Protein AF-0000000082406625 (afdb_homodimer)

Sequence (976 aa):
MTSTTETSAAHTANGRRATHSAELCRLTVLSAHSQVDLAVPLRVPLAVVIPGIVDTIVNHSNFNEFDHSAEQFEPVDWTLSKVGRAPLAPTLSLHEHGIRDGELLVLAAADTAAPPPLFDDIMYTVAATDADIYRRWTPITARIVGSSAALVAALVAALALVLGDTGLIGAVCGGVTSLVLTVAAVVAARVYGDTASSITLGCTAVPLAFVSGALCVPGTVLSAHLLLGSAFAAAVTLICLRLCGAGLAVFTALLVVLLAAVGTFAVATTLPEARTATVSSAVIAAALIVLTFTARLSMLFARLPLPPVPTPSNPLDDDRDGLPEPELLGLTELTERAGRARSYLTGLIVATSVVALTAAVALAWSWPGQGIVWPNLALAFATAVVLMFRGRTYAGAHQAVPLIAAGISVILVLLGGMAWTHRDHALVVFAITMTVLLLSLILGILVPQNTFSPVMRRAAELLDLAAIAAIVPLICWVSGLFALMRGLMTSTTETSAAHTANGRRATHSAELCRLTVLSAHSQVDLAVPLRVPLAVVIPGIVDTIVNHSNFNEFDHSAEQFEPVDWTLSKVGRAPLAPTLSLHEHGIRDGELLVLAAADTAAPPPLFDDIMYTVAATDADIYRRWTPITARIVGSSAALVAALVAALALVLGDTGLIGAVCGGVTSLVLTVAAVVAARVYGDTASSITLGCTAVPLAFVSGALCVPGTVLSAHLLLGSAFAAAVTLICLRLCGAGLAVFTALLVVLLAAVGTFAVATTLPEARTATVSSAVIAAALIVLTFTARLSMLFARLPLPPVPTPSNPLDDDRDGLPEPELLGLTELTERAGRARSYLTGLIVATSVVALTAAVALAWSWPGQGIVWPNLALAFATAVVLMFRGRTYAGAHQAVPLIAAGISVILVLLGGMAWTHRDHALVVFAITMTVLLLSLILGILVPQNTFSPVMRRAAELLDLAAIAAIVPLICWVSGLFALMRGL

Secondary structure (DSSP, 8-state):
-----------------------EEEEEEE-SS-EEEEEEETTSBHHHHHHHHHHHHHHHHHHSTT--------S--EEEEETTSPBPPTTSBTTTTTPPTT-EEEEEETTTS--S-HHHHHHHHHHHHHHHHS-B--HHHHHHHHHHHHHHHHHHHHHHHHHTT-HHHHHHHHHHHHHHHHHHHHHHHHTS--HHHHHHHHHHHHHHHHHHHHHHS-SS-HHHHHHHHHHHHHHHHHHHHHHH-S-HHHHHHHHHHHHHHHHHHHHHHH-TTS-HHHHHHHHHHHHHHHHHTHHHHHHHHTT-------BTTB-TT----SS-------HHHHHHHHHHHHHHHHHHHHHHHHHHHHHHHHHHH--SSSS--HHHHHHHHHHHHHHHHHHHH--BHHHHHHHHHHHHHHHHHHHHHHHHH-GGGHHHHHHHHHHHHHHHHIIIIIGGGSPPPHHHHHHHHHHHHHHHHHHHHHHHHHHTHHHHHHH-/-----------------------EEEEEEE-SS-EEEEEEETTSBHHHHHHHHHHHHHHHHHHSTT--------S--EEEEETTSPBPPTTSBTTTTTPPTT-EEEEEETTTS--S-HHHHHHHHHHHHHHHHS-B--HHHHHHHHHHHHHHHHHHHHHHHHHTT-HHHHHHHHHHHHHHHHHHHHHHHHTS--HHHHHHHHHHHHHHHHHHHHHHS-SS-HHHHHHHHHHHHHHHHHHHHHHH-S-HHHHHHHHHHHHHHHHHHHHHHH-TTS-HHHHHHHHHHHHHHHHHTHHHHHHHHTT-------BTTB-TT----SS-------HHHHHHHHHHHHHHHHHHHHHHHHHHHHHHHHHHH--SSSS--HHHHHHHHHHHHHHHHHHHH--BHHHHHHHHHHHHHHHHHHHHHHHHH-GGGHHHHHHHHHHHHHHHHIIIIIGGGSPPPHHHHHHHHHHHHHHHHHHHHHHHHHHTHHHHHHH-

InterPro domains:
  IPR006707 Type VII secretion system membrane protein EccD [PIRSF017804] (19-488)
  IPR006707 Type VII secretion system membrane protein EccD [TIGR03920] (28-487)
  IPR024962 YukD-like [PF08817] (24-107)
  IPR044049 EccD-like transmembrane domain [PF19053] (142-488)

Nearest PDB structures (foldseek):
  7b9s-assembly1_S  TM=6.516E-01  e=3.043E-17  Mycobacterium xenopi RIVM700367
  6sgx-assembly1_C  TM=6.577E-01  e=3.523E-16  Mycolicibacterium smegmatis MC2 155
  7b9f-assembly1_X  TM=6.045E-01  e=1.329E-14  Mycobacterium xenopi RIVM700367
  7npv-assembly1_D4  TM=5.900E-01  e=8.105E-13  Mycobacterium tuberculosis H37Rv
  7np7-assembly1_D2  TM=6.416E-01  e=9.385E-12  Mycobacterium tuberculosis H37Rv

Radius of gyration: 41.33 Å; Cα contacts (8 Å, |Δi|>4): 1337; chains: 2; bounding box: 108×160×134 Å

Foldseek 3Di:
DPPPPPPPPPPPPPPPPPPVPQPWAWEWEDEPPDTDTDTHRQFDFQLVCVVVVVVVVLVVVVVVPPCPPPPVPDVQQKFKAAVPAATDDRGGGNVVVVPHHYGYIYTDRPVPGDPHPCPVVVVVVVVVVCVVVPDDPDPVVVLVVVLVVLQVVLLVLLVVLQVVLVAQVLLVVLQVQLVVLLVVLLCCQPVVVNQSSSLSSLNSSLSSQLSSQLSPDDDDPNLNSNLRSLVRSLVSLVSSCVRNVHQVQASLLSNLLSVLSNVLSVCCVVCVVQQLLLSLLVLLVVLVVCLVCLLVVLCVVLVPPDPPPCDPVNHPPDCPDPDPPVPPLPPVRNVVSVVSSVSSSLNSLLNSLVSNLVSLLSLLPSPVDDDRPVLSPLLLLLSLLLLQLSLVPDPDCSRNVSSNVSSLSSVVSSLVVCCVPVVVCVVVSVVVVVVSVVVCCCVVPVPVVDDDDPVNVVVSVVSNVVSVVVSVVSSCVSSCVVVVVVVD/DPPPVVPPPDPPPPPPPPPPPQPWAWEWEDEPVDTDTDTHGQFDFQLVCVVVVVVVVLVVVVVVPPCPPPPVPDVQPKFKAAVPAATDDRGGGNVVVVPHHYGYIYTDRPVPGDPGPCPVVVVVVVVVVCVVVPDDPDPVVVLVVVLVVLQVVLVVLLVCLQVVLVAQVLLVVLQVQLVVLLVVLLCCQPVVVNQSSSLSSLNSSLSSQLSSQLSPDDDDPNLNSNLRSLVRSLVSLVSSCVRNVHQVLASLLSNLLSVLSNVLSVCCVVCVVQQLLLSLLVLLVVLVVCLVCLLVVLCVVLVPPDPPPCDPVNHPPDCPDPDPPVPPLPPVRNVVSVVSSVSSSLNSLLNSLVSNLVSLLSLLPSCVDDDRPVLSPLLLLLSLLLLQLSLVPDPDCSRNVSSNVSSLSSVVSSLVVCCVPVVVCVVVSVVVVVVSVVVCCCVVPPPVVDDDDPVNVVVSVVSNVVSVVVSVVSSCVSSCVVVVVVVD

pLDDT: mean 79.6, std 17.96, range [28.44, 97.25]

Solvent-accessible surface area (backbone atoms only — not comparable to full-atom values): 50086 Å² total; per-residue (Å²): 134,85,76,76,78,78,80,78,76,79,78,81,77,78,78,75,76,75,72,77,74,70,62,60,34,44,31,34,37,34,40,98,86,47,76,46,80,42,74,40,57,30,84,45,34,35,61,71,46,47,61,55,51,50,52,50,49,52,54,52,44,64,69,44,78,81,60,70,75,69,68,75,78,57,98,57,61,68,32,48,15,44,80,94,40,48,64,52,65,45,81,42,21,43,55,75,71,64,62,56,73,64,42,60,31,31,51,29,45,54,88,64,42,60,76,48,77,56,61,68,49,41,53,45,47,50,45,49,53,43,54,72,70,46,58,54,64,38,58,66,55,36,29,49,54,12,45,53,48,20,42,52,26,30,48,43,25,30,48,11,37,62,61,25,64,47,40,60,62,35,14,51,54,26,37,51,50,17,50,53,31,40,51,51,11,30,43,30,22,68,74,68,63,37,48,71,60,14,47,48,31,39,58,34,16,33,51,20,20,22,43,15,29,25,36,60,50,84,76,84,59,62,42,55,19,52,21,39,6,26,46,39,21,28,51,54,31,46,49,44,48,70,59,27,77,49,57,54,26,62,32,45,17,52,29,51,40,24,48,52,45,26,54,53,24,48,48,46,54,74,38,67,81,57,52,61,44,38,53,22,43,51,47,34,52,50,27,54,52,48,56,75,41,32,68,60,50,14,35,59,75,35,63,53,80,70,74,77,72,69,45,89,87,52,51,87,75,67,75,72,81,80,63,72,63,79,75,70,60,50,69,68,52,44,50,50,34,51,51,46,18,49,28,37,32,39,7,47,48,47,17,31,28,51,47,32,32,53,23,35,50,47,28,58,59,60,54,86,78,58,74,90,59,61,56,40,47,51,41,34,51,35,50,20,52,42,31,34,53,56,14,69,71,41,61,40,30,76,49,16,46,46,20,33,50,30,14,51,47,41,54,49,51,51,50,43,48,43,21,70,73,41,30,88,47,13,67,59,47,27,53,53,29,49,50,51,22,52,48,25,40,41,60,12,58,53,43,66,75,44,85,80,53,71,67,58,52,53,50,50,51,51,49,49,52,50,31,60,60,47,49,60,62,34,45,36,54,54,58,38,49,56,58,52,54,68,69,96,136,83,80,75,76,75,77,79,78,80,77,78,77,77,78,75,78,75,72,78,74,72,61,61,33,44,31,34,38,36,43,97,84,46,78,45,80,40,76,40,58,30,82,44,35,36,60,71,47,47,61,54,51,50,50,50,49,51,56,53,44,64,70,42,78,82,61,70,76,69,68,74,79,56,98,59,62,67,30,48,14,45,77,92,41,46,63,53,65,43,81,41,22,42,55,75,71,63,62,56,71,65,41,60,31,33,52,29,45,54,89,64,45,60,74,49,75,57,62,67,49,40,55,47,48,49,45,49,52,42,55,71,70,45,58,53,64,38,58,67,55,36,30,50,54,12,46,52,49,21,42,53,27,31,49,42,26,30,49,11,36,63,61,25,64,46,40,60,63,36,14,50,53,25,36,51,52,17,50,53,31,40,52,51,12,31,44,29,21,67,74,68,62,36,47,70,60,13,48,50,32,39,58,33,16,33,52,20,19,22,43,14,29,26,34,61,49,84,77,84,59,63,41,56,20,51,20,39,5,26,45,39,20,26,50,54,32,48,50,43,48,70,60,27,77,51,58,53,26,62,33,44,15,52,28,50,39,25,49,50,45,26,55,52,25,47,48,46,53,73,37,68,83,57,53,63,44,39,55,22,43,51,49,33,53,51,26,55,52,47,56,74,41,32,69,62,50,14,34,59,74,34,63,53,79,70,74,77,72,68,43,88,87,51,50,86,74,66,75,73,81,78,63,71,62,78,76,68,60,50,71,67,52,44,50,50,33,52,52,45,18,48,28,37,32,38,6,46,50,47,18,31,28,51,48,32,32,54,23,34,49,48,29,58,60,64,50,88,79,60,73,90,60,62,55,40,48,50,42,35,51,36,49,19,52,43,32,34,55,55,14,69,72,42,60,39,29,77,49,15,47,46,21,32,51,29,15,52,46,41,54,50,50,51,49,43,49,42,22,71,73,42,29,87,49,13,68,58,49,27,51,53,29,50,49,50,21,51,49,24,42,42,59,12,59,52,43,65,76,44,84,80,52,71,66,58,51,52,50,50,51,51,49,50,52,49,32,59,61,46,48,59,62,32,44,35,54,55,59,39,49,56,58,54,54,67,69,96

Organism: Rhodococcus erythropolis (NCBI:txid1833)

Structure (mmCIF, N/CA/C/O backbone):
data_AF-0000000082406625-model_v1
#
loop_
_entity.id
_entity.type
_entity.pdbx_description
1 polymer 'Type VII secretion integral membrane protein EccD'
#
loop_
_atom_site.group_PDB
_atom_site.id
_atom_site.type_symbol
_atom_site.label_atom_id
_atom_site.label_alt_id
_atom_site.label_comp_id
_atom_site.label_asym_id
_atom_site.label_entity_id
_atom_site.label_seq_id
_atom_site.pdbx_PDB_ins_code
_atom_site.Cartn_x
_atom_site.Cartn_y
_atom_site.Cartn_z
_atom_site.occupancy
_atom_site.B_iso_or_equiv
_atom_site.auth_seq_id
_atom_site.auth_comp_id
_atom_site.auth_asym_id
_atom_site.auth_atom_id
_atom_site.pdbx_PDB_model_num
ATOM 1 N N . MET A 1 1 ? -60.062 71.25 85 1 28.44 1 MET A N 1
ATOM 2 C CA . MET A 1 1 ? -59.594 71.625 83.688 1 28.44 1 MET A CA 1
ATOM 3 C C . MET A 1 1 ? -58.062 71.5 83.562 1 28.44 1 MET A C 1
ATOM 5 O O . MET A 1 1 ? -57.438 72.25 82.812 1 28.44 1 MET A O 1
ATOM 9 N N . THR A 1 2 ? -57.406 70.75 84.5 1 30.14 2 THR A N 1
ATOM 10 C CA . THR A 1 2 ? -56 70.5 84.812 1 30.14 2 THR A CA 1
ATOM 11 C C . THR A 1 2 ? -55.312 69.75 83.688 1 30.14 2 THR A C 1
ATOM 13 O O . THR A 1 2 ? -55.625 68.625 83.375 1 30.14 2 THR A O 1
ATOM 16 N N . SER A 1 3 ? -55.219 70.5 82.5 1 30.03 3 SER A N 1
ATOM 17 C CA . SER A 1 3 ? -54.625 70 81.25 1 30.03 3 SER A CA 1
ATOM 18 C C . SER A 1 3 ? -53.219 69.5 81.438 1 30.03 3 SER A C 1
ATOM 20 O O . SER A 1 3 ? -52.375 70.188 82 1 30.03 3 SER A O 1
ATOM 22 N N . THR A 1 4 ? -53.062 68.188 81.875 1 32.03 4 THR A N 1
ATOM 23 C CA . THR A 1 4 ? -51.906 67.375 82 1 32.03 4 THR A CA 1
ATOM 24 C C . THR A 1 4 ? -51.062 67.312 80.75 1 32.03 4 THR A C 1
ATOM 26 O O . THR A 1 4 ? -51.531 66.875 79.688 1 32.03 4 THR A O 1
ATOM 29 N N . THR A 1 5 ? -50.312 68.375 80.438 1 33.34 5 THR A N 1
ATOM 30 C CA . THR A 1 5 ? -49.406 68.5 79.312 1 33.34 5 THR A CA 1
ATOM 31 C C . THR A 1 5 ? -48.406 67.312 79.312 1 33.34 5 THR A C 1
ATOM 33 O O . THR A 1 5 ? -47.625 67.188 80.25 1 33.34 5 THR A O 1
ATOM 36 N N . GLU A 1 6 ? -48.781 66.125 78.812 1 30.28 6 GLU A N 1
ATOM 37 C CA . GLU A 1 6 ? -48 64.875 78.625 1 30.28 6 GLU A CA 1
ATOM 38 C C . GLU A 1 6 ? -46.781 65.125 77.75 1 30.28 6 GLU A C 1
ATOM 40 O O . GLU A 1 6 ? -46.906 65.625 76.625 1 30.28 6 GLU A O 1
ATOM 45 N N . THR A 1 7 ? -45.625 65.625 78.312 1 30.77 7 THR A N 1
ATOM 46 C CA . THR A 1 7 ? -44.312 65.875 77.688 1 30.77 7 THR A CA 1
ATOM 47 C C . THR A 1 7 ? -43.812 64.562 77 1 30.77 7 THR A C 1
ATOM 49 O O . THR A 1 7 ? -43.688 63.531 77.625 1 30.77 7 THR A O 1
ATOM 52 N N . SER A 1 8 ? -44.188 64.25 75.688 1 29.98 8 SER A N 1
ATOM 53 C CA . SER A 1 8 ? -43.781 63.188 74.812 1 29.98 8 SER A CA 1
ATOM 54 C C . SER A 1 8 ? -42.25 63.156 74.688 1 29.98 8 SER A C 1
ATOM 56 O O . SER A 1 8 ? -41.656 64.125 74.25 1 29.98 8 SER A O 1
ATOM 58 N N . ALA A 1 9 ? -41.469 62.656 75.625 1 31.66 9 ALA A N 1
ATOM 59 C CA . ALA A 1 9 ? -40.031 62.438 75.562 1 31.66 9 ALA A CA 1
ATOM 60 C C . ALA A 1 9 ? -39.656 61.594 74.375 1 31.66 9 ALA A C 1
ATOM 62 O O . ALA A 1 9 ? -40.156 60.469 74.25 1 31.66 9 ALA A O 1
ATOM 63 N N . ALA A 1 10 ? -39.438 62.219 73.125 1 30.25 10 ALA A N 1
ATOM 64 C CA . ALA A 1 10 ? -38.906 61.594 71.938 1 30.25 10 ALA A CA 1
ATOM 65 C C . ALA A 1 10 ? -37.625 60.812 72.188 1 30.25 10 ALA A C 1
ATOM 67 O O . ALA A 1 10 ? -36.719 61.344 72.875 1 30.25 10 ALA A O 1
ATOM 68 N N . HIS A 1 11 ? -37.688 59.5 72.5 1 30.66 11 HIS A N 1
ATOM 69 C CA . HIS A 1 11 ? -36.625 58.5 72.562 1 30.66 11 HIS A CA 1
ATOM 70 C C . HIS A 1 11 ? -35.719 58.594 71.312 1 30.66 11 HIS A C 1
ATOM 72 O O . HIS A 1 11 ? -36.156 58.5 70.188 1 30.66 11 HIS A O 1
ATOM 78 N N . THR A 1 12 ? -34.656 59.406 71.375 1 29.23 12 THR A N 1
ATOM 79 C CA . THR A 1 12 ? -33.562 59.469 70.375 1 29.23 12 THR A CA 1
ATOM 80 C C . THR A 1 12 ? -32.969 58.094 70.125 1 29.23 12 THR A C 1
ATOM 82 O O . THR A 1 12 ? -32.438 57.469 71.062 1 29.23 12 THR A O 1
ATOM 85 N N . ALA A 1 13 ? -33.562 57.125 69.312 1 31.12 13 ALA A N 1
ATOM 86 C CA . ALA A 1 13 ? -33.031 55.875 68.875 1 31.12 13 ALA A CA 1
ATOM 87 C C . ALA A 1 13 ? -31.656 56.062 68.188 1 31.12 13 ALA A C 1
ATOM 89 O O . ALA A 1 13 ? -31.562 56.781 67.188 1 31.12 13 ALA A O 1
ATOM 90 N N . ASN A 1 14 ? -30.578 56.25 68.938 1 30.28 14 ASN A N 1
ATOM 91 C CA . ASN A 1 14 ? -29.234 56.156 68.375 1 30.28 14 ASN A CA 1
ATOM 92 C C . ASN A 1 14 ? -29.031 54.844 67.625 1 30.28 14 ASN A C 1
ATOM 94 O O . ASN A 1 14 ? -29.125 53.75 68.25 1 30.28 14 ASN A O 1
ATOM 98 N N . GLY A 1 15 ? -29.547 54.625 66.438 1 30.83 15 GLY A N 1
ATOM 99 C CA . GLY A 1 15 ? -29.25 53.5 65.562 1 30.83 15 GLY A CA 1
ATOM 100 C C . GLY A 1 15 ? -27.766 53.219 65.375 1 30.83 15 GLY A C 1
ATOM 101 O O . GLY A 1 15 ? -27.047 54.031 64.812 1 30.83 15 GLY A O 1
ATOM 102 N N . ARG A 1 16 ? -27.109 52.594 66.438 1 35.94 16 ARG A N 1
ATOM 103 C CA . ARG A 1 16 ? -25.75 52.094 66.312 1 35.94 16 ARG A CA 1
ATOM 104 C C . ARG A 1 16 ? -25.594 51.281 65 1 35.94 16 ARG A C 1
ATOM 106 O O . ARG A 1 16 ? -26.344 50.312 64.812 1 35.94 16 ARG A O 1
ATOM 113 N N . ARG A 1 17 ? -25.094 51.875 63.969 1 36 17 ARG A N 1
ATOM 114 C CA . ARG A 1 17 ? -24.562 51.219 62.781 1 36 17 ARG A CA 1
ATOM 115 C C . ARG A 1 17 ? -23.688 50.031 63.156 1 36 17 ARG A C 1
ATOM 117 O O . ARG A 1 17 ? -22.688 50.188 63.875 1 36 17 ARG A O 1
ATOM 124 N N . ALA A 1 18 ? -24.219 48.812 63.375 1 39.94 18 ALA A N 1
ATOM 125 C CA . ALA A 1 18 ? -23.516 47.562 63.406 1 39.94 18 ALA A CA 1
ATOM 126 C C . ALA A 1 18 ? -22.453 47.469 62.312 1 39.94 18 ALA A C 1
ATOM 128 O O . ALA A 1 18 ? -22.781 47.469 61.125 1 39.94 18 ALA A O 1
ATOM 129 N N . THR A 1 19 ? -21.328 48.156 62.531 1 39.12 19 THR A N 1
ATOM 130 C CA . THR A 1 19 ? -20.188 47.812 61.656 1 39.12 19 THR A CA 1
ATOM 131 C C . THR A 1 19 ? -20.047 46.312 61.531 1 39.12 19 THR A C 1
ATOM 133 O O . THR A 1 19 ? -19.922 45.594 62.562 1 39.12 19 THR A O 1
ATOM 136 N N . HIS A 1 20 ? -20.75 45.594 60.656 1 44.59 20 HIS A N 1
ATOM 137 C CA . HIS A 1 20 ? -20.453 44.219 60.312 1 44.59 20 HIS A CA 1
ATOM 138 C C . HIS A 1 20 ? -18.953 43.938 60.375 1 44.59 20 HIS A C 1
ATOM 140 O O . HIS A 1 20 ? -18.188 44.406 59.531 1 44.59 20 HIS A O 1
ATOM 146 N N . SER A 1 21 ? -18.375 43.75 61.531 1 52.16 21 SER A N 1
ATOM 147 C CA . SER A 1 21 ? -17.016 43.281 61.719 1 52.16 21 SER A CA 1
ATOM 148 C C . SER A 1 21 ? -16.672 42.156 60.75 1 52.16 21 SER A C 1
ATOM 150 O O . SER A 1 21 ? -17.359 41.125 60.719 1 52.16 21 SER A O 1
ATOM 152 N N . ALA A 1 22 ? -16.234 42.406 59.594 1 61.84 22 ALA A N 1
ATOM 153 C CA . ALA A 1 22 ? -15.719 41.406 58.656 1 61.84 22 ALA A CA 1
ATOM 154 C C . ALA A 1 22 ? -14.945 40.312 59.375 1 61.84 22 ALA A C 1
ATOM 156 O O . ALA A 1 22 ? -14.062 40.594 60.188 1 61.84 22 ALA A O 1
ATOM 157 N N . GLU A 1 23 ? -15.531 39.156 59.625 1 75.44 23 GLU A N 1
ATOM 158 C CA . GLU A 1 23 ? -14.867 37.969 60.156 1 75.44 23 GLU A CA 1
ATOM 159 C C . GLU A 1 23 ? -13.5 37.75 59.531 1 75.44 23 GLU A C 1
ATOM 161 O O . GLU A 1 23 ? -13.398 37.562 58.312 1 75.44 23 GLU A O 1
ATOM 166 N N . LEU A 1 24 ? -12.438 38.25 60.188 1 80.06 24 LEU A N 1
ATOM 167 C CA . LEU A 1 24 ? -11.055 38.125 59.75 1 80.06 24 LEU A CA 1
ATOM 168 C C . LEU A 1 24 ? -10.492 36.75 60.125 1 80.06 24 LEU A C 1
ATOM 170 O O . LEU A 1 24 ? -10.797 36.219 61.219 1 80.06 24 LEU A O 1
ATOM 174 N N . CYS A 1 25 ? -10 36.031 59.281 1 83.44 25 CYS A N 1
ATOM 175 C CA . CYS A 1 25 ? -9.266 34.781 59.5 1 83.44 25 CYS A CA 1
ATOM 176 C C . CYS A 1 25 ? -7.762 35.062 59.5 1 83.44 25 CYS A C 1
ATOM 178 O O . CYS A 1 25 ? -7.238 35.75 58.625 1 83.44 25 CYS A O 1
ATOM 180 N N . ARG A 1 26 ? -7.07 34.656 60.594 1 85.31 26 ARG A N 1
ATOM 181 C CA . ARG A 1 26 ? -5.621 34.781 60.688 1 85.31 26 ARG A CA 1
ATOM 182 C C . ARG A 1 26 ? -4.926 33.625 60 1 85.31 26 ARG A C 1
ATOM 184 O O . ARG A 1 26 ? -5.18 32.438 60.281 1 85.31 26 ARG A O 1
ATOM 191 N N . LEU A 1 27 ? -4.281 33.969 59 1 85.62 27 LEU A N 1
ATOM 192 C CA . LEU A 1 27 ? -3.555 32.969 58.219 1 85.62 27 LEU A CA 1
ATOM 193 C C . LEU A 1 27 ? -2.057 33.25 58.219 1 85.62 27 LEU A C 1
ATOM 195 O O . LEU A 1 27 ? -1.64 34.406 58.375 1 85.62 27 LEU A O 1
ATOM 199 N N . THR A 1 28 ? -1.295 32.156 58.25 1 86.62 28 THR A N 1
ATOM 200 C CA . THR A 1 28 ? 0.147 32.25 58.062 1 86.62 28 THR A CA 1
ATOM 201 C C . THR A 1 28 ? 0.522 31.969 56.625 1 86.62 28 THR A C 1
ATOM 203 O O . THR A 1 28 ? 0.197 30.891 56.094 1 86.62 28 THR A O 1
ATOM 206 N N . VAL A 1 29 ? 0.97 32.938 56 1 85 29 VAL A N 1
ATOM 207 C CA . VAL A 1 29 ? 1.392 32.781 54.594 1 85 29 VAL A CA 1
ATOM 208 C C . VAL A 1 29 ? 2.906 32.594 54.531 1 85 29 VAL A C 1
ATOM 210 O O . VAL A 1 29 ? 3.658 33.406 55.062 1 85 29 VAL A O 1
ATOM 213 N N . LEU A 1 30 ? 3.223 31.484 53.938 1 84.38 30 LEU A N 1
ATOM 214 C CA . LEU A 1 30 ? 4.633 31.172 53.75 1 84.38 30 LEU A CA 1
ATOM 215 C C . LEU A 1 30 ? 5.078 31.562 52.344 1 84.38 30 LEU A C 1
ATOM 217 O O . LEU A 1 30 ? 4.484 31.125 51.344 1 84.38 30 LEU A O 1
ATOM 221 N N . SER A 1 31 ? 5.965 32.5 52.312 1 78 31 SER A N 1
ATOM 222 C CA . SER A 1 31 ? 6.66 32.812 51.062 1 78 31 SER A CA 1
ATOM 223 C C . SER A 1 31 ? 8.078 32.25 51.062 1 78 31 SER A C 1
ATOM 225 O O . SER A 1 31 ? 8.547 31.734 52.062 1 78 31 SER A O 1
ATOM 227 N N . ALA A 1 32 ? 8.789 32.25 49.906 1 73.5 32 ALA A N 1
ATOM 228 C CA . ALA A 1 32 ? 10.109 31.641 49.688 1 73.5 32 ALA A CA 1
ATOM 229 C C . ALA A 1 32 ? 11.062 32.062 50.812 1 73.5 32 ALA A C 1
ATOM 231 O O . ALA A 1 32 ? 11.922 31.281 51.219 1 73.5 32 ALA A O 1
ATOM 232 N N . HIS A 1 33 ? 10.867 33.219 51.406 1 71.25 33 HIS A N 1
ATOM 233 C CA . HIS A 1 33 ? 11.875 33.656 52.375 1 71.25 33 HIS A CA 1
ATOM 234 C C . HIS A 1 33 ? 11.234 34.25 53.594 1 71.25 33 HIS A C 1
ATOM 236 O O . HIS A 1 33 ? 11.938 34.75 54.5 1 71.25 33 HIS A O 1
ATOM 242 N N . SER A 1 34 ? 9.898 34.25 53.656 1 76.75 34 SER A N 1
ATOM 243 C CA . SER A 1 34 ? 9.297 34.906 54.812 1 76.75 34 SER A CA 1
ATOM 244 C C . SER A 1 34 ? 7.953 34.281 55.188 1 76.75 34 SER A C 1
ATOM 246 O O . SER A 1 34 ? 7.281 33.719 54.312 1 76.75 34 SER A O 1
ATOM 248 N N . GLN A 1 35 ? 7.789 34.25 56.469 1 82.38 35 GLN A N 1
ATOM 249 C CA . GLN A 1 35 ? 6.492 33.875 57 1 82.38 35 GLN A CA 1
ATOM 250 C C . GLN A 1 35 ? 5.777 35.062 57.594 1 82.38 35 GLN A C 1
ATOM 252 O O . GLN A 1 35 ? 6.367 35.844 58.375 1 82.38 35 GLN A O 1
ATOM 257 N N . VAL A 1 36 ? 4.641 35.406 57.062 1 83.5 36 VAL A N 1
ATOM 258 C CA . VAL A 1 36 ? 3.9 36.562 57.562 1 83.5 36 VAL A CA 1
ATOM 259 C C . VAL A 1 36 ? 2.52 36.125 58.062 1 83.5 36 VAL A C 1
ATOM 261 O O . VAL A 1 36 ? 1.848 35.312 57.375 1 83.5 36 VAL A O 1
ATOM 264 N N . ASP A 1 37 ? 2.223 36.5 59.188 1 82.38 37 ASP A N 1
ATOM 265 C CA . ASP A 1 37 ? 0.876 36.281 59.719 1 82.38 37 ASP A CA 1
ATOM 266 C C . ASP A 1 37 ? -0.047 37.438 59.344 1 82.38 37 ASP A C 1
ATOM 268 O O . ASP A 1 37 ? 0.259 38.594 59.594 1 82.38 37 ASP A O 1
ATOM 272 N N . LEU A 1 38 ? -1.003 37.094 58.562 1 83.38 38 LEU A N 1
ATOM 273 C CA . LEU A 1 38 ? -1.929 38.094 58.094 1 83.38 38 LEU A CA 1
ATOM 274 C C . LEU A 1 38 ? -3.361 37.75 58.469 1 83.38 38 LEU A C 1
ATOM 276 O O . LEU A 1 38 ? -3.713 36.594 58.625 1 83.38 38 LEU A O 1
ATOM 280 N N . ALA A 1 39 ? -4.031 38.781 58.844 1 83.75 39 ALA A N 1
ATOM 281 C CA . ALA A 1 39 ? -5.477 38.656 59.031 1 83.75 39 ALA A CA 1
ATOM 282 C C . ALA A 1 39 ? -6.223 39.031 57.75 1 83.75 39 ALA A C 1
ATOM 284 O O . ALA A 1 39 ? -6.129 40.156 57.281 1 83.75 39 ALA A O 1
ATOM 285 N N . VAL A 1 40 ? -6.832 38.062 57.125 1 82.81 40 VAL A N 1
ATOM 286 C CA . VAL A 1 40 ? -7.535 38.25 55.875 1 82.81 40 VAL A CA 1
ATOM 287 C C . VAL A 1 40 ? -9.031 38.031 56.062 1 82.81 40 VAL A C 1
ATOM 289 O O . VAL A 1 40 ? -9.43 37.156 56.875 1 82.81 40 VAL A O 1
ATOM 292 N N . PRO A 1 41 ? -9.82 38.812 55.406 1 85.12 41 PRO A N 1
ATOM 293 C CA . PRO A 1 41 ? -11.266 38.594 55.5 1 85.12 41 PRO A CA 1
ATOM 294 C C . PRO A 1 41 ? -11.719 37.281 54.906 1 85.12 41 PRO A C 1
ATOM 296 O O . PRO A 1 41 ? -11.25 36.906 53.812 1 85.12 41 PRO A O 1
ATOM 299 N N . LEU A 1 42 ? -12.516 36.562 55.562 1 83.06 42 LEU A N 1
ATOM 300 C CA . LEU A 1 42 ? -12.961 35.219 55.25 1 83.06 42 LEU A CA 1
ATOM 301 C C . LEU A 1 42 ? -13.891 35.219 54.031 1 83.06 42 LEU A C 1
ATOM 303 O O . LEU A 1 42 ? -13.977 34.219 53.312 1 83.06 42 LEU A O 1
ATOM 307 N N . ARG A 1 43 ? -14.531 36.188 53.719 1 81.75 43 ARG A N 1
ATOM 308 C CA . ARG A 1 43 ? -15.609 36.188 52.719 1 81.75 43 ARG A CA 1
ATOM 309 C C . ARG A 1 43 ? -15.219 36.969 51.469 1 81.75 43 ARG A C 1
ATOM 311 O O . ARG A 1 43 ? -16.078 37.344 50.656 1 81.75 43 ARG A O 1
ATOM 318 N N . VAL A 1 44 ? -14.047 37.312 51.281 1 84.12 44 VAL A N 1
ATOM 319 C CA . VAL A 1 44 ? -13.555 38 50.094 1 84.12 44 VAL A CA 1
ATOM 320 C C . VAL A 1 44 ? -12.797 37.031 49.188 1 84.12 44 VAL A C 1
ATOM 322 O O . VAL A 1 44 ? -12.023 36.219 49.656 1 84.12 44 VAL A O 1
ATOM 325 N N . PRO A 1 45 ? -13.148 37.062 47.938 1 85.88 45 PRO A N 1
ATOM 326 C CA . PRO A 1 45 ? -12.445 36.156 47 1 85.88 45 PRO A CA 1
ATOM 327 C C . PRO A 1 45 ? -10.93 36.344 47.062 1 85.88 45 PRO A C 1
ATOM 329 O O . PRO A 1 45 ? -10.43 37.438 47.25 1 85.88 45 PRO A O 1
ATOM 332 N N . LEU A 1 46 ? -10.273 35.219 46.844 1 85.94 46 LEU A N 1
ATOM 333 C CA . LEU A 1 46 ? -8.82 35.188 46.938 1 85.94 46 LEU A CA 1
ATOM 334 C C . LEU A 1 46 ? -8.164 36.094 45.906 1 85.94 46 LEU A C 1
ATOM 336 O O . LEU A 1 46 ? -7.109 36.688 46.188 1 85.94 46 LEU A O 1
ATOM 340 N N . ALA A 1 47 ? -8.742 36.344 44.781 1 85.56 47 ALA A N 1
ATOM 341 C CA . ALA A 1 47 ? -8.195 37.188 43.719 1 85.56 47 ALA A CA 1
ATOM 342 C C . ALA A 1 47 ? -8.023 38.625 44.188 1 85.56 47 ALA A C 1
ATOM 344 O O . ALA A 1 47 ? -7.109 39.312 43.75 1 85.56 47 ALA A O 1
ATOM 345 N N . VAL A 1 48 ? -8.875 39 45.125 1 84.62 48 VAL A N 1
ATOM 346 C CA . VAL A 1 48 ? -8.852 40.375 45.625 1 84.62 48 VAL A CA 1
ATOM 347 C C . VAL A 1 48 ? -7.828 40.5 46.75 1 84.62 48 VAL A C 1
ATOM 349 O O . VAL A 1 48 ? -7.223 41.562 46.906 1 84.62 48 VAL A O 1
ATOM 352 N N . VAL A 1 49 ? -7.629 39.406 47.438 1 84.56 49 VAL A N 1
ATOM 353 C CA . VAL A 1 49 ? -6.812 39.438 48.656 1 84.56 49 VAL A CA 1
ATOM 354 C C . VAL A 1 49 ? -5.352 39.188 48.312 1 84.56 49 VAL A C 1
ATOM 356 O O . VAL A 1 49 ? -4.445 39.719 48.938 1 84.56 49 VAL A O 1
ATOM 359 N N . ILE A 1 50 ? -5.078 38.562 47.188 1 85 50 ILE A N 1
ATOM 360 C CA . ILE A 1 50 ? -3.736 38.094 46.875 1 85 50 ILE A CA 1
ATOM 361 C C . ILE A 1 50 ? -2.828 39.312 46.625 1 85 50 ILE A C 1
ATOM 363 O O . ILE A 1 50 ? -1.716 39.375 47.156 1 85 50 ILE A O 1
ATOM 367 N N . PRO A 1 51 ? -3.23 40.312 45.875 1 83.75 51 PRO A N 1
ATOM 368 C CA . PRO A 1 51 ? -2.316 41.438 45.688 1 83.75 51 PRO A CA 1
ATOM 369 C C . PRO A 1 51 ? -2.014 42.156 47.031 1 83.75 51 PRO A C 1
ATOM 371 O O . PRO A 1 51 ? -0.885 42.594 47.25 1 83.75 51 PRO A O 1
ATOM 374 N N . GLY A 1 52 ? -2.99 42.25 47.938 1 82.06 52 GLY A N 1
ATOM 375 C CA . GLY A 1 52 ? -2.775 42.812 49.25 1 82.06 52 GLY A CA 1
ATOM 376 C C . GLY A 1 52 ? -1.771 42.062 50.094 1 82.06 52 GLY A C 1
ATOM 377 O O . GLY A 1 52 ? -0.943 42.656 50.781 1 82.06 52 GLY A O 1
ATOM 378 N N . ILE A 1 53 ? -1.908 40.812 50 1 81.38 53 ILE A N 1
ATOM 379 C CA . ILE A 1 53 ? -0.981 39.938 50.75 1 81.38 53 ILE A CA 1
ATOM 380 C C . ILE A 1 53 ? 0.43 40.125 50.188 1 81.38 53 ILE A C 1
ATOM 382 O O . ILE A 1 53 ? 1.393 40.25 50.938 1 81.38 53 ILE A O 1
ATOM 386 N N . VAL A 1 54 ? 0.559 40.188 48.906 1 81 54 VAL A N 1
ATOM 387 C CA . VAL A 1 54 ? 1.858 40.344 48.25 1 81 54 VAL A CA 1
ATOM 388 C C . VAL A 1 54 ? 2.467 41.688 48.625 1 81 54 VAL A C 1
ATOM 390 O O . VAL A 1 54 ? 3.656 41.781 48.938 1 81 54 VAL A O 1
ATOM 393 N N . ASP A 1 55 ? 1.661 42.688 48.625 1 79.88 55 ASP A N 1
ATOM 394 C CA . ASP A 1 55 ? 2.127 44.031 49 1 79.88 55 ASP A CA 1
ATOM 395 C C . ASP A 1 55 ? 2.613 44.062 50.438 1 79.88 55 ASP A C 1
ATOM 397 O O . ASP A 1 55 ? 3.625 44.688 50.75 1 79.88 55 ASP A O 1
ATOM 401 N N . THR A 1 56 ? 1.874 43.344 51.281 1 81.06 56 THR A N 1
ATOM 402 C CA . THR A 1 56 ? 2.244 43.312 52.688 1 81.06 56 THR A CA 1
ATOM 403 C C . THR A 1 56 ? 3.549 42.562 52.906 1 81.06 56 THR A C 1
ATOM 405 O O . THR A 1 56 ? 4.395 42.969 53.688 1 81.06 56 THR A O 1
ATOM 408 N N . ILE A 1 57 ? 3.715 41.562 52.125 1 77.69 57 ILE A N 1
ATOM 409 C CA . ILE A 1 57 ? 4.93 40.781 52.219 1 77.69 57 ILE A CA 1
ATOM 410 C C . ILE A 1 57 ? 6.113 41.562 51.656 1 77.69 57 ILE A C 1
ATOM 412 O O . ILE A 1 57 ? 7.199 41.562 52.25 1 77.69 57 ILE A O 1
ATOM 416 N N . VAL A 1 58 ? 5.887 42.219 50.594 1 75.62 58 VAL A N 1
ATOM 417 C CA . VAL A 1 58 ? 6.945 43.031 50 1 75.62 58 VAL A CA 1
ATOM 418 C C . VAL A 1 58 ? 7.332 44.188 50.938 1 75.62 58 VAL A C 1
ATOM 420 O O . VAL A 1 58 ? 8.516 44.469 51.094 1 75.62 58 VAL A O 1
ATOM 423 N N . ASN A 1 59 ? 6.332 44.781 51.5 1 75.31 59 ASN A N 1
ATOM 424 C CA . ASN A 1 59 ? 6.59 45.875 52.438 1 75.31 59 ASN A CA 1
AT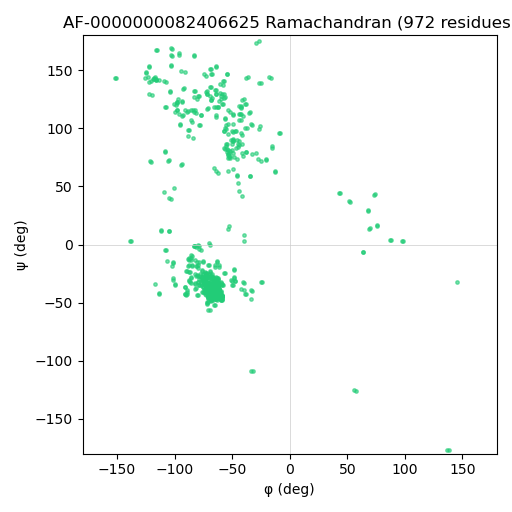OM 425 C C . ASN A 1 59 ? 7.285 45.375 53.688 1 75.31 59 ASN A C 1
ATOM 427 O O . ASN A 1 59 ? 8.133 46.094 54.25 1 75.31 59 ASN A O 1
ATOM 431 N N . HIS A 1 60 ? 6.898 44.219 54.094 1 73.25 60 HIS A N 1
ATOM 432 C CA . HIS A 1 60 ? 7.543 43.625 55.25 1 73.25 60 HIS A CA 1
ATOM 433 C C . HIS A 1 60 ? 8.969 43.188 54.938 1 73.25 60 HIS A C 1
ATOM 435 O O . HIS A 1 60 ? 9.859 43.312 55.781 1 73.25 60 HIS A O 1
ATOM 441 N N . SER A 1 61 ? 9.148 42.75 53.75 1 65.94 61 SER A N 1
ATOM 442 C CA . SER A 1 61 ? 10.477 42.312 53.312 1 65.94 61 SER A CA 1
ATOM 443 C C . SER A 1 61 ? 11.406 43.531 53.125 1 65.94 61 SER A C 1
ATOM 445 O O . SER A 1 61 ? 12.609 43.438 53.375 1 65.94 61 SER A O 1
ATOM 447 N N . ASN A 1 62 ? 10.867 44.656 52.719 1 64.75 62 ASN A N 1
ATOM 448 C CA . ASN A 1 62 ? 11.672 45.875 52.562 1 64.75 62 ASN A CA 1
ATOM 449 C C . ASN A 1 62 ? 12.172 46.375 53.938 1 64.75 62 ASN A C 1
ATOM 451 O O . ASN A 1 62 ? 13.203 47.062 54 1 64.75 62 ASN A O 1
ATOM 455 N N . PHE A 1 63 ? 11.438 46.094 55 1 57.91 63 PHE A N 1
ATOM 456 C CA . PHE A 1 63 ? 11.922 46.562 56.312 1 57.91 63 PHE A CA 1
ATOM 457 C C . PHE A 1 63 ? 13.008 45.625 56.844 1 57.91 63 PHE A C 1
ATOM 459 O O . PHE A 1 63 ? 13.703 45.969 57.781 1 57.91 63 PHE A O 1
ATOM 466 N N . ASN A 1 64 ? 13.031 44.406 56.312 1 50.47 64 ASN A N 1
ATOM 467 C CA . ASN A 1 64 ? 14.164 43.594 56.688 1 50.47 64 ASN A CA 1
ATOM 468 C C . ASN A 1 64 ? 15.383 43.875 55.812 1 50.47 64 ASN A C 1
ATOM 470 O O . ASN A 1 64 ? 15.328 43.688 54.594 1 50.47 64 ASN A O 1
ATOM 474 N N . GLU A 1 65 ? 16.344 44.812 56.156 1 48.62 65 GLU A N 1
ATOM 475 C CA . GLU A 1 65 ? 17.547 45.406 55.594 1 48.62 65 GLU A CA 1
ATOM 476 C C . GLU A 1 65 ? 18.391 44.375 54.875 1 48.62 65 GLU A C 1
ATOM 478 O O . GLU A 1 65 ? 19.172 44.719 53.969 1 48.62 65 GLU A O 1
ATOM 483 N N . PHE A 1 66 ? 18.531 43.156 55.375 1 45.47 66 PHE A N 1
ATOM 484 C CA . PHE A 1 66 ? 19.578 42.281 54.844 1 45.47 66 PHE A CA 1
ATOM 485 C C . PHE A 1 66 ? 19.156 41.656 53.5 1 45.47 66 PHE A C 1
ATOM 487 O O . PHE A 1 66 ? 19.969 41.031 52.844 1 45.47 66 PHE A O 1
ATOM 494 N N . ASP A 1 67 ? 17.969 41.469 53.312 1 45 67 ASP A N 1
ATOM 495 C CA . ASP A 1 67 ? 17.656 40.688 52.125 1 45 67 ASP A CA 1
ATOM 496 C C . ASP A 1 67 ? 17.391 41.594 50.938 1 45 67 ASP A C 1
ATOM 498 O O . ASP A 1 67 ? 16.328 42.219 50.844 1 45 67 ASP A O 1
ATOM 502 N N . HIS A 1 68 ? 18.438 42.281 50.406 1 44.81 68 HIS A N 1
ATOM 503 C CA . HIS A 1 68 ? 18.5 43.062 49.156 1 44.81 68 HIS A CA 1
ATOM 504 C C . HIS A 1 68 ? 17.906 42.25 48 1 44.81 68 HIS A C 1
ATOM 506 O O . HIS A 1 68 ? 17.953 42.719 46.844 1 44.81 68 HIS A O 1
ATOM 512 N N . SER A 1 69 ? 17.844 41 48.094 1 43.75 69 SER A N 1
ATOM 513 C CA . SER A 1 69 ? 17.328 40.375 46.875 1 43.75 69 SER A CA 1
ATOM 514 C C . SER A 1 69 ? 15.891 40.812 46.625 1 43.75 69 SER A C 1
ATOM 516 O O . SER A 1 69 ? 14.945 40.281 47.188 1 43.75 69 SER A O 1
ATOM 518 N N . ALA A 1 70 ? 15.734 42.094 46.406 1 43.5 70 ALA A N 1
ATOM 519 C CA . ALA A 1 70 ? 14.523 42.594 45.75 1 43.5 70 ALA A CA 1
ATOM 520 C C . ALA A 1 70 ? 14.031 41.594 44.719 1 43.5 70 ALA A C 1
ATOM 522 O O . ALA A 1 70 ? 14.578 41.531 43.594 1 43.5 70 ALA A O 1
ATOM 523 N N . GLU A 1 71 ? 13.711 40.406 44.969 1 42.91 71 GLU A N 1
ATOM 524 C CA . GLU A 1 71 ? 12.922 39.688 43.969 1 42.91 71 GLU A CA 1
ATOM 525 C C . GLU A 1 71 ? 11.883 40.594 43.312 1 42.91 71 GLU A C 1
ATOM 527 O O . GLU A 1 71 ? 11.031 41.156 44 1 42.91 71 GLU A O 1
ATOM 532 N N . GLN A 1 72 ? 12.266 41.406 42.375 1 42.41 72 GLN A N 1
ATOM 533 C CA . GLN A 1 72 ? 11.344 42.062 41.469 1 42.41 72 GLN A CA 1
ATOM 534 C C . GLN A 1 72 ? 10.07 41.219 41.281 1 42.41 72 GLN A C 1
ATOM 536 O O . GLN A 1 72 ? 10.078 40.188 40.625 1 42.41 72 GLN A O 1
ATOM 541 N N . PHE A 1 73 ? 9.203 41.188 42.312 1 45.59 73 PHE A N 1
ATOM 542 C CA . PHE A 1 73 ? 7.883 40.625 42.094 1 45.59 73 PHE A CA 1
ATOM 543 C C . PHE A 1 73 ? 7.281 41.156 40.781 1 45.59 73 PHE A C 1
ATOM 545 O O . PHE A 1 73 ? 6.891 42.312 40.719 1 45.59 73 PHE A O 1
ATOM 552 N N . GLU A 1 74 ? 7.898 40.938 39.625 1 47.19 74 GLU A N 1
ATOM 553 C CA . GLU A 1 74 ? 7.148 41.094 38.375 1 47.19 74 GLU A CA 1
ATOM 554 C C . GLU A 1 74 ? 5.715 40.594 38.531 1 47.19 74 GLU A C 1
ATOM 556 O O . GLU A 1 74 ? 5.43 39.781 39.406 1 47.19 74 GLU A O 1
ATOM 561 N N . PRO A 1 75 ? 4.66 41.281 37.875 1 50.94 75 PRO A N 1
ATOM 562 C CA . PRO A 1 75 ? 3.258 40.844 37.906 1 50.94 75 PRO A CA 1
ATOM 563 C C . PRO A 1 75 ? 3.098 39.344 37.75 1 50.94 75 PRO A C 1
ATOM 565 O O . PRO A 1 75 ? 2.955 38.844 36.625 1 50.94 75 PRO A O 1
ATOM 568 N N . VAL A 1 76 ? 3.9 38.531 38.375 1 58.38 76 VAL A N 1
ATOM 569 C CA . VAL A 1 76 ? 3.701 37.062 38.406 1 58.38 76 VAL A CA 1
ATOM 570 C C . VAL A 1 76 ? 2.379 36.75 39.094 1 58.38 76 VAL A C 1
ATOM 572 O O . VAL A 1 76 ? 2.039 37.344 40.125 1 58.38 76 VAL A O 1
ATOM 575 N N . ASP A 1 77 ? 1.403 36.094 38.344 1 70.06 77 ASP A N 1
ATOM 576 C CA . ASP A 1 77 ? 0.166 35.531 38.906 1 70.06 77 ASP A CA 1
ATOM 577 C C . ASP A 1 77 ? 0.447 34.656 40.125 1 70.06 77 ASP A C 1
ATOM 579 O O . ASP A 1 77 ? 1.01 33.562 40 1 70.06 77 ASP A O 1
ATOM 583 N N . TRP A 1 78 ? 0.452 35.281 41.344 1 76.56 78 TRP A N 1
ATOM 584 C CA . TRP A 1 78 ? 0.633 34.562 42.625 1 76.56 78 TRP A CA 1
ATOM 585 C C . TRP A 1 78 ? -0.602 33.75 42.969 1 76.56 78 TRP A C 1
ATOM 587 O O . TRP A 1 78 ? -1.731 34.188 42.719 1 76.56 78 TRP A O 1
ATOM 597 N N . THR A 1 79 ? -0.333 32.562 43.25 1 81.44 79 THR A N 1
ATOM 598 C CA . THR A 1 79 ? -1.412 31.688 43.719 1 81.44 79 THR A CA 1
ATOM 599 C C . THR A 1 79 ? -1.147 31.203 45.125 1 81.44 79 THR A C 1
ATOM 601 O O . THR A 1 79 ? 0.006 31.094 45.562 1 81.44 79 THR A O 1
ATOM 604 N N . LEU A 1 80 ? -2.199 31.078 46 1 82.44 80 LEU A N 1
ATOM 605 C CA . LEU A 1 80 ? -2.143 30.531 47.344 1 82.44 80 LEU A CA 1
ATOM 606 C C . LEU A 1 80 ? -2.494 29.047 47.344 1 82.44 80 LEU A C 1
ATOM 608 O O . LEU A 1 80 ? -3.445 28.641 46.688 1 82.44 80 LEU A O 1
ATOM 612 N N . SER A 1 81 ? -1.646 28.297 47.812 1 82.75 81 SER A N 1
ATOM 613 C CA . SER A 1 81 ? -1.888 26.859 47.938 1 82.75 81 SER A CA 1
ATOM 614 C C . SER A 1 81 ? -1.679 26.375 49.375 1 82.75 81 SER A C 1
ATOM 616 O O . SER A 1 81 ? -0.958 27.016 50.125 1 82.75 81 SER A O 1
ATOM 618 N N . LYS A 1 82 ? -2.479 25.312 49.781 1 80.88 82 LYS A N 1
ATOM 619 C CA . LYS A 1 82 ? -2.139 24.609 51.031 1 80.88 82 LYS A CA 1
ATOM 620 C C . LYS A 1 82 ? -0.836 23.828 50.875 1 80.88 82 LYS A C 1
ATOM 622 O O . LYS A 1 82 ? -0.474 23.438 49.75 1 80.88 82 LYS A O 1
ATOM 627 N N . VAL A 1 83 ? -0.114 23.75 51.906 1 75 83 VAL A N 1
ATOM 628 C CA . VAL A 1 83 ? 1.15 23.031 51.875 1 75 83 VAL A CA 1
ATOM 629 C C . VAL A 1 83 ? 0.943 21.656 51.25 1 75 83 VAL A C 1
ATOM 631 O O . VAL A 1 83 ? 0.165 20.844 51.75 1 75 83 VAL A O 1
ATOM 634 N N . GLY A 1 84 ? 1.491 21.484 50.094 1 66.5 84 GLY A N 1
ATOM 635 C CA . GLY A 1 84 ? 1.477 20.188 49.438 1 66.5 84 GLY A CA 1
ATOM 636 C C . GLY A 1 84 ? 0.237 19.969 48.594 1 66.5 84 GLY A C 1
ATOM 637 O O . GLY A 1 84 ? 0.001 18.859 48.094 1 66.5 84 GLY A O 1
ATOM 638 N N . ARG A 1 85 ? -0.631 20.938 48.469 1 73.62 85 ARG A N 1
ATOM 639 C CA . ARG A 1 85 ? -1.854 20.797 47.688 1 73.62 85 ARG A CA 1
ATOM 640 C C . ARG A 1 85 ? -1.851 21.75 46.5 1 73.62 85 ARG A C 1
ATOM 642 O O . ARG A 1 85 ? -0.956 22.578 46.375 1 73.62 85 ARG A O 1
ATOM 649 N N . ALA A 1 86 ? -2.834 21.5 45.562 1 75.94 86 ALA A N 1
ATOM 650 C CA . ALA A 1 86 ? -3 22.328 44.375 1 75.94 86 ALA A CA 1
ATOM 651 C C . ALA A 1 86 ? -3.393 23.75 44.75 1 75.94 86 ALA A C 1
ATOM 653 O O . ALA A 1 86 ? -3.936 24 45.844 1 75.94 86 ALA A O 1
ATOM 654 N N . PRO A 1 87 ? -3.023 24.656 43.844 1 78.25 87 PRO A N 1
ATOM 655 C CA . PRO A 1 87 ? -3.367 26.062 44.125 1 78.25 87 PRO A CA 1
ATOM 656 C C . PRO A 1 87 ? -4.871 26.281 44.25 1 78.25 87 PRO A C 1
ATOM 658 O O . PRO A 1 87 ? -5.664 25.625 43.594 1 78.25 87 PRO A O 1
ATOM 661 N N . LEU A 1 88 ? -5.266 27.094 45.25 1 80.06 88 LEU A N 1
ATOM 662 C CA . LEU A 1 88 ? -6.656 27.438 45.531 1 80.06 88 LEU A CA 1
ATOM 663 C C . LEU A 1 88 ? -7.219 28.328 44.406 1 80.06 88 LEU A C 1
ATOM 665 O O . LEU A 1 88 ? -6.5 29.156 43.844 1 80.06 88 LEU A O 1
ATOM 669 N N . ALA A 1 89 ? -8.406 28.031 43.969 1 81.81 89 ALA A N 1
ATOM 670 C CA . ALA A 1 89 ? -9.078 28.828 42.938 1 81.81 89 ALA A CA 1
ATOM 671 C C . ALA A 1 89 ? -9.227 30.281 43.406 1 81.81 89 ALA A C 1
ATOM 673 O O . ALA A 1 89 ? -9.75 30.547 44.469 1 81.81 89 ALA A O 1
ATOM 674 N N . PRO A 1 90 ? -8.664 31.219 42.656 1 80.69 90 PRO A N 1
ATOM 675 C CA . PRO A 1 90 ? -8.672 32.625 43.031 1 80.69 90 PRO A CA 1
ATOM 676 C C . PRO A 1 90 ? -10.086 33.219 43.094 1 80.69 90 PRO A C 1
ATOM 678 O O . PRO A 1 90 ? -10.305 34.25 43.719 1 80.69 90 PRO A O 1
ATOM 681 N N . THR A 1 91 ? -11.102 32.562 42.531 1 83.31 91 THR A N 1
ATOM 682 C CA . THR A 1 91 ? -12.453 33.094 42.469 1 83.31 91 THR A CA 1
ATOM 683 C C . THR A 1 91 ? -13.242 32.781 43.719 1 83.31 91 THR A C 1
ATOM 685 O O . THR A 1 91 ? -14.281 33.375 44 1 83.31 91 THR A O 1
ATOM 688 N N . LEU A 1 92 ? -12.719 31.891 44.5 1 85.31 92 LEU A N 1
ATOM 689 C CA . LEU A 1 92 ? -13.461 31.5 45.688 1 85.31 92 LEU A CA 1
ATOM 690 C C . LEU A 1 92 ? -12.875 32.156 46.938 1 85.31 92 LEU A C 1
ATOM 692 O O . LEU A 1 92 ? -11.703 32.531 46.938 1 85.31 92 LEU A O 1
ATOM 696 N N . SER A 1 93 ? -13.727 32.312 47.906 1 84.31 93 SER A N 1
ATOM 697 C CA . SER A 1 93 ? -13.312 32.906 49.188 1 84.31 93 SER A CA 1
ATOM 698 C C . SER A 1 93 ? -12.672 31.859 50.094 1 84.31 93 SER A C 1
ATOM 700 O O . SER A 1 93 ? -12.789 30.656 49.844 1 84.31 93 SER A O 1
ATOM 702 N N . LEU A 1 94 ? -11.961 32.281 51.094 1 84.81 94 LEU A N 1
ATOM 703 C CA . LEU A 1 94 ? -11.312 31.422 52.062 1 84.81 94 LEU A CA 1
ATOM 704 C C . LEU A 1 94 ? -12.336 30.547 52.781 1 84.81 94 LEU A C 1
ATOM 706 O O . LEU A 1 94 ? -12.062 29.375 53.094 1 84.81 94 LEU A O 1
ATOM 710 N N . HIS A 1 95 ? -13.523 31.141 52.938 1 82.81 95 HIS A N 1
ATOM 711 C CA . HIS A 1 95 ? -14.602 30.391 53.594 1 82.81 95 HIS A CA 1
ATOM 712 C C . HIS A 1 95 ? -15.07 29.234 52.719 1 82.81 95 HIS A C 1
ATOM 714 O O . HIS A 1 95 ? -15.32 28.125 53.188 1 82.81 95 HIS A O 1
ATOM 720 N N . GLU A 1 96 ? -15.062 29.547 51.438 1 84.69 96 GLU A N 1
ATOM 721 C CA . GLU A 1 96 ? -15.531 28.547 50.5 1 84.69 96 GLU A CA 1
ATOM 722 C C . GLU A 1 96 ? -14.5 27.438 50.312 1 84.69 96 GLU A C 1
ATOM 724 O O . GLU A 1 96 ? -14.859 26.281 50.031 1 84.69 96 GLU A O 1
ATOM 729 N N . HIS A 1 97 ? -13.289 27.766 50.469 1 84.81 97 HIS A N 1
ATOM 730 C CA . HIS A 1 97 ? -12.234 26.766 50.375 1 84.81 97 HIS A CA 1
ATOM 731 C C . HIS A 1 97 ? -12.102 26.016 51.719 1 84.81 97 HIS A C 1
ATOM 733 O O . HIS A 1 97 ? -11.398 25 51.781 1 84.81 97 HIS A O 1
ATOM 739 N N . GLY A 1 98 ? -12.859 26.359 52.688 1 83.06 98 GLY A N 1
ATOM 740 C CA . GLY A 1 98 ? -12.844 25.703 53.969 1 83.06 98 GLY A CA 1
ATOM 741 C C . GLY A 1 98 ? -11.555 25.938 54.75 1 83.06 98 GLY A C 1
ATOM 742 O O . GLY A 1 98 ? -11.125 25.078 55.531 1 83.06 98 GLY A O 1
ATOM 743 N N . ILE A 1 99 ? -10.93 27 54.562 1 82.56 99 ILE A N 1
ATOM 744 C CA . ILE A 1 99 ? -9.695 27.312 55.281 1 82.56 99 ILE A CA 1
ATOM 745 C C . ILE A 1 99 ? -10.016 27.828 56.688 1 82.56 99 ILE A C 1
ATOM 747 O O . ILE A 1 99 ? -10.898 28.672 56.844 1 82.56 99 ILE A O 1
ATOM 751 N N . ARG A 1 100 ? -9.43 27.25 57.594 1 83.81 100 ARG A N 1
ATOM 752 C CA . ARG A 1 100 ? -9.672 27.578 59 1 83.81 100 ARG A CA 1
ATOM 753 C C . ARG A 1 100 ? -8.633 28.578 59.531 1 83.81 100 ARG A C 1
ATOM 755 O O . ARG A 1 100 ? -7.582 28.766 58.906 1 83.81 100 ARG A O 1
ATOM 762 N N . ASP A 1 101 ? -8.914 29.172 60.594 1 82.5 101 ASP A N 1
ATOM 763 C CA . ASP A 1 101 ? -8.023 30.125 61.25 1 82.5 101 ASP A CA 1
ATOM 764 C C . ASP A 1 101 ? -6.707 29.453 61.656 1 82.5 101 ASP A C 1
ATOM 766 O O . ASP A 1 101 ? -6.695 28.344 62.188 1 82.5 101 ASP A O 1
ATOM 770 N N . GLY A 1 102 ? -5.613 29.953 61.219 1 82.44 102 GLY A N 1
ATOM 771 C CA . GLY A 1 102 ? -4.293 29.469 61.562 1 82.44 102 GLY A CA 1
ATOM 772 C C . GLY A 1 102 ? -3.682 28.547 60.531 1 82.44 102 GLY A C 1
ATOM 773 O O . GLY A 1 102 ? -2.596 28.016 60.75 1 82.44 102 GLY A O 1
ATOM 774 N N . GLU A 1 103 ? -4.398 28.391 59.5 1 84.94 103 GLU A N 1
ATOM 775 C CA . GLU A 1 103 ? -3.857 27.484 58.469 1 84.94 103 GLU A CA 1
ATOM 776 C C . GLU A 1 103 ? -2.693 28.125 57.719 1 84.94 103 GLU A C 1
ATOM 778 O O . GLU A 1 103 ? -2.652 29.344 57.562 1 84.94 103 GLU A O 1
ATOM 783 N N . LEU A 1 104 ? -1.788 27.219 57.406 1 85.56 104 LEU A N 1
ATOM 784 C CA . LEU A 1 104 ? -0.604 27.641 56.656 1 85.56 104 LEU A CA 1
ATOM 785 C C . LEU A 1 104 ? -0.843 27.562 55.156 1 85.56 104 LEU A C 1
ATOM 787 O O . LEU A 1 104 ? -1.234 26.516 54.656 1 85.56 104 LEU A O 1
ATOM 791 N N . LEU A 1 105 ? -0.842 28.625 54.562 1 85.44 105 LEU A N 1
ATOM 792 C CA . LEU A 1 105 ? -0.938 28.688 53.094 1 85.44 105 LEU A CA 1
ATOM 793 C C . LEU A 1 105 ? 0.393 29.094 52.469 1 85.44 105 LEU A C 1
ATOM 795 O O . LEU A 1 105 ? 1.156 29.844 53.094 1 85.44 105 LEU A O 1
ATOM 799 N N . VAL A 1 106 ? 0.755 28.516 51.406 1 83.5 106 VAL A N 1
ATOM 800 C CA . VAL A 1 106 ? 1.995 28.828 50.688 1 83.5 106 VAL A CA 1
ATOM 801 C C . VAL A 1 106 ? 1.702 29.75 49.531 1 83.5 106 VAL A C 1
ATOM 803 O O . VAL A 1 106 ? 0.825 29.453 48.688 1 83.5 106 VAL A O 1
ATOM 806 N N . LEU A 1 107 ? 2.314 30.891 49.562 1 80.38 107 LEU A N 1
ATOM 807 C CA . LEU A 1 107 ? 2.27 31.812 48.438 1 80.38 107 LEU A CA 1
ATOM 808 C C . LEU A 1 107 ? 3.354 31.469 47.406 1 80.38 107 LEU A C 1
ATOM 810 O O . LEU A 1 107 ? 4.539 31.453 47.75 1 80.38 107 LEU A O 1
ATOM 814 N N . ALA A 1 108 ? 2.92 30.922 46.375 1 74.5 108 ALA A N 1
ATOM 815 C CA . ALA A 1 108 ? 3.875 30.578 45.312 1 74.5 108 ALA A CA 1
ATOM 816 C C . ALA A 1 108 ? 3.486 31.234 44 1 74.5 108 ALA A C 1
ATOM 818 O O . ALA A 1 108 ? 2.309 31.516 43.75 1 74.5 108 ALA A O 1
ATOM 819 N N . ALA A 1 109 ? 4.488 31.672 43.188 1 70.75 109 ALA A N 1
ATOM 820 C CA . ALA A 1 109 ? 4.238 32.156 41.844 1 70.75 109 ALA A CA 1
ATOM 821 C C . ALA A 1 109 ? 3.527 31.094 41 1 70.75 109 ALA A C 1
ATOM 823 O O . ALA A 1 109 ? 3.807 29.891 41.156 1 70.75 109 ALA A O 1
ATOM 824 N N . ALA A 1 110 ? 2.32 31.516 40.375 1 63.5 110 ALA A N 1
ATOM 825 C CA . ALA A 1 110 ? 1.494 30.609 39.594 1 63.5 110 ALA A CA 1
ATOM 826 C C . ALA A 1 110 ? 2.359 29.672 38.75 1 63.5 110 ALA A C 1
ATOM 828 O O . ALA A 1 110 ? 1.987 28.516 38.5 1 63.5 110 ALA A O 1
ATOM 829 N N . ASP A 1 111 ? 3.451 30.219 38.344 1 59.16 111 ASP A N 1
ATOM 830 C CA . ASP A 1 111 ? 4.328 29.422 37.5 1 59.16 111 ASP A CA 1
ATOM 831 C C . ASP A 1 111 ? 5.055 28.344 38.312 1 59.16 111 ASP A C 1
ATOM 833 O O . ASP A 1 111 ? 5.438 27.297 37.781 1 59.16 111 ASP A O 1
ATOM 837 N N . THR A 1 112 ? 5.27 28.594 39.594 1 50.94 112 THR A N 1
ATOM 838 C CA . THR A 1 112 ? 6.027 27.672 40.438 1 50.94 112 THR A CA 1
ATOM 839 C C . THR A 1 112 ? 5.094 26.859 41.312 1 50.94 112 THR A C 1
ATOM 841 O O . THR A 1 112 ? 5.551 26.078 42.156 1 50.94 112 THR A O 1
ATOM 844 N N . ALA A 1 113 ? 3.844 27.203 41.562 1 46.41 113 ALA A N 1
ATOM 845 C CA . ALA A 1 113 ? 2.91 26.438 42.375 1 46.41 113 ALA A CA 1
ATOM 846 C C . ALA A 1 113 ? 3.053 24.953 42.125 1 46.41 113 ALA A C 1
ATOM 848 O O . ALA A 1 113 ? 3.289 24.531 41 1 46.41 113 ALA A O 1
ATOM 849 N N . ALA A 1 114 ? 3.277 24.188 43.188 1 45.53 114 ALA A N 1
ATOM 850 C CA . ALA A 1 114 ? 3.465 22.734 43.156 1 45.53 114 ALA A CA 1
ATOM 851 C C . ALA A 1 114 ? 2.479 22.062 42.219 1 45.53 114 ALA A C 1
ATOM 853 O O . ALA A 1 114 ? 1.282 22.359 42.25 1 45.53 114 ALA A O 1
ATOM 854 N N . PRO A 1 115 ? 2.916 21.469 41.062 1 42.53 115 PRO A N 1
ATOM 855 C CA . PRO A 1 115 ? 2.008 20.75 40.156 1 42.53 115 PRO A CA 1
ATOM 856 C C . PRO A 1 115 ? 1.025 19.844 40.906 1 42.53 115 PRO A C 1
ATOM 858 O O . PRO A 1 115 ? 1.33 19.375 42 1 42.53 115 PRO A O 1
ATOM 861 N N . PRO A 1 116 ? -0.3 20.062 40.969 1 43.03 116 PRO A N 1
ATOM 862 C CA . PRO A 1 116 ? -1.262 19.094 41.5 1 43.03 116 PRO A CA 1
ATOM 863 C C . PRO A 1 116 ? -0.7 17.672 41.562 1 43.03 116 PRO A C 1
ATOM 865 O O . PRO A 1 116 ? 0.249 17.359 40.844 1 43.03 116 PRO A O 1
ATOM 868 N N . PRO A 1 117 ? -1.025 16.859 42.562 1 44.91 117 PRO A N 1
ATOM 869 C CA . PRO A 1 117 ? -0.518 15.492 42.656 1 44.91 117 PRO A CA 1
ATOM 870 C C . PRO A 1 117 ? -0.356 14.836 41.281 1 44.91 117 PRO A C 1
ATOM 872 O O . PRO A 1 117 ? -1.212 14.992 40.406 1 44.91 117 PRO A O 1
ATOM 875 N N . LEU A 1 118 ? 0.859 14.531 40.875 1 46.16 118 LEU A N 1
ATOM 876 C CA . LEU A 1 118 ? 1.626 14.156 39.719 1 46.16 118 LEU A CA 1
ATOM 877 C C . LEU A 1 118 ? 0.971 12.977 38.969 1 46.16 118 LEU A C 1
ATOM 879 O O . LEU A 1 118 ? 0.986 12.914 37.75 1 46.16 118 LEU A O 1
ATOM 883 N N . PHE A 1 119 ? 0.347 12.07 39.812 1 48.53 119 PHE A N 1
ATOM 884 C CA . PHE A 1 119 ? -0.024 10.812 39.156 1 48.53 119 PHE A CA 1
ATOM 885 C C . PHE A 1 119 ? -1.171 11.031 38.188 1 48.53 119 PHE A C 1
ATOM 887 O O . PHE A 1 119 ? -1.126 10.539 37.062 1 48.53 119 PHE A O 1
ATOM 894 N N . ASP A 1 120 ? -2.354 11.625 38.781 1 50.91 120 ASP A N 1
ATOM 895 C CA . ASP A 1 120 ? -3.504 11.82 37.906 1 50.91 120 ASP A CA 1
ATOM 896 C C . ASP A 1 120 ? -3.141 12.688 36.719 1 50.91 120 ASP A C 1
ATOM 898 O O . ASP A 1 120 ? -3.609 12.445 35.594 1 50.91 120 ASP A O 1
ATOM 902 N N . ASP A 1 121 ? -2.27 13.617 37 1 53.5 121 ASP A N 1
ATOM 903 C CA . ASP A 1 121 ? -1.853 14.5 35.906 1 53.5 121 ASP A CA 1
ATOM 904 C C . ASP A 1 121 ? -0.926 13.766 34.938 1 53.5 121 ASP A C 1
ATOM 906 O O . ASP A 1 121 ? -0.979 14 33.719 1 53.5 121 ASP A O 1
ATOM 910 N N . ILE A 1 122 ? -0.172 12.875 35.625 1 56.16 122 ILE A N 1
ATOM 911 C CA . ILE A 1 122 ? 0.716 12.102 34.75 1 56.16 122 ILE A CA 1
ATOM 912 C C . ILE A 1 122 ? -0.107 11.195 33.844 1 56.16 122 ILE A C 1
ATOM 914 O O . ILE A 1 122 ? 0.153 11.109 32.625 1 56.16 122 ILE A O 1
ATOM 918 N N . MET A 1 123 ? -1.118 10.547 34.5 1 59.47 123 MET A N 1
ATOM 919 C CA . MET A 1 123 ? -1.969 9.688 33.688 1 59.47 123 MET A CA 1
ATOM 920 C C . MET A 1 123 ? -2.705 10.508 32.625 1 59.47 123 MET A C 1
ATOM 922 O O . MET A 1 123 ? -2.863 10.062 31.484 1 59.47 123 MET A O 1
ATOM 926 N N . TYR A 1 124 ? -3.039 11.703 33.094 1 56.97 124 TYR A N 1
ATOM 927 C CA . TYR A 1 124 ? -3.709 12.586 32.156 1 56.97 124 TYR A CA 1
ATOM 928 C C . TYR A 1 124 ? -2.74 13.07 31.078 1 56.97 124 TYR A C 1
ATOM 930 O O . TYR A 1 124 ? -3.098 13.141 29.891 1 56.97 124 TYR A O 1
ATOM 938 N N . THR A 1 125 ? -1.577 13.445 31.516 1 57.56 125 THR A N 1
ATOM 939 C CA . THR A 1 125 ? -0.606 13.945 30.562 1 57.56 125 THR A CA 1
ATOM 940 C C . THR A 1 125 ? -0.158 12.836 29.609 1 57.56 125 THR A C 1
ATOM 942 O O . THR A 1 125 ? 0.025 13.07 28.406 1 57.56 125 THR A O 1
ATOM 945 N N . VAL A 1 126 ? 0.043 11.672 30.203 1 59.75 126 VAL A N 1
ATOM 946 C CA . VAL A 1 126 ? 0.404 10.539 29.359 1 59.75 126 VAL A CA 1
ATOM 947 C C . VAL A 1 126 ? -0.75 10.211 28.406 1 59.75 126 VAL A C 1
ATOM 949 O O . VAL A 1 126 ? -0.534 9.938 27.234 1 59.75 126 VAL A O 1
ATOM 952 N N . ALA A 1 127 ? -1.883 10.336 28.953 1 59.69 127 ALA A N 1
ATOM 953 C CA . ALA A 1 127 ? -3.053 10.094 28.125 1 59.69 127 ALA A CA 1
ATOM 954 C C . ALA A 1 127 ? -3.182 11.164 27.031 1 59.69 127 ALA A C 1
ATOM 956 O O . ALA A 1 127 ? -3.541 10.867 25.891 1 59.69 127 ALA A O 1
ATOM 957 N N . ALA A 1 128 ? -2.896 12.32 27.453 1 58.19 128 ALA A N 1
ATOM 958 C CA . ALA A 1 128 ? -2.982 13.438 26.5 1 58.19 128 ALA A CA 1
ATOM 959 C C . ALA A 1 128 ? -1.913 13.328 25.422 1 58.19 128 ALA A C 1
ATOM 961 O O . ALA A 1 128 ? -2.172 13.617 24.25 1 58.19 128 ALA A O 1
ATOM 962 N N . THR A 1 129 ? -0.804 13.008 25.875 1 56.53 129 THR A N 1
ATOM 963 C CA . THR A 1 129 ? 0.288 12.859 24.906 1 56.53 129 THR A CA 1
ATOM 964 C C . THR A 1 129 ? 0.023 11.688 23.969 1 56.53 129 THR A C 1
ATOM 966 O O . THR A 1 129 ? 0.312 11.766 22.781 1 56.53 129 THR A O 1
ATOM 969 N N . ASP A 1 130 ? -0.545 10.711 24.609 1 57.75 130 ASP A N 1
ATOM 970 C CA . ASP A 1 130 ? -0.846 9.531 23.797 1 57.75 130 ASP A CA 1
ATOM 971 C C . ASP A 1 130 ? -1.987 9.82 22.828 1 57.75 130 ASP A C 1
ATOM 973 O O . ASP A 1 130 ? -1.988 9.32 21.703 1 57.75 130 ASP A O 1
ATOM 977 N N . ALA A 1 131 ? -2.869 10.648 23.281 1 56.25 131 ALA A N 1
ATOM 978 C CA . ALA A 1 131 ? -4.012 10.992 22.438 1 56.25 131 ALA A CA 1
ATOM 979 C C . ALA A 1 131 ? -3.562 11.742 21.188 1 56.25 131 ALA A C 1
ATOM 981 O O . ALA A 1 131 ? -4.16 11.594 20.125 1 56.25 131 ALA A O 1
ATOM 982 N N . ASP A 1 132 ? -2.58 12.562 21.406 1 55.34 132 ASP A N 1
ATOM 983 C CA . ASP A 1 132 ? -2.105 13.367 20.281 1 55.34 132 ASP A CA 1
ATOM 984 C C . ASP A 1 132 ? -1.357 12.5 19.266 1 55.34 132 ASP A C 1
ATOM 986 O O . ASP A 1 132 ? -1.428 12.75 18.062 1 55.34 132 ASP A O 1
ATOM 990 N N . ILE A 1 133 ? -0.647 11.609 19.859 1 53.84 133 ILE A N 1
ATOM 991 C CA . ILE A 1 133 ? 0.264 10.883 18.984 1 53.84 133 ILE A CA 1
ATOM 992 C C . ILE A 1 133 ? -0.453 9.68 18.375 1 53.84 133 ILE A C 1
ATOM 994 O O . ILE A 1 133 ? -0.22 9.328 17.219 1 53.84 133 ILE A O 1
ATOM 998 N N . TYR A 1 134 ? -1.54 9.281 19.188 1 59.03 134 TYR A N 1
ATOM 999 C CA . TYR A 1 134 ? -2.068 7.969 18.828 1 59.03 134 TYR A CA 1
ATOM 1000 C C . TYR A 1 134 ? -3.254 8.102 17.875 1 59.03 134 TYR A C 1
ATOM 1002 O O . TYR A 1 134 ? -4.195 8.852 18.156 1 59.03 134 TYR A O 1
ATOM 1010 N N . ARG A 1 135 ? -2.998 7.828 16.609 1 64.69 135 ARG A N 1
ATOM 1011 C CA . ARG A 1 135 ? -4.051 7.824 15.602 1 64.69 135 ARG A CA 1
ATOM 1012 C C . ARG A 1 135 ? -5.176 6.867 15.984 1 64.69 135 ARG A C 1
ATOM 1014 O O . ARG A 1 135 ? -4.953 5.66 16.125 1 64.69 135 ARG A O 1
ATOM 1021 N N . ARG A 1 136 ? -6.32 7.371 16.547 1 77.69 136 ARG A N 1
ATOM 1022 C CA . ARG A 1 136 ? -7.504 6.621 16.969 1 77.69 136 ARG A CA 1
ATOM 1023 C C . ARG A 1 136 ? -8.25 6.066 15.766 1 77.69 136 ARG A C 1
ATOM 1025 O O . ARG A 1 136 ? -7.98 6.453 14.625 1 77.69 136 ARG A O 1
ATOM 1032 N N . TRP A 1 137 ? -8.922 4.93 16.031 1 78.25 137 TRP A N 1
ATOM 1033 C CA . TRP A 1 137 ? -9.859 4.426 15.031 1 78.25 137 TRP A CA 1
ATOM 1034 C C . TRP A 1 137 ? -10.922 5.473 14.703 1 78.25 137 TRP A C 1
ATOM 1036 O O . TRP A 1 137 ? -11.75 5.805 15.547 1 78.25 137 TRP A O 1
ATOM 1046 N N . THR A 1 138 ? -10.758 6.199 13.664 1 79.44 138 THR A N 1
ATOM 1047 C CA . THR A 1 138 ? -11.633 7.266 13.195 1 79.44 138 THR A CA 1
ATOM 1048 C C . THR A 1 138 ? -12.492 6.793 12.023 1 79.44 138 THR A C 1
ATOM 1050 O O . THR A 1 138 ? -12.242 5.723 11.461 1 79.44 138 THR A O 1
ATOM 1053 N N . PRO A 1 139 ? -13.5 7.473 11.75 1 83.38 139 PRO A N 1
ATOM 1054 C CA . PRO A 1 139 ? -14.328 7.137 10.586 1 83.38 139 PRO A CA 1
ATOM 1055 C C . PRO A 1 139 ? -13.531 7.113 9.281 1 83.38 139 PRO A C 1
ATOM 1057 O O . PRO A 1 139 ? -13.867 6.355 8.367 1 83.38 139 PRO A O 1
ATOM 1060 N N . ILE A 1 140 ? -12.453 7.84 9.273 1 85.62 140 ILE A N 1
ATOM 1061 C CA . ILE A 1 140 ? -11.633 7.848 8.07 1 85.62 140 ILE A CA 1
ATOM 1062 C C . ILE A 1 140 ? -10.898 6.52 7.938 1 85.62 140 ILE A C 1
ATOM 1064 O O . ILE A 1 140 ? -10.82 5.949 6.848 1 85.62 140 ILE A O 1
ATOM 1068 N N . THR A 1 141 ? -10.414 6.055 9.125 1 86.56 141 THR A N 1
ATOM 1069 C CA . THR A 1 141 ? -9.719 4.777 9.086 1 86.56 141 THR A CA 1
ATOM 1070 C C . THR A 1 141 ? -10.688 3.637 8.789 1 86.56 141 THR A C 1
ATOM 1072 O O . THR A 1 141 ? -10.344 2.701 8.062 1 86.56 141 THR A O 1
ATOM 1075 N N . ALA A 1 142 ? -11.852 3.715 9.281 1 87.19 142 ALA A N 1
ATOM 1076 C CA . ALA A 1 142 ? -12.875 2.709 8.992 1 87.19 142 ALA A CA 1
ATOM 1077 C C . ALA A 1 142 ? -13.234 2.703 7.512 1 87.19 142 ALA A C 1
ATOM 1079 O O . ALA A 1 142 ? -13.422 1.641 6.914 1 87.19 142 ALA A O 1
ATOM 1080 N N . ARG A 1 143 ? -13.352 3.846 6.945 1 89.38 143 ARG A N 1
ATOM 1081 C CA . ARG A 1 143 ? -13.688 3.969 5.531 1 89.38 143 ARG A CA 1
ATOM 1082 C C . ARG A 1 143 ? -12.586 3.377 4.656 1 89.38 143 ARG A C 1
ATOM 1084 O O . ARG A 1 143 ? -12.875 2.727 3.646 1 89.38 143 ARG A O 1
ATOM 1091 N N . ILE A 1 144 ? -11.391 3.564 5.078 1 90.56 144 ILE A N 1
ATOM 1092 C CA . ILE A 1 144 ? -10.273 3.061 4.293 1 90.56 144 ILE A CA 1
ATOM 1093 C C . ILE A 1 144 ? -10.234 1.535 4.367 1 90.56 144 ILE A C 1
ATOM 1095 O O . ILE A 1 144 ? -10.055 0.864 3.348 1 90.56 144 ILE A O 1
ATOM 1099 N N . VAL A 1 145 ? -10.414 1.002 5.523 1 90.19 145 VAL A N 1
ATOM 1100 C CA . VAL A 1 145 ? -10.398 -0.447 5.699 1 90.19 145 VAL A CA 1
ATOM 1101 C C . VAL A 1 145 ? -11.594 -1.065 4.969 1 90.19 145 VAL A C 1
ATOM 1103 O O . VAL A 1 145 ? -11.438 -2.053 4.246 1 90.19 145 VAL A O 1
ATOM 1106 N N . GLY A 1 146 ? -12.742 -0.426 5.152 1 91.62 146 GLY A N 1
ATOM 1107 C CA . GLY A 1 146 ? -13.93 -0.919 4.477 1 91.62 146 GLY A CA 1
ATOM 1108 C C . GLY A 1 146 ? -13.844 -0.819 2.965 1 91.62 146 GLY A C 1
ATOM 1109 O O . GLY A 1 146 ? -14.234 -1.747 2.25 1 91.62 146 GLY A O 1
ATOM 1110 N N . SER A 1 147 ? -13.344 0.281 2.439 1 94.06 147 SER A N 1
ATOM 1111 C CA . SER A 1 147 ? -13.227 0.49 1 1 94.06 147 SER A CA 1
ATOM 1112 C C . SER A 1 147 ? -12.195 -0.458 0.388 1 94.06 147 SER A C 1
ATOM 1114 O O . SER A 1 147 ? -12.406 -0.981 -0.708 1 94.06 147 SER A O 1
ATOM 1116 N N . SER A 1 148 ? -11.047 -0.659 1.108 1 94.69 148 SER A N 1
ATOM 1117 C CA . SER A 1 148 ? -10.039 -1.584 0.605 1 94.69 148 SER A CA 1
ATOM 1118 C C . SER A 1 148 ? -10.57 -3.014 0.564 1 94.69 148 SER A C 1
ATOM 1120 O O . SER A 1 148 ? -10.297 -3.754 -0.383 1 94.69 148 SER A O 1
ATOM 1122 N N . ALA A 1 149 ? -11.266 -3.373 1.584 1 95.06 149 ALA A N 1
ATOM 1123 C CA . ALA A 1 149 ? -11.867 -4.703 1.627 1 95.06 149 ALA A CA 1
ATOM 1124 C C . ALA A 1 149 ? -12.875 -4.883 0.497 1 95.06 149 ALA A C 1
ATOM 1126 O O . ALA A 1 149 ? -12.945 -5.949 -0.117 1 95.06 149 ALA A O 1
ATOM 1127 N N . ALA A 1 150 ? -13.664 -3.854 0.221 1 95.56 150 ALA A N 1
ATOM 1128 C CA . ALA A 1 150 ? -14.656 -3.908 -0.85 1 95.56 150 ALA A CA 1
ATOM 1129 C C . ALA A 1 150 ? -13.984 -4.062 -2.211 1 95.56 150 ALA A C 1
ATOM 1131 O O . ALA A 1 150 ? -14.469 -4.812 -3.064 1 95.56 150 ALA A O 1
ATOM 1132 N N . LEU A 1 151 ? -12.891 -3.41 -2.404 1 96 151 LEU A N 1
ATOM 1133 C CA . LEU A 1 151 ? -12.172 -3.49 -3.67 1 96 151 LEU A CA 1
ATOM 1134 C C . LEU A 1 151 ? -11.602 -4.891 -3.885 1 96 151 LEU A C 1
ATOM 1136 O O . LEU A 1 151 ? -11.727 -5.453 -4.973 1 96 151 LEU A O 1
ATOM 1140 N N . VAL A 1 152 ? -11.023 -5.453 -2.832 1 95.75 152 VAL A N 1
ATOM 1141 C CA . VAL A 1 152 ? -10.461 -6.797 -2.947 1 95.75 152 VAL A CA 1
ATOM 1142 C C . VAL A 1 152 ? -11.586 -7.812 -3.141 1 95.75 152 VAL A C 1
ATOM 1144 O O . VAL A 1 152 ? -11.438 -8.758 -3.916 1 95.75 152 VAL A O 1
ATOM 1147 N N . ALA A 1 153 ? -12.672 -7.586 -2.451 1 96.25 153 ALA A N 1
ATOM 1148 C CA . ALA A 1 153 ? -13.82 -8.469 -2.607 1 96.25 153 ALA A CA 1
ATOM 1149 C C . ALA A 1 153 ? -14.344 -8.445 -4.039 1 96.25 153 ALA A C 1
ATOM 1151 O O . ALA A 1 153 ? -14.727 -9.484 -4.586 1 96.25 153 ALA A O 1
ATOM 1152 N N . ALA A 1 154 ? -14.406 -7.254 -4.68 1 96.5 154 ALA A N 1
ATOM 1153 C CA . ALA A 1 154 ? -14.844 -7.137 -6.07 1 96.5 154 ALA A CA 1
ATOM 1154 C C . ALA A 1 154 ? -13.906 -7.906 -7 1 96.5 154 ALA A C 1
ATOM 1156 O O . ALA A 1 154 ? -14.359 -8.547 -7.953 1 96.5 154 ALA A O 1
ATOM 1157 N N . LEU A 1 155 ? -12.609 -7.93 -6.723 1 96.12 155 LEU A N 1
ATOM 1158 C CA . LEU A 1 155 ? -11.641 -8.648 -7.539 1 96.12 155 LEU A CA 1
ATOM 1159 C C . LEU A 1 155 ? -11.812 -10.156 -7.387 1 96.12 155 LEU A C 1
ATOM 1161 O O . LEU A 1 155 ? -11.734 -10.898 -8.367 1 96.12 155 LEU A O 1
ATOM 1165 N N . VAL A 1 156 ? -12.07 -10.562 -6.168 1 94.44 156 VAL A N 1
ATOM 1166 C CA . VAL A 1 156 ? -12.289 -11.984 -5.922 1 94.44 156 VAL A CA 1
ATOM 1167 C C . VAL A 1 156 ? -13.586 -12.43 -6.586 1 94.44 156 VAL A C 1
ATOM 1169 O O . VAL A 1 156 ? -13.648 -13.523 -7.16 1 94.44 156 VAL A O 1
ATOM 1172 N N . ALA A 1 157 ? -14.602 -11.578 -6.523 1 94.75 157 ALA A N 1
ATOM 1173 C CA . ALA A 1 157 ? -15.867 -11.906 -7.18 1 94.75 157 ALA A CA 1
ATOM 1174 C C . ALA A 1 157 ? -15.68 -12.023 -8.695 1 94.75 157 ALA A C 1
ATOM 1176 O O . ALA A 1 157 ? -16.219 -12.938 -9.32 1 94.75 157 ALA A O 1
ATOM 1177 N N . ALA A 1 158 ? -14.961 -11.125 -9.289 1 93.81 158 ALA A N 1
ATOM 1178 C CA . ALA A 1 158 ? -14.672 -11.164 -10.719 1 93.81 158 ALA A CA 1
ATOM 1179 C C . ALA A 1 158 ? -13.875 -12.414 -11.078 1 93.81 158 ALA A C 1
ATOM 1181 O O . ALA A 1 158 ? -14.148 -13.062 -12.094 1 93.81 158 ALA A O 1
ATOM 1182 N N . LEU A 1 159 ? -12.898 -12.789 -10.234 1 92 159 LEU A N 1
ATOM 1183 C CA . LEU A 1 159 ? -12.078 -13.977 -10.461 1 92 159 LEU A CA 1
ATOM 1184 C C . LEU A 1 159 ? -12.922 -15.242 -10.391 1 92 159 LEU A C 1
ATOM 1186 O O . LEU A 1 159 ? -12.711 -16.172 -11.172 1 92 159 LEU A O 1
ATOM 1190 N N . ALA A 1 160 ? -13.875 -15.242 -9.5 1 91.81 160 ALA A N 1
ATOM 1191 C CA . ALA A 1 160 ? -14.742 -16.406 -9.344 1 91.81 160 ALA A CA 1
ATOM 1192 C C . ALA A 1 160 ? -15.562 -16.641 -10.609 1 91.81 160 ALA A C 1
ATOM 1194 O O . ALA A 1 160 ? -15.734 -17.781 -11.039 1 91.81 160 ALA A O 1
ATOM 1195 N N . LEU A 1 161 ? -16.047 -15.602 -11.227 1 91.88 161 LEU A N 1
ATOM 1196 C CA . LEU A 1 161 ? -16.875 -15.727 -12.422 1 91.88 161 LEU A CA 1
ATOM 1197 C C . LEU A 1 161 ? -16.031 -16.172 -13.617 1 91.88 161 LEU A C 1
ATOM 1199 O O . LEU A 1 161 ? -16.484 -16.969 -14.438 1 91.88 161 LEU A O 1
ATOM 1203 N N . VAL A 1 162 ? -14.773 -15.727 -13.75 1 89.38 162 VAL A N 1
ATOM 1204 C CA . VAL A 1 162 ? -13.906 -16.047 -14.875 1 89.38 162 VAL A CA 1
ATOM 1205 C C . VAL A 1 162 ? -13.438 -17.5 -14.766 1 89.38 162 VAL A C 1
ATOM 1207 O O . VAL A 1 162 ? -13.445 -18.234 -15.75 1 89.38 162 VAL A O 1
ATOM 1210 N N . LEU A 1 163 ? -13.078 -17.891 -13.539 1 87.12 163 LEU A N 1
ATOM 1211 C CA . LEU A 1 163 ? -12.547 -19.234 -13.344 1 87.12 163 LEU A CA 1
ATOM 1212 C C . LEU A 1 163 ? -13.656 -20.281 -13.445 1 87.12 163 LEU A C 1
ATOM 1214 O O . LEU A 1 163 ? -13.406 -21.406 -13.852 1 87.12 163 LEU A O 1
ATOM 1218 N N . GLY A 1 164 ? -14.867 -19.875 -13.078 1 85.69 164 GLY A N 1
ATOM 1219 C CA . GLY A 1 164 ? -15.984 -20.812 -13.125 1 85.69 164 GLY A CA 1
ATOM 1220 C C . GLY A 1 164 ? -16.547 -20.984 -14.516 1 85.69 164 GLY A C 1
ATOM 1221 O O . GLY A 1 164 ? -17.375 -21.875 -14.75 1 85.69 164 GLY A O 1
ATOM 1222 N N . ASP A 1 165 ? -15.977 -20.266 -15.539 1 80.88 165 ASP A N 1
ATOM 1223 C CA . ASP A 1 165 ? -16.469 -20.328 -16.906 1 80.88 165 ASP A CA 1
ATOM 1224 C C . ASP A 1 165 ? -18 -20.297 -16.938 1 80.88 165 ASP A C 1
ATOM 1226 O O . ASP A 1 165 ? -18.625 -21.172 -17.562 1 80.88 165 ASP A O 1
ATOM 1230 N N . THR A 1 166 ? -18.688 -19.5 -16.234 1 80.44 166 THR A N 1
ATOM 1231 C CA . THR A 1 166 ? -20.125 -19.406 -16.016 1 80.44 166 THR A CA 1
ATOM 1232 C C . THR A 1 166 ? -20.844 -18.938 -17.281 1 80.44 166 THR A C 1
ATOM 1234 O O . THR A 1 166 ? -22.078 -18.984 -17.359 1 80.44 166 THR A O 1
ATOM 1237 N N . GLY A 1 167 ? -20.109 -18.688 -18.359 1 82.81 167 GLY A N 1
ATOM 1238 C CA . GLY A 1 167 ? -20.688 -18.328 -19.641 1 82.81 167 GLY A CA 1
ATOM 1239 C C . GLY A 1 167 ? -21.562 -17.094 -19.594 1 82.81 167 GLY A C 1
ATOM 1240 O O . GLY A 1 167 ? -21.172 -16.094 -18.984 1 82.81 167 GLY A O 1
ATOM 1241 N N . LEU A 1 168 ? -22.75 -17.172 -20.031 1 88 168 LEU A N 1
ATOM 1242 C CA . LEU A 1 168 ? -23.656 -16.031 -20.188 1 88 168 LEU A CA 1
ATOM 1243 C C . LEU A 1 168 ? -24.281 -15.648 -18.859 1 88 168 LEU A C 1
ATOM 1245 O O . LEU A 1 168 ? -24.531 -14.469 -18.594 1 88 168 LEU A O 1
ATOM 1249 N N . ILE A 1 169 ? -24.484 -16.641 -18.031 1 89.81 169 ILE A N 1
ATOM 1250 C CA . ILE A 1 169 ? -25.078 -16.359 -16.719 1 89.81 169 ILE A CA 1
ATOM 1251 C C . ILE A 1 169 ? -24.125 -15.508 -15.891 1 89.81 169 ILE A C 1
ATOM 1253 O O . ILE A 1 169 ? -24.562 -14.555 -15.234 1 89.81 169 ILE A O 1
ATOM 1257 N N . GLY A 1 170 ? -22.891 -15.852 -15.953 1 90.69 170 GLY A N 1
ATOM 1258 C CA . GLY A 1 170 ? -21.906 -15.055 -15.258 1 90.69 170 GLY A CA 1
ATOM 1259 C C . GLY A 1 170 ? -21.766 -13.648 -15.82 1 90.69 170 GLY A C 1
ATOM 1260 O O . GLY A 1 170 ? -21.562 -12.695 -15.07 1 90.69 170 GLY A O 1
ATOM 1261 N N . ALA A 1 171 ? -21.859 -13.547 -17.125 1 92.44 171 ALA A N 1
ATOM 1262 C CA . ALA A 1 171 ? -21.766 -12.25 -17.781 1 92.44 171 ALA A CA 1
ATOM 1263 C C . ALA A 1 171 ? -22.891 -11.328 -17.344 1 92.44 171 ALA A C 1
ATOM 1265 O O . ALA A 1 171 ? -22.688 -10.148 -17.078 1 92.44 171 ALA A O 1
ATOM 1266 N N . VAL A 1 172 ? -24.078 -11.93 -17.219 1 93.12 172 VAL A N 1
ATOM 1267 C CA . VAL A 1 172 ? -25.25 -11.141 -16.828 1 93.12 172 VAL A CA 1
ATOM 1268 C C . VAL A 1 172 ? -25.141 -10.734 -15.367 1 93.12 172 VAL A C 1
ATOM 1270 O O . VAL A 1 172 ? -25.406 -9.578 -15.016 1 93.12 172 VAL A O 1
ATOM 1273 N N . CYS A 1 173 ? -24.688 -11.617 -14.5 1 92.44 173 CYS A N 1
ATOM 1274 C CA . CYS A 1 173 ? -24.547 -11.305 -13.078 1 92.44 173 CYS A CA 1
ATOM 1275 C C . CYS A 1 173 ? -23.484 -10.227 -12.867 1 92.44 173 CYS A C 1
ATOM 1277 O O . CYS A 1 173 ? -23.703 -9.281 -12.102 1 92.44 173 CYS A O 1
ATOM 1279 N N . GLY A 1 174 ? -22.391 -10.391 -13.57 1 93.44 174 GLY A N 1
ATOM 1280 C CA . GLY A 1 174 ? -21.344 -9.375 -13.469 1 93.44 174 GLY A CA 1
ATOM 1281 C C . GLY A 1 174 ? -21.781 -8.023 -14.023 1 93.44 174 GLY A C 1
ATOM 1282 O O . GLY A 1 174 ? -21.469 -6.984 -13.438 1 93.44 174 GLY A O 1
ATOM 1283 N N . GLY A 1 175 ? -22.531 -8.055 -15.102 1 95.06 175 GLY A N 1
ATOM 1284 C CA . GLY A 1 175 ? -22.984 -6.824 -15.734 1 95.06 175 GLY A CA 1
ATOM 1285 C C . GLY A 1 175 ? -24.016 -6.078 -14.922 1 95.06 175 GLY A C 1
ATOM 1286 O O . GLY A 1 175 ? -23.922 -4.859 -14.758 1 95.06 175 GLY A O 1
ATOM 1287 N N . VAL A 1 176 ? -24.922 -6.812 -14.383 1 95.38 176 VAL A N 1
ATOM 1288 C CA . VAL A 1 176 ? -25.984 -6.199 -13.609 1 95.38 176 VAL A CA 1
ATOM 1289 C C . VAL A 1 176 ? -25.422 -5.602 -12.32 1 95.38 176 VAL A C 1
ATOM 1291 O O . VAL A 1 176 ? -25.766 -4.48 -11.945 1 95.38 176 VAL A O 1
ATOM 1294 N N . THR A 1 177 ? -24.562 -6.363 -11.672 1 95.25 177 THR A N 1
ATOM 1295 C CA . THR A 1 177 ? -23.969 -5.863 -10.438 1 95.25 177 THR A CA 1
ATOM 1296 C C . THR A 1 177 ? -23.094 -4.641 -10.719 1 95.25 177 THR A C 1
ATOM 1298 O O . THR A 1 177 ? -23.078 -3.689 -9.938 1 95.25 177 THR A O 1
ATOM 1301 N N . SER A 1 178 ? -22.344 -4.676 -11.812 1 96.75 178 SER A N 1
ATOM 1302 C CA . SER A 1 178 ? -21.531 -3.523 -12.195 1 96.75 178 SER A CA 1
ATOM 1303 C C . SER A 1 178 ? -22.406 -2.291 -12.43 1 96.75 178 SER A C 1
ATOM 1305 O O . SER A 1 178 ? -22.047 -1.188 -12.008 1 96.75 178 SER A O 1
ATOM 1307 N N . LEU A 1 179 ? -23.531 -2.49 -13.062 1 96.25 179 LEU A N 1
ATOM 1308 C CA . LEU A 1 179 ? -24.438 -1.383 -13.344 1 96.25 179 LEU A CA 1
ATOM 1309 C C . LEU A 1 179 ? -25.016 -0.809 -12.055 1 96.25 179 LEU A C 1
ATOM 1311 O O . LEU A 1 179 ? -25.109 0.411 -11.898 1 96.25 179 LEU A O 1
ATOM 1315 N N . VAL A 1 180 ? -25.406 -1.683 -11.141 1 96.5 180 VAL A N 1
ATOM 1316 C CA . VAL A 1 180 ? -25.953 -1.246 -9.867 1 96.5 180 VAL A CA 1
ATOM 1317 C C . VAL A 1 180 ? -24.906 -0.449 -9.086 1 96.5 180 VAL A C 1
ATOM 1319 O O . VAL A 1 180 ? -25.219 0.606 -8.531 1 96.5 180 VAL A O 1
ATOM 1322 N N . LEU A 1 181 ? -23.656 -0.941 -9.07 1 96.44 181 LEU A N 1
ATOM 1323 C CA . LEU A 1 181 ? -22.594 -0.239 -8.367 1 96.44 181 LEU A CA 1
ATOM 1324 C C . LEU A 1 181 ? -22.281 1.094 -9.047 1 96.44 181 LEU A C 1
ATOM 1326 O O . LEU A 1 181 ? -21.953 2.076 -8.367 1 96.44 181 LEU A O 1
ATOM 1330 N N . THR A 1 182 ? -22.406 1.152 -10.391 1 96.19 182 THR A N 1
ATOM 1331 C CA . THR A 1 182 ? -22.156 2.391 -11.125 1 96.19 182 THR A CA 1
ATOM 1332 C C . THR A 1 182 ? -23.234 3.43 -10.797 1 96.19 182 THR A C 1
ATOM 1334 O O . THR A 1 182 ? -22.922 4.598 -10.562 1 96.19 182 THR A O 1
ATOM 1337 N N . VAL A 1 183 ? -24.5 2.99 -10.75 1 96.19 183 VAL A N 1
ATOM 1338 C CA . VAL A 1 183 ? -25.578 3.896 -10.406 1 96.19 183 VAL A CA 1
ATOM 1339 C C . VAL A 1 183 ? -25.406 4.391 -8.969 1 96.19 183 VAL A C 1
ATOM 1341 O O . VAL A 1 183 ? -25.594 5.578 -8.688 1 96.19 183 VAL A O 1
ATOM 1344 N N . ALA A 1 184 ? -25.016 3.498 -8.109 1 94.62 184 ALA A N 1
ATOM 1345 C CA . ALA A 1 184 ? -24.766 3.881 -6.719 1 94.62 184 ALA A CA 1
ATOM 1346 C C . ALA A 1 184 ? -23.625 4.891 -6.621 1 94.62 184 ALA A C 1
ATOM 1348 O O . ALA A 1 184 ? -23.672 5.793 -5.781 1 94.62 184 ALA A O 1
ATOM 1349 N N . ALA A 1 185 ? -22.641 4.723 -7.449 1 95 185 ALA A N 1
ATOM 1350 C CA . ALA A 1 185 ? -21.531 5.66 -7.461 1 95 185 ALA A CA 1
ATOM 1351 C C . ALA A 1 185 ? -21.984 7.051 -7.898 1 95 185 ALA A C 1
ATOM 1353 O O . ALA A 1 185 ? -21.594 8.055 -7.297 1 95 185 ALA A O 1
ATOM 1354 N N . VAL A 1 186 ? -22.859 7.133 -8.883 1 94.44 186 VAL A N 1
ATOM 1355 C CA . VAL A 1 186 ? -23.359 8.406 -9.398 1 94.44 186 VAL A CA 1
ATOM 1356 C C . VAL A 1 186 ? -24.25 9.07 -8.359 1 94.44 186 VAL A C 1
ATOM 1358 O O . VAL A 1 186 ? -24.141 10.281 -8.117 1 94.44 186 VAL A O 1
ATOM 1361 N N . VAL A 1 187 ? -25.062 8.25 -7.746 1 93.38 187 VAL A N 1
ATOM 1362 C CA . VAL A 1 187 ? -25.969 8.789 -6.738 1 93.38 187 VAL A CA 1
ATOM 1363 C C . VAL A 1 187 ? -25.172 9.312 -5.547 1 93.38 187 VAL A C 1
ATOM 1365 O O . VAL A 1 187 ? -25.484 10.367 -4.996 1 93.38 187 VAL A O 1
ATOM 1368 N N . ALA A 1 188 ? -24.141 8.57 -5.137 1 92.38 188 ALA A N 1
ATOM 1369 C CA . ALA A 1 188 ? -23.312 8.992 -4.012 1 92.38 188 ALA A CA 1
ATOM 1370 C C . ALA A 1 188 ? -22.609 10.312 -4.312 1 92.38 188 ALA A C 1
ATOM 1372 O O . ALA A 1 188 ? -22.438 11.148 -3.422 1 92.38 188 ALA A O 1
ATOM 1373 N N . ALA A 1 189 ? -22.266 10.5 -5.488 1 92.25 189 ALA A N 1
ATOM 1374 C CA . ALA A 1 189 ? -21.547 11.719 -5.867 1 92.25 189 ALA A CA 1
ATOM 1375 C C . ALA A 1 189 ? -22.516 12.891 -6.035 1 92.25 189 ALA A C 1
ATOM 1377 O O . ALA A 1 189 ? -22.281 13.977 -5.5 1 92.25 189 ALA A O 1
ATOM 1378 N N . ARG A 1 190 ? -23.688 12.672 -6.691 1 91.06 190 ARG A N 1
ATOM 1379 C CA . ARG A 1 190 ? -24.562 13.773 -7.062 1 91.06 190 ARG A CA 1
ATOM 1380 C C . ARG A 1 190 ? -25.562 14.086 -5.949 1 91.06 190 ARG A C 1
ATOM 1382 O O . ARG A 1 190 ? -25.875 15.25 -5.703 1 91.06 190 ARG A O 1
ATOM 1389 N N . VAL A 1 191 ? -26.062 13.055 -5.309 1 89.62 191 VAL A N 1
ATOM 1390 C CA . VAL A 1 191 ? -27.125 13.258 -4.316 1 89.62 191 VAL A CA 1
ATOM 1391 C C . VAL A 1 191 ? -26.5 13.484 -2.941 1 89.62 191 VAL A C 1
ATOM 1393 O O . VAL A 1 191 ? -26.875 14.422 -2.232 1 89.62 191 VAL A O 1
ATOM 1396 N N . TYR A 1 192 ? -25.484 12.75 -2.5 1 88.38 192 TYR A N 1
ATOM 1397 C CA . TYR A 1 192 ? -24.938 12.82 -1.149 1 88.38 192 TYR A CA 1
ATOM 1398 C C . TYR A 1 192 ? -23.656 13.641 -1.115 1 88.38 192 TYR A C 1
ATOM 1400 O O . TYR A 1 192 ? -23.203 14.039 -0.044 1 88.38 192 TYR A O 1
ATOM 1408 N N . GLY A 1 193 ? -23.062 13.914 -2.211 1 87.81 193 GLY A N 1
ATOM 1409 C CA . GLY A 1 193 ? -21.859 14.727 -2.273 1 87.81 193 GLY A CA 1
ATOM 1410 C C . GLY A 1 193 ? -20.641 14.047 -1.665 1 87.81 193 GLY A C 1
ATOM 1411 O O . GLY A 1 193 ? -19.703 14.719 -1.214 1 87.81 193 GLY A O 1
ATOM 1412 N N . ASP A 1 194 ? -20.75 12.711 -1.418 1 88.94 194 ASP A N 1
ATOM 1413 C CA . ASP A 1 194 ? -19.625 11.953 -0.881 1 88.94 194 ASP A CA 1
ATOM 1414 C C . ASP A 1 194 ? -18.719 11.445 -2.002 1 88.94 194 ASP A C 1
ATOM 1416 O O . ASP A 1 194 ? -19 10.406 -2.611 1 88.94 194 ASP A O 1
ATOM 1420 N N . THR A 1 195 ? -17.656 12.117 -2.27 1 89.94 195 THR A N 1
ATOM 1421 C CA . THR A 1 195 ? -16.766 11.812 -3.385 1 89.94 195 THR A CA 1
ATOM 1422 C C . THR A 1 195 ? -15.969 10.539 -3.113 1 89.94 195 THR A C 1
ATOM 1424 O O . THR A 1 195 ? -15.758 9.727 -4.02 1 89.94 195 THR A O 1
ATOM 1427 N N . ALA A 1 196 ? -15.594 10.359 -1.835 1 90.06 196 ALA A N 1
ATOM 1428 C CA . ALA A 1 196 ? -14.766 9.195 -1.504 1 90.06 196 ALA A CA 1
ATOM 1429 C C . ALA A 1 196 ? -15.539 7.898 -1.713 1 90.06 196 ALA A C 1
ATOM 1431 O O . ALA A 1 196 ? -14.992 6.93 -2.25 1 90.06 196 ALA A O 1
ATOM 1432 N N . SER A 1 197 ? -16.812 7.945 -1.312 1 91 197 SER A N 1
ATOM 1433 C CA . SER A 1 197 ? -17.641 6.754 -1.506 1 91 197 SER A CA 1
ATOM 1434 C C . SER A 1 197 ? -17.922 6.516 -2.984 1 91 197 SER A C 1
ATOM 1436 O O . SER A 1 197 ? -17.984 5.371 -3.436 1 91 197 SER A O 1
ATOM 1438 N N . SER A 1 198 ? -18.125 7.59 -3.697 1 93.62 198 SER A N 1
ATOM 1439 C CA . SER A 1 198 ? -18.391 7.473 -5.129 1 93.62 198 SER A CA 1
ATOM 1440 C C . SER A 1 198 ? -17.203 6.852 -5.859 1 93.62 198 SER A C 1
ATOM 1442 O O . SER A 1 198 ? -17.375 5.984 -6.715 1 93.62 198 SER A O 1
ATOM 1444 N N . ILE A 1 199 ? -16.047 7.227 -5.52 1 93.56 199 ILE A N 1
ATOM 1445 C CA . ILE A 1 199 ? -14.836 6.703 -6.148 1 93.56 199 ILE A CA 1
ATOM 1446 C C . ILE A 1 199 ? -14.695 5.215 -5.84 1 93.56 199 ILE A C 1
ATOM 1448 O O . ILE A 1 199 ? -14.359 4.418 -6.719 1 93.56 199 ILE A O 1
ATOM 1452 N N . THR A 1 200 ? -14.922 4.809 -4.57 1 93.94 200 THR A N 1
ATOM 1453 C CA . THR A 1 200 ? -14.812 3.41 -4.176 1 93.94 200 THR A CA 1
ATOM 1454 C C . THR A 1 200 ? -15.828 2.557 -4.926 1 93.94 200 THR A C 1
ATOM 1456 O O . THR A 1 200 ? -15.492 1.502 -5.465 1 93.94 200 THR A O 1
ATOM 1459 N N . LEU A 1 201 ? -17.047 3.057 -5 1 94.75 201 LEU A N 1
ATOM 1460 C CA . LEU A 1 201 ? -18.094 2.332 -5.695 1 94.75 201 LEU A CA 1
ATOM 1461 C C . LEU A 1 201 ? -17.797 2.236 -7.188 1 94.75 201 LEU A C 1
ATOM 1463 O O . LEU A 1 201 ? -18.016 1.188 -7.805 1 94.75 201 LEU A O 1
ATOM 1467 N N . GLY A 1 202 ? -17.344 3.301 -7.754 1 94.81 202 GLY A N 1
ATOM 1468 C CA . GLY A 1 202 ? -16.984 3.291 -9.164 1 94.81 202 GLY A CA 1
ATOM 1469 C C . GLY A 1 202 ? -15.836 2.35 -9.477 1 94.81 202 GLY A C 1
ATOM 1470 O O . GLY A 1 202 ? -15.859 1.647 -10.492 1 94.81 202 GLY A O 1
ATOM 1471 N N . CYS A 1 203 ? -14.844 2.232 -8.586 1 94.75 203 CYS A N 1
ATOM 1472 C CA . CYS A 1 203 ? -13.68 1.37 -8.797 1 94.75 203 CYS A CA 1
ATOM 1473 C C . CYS A 1 203 ? -14.062 -0.098 -8.641 1 94.75 203 CYS A C 1
ATOM 1475 O O . CYS A 1 203 ? -13.445 -0.972 -9.25 1 94.75 203 CYS A O 1
ATOM 1477 N N . THR A 1 204 ? -14.984 -0.391 -7.773 1 96 204 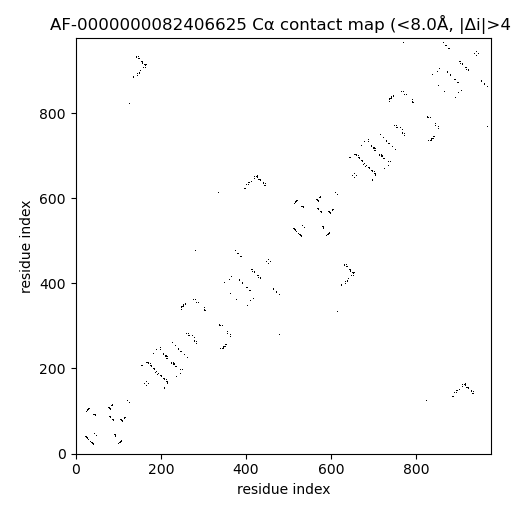THR A N 1
ATOM 1478 C CA . THR A 1 204 ? -15.414 -1.774 -7.586 1 96 204 THR A CA 1
ATOM 1479 C C . THR A 1 204 ? -16.25 -2.246 -8.773 1 96 204 THR A C 1
ATOM 1481 O O . THR A 1 204 ? -16.312 -3.445 -9.062 1 96 204 THR A O 1
ATOM 1484 N N . ALA A 1 205 ? -16.875 -1.325 -9.5 1 96.62 205 ALA A N 1
ATOM 1485 C CA . ALA A 1 205 ? -17.719 -1.668 -10.641 1 96.62 205 ALA A CA 1
ATOM 1486 C C . ALA A 1 205 ? -16.875 -2.037 -11.859 1 96.62 205 ALA A C 1
ATOM 1488 O O . ALA A 1 205 ? -17.328 -2.789 -12.727 1 96.62 205 ALA A O 1
ATOM 1489 N N . VAL A 1 206 ? -15.648 -1.623 -11.953 1 96.12 206 VAL A N 1
ATOM 1490 C CA . VAL A 1 206 ? -14.812 -1.73 -13.148 1 96.12 206 VAL A CA 1
ATOM 1491 C C . VAL A 1 206 ? -14.414 -3.188 -13.367 1 96.12 206 VAL A C 1
ATOM 1493 O O . VAL A 1 206 ? -14.594 -3.727 -14.461 1 96.12 206 VAL A O 1
ATOM 1496 N N . PRO A 1 207 ? -13.891 -3.928 -12.305 1 95.94 207 PRO A N 1
ATOM 1497 C CA . PRO A 1 207 ? -13.531 -5.324 -12.555 1 95.94 207 PRO A CA 1
ATOM 1498 C C . PRO A 1 207 ? -14.734 -6.195 -12.898 1 95.94 207 PRO A C 1
ATOM 1500 O O . PRO A 1 207 ? -14.617 -7.137 -13.688 1 95.94 207 PRO A O 1
ATOM 1503 N N . LEU A 1 208 ? -15.867 -5.867 -12.359 1 96.25 208 LEU A N 1
ATOM 1504 C CA . LEU A 1 208 ? -17.078 -6.633 -12.648 1 96.25 208 LEU A CA 1
ATOM 1505 C C . LEU A 1 208 ? -17.562 -6.367 -14.07 1 96.25 208 LEU A C 1
ATOM 1507 O O . LEU A 1 208 ? -18.062 -7.273 -14.734 1 96.25 208 LEU A O 1
ATOM 1511 N N . ALA A 1 209 ? -17.438 -5.133 -14.555 1 96.06 209 ALA A N 1
ATOM 1512 C CA . ALA A 1 209 ? -17.75 -4.816 -15.945 1 96.06 209 ALA A CA 1
ATOM 1513 C C . ALA A 1 209 ? -16.797 -5.52 -16.906 1 96.06 209 ALA A C 1
ATOM 1515 O O . ALA A 1 209 ? -17.219 -5.996 -17.969 1 96.06 209 ALA A O 1
ATOM 1516 N N . PHE A 1 210 ? -15.562 -5.645 -16.594 1 95.56 210 PHE A N 1
ATOM 1517 C CA . PHE A 1 210 ? -14.57 -6.324 -17.406 1 95.56 210 PHE A CA 1
ATOM 1518 C C . PHE A 1 210 ? -14.938 -7.793 -17.609 1 95.56 210 PHE A C 1
ATOM 1520 O O . PHE A 1 210 ? -14.883 -8.312 -18.719 1 95.56 210 PHE A O 1
ATOM 1527 N N . VAL A 1 211 ? -15.305 -8.414 -16.5 1 93.62 211 VAL A N 1
ATOM 1528 C CA . VAL A 1 211 ? -15.617 -9.844 -16.562 1 93.62 211 VAL A CA 1
ATOM 1529 C C . VAL A 1 211 ? -16.906 -10.055 -17.344 1 93.62 211 VAL A C 1
ATOM 1531 O O . VAL A 1 211 ? -17.047 -11.039 -18.078 1 93.62 211 VAL A O 1
ATOM 1534 N N . SER A 1 212 ? -17.859 -9.125 -17.156 1 94.12 212 SER A N 1
ATOM 1535 C CA . SER A 1 212 ? -19.109 -9.227 -17.922 1 94.12 212 SER A CA 1
ATOM 1536 C C . SER A 1 212 ? -18.828 -9.195 -19.422 1 94.12 212 SER A C 1
ATOM 1538 O O . SER A 1 212 ? -19.375 -10.016 -20.172 1 94.12 212 SER A O 1
ATOM 1540 N N . GLY A 1 213 ? -17.984 -8.297 -19.891 1 92.56 213 GLY A N 1
ATOM 1541 C CA . GLY A 1 213 ? -17.641 -8.211 -21.297 1 92.56 213 GLY A CA 1
ATOM 1542 C C . GLY A 1 213 ? -16.828 -9.391 -21.797 1 92.56 213 GLY A C 1
ATOM 1543 O O . GLY A 1 213 ? -17.031 -9.875 -22.906 1 92.56 213 GLY A O 1
ATOM 1544 N N . ALA A 1 214 ? -15.938 -9.93 -20.984 1 92 214 ALA A N 1
ATOM 1545 C CA . ALA A 1 214 ? -15.062 -11.031 -21.375 1 92 214 ALA A CA 1
ATOM 1546 C C . ALA A 1 214 ? -15.844 -12.336 -21.516 1 92 214 ALA A C 1
ATOM 1548 O O . ALA A 1 214 ? -15.516 -13.18 -22.344 1 92 214 ALA A O 1
ATOM 1549 N N . LEU A 1 215 ? -16.875 -12.484 -20.641 1 90.81 215 LEU A N 1
ATOM 1550 C CA . LEU A 1 215 ? -17.625 -13.734 -20.656 1 90.81 215 LEU A CA 1
ATOM 1551 C C . LEU A 1 215 ? -18.734 -13.695 -21.703 1 90.81 215 LEU A C 1
ATOM 1553 O O . LEU A 1 215 ? -19.328 -14.727 -22.031 1 90.81 215 LEU A O 1
ATOM 1557 N N . CYS A 1 216 ? -19 -12.555 -22.297 1 87.81 216 CYS A N 1
ATOM 1558 C CA . CYS A 1 216 ? -20.047 -12.422 -23.312 1 87.81 216 CYS A CA 1
ATOM 1559 C C . CYS A 1 216 ? -19.594 -13.008 -24.641 1 87.81 216 CYS A C 1
ATOM 1561 O O . CYS A 1 216 ? -20.422 -13.422 -25.453 1 87.81 216 CYS A O 1
ATOM 1563 N N . VAL A 1 217 ? -18.266 -12.977 -24.859 1 82.19 217 VAL A N 1
ATOM 1564 C CA . VAL A 1 217 ? -17.734 -13.453 -26.125 1 82.19 217 VAL A CA 1
ATOM 1565 C C . VAL A 1 217 ? -17.594 -14.969 -26.094 1 82.19 217 VAL A C 1
ATOM 1567 O O . VAL A 1 217 ? -16.969 -15.516 -25.172 1 82.19 217 VAL A O 1
ATOM 1570 N N . PRO A 1 218 ? -18.438 -15.555 -27.016 1 77.19 218 PRO A N 1
ATOM 1571 C CA . PRO A 1 218 ? -18.25 -17 -27.141 1 77.19 218 PRO A CA 1
ATOM 1572 C C . PRO A 1 218 ? -16.969 -17.391 -27.859 1 77.19 218 PRO A C 1
ATOM 1574 O O . PRO A 1 218 ? -16.438 -16.594 -28.641 1 77.19 218 PRO A O 1
ATOM 1577 N N . GLY A 1 219 ? -16.172 -18.281 -27.344 1 74 219 GLY A N 1
ATOM 1578 C CA . GLY A 1 219 ? -15.016 -18.781 -28.078 1 74 219 GLY A CA 1
ATOM 1579 C C . GLY A 1 219 ? -13.781 -18.922 -27.188 1 74 219 GLY A C 1
ATOM 1580 O O . GLY A 1 219 ? -13.859 -18.75 -25.984 1 74 219 GLY A O 1
ATOM 1581 N N . THR A 1 220 ? -12.688 -19.328 -27.922 1 72.81 220 THR A N 1
ATOM 1582 C CA . THR A 1 220 ? -11.484 -19.703 -27.172 1 72.81 220 THR A CA 1
ATOM 1583 C C . THR A 1 220 ? -10.398 -18.641 -27.328 1 72.81 220 THR A C 1
ATOM 1585 O O . THR A 1 220 ? -9.352 -18.703 -26.688 1 72.81 220 THR A O 1
ATOM 1588 N N . VAL A 1 221 ? -10.797 -17.641 -28.234 1 72.06 221 VAL A N 1
ATOM 1589 C CA . VAL A 1 221 ? -9.742 -16.656 -28.484 1 72.06 221 VAL A CA 1
ATOM 1590 C C . VAL A 1 221 ? -9.656 -15.688 -27.312 1 72.06 221 VAL A C 1
ATOM 1592 O O . VAL A 1 221 ? -10.602 -14.953 -27.016 1 72.06 221 VAL A O 1
ATOM 1595 N N . LEU A 1 222 ? -8.602 -15.695 -26.516 1 80.25 222 LEU A N 1
ATOM 1596 C CA . LEU A 1 222 ? -8.375 -14.922 -25.312 1 80.25 222 LEU A CA 1
ATOM 1597 C C . LEU A 1 222 ? -8.383 -13.422 -25.609 1 80.25 222 LEU A C 1
ATOM 1599 O O . LEU A 1 222 ? -8.906 -12.633 -24.828 1 80.25 222 LEU A O 1
ATOM 1603 N N . SER A 1 223 ? -7.855 -13.07 -26.875 1 85.38 223 SER A N 1
ATOM 1604 C CA . SER A 1 223 ? -7.742 -11.656 -27.188 1 85.38 223 SER A CA 1
ATOM 1605 C C . SER A 1 223 ? -9.117 -11.016 -27.391 1 85.38 223 SER A C 1
ATOM 1607 O O . SER A 1 223 ? -9.336 -9.867 -26.984 1 85.38 223 SER A O 1
ATOM 1609 N N . ALA A 1 224 ? -10 -11.75 -27.891 1 86.88 224 ALA A N 1
ATOM 1610 C CA . ALA A 1 224 ? -11.344 -11.219 -28.094 1 86.88 224 ALA A CA 1
ATOM 1611 C C . ALA A 1 224 ? -12.062 -11.016 -26.766 1 86.88 224 ALA A C 1
ATOM 1613 O O . ALA A 1 224 ? -12.805 -10.047 -26.594 1 86.88 224 ALA A O 1
ATOM 1614 N N . HIS A 1 225 ? -11.82 -11.898 -25.812 1 88.75 225 HIS A N 1
ATOM 1615 C CA . HIS A 1 225 ? -12.398 -11.781 -24.484 1 88.75 225 HIS A CA 1
ATOM 1616 C C . HIS A 1 225 ? -11.867 -10.547 -23.75 1 88.75 225 HIS A C 1
ATOM 1618 O O . HIS A 1 225 ? -12.641 -9.797 -23.156 1 88.75 225 HIS A O 1
ATOM 1624 N N . LEU A 1 226 ? -10.602 -10.32 -23.922 1 91 226 LEU A N 1
ATOM 1625 C CA . LEU A 1 226 ? -9.977 -9.203 -23.234 1 91 226 LEU A CA 1
ATOM 1626 C C . LEU A 1 226 ? -10.359 -7.879 -23.875 1 91 226 LEU A C 1
ATOM 1628 O O . LEU A 1 226 ? -10.461 -6.855 -23.203 1 91 226 LEU A O 1
ATOM 1632 N N . LEU A 1 227 ? -10.602 -7.922 -25.188 1 92.31 227 LEU A N 1
ATOM 1633 C CA . LEU A 1 227 ? -11.008 -6.727 -25.922 1 92.31 227 LEU A CA 1
ATOM 1634 C C . LEU A 1 227 ? -12.383 -6.254 -25.453 1 92.31 227 LEU A C 1
ATOM 1636 O O . LEU A 1 227 ? -12.547 -5.098 -25.062 1 92.31 227 LEU A O 1
ATOM 1640 N N . LEU A 1 228 ? -13.336 -7.172 -25.453 1 93.06 228 LEU A N 1
ATOM 1641 C CA . LEU A 1 228 ? -14.688 -6.781 -25.078 1 93.06 228 LEU A CA 1
ATOM 1642 C C . LEU A 1 228 ? -14.758 -6.469 -23.578 1 93.06 228 LEU A C 1
ATOM 1644 O O . LEU A 1 228 ? -15.523 -5.598 -23.156 1 93.06 228 LEU A O 1
ATOM 1648 N N . GLY A 1 229 ? -14.031 -7.211 -22.766 1 94.5 229 GLY A N 1
ATOM 1649 C CA . GLY A 1 229 ? -13.953 -6.898 -21.344 1 94.5 229 GLY A CA 1
ATOM 1650 C C . GLY A 1 229 ? -13.422 -5.504 -21.062 1 94.5 229 GLY A C 1
ATOM 1651 O O . GLY A 1 229 ? -13.984 -4.773 -20.25 1 94.5 229 GLY A O 1
ATOM 1652 N N . SER A 1 230 ? -12.359 -5.141 -21.781 1 95.88 230 SER A N 1
ATOM 1653 C CA . SER A 1 230 ? -11.773 -3.818 -21.594 1 95.88 230 SER A CA 1
ATOM 1654 C C . SER A 1 230 ? -12.703 -2.727 -22.125 1 95.88 230 SER A C 1
ATOM 1656 O O . SER A 1 230 ? -12.766 -1.634 -21.547 1 95.88 230 SER A O 1
ATOM 1658 N N . ALA A 1 231 ? -13.383 -3.041 -23.172 1 95.88 231 ALA A N 1
ATOM 1659 C CA . ALA A 1 231 ? -14.312 -2.07 -23.734 1 95.88 231 ALA A CA 1
ATOM 1660 C C . ALA A 1 231 ? -15.461 -1.782 -22.781 1 95.88 231 ALA A C 1
ATOM 1662 O O . ALA A 1 231 ? -15.828 -0.624 -22.562 1 95.88 231 ALA A O 1
ATOM 1663 N N . PHE A 1 232 ? -16.016 -2.846 -22.141 1 95.81 232 PHE A N 1
ATOM 1664 C CA . PHE A 1 232 ? -17.094 -2.662 -21.172 1 95.81 232 PHE A CA 1
ATOM 1665 C C . PHE A 1 232 ? -16.594 -1.902 -19.953 1 95.81 232 PHE A C 1
ATOM 1667 O O . PHE A 1 232 ? -17.297 -1.015 -19.453 1 95.81 232 PHE A O 1
ATOM 1674 N N . ALA A 1 233 ? -15.461 -2.26 -19.484 1 96.81 233 ALA A N 1
ATOM 1675 C CA . ALA A 1 233 ? -14.875 -1.572 -18.328 1 96.81 233 ALA A CA 1
ATOM 1676 C C . ALA A 1 233 ? -14.617 -0.101 -18.641 1 96.81 233 ALA A C 1
ATOM 1678 O O . ALA A 1 233 ? -14.82 0.767 -17.781 1 96.81 233 ALA A O 1
ATOM 1679 N N . ALA A 1 234 ? -14.164 0.188 -19.891 1 97.25 234 ALA A N 1
ATOM 1680 C CA . ALA A 1 234 ? -13.914 1.566 -20.312 1 97.25 234 ALA A CA 1
ATOM 1681 C C . ALA A 1 234 ? -15.211 2.365 -20.375 1 97.25 234 ALA A C 1
ATOM 1683 O O . ALA A 1 234 ? -15.242 3.537 -19.984 1 97.25 234 ALA A O 1
ATOM 1684 N N . ALA A 1 235 ? -16.266 1.716 -20.828 1 96.88 235 ALA A N 1
ATOM 1685 C CA . ALA A 1 235 ? -17.562 2.383 -20.922 1 96.88 235 ALA A CA 1
ATOM 1686 C C . ALA A 1 235 ? -18.062 2.768 -19.531 1 96.88 235 ALA A C 1
ATOM 1688 O O . ALA A 1 235 ? -18.516 3.898 -19.328 1 96.88 235 ALA A O 1
ATOM 1689 N N . VAL A 1 236 ? -17.969 1.853 -18.609 1 95.88 236 VAL A N 1
ATOM 1690 C CA . VAL A 1 236 ? -18.438 2.113 -17.25 1 95.88 236 VAL A CA 1
ATOM 1691 C C . VAL A 1 236 ? -17.594 3.219 -16.625 1 95.88 236 VAL A C 1
ATOM 1693 O O . VAL A 1 236 ? -18.109 4.098 -15.93 1 95.88 236 VAL A O 1
ATOM 1696 N N . THR A 1 237 ? -16.281 3.172 -16.859 1 96.5 237 THR A N 1
ATOM 1697 C CA . THR A 1 237 ? -15.398 4.191 -16.312 1 96.5 237 THR A CA 1
ATOM 1698 C C . THR A 1 237 ? -15.703 5.559 -16.922 1 96.5 237 THR A C 1
ATOM 1700 O O . THR A 1 237 ? -15.648 6.578 -16.219 1 96.5 237 THR A O 1
ATOM 1703 N N . LEU A 1 238 ? -16.031 5.551 -18.203 1 96.06 238 LEU A N 1
ATOM 1704 C CA . LEU A 1 238 ? -16.391 6.793 -18.859 1 96.06 238 LEU A CA 1
ATOM 1705 C C . LEU A 1 238 ? -17.672 7.375 -18.281 1 96.06 238 LEU A C 1
ATOM 1707 O O . LEU A 1 238 ? -17.781 8.586 -18.078 1 96.06 238 LEU A O 1
ATOM 1711 N N . ILE A 1 239 ? -18.625 6.496 -17.984 1 95.62 239 ILE A N 1
ATOM 1712 C CA . ILE A 1 239 ? -19.875 6.941 -17.391 1 95.62 239 ILE A CA 1
ATOM 1713 C C . ILE A 1 239 ? -19.609 7.543 -16.016 1 95.62 239 ILE A C 1
ATOM 1715 O O . ILE A 1 239 ? -20.156 8.594 -15.664 1 95.62 239 ILE A O 1
ATOM 1719 N N . CYS A 1 240 ? -18.734 6.867 -15.258 1 94.5 240 CYS A N 1
ATOM 1720 C CA . CYS A 1 240 ? -18.391 7.383 -13.938 1 94.5 240 CYS A CA 1
ATOM 1721 C C . CYS A 1 240 ? -17.656 8.719 -14.047 1 94.5 240 CYS A C 1
ATOM 1723 O O . CYS A 1 240 ? -17.891 9.625 -13.242 1 94.5 240 CYS A O 1
ATOM 1725 N N . LEU A 1 241 ? -16.797 8.891 -15.039 1 93.62 241 LEU A N 1
ATOM 1726 C CA . LEU A 1 241 ? -16.031 10.117 -15.227 1 93.62 241 LEU A CA 1
ATOM 1727 C C . LEU A 1 241 ? -16.953 11.273 -15.602 1 93.62 241 LEU A C 1
ATOM 1729 O O . LEU A 1 241 ? -16.797 12.391 -15.094 1 93.62 241 LEU A O 1
ATOM 1733 N N . ARG A 1 242 ? -17.984 11.016 -16.375 1 92.81 242 ARG A N 1
ATOM 1734 C CA . ARG A 1 242 ? -18.844 12.07 -16.891 1 92.81 242 ARG A CA 1
ATOM 1735 C C . ARG A 1 242 ? -19.953 12.414 -15.891 1 92.81 242 ARG A C 1
ATOM 1737 O O . ARG A 1 242 ? -20.344 13.578 -15.766 1 92.81 242 ARG A O 1
ATOM 1744 N N . LEU A 1 243 ? -20.375 11.406 -15.148 1 92.88 243 LEU A N 1
ATOM 1745 C CA . LEU A 1 243 ? -21.578 11.625 -14.352 1 92.88 243 LEU A CA 1
ATOM 1746 C C . LEU A 1 243 ? -21.219 11.891 -12.891 1 92.88 243 LEU A C 1
ATOM 1748 O O . LEU A 1 243 ? -21.984 12.516 -12.156 1 92.88 243 LEU A O 1
ATOM 1752 N N . CYS A 1 244 ? -20.156 11.383 -12.305 1 87.94 244 CYS A N 1
ATOM 1753 C CA . CYS A 1 244 ? -19.828 11.547 -10.891 1 87.94 244 CYS A CA 1
ATOM 1754 C C . CYS A 1 244 ? -19.203 12.914 -10.641 1 87.94 244 CYS A C 1
ATOM 1756 O O . CYS A 1 244 ? -19.406 13.508 -9.578 1 87.94 244 CYS A O 1
ATOM 1758 N N . GLY A 1 245 ? -18.516 13.617 -11.539 1 80.88 245 GLY A N 1
ATOM 1759 C CA . GLY A 1 245 ? -17.906 14.922 -11.391 1 80.88 245 GLY A CA 1
ATOM 1760 C C . GLY A 1 245 ? -16.797 14.945 -10.367 1 80.88 245 GLY A C 1
ATOM 1761 O O . GLY A 1 245 ? -16.25 16.016 -10.039 1 80.88 245 GLY A O 1
ATOM 1762 N N . ALA A 1 246 ? -16.562 13.883 -9.625 1 81.56 246 ALA A N 1
ATOM 1763 C CA . ALA A 1 246 ? -15.508 13.812 -8.609 1 81.56 246 ALA A CA 1
ATOM 1764 C C . ALA A 1 246 ? -14.555 12.664 -8.898 1 81.56 246 ALA A C 1
ATOM 1766 O O . ALA A 1 246 ? -14.898 11.727 -9.625 1 81.56 246 ALA A O 1
ATOM 1767 N N . GLY A 1 247 ? -13.312 12.805 -8.438 1 88.62 247 GLY A N 1
ATOM 1768 C CA . GLY A 1 247 ? -12.312 11.766 -8.656 1 88.62 247 GLY A CA 1
ATOM 1769 C C . GLY A 1 247 ? -11.805 11.734 -10.086 1 88.62 247 GLY A C 1
ATOM 1770 O O . GLY A 1 247 ? -11.734 10.664 -10.703 1 88.62 247 GLY A O 1
ATOM 1771 N N . LEU A 1 248 ? -11.547 12.852 -10.641 1 91.19 248 LEU A N 1
ATOM 1772 C CA . LEU A 1 248 ? -11.156 12.992 -12.039 1 91.19 248 LEU A CA 1
ATOM 1773 C C . LEU A 1 248 ? -9.828 12.305 -12.305 1 91.19 248 LEU A C 1
ATOM 1775 O O . LEU A 1 248 ? -9.656 11.656 -13.344 1 91.19 248 LEU A O 1
ATOM 1779 N N . ALA A 1 249 ? -8.969 12.367 -11.359 1 92.5 249 ALA A N 1
ATOM 1780 C CA . ALA A 1 249 ? -7.652 11.758 -11.562 1 92.5 249 ALA A CA 1
ATOM 1781 C C . ALA A 1 249 ? -7.758 10.242 -11.672 1 92.5 249 ALA A C 1
ATOM 1783 O O . ALA A 1 249 ? -7.188 9.641 -12.586 1 92.5 249 ALA A O 1
ATOM 1784 N N . VAL A 1 250 ? -8.562 9.594 -10.773 1 93.75 250 VAL A N 1
ATOM 1785 C CA . VAL A 1 250 ? -8.656 8.141 -10.703 1 93.75 250 VAL A CA 1
ATOM 1786 C C . VAL A 1 250 ? -9.398 7.613 -11.93 1 93.75 250 VAL A C 1
ATOM 1788 O O . VAL A 1 250 ? -8.953 6.668 -12.578 1 93.75 250 VAL A O 1
ATOM 1791 N N . PHE A 1 251 ? -10.5 8.203 -12.305 1 95.5 251 PHE A N 1
ATOM 1792 C CA . PHE A 1 251 ? -11.305 7.715 -13.422 1 95.5 251 PHE A CA 1
ATOM 1793 C C . PHE A 1 251 ? -10.633 8.016 -14.75 1 95.5 251 PHE A C 1
ATOM 1795 O O . PHE A 1 251 ? -10.758 7.25 -15.711 1 95.5 251 PHE A O 1
ATOM 1802 N N . THR A 1 252 ? -9.875 9.125 -14.836 1 94.62 252 THR A N 1
ATOM 1803 C CA . THR A 1 252 ? -9.109 9.391 -16.047 1 94.62 252 THR A CA 1
ATOM 1804 C C . THR A 1 252 ? -8 8.367 -16.219 1 94.62 252 THR A C 1
ATOM 1806 O O . THR A 1 252 ? -7.77 7.875 -17.328 1 94.62 252 THR A O 1
ATOM 1809 N N . ALA A 1 253 ? -7.293 8.062 -15.141 1 95.81 253 ALA A N 1
ATOM 1810 C CA . ALA A 1 253 ? -6.238 7.059 -15.211 1 95.81 253 ALA A CA 1
ATOM 1811 C C . ALA A 1 253 ? -6.793 5.707 -15.648 1 95.81 253 ALA A C 1
ATOM 1813 O O . ALA A 1 253 ? -6.246 5.066 -16.547 1 95.81 253 ALA A O 1
ATOM 1814 N N . LEU A 1 254 ? -7.906 5.301 -15.031 1 96.12 254 LEU A N 1
ATOM 1815 C CA . LEU A 1 254 ? -8.508 4.016 -15.359 1 96.12 254 LEU A CA 1
ATOM 1816 C C . LEU A 1 254 ? -8.992 3.992 -16.812 1 96.12 254 LEU A C 1
ATOM 1818 O O . LEU A 1 254 ? -8.805 2.996 -17.516 1 96.12 254 LEU A O 1
ATOM 1822 N N . LEU A 1 255 ? -9.562 5.078 -17.266 1 95.69 255 LEU A N 1
ATOM 1823 C CA . LEU A 1 255 ? -10.094 5.16 -18.625 1 95.69 255 LEU A CA 1
ATOM 1824 C C . LEU A 1 255 ? -8.969 5.051 -19.641 1 95.69 255 LEU A C 1
ATOM 1826 O O . LEU A 1 255 ? -9.078 4.281 -20.609 1 95.69 255 LEU A O 1
ATOM 1830 N N . VAL A 1 256 ? -7.914 5.758 -19.438 1 95 256 VAL A N 1
ATOM 1831 C CA . VAL A 1 256 ? -6.82 5.773 -20.406 1 95 256 VAL A CA 1
ATOM 1832 C C . VAL A 1 256 ? -6.141 4.406 -20.438 1 95 256 VAL A C 1
ATOM 1834 O O . VAL A 1 256 ? -5.773 3.912 -21.5 1 95 256 VAL A O 1
ATOM 1837 N N . VAL A 1 257 ? -5.977 3.758 -19.312 1 96 257 VAL A N 1
ATOM 1838 C CA . VAL A 1 257 ? -5.395 2.422 -19.25 1 96 257 VAL A CA 1
ATOM 1839 C C . VAL A 1 257 ? -6.281 1.44 -20.016 1 96 257 VAL A C 1
ATOM 1841 O O . VAL A 1 257 ? -5.789 0.63 -20.797 1 96 257 VAL A O 1
ATOM 1844 N N . LEU A 1 258 ? -7.594 1.548 -19.766 1 96.69 258 LEU A N 1
ATOM 1845 C CA . LEU A 1 258 ? -8.531 0.626 -20.391 1 96.69 258 LEU A CA 1
ATOM 1846 C C . LEU A 1 258 ? -8.625 0.89 -21.891 1 96.69 258 LEU A C 1
ATOM 1848 O O . LEU A 1 258 ? -8.766 -0.045 -22.688 1 96.69 258 LEU A O 1
ATOM 1852 N N . LEU A 1 259 ? -8.539 2.141 -22.328 1 95.31 259 LEU A N 1
ATOM 1853 C CA . LEU A 1 259 ? -8.547 2.463 -23.75 1 95.31 259 LEU A CA 1
ATOM 1854 C C . LEU A 1 259 ? -7.281 1.942 -24.422 1 95.31 259 LEU A C 1
ATOM 1856 O O . LEU A 1 259 ? -7.332 1.476 -25.562 1 95.31 259 LEU A O 1
ATOM 1860 N N . ALA A 1 260 ? -6.16 2.072 -23.719 1 94.69 260 ALA A N 1
ATOM 1861 C CA . ALA A 1 260 ? -4.93 1.489 -24.25 1 94.69 260 ALA A CA 1
ATOM 1862 C C . ALA A 1 260 ? -5.055 -0.025 -24.391 1 94.69 260 ALA A C 1
ATOM 1864 O O . ALA A 1 260 ? -4.566 -0.605 -25.359 1 94.69 260 ALA A O 1
ATOM 1865 N N . ALA A 1 261 ? -5.727 -0.648 -23.422 1 94.44 261 ALA A N 1
ATOM 1866 C CA . ALA A 1 261 ? -5.953 -2.09 -23.484 1 94.44 261 ALA A CA 1
ATOM 1867 C C . ALA A 1 261 ? -6.855 -2.453 -24.672 1 94.44 261 ALA A C 1
ATOM 1869 O O . ALA A 1 261 ? -6.598 -3.426 -25.375 1 94.44 261 ALA A O 1
ATOM 1870 N N . VAL A 1 262 ? -7.91 -1.679 -24.891 1 94 262 VAL A N 1
ATOM 1871 C CA . VAL A 1 262 ? -8.812 -1.904 -26.016 1 94 262 VAL A CA 1
ATOM 1872 C C . VAL A 1 262 ? -8.031 -1.816 -27.328 1 94 262 VAL A C 1
ATOM 1874 O O . VAL A 1 262 ? -8.164 -2.684 -28.188 1 94 262 VAL A O 1
ATOM 1877 N N . GLY A 1 263 ? -7.223 -0.806 -27.469 1 93.12 263 GLY A N 1
ATOM 1878 C CA . GLY A 1 263 ? -6.418 -0.655 -28.656 1 93.12 263 GLY A CA 1
ATOM 1879 C C . GLY A 1 263 ? -5.441 -1.796 -28.875 1 93.12 263 GLY A C 1
ATOM 1880 O O . GLY A 1 263 ? -5.293 -2.297 -29.984 1 93.12 263 GLY A O 1
ATOM 1881 N N . THR A 1 264 ? -4.789 -2.188 -27.812 1 91.12 264 THR A N 1
ATOM 1882 C CA . THR A 1 264 ? -3.795 -3.256 -27.891 1 91.12 264 THR A CA 1
ATOM 1883 C C . THR A 1 264 ? -4.449 -4.578 -28.266 1 91.12 264 THR A C 1
ATOM 1885 O O . THR A 1 264 ? -3.965 -5.285 -29.156 1 91.12 264 THR A O 1
ATOM 1888 N N . PHE A 1 265 ? -5.594 -4.922 -27.641 1 90.81 265 PHE A N 1
ATOM 1889 C CA . PHE A 1 265 ? -6.234 -6.211 -27.875 1 90.81 265 PHE A CA 1
ATOM 1890 C C . PHE A 1 265 ? -6.992 -6.203 -29.203 1 90.81 265 PHE A C 1
ATOM 1892 O O . PHE A 1 265 ? -7.191 -7.25 -29.812 1 90.81 265 PHE A O 1
ATOM 1899 N N . ALA A 1 266 ? -7.434 -5.008 -29.641 1 91.44 266 ALA A N 1
ATOM 1900 C CA . ALA A 1 266 ? -8.023 -4.906 -30.969 1 91.44 266 ALA A CA 1
ATOM 1901 C C . ALA A 1 266 ? -6.996 -5.266 -32.062 1 91.44 266 ALA A C 1
ATOM 1903 O O . ALA A 1 266 ? -7.309 -5.996 -33 1 91.44 266 ALA A O 1
ATOM 1904 N N . VAL A 1 267 ? -5.77 -4.809 -31.875 1 89.19 267 VAL A N 1
ATOM 1905 C CA . VAL A 1 267 ? -4.707 -5.109 -32.844 1 89.19 267 VAL A CA 1
ATOM 1906 C C . VAL A 1 267 ? -4.336 -6.586 -32.75 1 89.19 267 VAL A C 1
ATOM 1908 O O . VAL A 1 267 ? -4.129 -7.238 -33.781 1 89.19 267 VAL A O 1
ATOM 1911 N N . ALA A 1 268 ? -4.285 -7.105 -31.531 1 86.25 268 ALA A N 1
ATOM 1912 C CA . ALA A 1 268 ? -3.936 -8.508 -31.328 1 86.25 268 ALA A CA 1
ATOM 1913 C C . ALA A 1 268 ? -4.992 -9.43 -31.938 1 86.25 268 ALA A C 1
ATOM 1915 O O . ALA A 1 268 ? -4.676 -10.523 -32.406 1 86.25 268 ALA A O 1
ATOM 1916 N N . THR A 1 269 ? -6.258 -8.953 -31.891 1 85.19 269 THR A N 1
ATOM 1917 C CA . THR A 1 269 ? -7.34 -9.766 -32.438 1 85.19 269 THR A CA 1
ATOM 1918 C C . THR A 1 269 ? -7.375 -9.664 -33.969 1 85.19 269 THR A C 1
ATOM 1920 O O . THR A 1 269 ? -7.684 -10.641 -34.656 1 85.19 269 THR A O 1
ATOM 1923 N N . THR A 1 270 ? -7.062 -8.539 -34.469 1 87.81 270 THR A N 1
ATOM 1924 C CA . THR A 1 270 ? -7.137 -8.336 -35.938 1 87.81 270 THR A CA 1
ATOM 1925 C C . THR A 1 270 ? -5.887 -8.867 -36.625 1 87.81 270 THR A C 1
ATOM 1927 O O . THR A 1 270 ? -5.945 -9.312 -37.75 1 87.81 270 THR A O 1
ATOM 1930 N N . LEU A 1 271 ? -4.746 -8.766 -35.906 1 86.5 271 LEU A N 1
ATOM 1931 C CA . LEU A 1 271 ? -3.488 -9.258 -36.469 1 86.5 271 LEU A CA 1
ATOM 1932 C C . LEU A 1 271 ? -2.885 -10.328 -35.562 1 86.5 271 LEU A C 1
ATOM 1934 O O . LEU A 1 271 ? -1.881 -10.078 -34.875 1 86.5 271 LEU A O 1
ATOM 1938 N N . PRO A 1 272 ? -3.508 -11.461 -35.562 1 77.12 272 PRO A N 1
ATOM 1939 C CA . PRO A 1 272 ? -3.049 -12.508 -34.656 1 77.12 272 PRO A CA 1
ATOM 1940 C C . PRO A 1 272 ? -1.614 -12.953 -34.938 1 77.12 272 PRO A C 1
ATOM 1942 O O . PRO A 1 272 ? -0.94 -13.477 -34.031 1 77.12 272 PRO A O 1
ATOM 1945 N N . GLU A 1 273 ? -1.118 -12.641 -36.125 1 76.19 273 GLU A N 1
ATOM 1946 C CA . GLU A 1 273 ? 0.224 -13.094 -36.5 1 76.19 273 GLU A CA 1
ATOM 1947 C C . GLU A 1 273 ? 1.286 -12.125 -36 1 76.19 273 GLU A C 1
ATOM 1949 O O . GLU A 1 273 ? 2.475 -12.445 -35.969 1 76.19 273 GLU A O 1
ATOM 1954 N N . ALA A 1 274 ? 0.803 -11.008 -35.562 1 76.75 274 ALA A N 1
ATOM 1955 C CA . ALA A 1 274 ? 1.768 -10.016 -35.094 1 76.75 274 ALA A CA 1
ATOM 1956 C C . ALA A 1 274 ? 2.436 -10.477 -33.812 1 76.75 274 ALA A C 1
ATOM 1958 O O . ALA A 1 274 ? 1.767 -10.969 -32.906 1 76.75 274 ALA A O 1
ATOM 1959 N N . ARG A 1 275 ? 3.816 -10.445 -33.844 1 82.69 275 ARG A N 1
ATOM 1960 C CA . ARG A 1 275 ? 4.605 -10.828 -32.688 1 82.69 275 ARG A CA 1
ATOM 1961 C C . ARG A 1 275 ? 4.262 -9.953 -31.484 1 82.69 275 ARG A C 1
ATOM 1963 O O . ARG A 1 275 ? 4.07 -8.75 -31.625 1 82.69 275 ARG A O 1
ATOM 1970 N N . THR A 1 276 ? 3.971 -10.523 -30.344 1 85.06 276 THR A N 1
ATOM 1971 C CA . THR A 1 276 ? 3.695 -9.812 -29.109 1 85.06 276 THR A CA 1
ATOM 1972 C C . THR A 1 276 ? 4.746 -8.734 -28.859 1 85.06 276 THR A C 1
ATOM 1974 O O . THR A 1 276 ? 4.43 -7.664 -28.328 1 85.06 276 THR A O 1
ATOM 1977 N N . ALA A 1 277 ? 5.992 -8.961 -29.312 1 86.75 277 ALA A N 1
ATOM 1978 C CA . ALA A 1 277 ? 7.074 -7.992 -29.109 1 86.75 277 ALA A CA 1
ATOM 1979 C C . ALA A 1 277 ? 6.828 -6.727 -29.922 1 86.75 277 ALA A C 1
ATOM 1981 O O . ALA A 1 277 ? 7.074 -5.617 -29.453 1 86.75 277 ALA A O 1
ATOM 1982 N N . THR A 1 278 ? 6.324 -6.953 -31.125 1 86.94 278 THR A N 1
ATOM 1983 C CA . THR A 1 278 ? 6.059 -5.809 -32 1 86.94 278 THR A CA 1
ATOM 1984 C C . THR A 1 278 ? 4.898 -4.98 -31.453 1 86.94 278 THR A C 1
ATOM 1986 O O . THR A 1 278 ? 4.957 -3.748 -31.438 1 86.94 278 THR A O 1
ATOM 1989 N N . VAL A 1 279 ? 3.867 -5.594 -30.984 1 88.25 279 VAL A N 1
ATOM 1990 C CA . VAL A 1 279 ? 2.707 -4.895 -30.438 1 88.25 279 VAL A CA 1
ATOM 1991 C C . VAL A 1 279 ? 3.102 -4.16 -29.156 1 88.25 279 VAL A C 1
ATOM 1993 O O . VAL A 1 279 ? 2.719 -3.008 -28.953 1 88.25 279 VAL A O 1
ATOM 1996 N N . SER A 1 280 ? 3.83 -4.832 -28.312 1 91.19 280 SER A N 1
ATOM 1997 C CA . SER A 1 280 ? 4.254 -4.215 -27.062 1 91.19 280 SER A CA 1
ATOM 1998 C C . SER A 1 280 ? 5.164 -3.016 -27.312 1 91.19 280 SER A C 1
ATOM 2000 O O . SER A 1 280 ? 5.09 -2.01 -26.609 1 91.19 280 SER A O 1
ATOM 2002 N N . SER A 1 281 ? 6.074 -3.146 -28.297 1 91.44 281 SER A N 1
ATOM 2003 C CA . SER A 1 281 ? 6.945 -2.023 -28.625 1 91.44 281 SER A CA 1
ATOM 2004 C C . SER A 1 281 ? 6.148 -0.833 -29.141 1 91.44 281 SER A C 1
ATOM 2006 O O . SER A 1 281 ? 6.477 0.318 -28.844 1 91.44 281 SER A O 1
ATOM 2008 N N . ALA A 1 282 ? 5.125 -1.085 -29.906 1 90.81 282 ALA A N 1
ATOM 2009 C CA . ALA A 1 282 ? 4.258 -0.02 -30.406 1 90.81 282 ALA A CA 1
ATOM 2010 C C . ALA A 1 282 ? 3.504 0.656 -29.266 1 90.81 282 ALA A C 1
ATOM 2012 O O . ALA A 1 282 ? 3.32 1.876 -29.281 1 90.81 282 ALA A O 1
ATOM 2013 N N . VAL A 1 283 ? 3.047 -0.101 -28.297 1 93.62 283 VAL A N 1
ATOM 2014 C CA . VAL A 1 283 ? 2.324 0.441 -27.156 1 93.62 283 VAL A CA 1
ATOM 2015 C C . VAL A 1 283 ? 3.262 1.305 -26.312 1 93.62 283 VAL A C 1
ATOM 2017 O O . VAL A 1 283 ? 2.863 2.355 -25.812 1 93.62 283 VAL A O 1
ATOM 2020 N N . ILE A 1 284 ? 4.504 0.861 -26.141 1 94.5 284 ILE A N 1
ATOM 2021 C CA . ILE A 1 284 ? 5.492 1.645 -25.422 1 94.5 284 ILE A CA 1
ATOM 2022 C C . ILE A 1 284 ? 5.699 2.99 -26.109 1 94.5 284 ILE A C 1
ATOM 2024 O O . ILE A 1 284 ? 5.719 4.035 -25.453 1 94.5 284 ILE A O 1
ATOM 2028 N N . ALA A 1 285 ? 5.855 2.93 -27.469 1 92.94 285 ALA A N 1
ATOM 2029 C CA . ALA A 1 285 ? 6.031 4.156 -28.234 1 92.94 285 ALA A CA 1
ATOM 2030 C C . ALA A 1 285 ? 4.848 5.102 -28.047 1 92.94 285 ALA A C 1
ATOM 2032 O O . ALA A 1 285 ? 5.027 6.293 -27.797 1 92.94 285 ALA A O 1
ATOM 2033 N N . ALA A 1 286 ? 3.672 4.559 -28.109 1 93.44 286 ALA A N 1
ATOM 2034 C CA . ALA A 1 286 ? 2.465 5.363 -27.938 1 93.44 286 ALA A CA 1
ATOM 2035 C C . ALA A 1 286 ? 2.385 5.953 -26.531 1 93.44 286 ALA A C 1
ATOM 2037 O O . ALA A 1 286 ? 2.018 7.117 -26.359 1 93.44 286 ALA A O 1
ATOM 2038 N N . ALA A 1 287 ? 2.717 5.148 -25.516 1 95 287 ALA A N 1
ATOM 2039 C CA . ALA A 1 287 ? 2.67 5.609 -24.125 1 95 287 ALA A CA 1
ATOM 2040 C C . ALA A 1 287 ? 3.658 6.75 -23.906 1 95 287 ALA A C 1
ATOM 2042 O O . ALA A 1 287 ? 3.332 7.734 -23.234 1 95 287 ALA A O 1
ATOM 2043 N N . LEU A 1 288 ? 4.867 6.648 -24.484 1 92.75 288 LEU A N 1
ATOM 2044 C CA . LEU A 1 288 ? 5.879 7.684 -24.312 1 92.75 288 LEU A CA 1
ATOM 2045 C C . LEU A 1 288 ? 5.5 8.953 -25.062 1 92.75 288 LEU A C 1
ATOM 2047 O O . LEU A 1 288 ? 5.762 10.062 -24.594 1 92.75 288 LEU A O 1
ATOM 2051 N N . ILE A 1 289 ? 4.824 8.789 -26.203 1 91.19 289 ILE A N 1
ATOM 2052 C CA . ILE A 1 289 ? 4.352 9.945 -26.953 1 91.19 289 ILE A CA 1
ATOM 2053 C C . ILE A 1 289 ? 3.266 10.672 -26.156 1 91.19 289 ILE A C 1
ATOM 2055 O O . ILE A 1 289 ? 3.297 11.891 -26.016 1 91.19 289 ILE A O 1
ATOM 2059 N N . VAL A 1 290 ? 2.35 9.93 -25.625 1 92.56 290 VAL A N 1
ATOM 2060 C CA . VAL A 1 290 ? 1.281 10.523 -24.828 1 92.56 290 VAL A CA 1
ATOM 2061 C C . VAL A 1 290 ? 1.869 11.188 -23.594 1 92.56 290 VAL A C 1
ATOM 2063 O O . VAL A 1 290 ? 1.418 12.258 -23.188 1 92.56 290 VAL A O 1
ATOM 2066 N N . LEU A 1 291 ? 2.883 10.555 -22.984 1 91.31 291 LEU A N 1
ATOM 2067 C CA . LEU A 1 291 ? 3.531 11.109 -21.797 1 91.31 291 LEU A CA 1
ATOM 2068 C C . LEU A 1 291 ? 4.129 12.477 -22.094 1 91.31 291 LEU A C 1
ATOM 2070 O O . LEU A 1 291 ? 4.062 13.383 -21.266 1 91.31 291 LEU A O 1
ATOM 2074 N N . THR A 1 292 ? 4.66 12.734 -23.312 1 87.56 292 THR A N 1
ATOM 2075 C CA . THR A 1 292 ? 5.266 14 -23.703 1 87.56 292 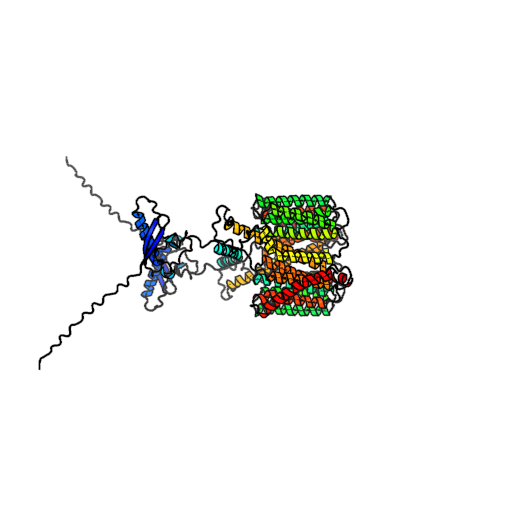THR A CA 1
ATOM 2076 C C . THR A 1 292 ? 4.203 15.078 -23.891 1 87.56 292 THR A C 1
ATOM 2078 O O . THR A 1 292 ? 4.461 16.266 -23.672 1 87.56 292 THR A O 1
ATOM 2081 N N . PHE A 1 293 ? 2.963 14.594 -24.219 1 91.25 293 PHE A N 1
ATOM 2082 C CA . PHE A 1 293 ? 1.898 15.555 -24.484 1 91.25 293 PHE A CA 1
ATOM 2083 C C . PHE A 1 293 ? 0.923 15.617 -23.312 1 91.25 293 PHE A C 1
ATOM 2085 O O . PHE A 1 293 ? -0.186 16.125 -23.453 1 91.25 293 PHE A O 1
ATOM 2092 N N . THR A 1 294 ? 1.261 15.047 -22.219 1 90.88 294 THR A N 1
ATOM 2093 C CA . THR A 1 294 ? 0.327 14.945 -21.094 1 90.88 294 THR A CA 1
ATOM 2094 C C . THR A 1 294 ? -0.075 16.344 -20.609 1 90.88 294 THR A C 1
ATOM 2096 O O . THR A 1 294 ? -1.247 16.578 -20.312 1 90.88 294 THR A O 1
ATOM 2099 N N . ALA A 1 295 ? 0.906 17.297 -20.547 1 86.62 295 ALA A N 1
ATOM 2100 C CA . ALA A 1 295 ? 0.608 18.641 -20.062 1 86.62 295 ALA A CA 1
ATOM 2101 C C . ALA A 1 295 ? -0.365 19.359 -20.984 1 86.62 295 ALA A C 1
ATOM 2103 O O . ALA A 1 295 ? -1.334 19.969 -20.531 1 86.62 295 ALA A O 1
ATOM 2104 N N . ARG A 1 296 ? -0.175 19.234 -22.312 1 88.75 296 ARG A N 1
ATOM 2105 C CA . ARG A 1 296 ? -1.043 19.875 -23.297 1 88.75 296 ARG A CA 1
ATOM 2106 C C . ARG A 1 296 ? -2.434 19.25 -23.297 1 88.75 296 ARG A C 1
ATOM 2108 O O . ARG A 1 296 ? -3.439 19.953 -23.391 1 88.75 296 ARG A O 1
ATOM 2115 N N . LEU A 1 297 ? -2.449 17.984 -23.125 1 90.38 297 LEU A N 1
ATOM 2116 C CA . LEU A 1 297 ? -3.725 17.266 -23.109 1 90.38 297 LEU A CA 1
ATOM 2117 C C . LEU A 1 297 ? -4.527 17.625 -21.859 1 90.38 297 LEU A C 1
ATOM 2119 O O . LEU A 1 297 ? -5.75 17.766 -21.922 1 90.38 297 LEU A O 1
ATOM 2123 N N . SER A 1 298 ? -3.828 17.766 -20.734 1 89.88 298 SER A N 1
ATOM 2124 C CA . SER A 1 298 ? -4.52 18.109 -19.484 1 89.88 298 SER A CA 1
ATOM 2125 C C . SER A 1 298 ? -5.129 19.5 -19.562 1 89.88 298 SER A C 1
ATOM 2127 O O . SER A 1 298 ? -6.234 19.734 -19.062 1 89.88 298 SER A O 1
ATOM 2129 N N . MET A 1 299 ? -4.453 20.406 -20.25 1 86.5 299 MET A N 1
ATOM 2130 C CA . MET A 1 299 ? -4.949 21.766 -20.406 1 86.5 299 MET A CA 1
ATOM 2131 C C . MET A 1 299 ? -6.148 21.797 -21.344 1 86.5 299 MET A C 1
ATOM 2133 O O . MET A 1 299 ? -7.098 22.547 -21.125 1 86.5 299 MET A O 1
ATOM 2137 N N . LEU A 1 300 ? -6.102 20.969 -22.328 1 86.69 300 LEU A N 1
ATOM 2138 C CA . LEU A 1 300 ? -7.191 20.906 -23.297 1 86.69 300 LEU A CA 1
ATOM 2139 C C . LEU A 1 300 ? -8.453 20.328 -22.672 1 86.69 300 LEU A C 1
ATOM 2141 O O . LEU A 1 300 ? -9.555 20.828 -22.891 1 86.69 300 LEU A O 1
ATOM 2145 N N . PHE A 1 301 ? -8.227 19.344 -21.812 1 86 301 PHE A N 1
ATOM 2146 C CA . PHE A 1 301 ? -9.367 18.688 -21.188 1 86 301 PHE A CA 1
ATOM 2147 C C . PHE A 1 301 ? -9.984 19.578 -20.125 1 86 301 PHE A C 1
ATOM 2149 O O . PHE A 1 301 ? -11.188 19.531 -19.875 1 86 301 PHE A O 1
ATOM 2156 N N . ALA A 1 302 ? -9.102 20.359 -19.484 1 84.69 302 ALA A N 1
ATOM 2157 C CA . ALA A 1 302 ? -9.602 21.297 -18.469 1 84.69 302 ALA A CA 1
ATOM 2158 C C . ALA A 1 302 ? -10.109 22.578 -19.125 1 84.69 302 ALA A C 1
ATOM 2160 O O . ALA A 1 302 ? -10.641 23.453 -18.438 1 84.69 302 ALA A O 1
ATOM 2161 N N . ARG A 1 303 ? -10.062 22.766 -20.406 1 78.31 303 ARG A N 1
ATOM 2162 C CA . ARG A 1 303 ? -10.492 23.922 -21.172 1 78.31 303 ARG A CA 1
ATOM 2163 C C . ARG A 1 303 ? -9.875 25.203 -20.609 1 78.31 303 ARG A C 1
ATOM 2165 O O . ARG A 1 303 ? -10.578 26.188 -20.391 1 78.31 303 ARG A O 1
ATOM 2172 N N . LEU A 1 304 ? -8.586 25.062 -20.141 1 72.31 304 LEU A N 1
ATOM 2173 C CA . LEU A 1 304 ? -7.871 26.25 -19.672 1 72.31 304 LEU A CA 1
ATOM 2174 C C . LEU A 1 304 ? -7.492 27.156 -20.844 1 72.31 304 LEU A C 1
ATOM 2176 O O . LEU A 1 304 ? -7.012 26.688 -21.875 1 72.31 304 LEU A O 1
ATOM 2180 N N . PRO A 1 305 ? -8.102 28.422 -20.781 1 64.44 305 PRO A N 1
ATOM 2181 C CA . PRO A 1 305 ? -7.738 29.312 -21.891 1 64.44 305 PRO A CA 1
ATOM 2182 C C . PRO A 1 305 ? -6.227 29.516 -22 1 64.44 305 PRO A C 1
ATOM 2184 O O . PRO A 1 305 ? -5.535 29.672 -21 1 64.44 305 PRO A O 1
ATOM 2187 N N . LEU A 1 306 ? -5.586 28.969 -23 1 57.69 306 LEU A N 1
ATOM 2188 C CA . LEU A 1 306 ? -4.168 29.219 -23.234 1 57.69 306 LEU A CA 1
ATOM 2189 C C . LEU A 1 306 ? -3.885 30.719 -23.297 1 57.69 306 LEU A C 1
ATOM 2191 O O . LEU A 1 306 ? -4.668 31.484 -23.875 1 57.69 306 LEU A O 1
ATOM 2195 N N . PRO A 1 307 ? -3.098 31.219 -22.344 1 52.53 307 PRO A N 1
ATOM 2196 C CA . PRO A 1 307 ? -2.83 32.656 -22.344 1 52.53 307 PRO A CA 1
ATOM 2197 C C . PRO A 1 307 ? -2.652 33.219 -23.766 1 52.53 307 PRO A C 1
ATOM 2199 O O . PRO A 1 307 ? -2.053 32.562 -24.609 1 52.53 307 PRO A O 1
ATOM 2202 N N . PRO A 1 308 ? -3.482 34.156 -24.125 1 47.84 308 PRO A N 1
ATOM 2203 C CA . PRO A 1 308 ? -3.225 34.75 -25.438 1 47.84 308 PRO A CA 1
ATOM 2204 C C . PRO A 1 308 ? -1.774 35.188 -25.594 1 47.84 308 PRO A C 1
ATOM 2206 O O . PRO A 1 308 ? -1.221 35.844 -24.703 1 47.84 308 PRO A O 1
ATOM 2209 N N . VAL A 1 309 ? -0.941 34.344 -26.234 1 48.19 309 VAL A N 1
ATOM 2210 C CA . VAL A 1 309 ? 0.382 34.844 -26.594 1 48.19 309 VAL A CA 1
ATOM 2211 C C . VAL A 1 309 ? 0.264 36.25 -27.172 1 48.19 309 VAL A C 1
ATOM 2213 O O . VAL A 1 309 ? -0.503 36.469 -28.109 1 48.19 309 VAL A O 1
ATOM 2216 N N . PRO A 1 310 ? 0.685 37.344 -26.422 1 44.91 310 PRO A N 1
ATOM 2217 C CA . PRO A 1 310 ? 0.642 38.688 -27.031 1 44.91 310 PRO A CA 1
ATOM 2218 C C . PRO A 1 310 ? 1.283 38.719 -28.406 1 44.91 310 PRO A C 1
ATOM 2220 O O . PRO A 1 310 ? 2.404 38.25 -28.594 1 44.91 310 PRO A O 1
ATOM 2223 N N . THR A 1 311 ? 0.564 38.469 -29.484 1 47.44 311 THR A N 1
ATOM 2224 C CA . THR A 1 311 ? 1.154 38.719 -30.797 1 47.44 311 THR A CA 1
ATOM 2225 C C . THR A 1 311 ? 1.43 40.219 -30.969 1 47.44 311 THR A C 1
ATOM 2227 O O . THR A 1 311 ? 0.741 41.062 -30.391 1 47.44 311 THR A O 1
ATOM 2230 N N . PRO A 1 312 ? 2.67 40.656 -31.391 1 48.25 312 PRO A N 1
ATOM 2231 C CA . PRO A 1 312 ? 3.016 42.062 -31.656 1 48.25 312 PRO A CA 1
ATOM 2232 C C . PRO A 1 312 ? 1.842 42.875 -32.188 1 48.25 312 PRO A C 1
ATOM 2234 O O . PRO A 1 312 ? 1.758 44.062 -31.969 1 48.25 312 PRO A O 1
ATOM 2237 N N . SER A 1 313 ? 0.997 42.281 -33.094 1 47.66 313 SER A N 1
ATOM 2238 C CA . SER A 1 313 ? -0.055 43.031 -33.781 1 47.66 313 SER A CA 1
ATOM 2239 C C . SER A 1 313 ? -1.246 43.281 -32.875 1 47.66 313 SER A C 1
ATOM 2241 O O . SER A 1 313 ? -2.1 44.125 -33.125 1 47.66 313 SER A O 1
ATOM 2243 N N . ASN A 1 314 ? -1.548 42.312 -31.984 1 43.16 314 ASN A N 1
ATOM 2244 C CA . ASN A 1 314 ? -2.635 42.562 -31.047 1 43.16 314 ASN A CA 1
ATOM 2245 C C . ASN A 1 314 ? -2.104 42.875 -29.641 1 43.16 314 ASN A C 1
ATOM 2247 O O . ASN A 1 314 ? -1.802 41.938 -28.875 1 43.16 314 ASN A O 1
ATOM 2251 N N . PRO A 1 315 ? -1.521 44.062 -29.438 1 41.41 315 PRO A N 1
ATOM 2252 C CA . PRO A 1 315 ? -1.08 44.469 -28.109 1 41.41 315 PRO A CA 1
ATOM 2253 C C . PRO A 1 315 ? -2.086 44.125 -27.016 1 41.41 315 PRO A C 1
ATOM 2255 O O . PRO A 1 315 ? -3.279 43.969 -27.281 1 41.41 315 PRO A O 1
ATOM 2258 N N . LEU A 1 316 ? -1.761 43.281 -26 1 43.12 316 LEU A N 1
ATOM 2259 C CA . LEU A 1 316 ? -2.59 43 -24.828 1 43.12 316 LEU A CA 1
ATOM 2260 C C . LEU A 1 316 ? -3.537 44.156 -24.547 1 43.12 316 LEU A C 1
ATOM 2262 O O . LEU A 1 316 ? -4.551 43.969 -23.859 1 43.12 316 LEU A O 1
ATOM 2266 N N . ASP A 1 317 ? -3.082 45.469 -24.875 1 37.59 317 ASP A N 1
ATOM 2267 C CA . ASP A 1 317 ? -3.807 46.688 -24.531 1 37.59 317 ASP A CA 1
ATOM 2268 C C . ASP A 1 317 ? -5.008 46.906 -25.453 1 37.59 317 ASP A C 1
ATOM 2270 O O . ASP A 1 317 ? -5.672 47.938 -25.391 1 37.59 317 ASP A O 1
ATOM 2274 N N . ASP A 1 318 ? -4.949 46.469 -26.734 1 38.19 318 ASP A N 1
ATOM 2275 C CA . ASP A 1 318 ? -5.938 47.125 -27.609 1 38.19 318 ASP A CA 1
ATOM 2276 C C . ASP A 1 318 ? -7.355 46.844 -27.109 1 38.19 318 ASP A C 1
ATOM 2278 O O . ASP A 1 318 ? -7.668 45.75 -26.656 1 38.19 318 ASP A O 1
ATOM 2282 N N . ASP A 1 319 ? -8.203 47.969 -26.969 1 37.72 319 ASP A N 1
ATOM 2283 C CA . ASP A 1 319 ? -9.602 48.344 -26.781 1 37.72 319 ASP A CA 1
ATOM 2284 C C . ASP A 1 319 ? -10.523 47.469 -27.609 1 37.72 319 ASP A C 1
ATOM 2286 O O . ASP A 1 319 ? -11.227 47.938 -28.5 1 37.72 319 ASP A O 1
ATOM 2290 N N . ARG A 1 320 ? -10.141 46.469 -28.344 1 39.47 320 ARG A N 1
ATOM 2291 C CA . ARG A 1 320 ? -11.234 45.969 -29.188 1 39.47 320 ARG A CA 1
ATOM 2292 C C . ARG A 1 320 ? -12.539 45.906 -28.391 1 39.47 320 ARG A C 1
ATOM 2294 O O . ARG A 1 320 ? -12.562 45.406 -27.281 1 39.47 320 ARG A O 1
ATOM 2301 N N . ASP A 1 321 ? -13.609 46.656 -28.812 1 39 321 ASP A N 1
ATOM 2302 C CA . ASP A 1 321 ? -14.969 46.938 -28.359 1 39 321 ASP A CA 1
ATOM 2303 C C . ASP A 1 321 ? -15.562 45.719 -27.672 1 39 321 ASP A C 1
ATOM 2305 O O . ASP A 1 321 ? -16.047 45.812 -26.531 1 39 321 ASP A O 1
ATOM 2309 N N . GLY A 1 322 ? -16.625 45.062 -28.453 1 36.88 322 GLY A N 1
ATOM 2310 C CA . GLY A 1 322 ? -17.75 44.188 -28.141 1 36.88 322 GLY A CA 1
ATOM 2311 C C . GLY A 1 322 ? -17.328 42.812 -27.719 1 36.88 322 GLY A C 1
ATOM 2312 O O . GLY A 1 322 ? -18.172 41.938 -27.531 1 36.88 322 GLY A O 1
ATOM 2313 N N . LEU A 1 323 ? -16.234 42.344 -28.422 1 37.25 323 LEU A N 1
ATOM 2314 C CA . LEU A 1 323 ? -16.062 40.906 -28.078 1 37.25 323 LEU A CA 1
ATOM 2315 C C . LEU A 1 323 ? -15.734 40.75 -26.594 1 37.25 323 LEU A C 1
ATOM 2317 O O . LEU A 1 323 ? -14.938 41.531 -26.047 1 37.25 323 LEU A O 1
ATOM 2321 N N . PRO A 1 324 ? -16.766 40.188 -25.906 1 37.03 324 PRO A N 1
ATOM 2322 C CA . PRO A 1 324 ? -16.562 40 -24.469 1 37.03 324 PRO A CA 1
ATOM 2323 C C . PRO A 1 324 ? -15.102 39.688 -24.125 1 37.03 324 PRO A C 1
ATOM 2325 O O . PRO A 1 324 ? -14.375 39.125 -24.953 1 37.03 324 PRO A O 1
ATOM 2328 N N . GLU A 1 325 ? -14.25 40.656 -23.562 1 39.66 325 GLU A N 1
ATOM 2329 C CA . GLU A 1 325 ? -12.984 40.375 -22.875 1 39.66 325 GLU A CA 1
ATOM 2330 C C . GLU A 1 325 ? -12.781 38.875 -22.656 1 39.66 325 GLU A C 1
ATOM 2332 O O . GLU A 1 325 ? -13.734 38.156 -22.328 1 39.66 325 GLU A O 1
ATOM 2337 N N . PRO A 1 326 ? -12.047 38.156 -23.531 1 42.97 326 PRO A N 1
ATOM 2338 C CA . PRO A 1 326 ? -11.938 36.781 -23.109 1 42.97 326 PRO A CA 1
ATOM 2339 C C . PRO A 1 326 ? -12.328 36.531 -21.656 1 42.97 326 PRO A C 1
ATOM 2341 O O . PRO A 1 326 ? -11.953 37.344 -20.781 1 42.97 326 PRO A O 1
ATOM 2344 N N . GLU A 1 327 ? -13.617 36.375 -21.328 1 44.09 327 GLU A N 1
ATOM 2345 C CA . GLU A 1 327 ? -14.211 36.094 -20.031 1 44.09 327 GLU A CA 1
ATOM 2346 C C . GLU A 1 327 ? -13.148 35.656 -19.016 1 44.09 327 GLU A C 1
ATOM 2348 O O . GLU A 1 327 ? -12.578 34.594 -19.141 1 44.09 327 GLU A O 1
ATOM 2353 N N . LEU A 1 328 ? -12.156 36.469 -18.641 1 48.03 328 LEU A N 1
ATOM 2354 C CA . LEU A 1 328 ? -11.289 36.281 -17.484 1 48.03 328 LEU A CA 1
ATOM 2355 C C . LEU A 1 328 ? -11.945 35.344 -16.453 1 48.03 328 LEU A C 1
ATOM 2357 O O . LEU A 1 328 ? -13.047 35.625 -15.969 1 48.03 328 LEU A O 1
ATOM 2361 N N . LEU A 1 329 ? -11.984 34.031 -16.812 1 55.81 329 LEU A N 1
ATOM 2362 C CA . LEU A 1 329 ? -12.484 33.094 -15.805 1 55.81 329 LEU A CA 1
ATOM 2363 C C . LEU A 1 329 ? -12.242 33.625 -14.391 1 55.81 329 LEU A C 1
ATOM 2365 O O . LEU A 1 329 ? -11.219 34.25 -14.133 1 55.81 329 LEU A O 1
ATOM 2369 N N . GLY A 1 330 ? -13.234 34.219 -13.734 1 59.53 330 GLY A N 1
ATOM 2370 C CA . GLY A 1 330 ? -13.117 34.562 -12.328 1 59.53 330 GLY A CA 1
ATOM 2371 C C . GLY A 1 330 ? -12.102 33.688 -11.594 1 59.53 330 GLY A C 1
ATOM 2372 O O . GLY A 1 330 ? -11.703 32.625 -12.078 1 59.53 330 GLY A O 1
ATOM 2373 N N . LEU A 1 331 ? -11.344 34.344 -10.742 1 64.94 331 LEU A N 1
ATOM 2374 C CA . LEU A 1 331 ? -10.312 33.688 -9.93 1 64.94 331 LEU A CA 1
ATOM 2375 C C . LEU A 1 331 ? -10.797 32.312 -9.445 1 64.94 331 LEU A C 1
ATOM 2377 O O . LEU A 1 331 ? -10.031 31.359 -9.43 1 64.94 331 LEU A O 1
ATOM 2381 N N . THR A 1 332 ? -12.023 32.344 -9.039 1 70.62 332 THR A N 1
ATOM 2382 C CA . THR A 1 332 ? -12.555 31.078 -8.516 1 70.62 332 THR A CA 1
ATOM 2383 C C . THR A 1 332 ? -12.688 30.047 -9.625 1 70.62 332 THR A C 1
ATOM 2385 O O . THR A 1 332 ? -12.383 28.875 -9.422 1 70.62 332 THR A O 1
ATOM 2388 N N . GLU A 1 333 ? -13.141 30.531 -10.758 1 75.44 333 GLU A N 1
ATOM 2389 C CA . GLU A 1 333 ? -13.281 29.609 -11.883 1 75.44 333 GLU A CA 1
ATOM 2390 C C . GLU A 1 333 ? -11.922 29.141 -12.383 1 75.44 333 GLU A C 1
ATOM 2392 O O . GLU A 1 333 ? -11.766 27.969 -12.742 1 75.44 333 GLU A O 1
ATOM 2397 N N . LEU A 1 334 ? -10.977 30.031 -12.352 1 75.12 334 LEU A N 1
ATOM 2398 C CA . LEU A 1 334 ? -9.633 29.672 -12.781 1 75.12 334 LEU A CA 1
ATOM 2399 C C . LEU A 1 334 ? -9 28.672 -11.82 1 75.12 334 LEU A C 1
ATOM 2401 O O . LEU A 1 334 ? -8.32 27.734 -12.25 1 75.12 334 LEU A O 1
ATOM 2405 N N . THR A 1 335 ? -9.258 28.844 -10.539 1 76.06 335 THR A N 1
ATOM 2406 C CA . THR A 1 335 ? -8.719 27.906 -9.555 1 76.06 335 THR A CA 1
ATOM 2407 C C . THR A 1 335 ? -9.367 26.531 -9.695 1 76.06 335 THR A C 1
ATOM 2409 O O . THR A 1 335 ? -8.703 25.5 -9.531 1 76.06 335 THR A O 1
ATOM 2412 N N . GLU A 1 336 ? -10.578 26.594 -10.016 1 79.25 336 GLU A N 1
ATOM 2413 C CA . GLU A 1 336 ? -11.273 25.328 -10.195 1 79.25 336 GLU A CA 1
ATOM 2414 C C . GLU A 1 336 ? -10.789 24.609 -11.453 1 79.25 336 GLU A C 1
ATOM 2416 O O . GLU A 1 336 ? -10.586 23.391 -11.438 1 79.25 336 GLU A O 1
ATOM 2421 N N . ARG A 1 337 ? -10.602 25.375 -12.523 1 81.69 337 ARG A N 1
ATOM 2422 C CA . ARG A 1 337 ? -10.141 24.766 -13.766 1 81.69 337 ARG A CA 1
ATOM 2423 C C . ARG A 1 337 ? -8.695 24.312 -13.648 1 81.69 337 ARG A C 1
ATOM 2425 O O . ARG A 1 337 ? -8.305 23.297 -14.227 1 81.69 337 ARG A O 1
ATOM 2432 N N . ALA A 1 338 ? -7.934 25.047 -12.93 1 79.94 338 ALA A N 1
ATOM 2433 C CA . ALA A 1 338 ? -6.551 24.641 -12.695 1 79.94 338 ALA A CA 1
ATOM 2434 C C . ALA A 1 338 ? -6.492 23.359 -11.875 1 79.94 338 ALA A C 1
ATOM 2436 O O . ALA A 1 338 ? -5.633 22.5 -12.109 1 79.94 338 ALA A O 1
ATOM 2437 N N . GLY A 1 339 ? -7.402 23.312 -10.914 1 82.94 339 GLY A N 1
ATOM 2438 C CA . GLY A 1 339 ? -7.496 22.078 -10.133 1 82.94 339 GLY A CA 1
ATOM 2439 C C . GLY A 1 339 ? -7.898 20.875 -10.961 1 82.94 339 GLY A C 1
ATOM 2440 O O . GLY A 1 339 ? -7.359 19.781 -10.781 1 82.94 339 GLY A O 1
ATOM 2441 N N . ARG A 1 340 ? -8.781 21.141 -11.867 1 85.56 340 ARG A N 1
ATOM 2442 C CA . ARG A 1 340 ? -9.203 20.062 -12.766 1 85.56 340 ARG A CA 1
ATOM 2443 C C . ARG A 1 340 ? -8.062 19.656 -13.695 1 85.56 340 ARG A C 1
ATOM 2445 O O . ARG A 1 340 ? -7.875 18.469 -13.977 1 85.56 340 ARG A O 1
ATOM 2452 N N . ALA A 1 341 ? -7.336 20.578 -14.164 1 86.81 341 ALA A N 1
ATOM 2453 C CA . ALA A 1 341 ? -6.207 20.281 -15.047 1 86.81 341 ALA A CA 1
ATOM 2454 C C . ALA A 1 341 ? -5.148 19.453 -14.336 1 86.81 341 ALA A C 1
ATOM 2456 O O . ALA A 1 341 ? -4.566 18.547 -14.93 1 86.81 341 ALA A O 1
ATOM 2457 N N . ARG A 1 342 ? -4.977 19.781 -13.164 1 86.25 342 ARG A N 1
ATOM 2458 C CA . ARG A 1 342 ? -3.996 19.031 -12.391 1 86.25 342 ARG A CA 1
ATOM 2459 C C . ARG A 1 342 ? -4.465 17.594 -12.164 1 86.25 342 ARG A C 1
ATOM 2461 O O . ARG A 1 342 ? -3.66 16.672 -12.211 1 86.25 342 ARG A O 1
ATOM 2468 N N . SER A 1 343 ? -5.699 17.484 -11.906 1 90.19 343 SER A N 1
ATOM 2469 C CA . SER A 1 343 ? -6.242 16.141 -11.711 1 90.19 343 SER A CA 1
ATOM 2470 C C . SER A 1 343 ? -6.156 15.32 -12.992 1 90.19 343 SER A C 1
ATOM 2472 O O . SER A 1 343 ? -5.828 14.133 -12.953 1 90.19 343 SER A O 1
ATOM 2474 N N . TYR A 1 344 ? -6.445 15.984 -14.094 1 91.62 344 TYR A N 1
ATOM 2475 C CA . TYR A 1 344 ? -6.297 15.289 -15.367 1 91.62 344 TYR A CA 1
ATOM 2476 C C . TYR A 1 344 ? -4.836 14.938 -15.625 1 91.62 344 TYR A C 1
ATOM 2478 O O . TYR A 1 344 ? -4.535 13.852 -16.141 1 91.62 344 TYR A O 1
ATOM 2486 N N . LEU A 1 345 ? -3.982 15.844 -15.305 1 91.88 345 LEU A N 1
ATOM 2487 C CA . LEU A 1 345 ? -2.557 15.602 -15.5 1 91.88 345 LEU A CA 1
ATOM 2488 C C . LEU A 1 345 ? -2.088 14.406 -14.672 1 91.88 345 LEU A C 1
ATOM 2490 O O . LEU A 1 345 ? -1.386 13.531 -15.188 1 91.88 345 LEU A O 1
ATOM 2494 N N . THR A 1 346 ? -2.508 14.422 -13.469 1 92.25 346 THR A N 1
ATOM 2495 C CA . THR A 1 346 ? -2.139 13.312 -12.594 1 92.25 346 THR A CA 1
ATOM 2496 C C . THR A 1 346 ? -2.689 11.992 -13.133 1 92.25 346 THR A C 1
ATOM 2498 O O . THR A 1 346 ? -1.988 10.977 -13.156 1 92.25 346 THR A O 1
ATOM 2501 N N . GLY A 1 347 ? -3.918 12.031 -13.562 1 95.12 347 GLY A N 1
ATOM 2502 C CA . GLY A 1 347 ? -4.516 10.828 -14.125 1 95.12 347 GLY A CA 1
ATOM 2503 C C . GLY A 1 347 ? -3.814 10.336 -15.375 1 95.12 347 GLY A C 1
ATOM 2504 O O . GLY A 1 347 ? -3.584 9.141 -15.531 1 95.12 347 GLY A O 1
ATOM 2505 N N . LEU A 1 348 ? -3.432 11.211 -16.203 1 95.38 348 LEU A N 1
ATOM 2506 C CA . LEU A 1 348 ? -2.773 10.844 -17.453 1 95.38 348 LEU A CA 1
ATOM 2507 C C . LEU A 1 348 ? -1.373 10.297 -17.188 1 95.38 348 LEU A C 1
ATOM 2509 O O . LEU A 1 348 ? -0.952 9.328 -17.828 1 95.38 348 LEU A O 1
ATOM 2513 N N . ILE A 1 349 ? -0.675 10.875 -16.234 1 95.44 349 ILE A N 1
ATOM 2514 C CA . ILE A 1 349 ? 0.679 10.438 -15.914 1 95.44 349 ILE A CA 1
ATOM 2515 C C . ILE A 1 349 ? 0.635 9.047 -15.289 1 95.44 349 ILE A C 1
ATOM 2517 O O . ILE A 1 349 ? 1.433 8.172 -15.641 1 95.44 349 ILE A O 1
ATOM 2521 N N . VAL A 1 350 ? -0.281 8.828 -14.453 1 95.5 350 VAL A N 1
ATOM 2522 C CA . VAL A 1 350 ? -0.417 7.52 -13.82 1 95.5 350 VAL A CA 1
ATOM 2523 C C . VAL A 1 350 ? -0.788 6.477 -14.875 1 95.5 350 VAL A C 1
ATOM 2525 O O . VAL A 1 350 ? -0.235 5.375 -14.891 1 95.5 350 VAL A O 1
ATOM 2528 N N . ALA A 1 351 ? -1.669 6.859 -15.75 1 97 351 ALA A N 1
ATOM 2529 C CA . ALA A 1 351 ? -2.117 5.934 -16.781 1 97 351 ALA A CA 1
ATOM 2530 C C . ALA A 1 351 ? -0.97 5.566 -17.719 1 97 351 ALA A C 1
ATOM 2532 O O . ALA A 1 351 ? -0.76 4.387 -18.031 1 97 351 ALA A O 1
ATOM 2533 N N . THR A 1 352 ? -0.242 6.555 -18.172 1 95.81 352 THR A N 1
ATOM 2534 C CA . THR A 1 352 ? 0.852 6.297 -19.109 1 95.81 352 THR A CA 1
ATOM 2535 C C . THR A 1 352 ? 1.955 5.484 -18.438 1 95.81 352 THR A C 1
ATOM 2537 O O . THR A 1 352 ? 2.6 4.652 -19.078 1 95.81 352 THR A O 1
ATOM 2540 N N . SER A 1 353 ? 2.166 5.719 -17.156 1 96.62 353 SER A N 1
ATOM 2541 C CA . SER A 1 353 ? 3.158 4.945 -16.422 1 96.62 353 SER A CA 1
ATOM 2542 C C . SER A 1 353 ? 2.75 3.48 -16.328 1 96.62 353 SER A C 1
ATOM 2544 O O . SER A 1 353 ? 3.574 2.586 -16.531 1 96.62 353 SER A O 1
ATOM 2546 N N . VAL A 1 354 ? 1.517 3.242 -16.062 1 96.44 354 VAL A N 1
ATOM 2547 C CA . VAL A 1 354 ? 1.025 1.875 -15.93 1 96.44 354 VAL A CA 1
ATOM 2548 C C . VAL A 1 354 ? 1.06 1.173 -17.281 1 96.44 354 VAL A C 1
ATOM 2550 O O . VAL A 1 354 ? 1.45 0.006 -17.375 1 96.44 354 VAL A O 1
ATOM 2553 N N . VAL A 1 355 ? 0.655 1.841 -18.328 1 96.94 355 VAL A N 1
ATOM 2554 C CA . VAL A 1 355 ? 0.646 1.271 -19.672 1 96.94 355 VAL A CA 1
ATOM 2555 C C . VAL A 1 355 ? 2.074 0.954 -20.109 1 96.94 355 VAL A C 1
ATOM 2557 O O . VAL A 1 355 ? 2.34 -0.122 -20.641 1 96.94 355 VAL A O 1
ATOM 2560 N N . ALA A 1 356 ? 2.988 1.891 -19.859 1 96.12 356 ALA A N 1
ATOM 2561 C CA . ALA A 1 356 ? 4.387 1.666 -20.203 1 96.12 356 ALA A CA 1
ATOM 2562 C C . ALA A 1 356 ? 4.969 0.497 -19.422 1 96.12 356 ALA A C 1
ATOM 2564 O O . ALA A 1 356 ? 5.719 -0.319 -19.969 1 96.12 356 ALA A O 1
ATOM 2565 N N . LEU A 1 357 ? 4.625 0.417 -18.172 1 96 357 LEU A N 1
ATOM 2566 C CA . LEU A 1 357 ? 5.102 -0.669 -17.328 1 96 357 LEU A CA 1
ATOM 2567 C C . LEU A 1 357 ? 4.582 -2.014 -17.812 1 96 357 LEU A C 1
ATOM 2569 O O . LEU A 1 357 ? 5.355 -2.963 -17.969 1 96 357 LEU A O 1
ATOM 2573 N N . THR A 1 358 ? 3.305 -2.125 -18.109 1 95.25 358 THR A N 1
ATOM 2574 C CA . THR A 1 358 ? 2.705 -3.381 -18.547 1 95.25 358 THR A CA 1
ATOM 2575 C C . THR A 1 358 ? 3.238 -3.787 -19.922 1 95.25 358 THR A C 1
ATOM 2577 O O . THR A 1 358 ? 3.475 -4.969 -20.172 1 95.25 358 THR A O 1
ATOM 2580 N N . ALA A 1 359 ? 3.4 -2.805 -20.766 1 94.75 359 ALA A N 1
ATOM 2581 C CA . ALA A 1 359 ? 3.932 -3.094 -22.094 1 94.75 359 ALA A CA 1
ATOM 2582 C C . ALA A 1 359 ? 5.387 -3.553 -22.016 1 94.75 359 ALA A C 1
ATOM 2584 O O . ALA A 1 359 ? 5.797 -4.457 -22.75 1 94.75 359 ALA A O 1
ATOM 2585 N N . ALA A 1 360 ? 6.18 -2.914 -21.156 1 93.44 360 ALA A N 1
ATOM 2586 C CA . ALA A 1 360 ? 7.582 -3.295 -20.984 1 93.44 360 ALA A CA 1
ATOM 2587 C C . ALA A 1 360 ? 7.703 -4.703 -20.406 1 93.44 360 ALA A C 1
ATOM 2589 O O . ALA A 1 360 ? 8.57 -5.477 -20.812 1 93.44 360 ALA A O 1
ATOM 2590 N N . VAL A 1 361 ? 6.809 -5.043 -19.516 1 90.94 361 VAL A N 1
ATOM 2591 C CA . VAL A 1 361 ? 6.828 -6.375 -18.906 1 90.94 361 VAL A CA 1
ATOM 2592 C C . VAL A 1 361 ? 6.387 -7.41 -19.953 1 90.94 361 VAL A C 1
ATOM 2594 O O . VAL A 1 361 ? 6.965 -8.492 -20.031 1 90.94 361 VAL A O 1
ATOM 2597 N N . ALA A 1 362 ? 5.375 -7.074 -20.734 1 89.38 362 ALA A N 1
ATOM 2598 C CA . ALA A 1 362 ? 4.926 -7.973 -21.797 1 89.38 362 ALA A CA 1
ATOM 2599 C C . ALA A 1 362 ? 6.023 -8.188 -22.844 1 89.38 362 ALA A C 1
ATOM 2601 O O . ALA A 1 362 ? 6.168 -9.289 -23.375 1 89.38 362 ALA A O 1
ATOM 2602 N N . LEU A 1 363 ? 6.738 -7.129 -23.094 1 87.56 363 LEU A N 1
ATOM 2603 C CA . LEU A 1 363 ? 7.848 -7.207 -24.031 1 87.56 363 LEU A CA 1
ATOM 2604 C C . LEU A 1 363 ? 8.93 -8.148 -23.531 1 87.56 363 LEU A C 1
ATOM 2606 O O . LEU A 1 363 ? 9.477 -8.945 -24.297 1 87.56 363 LEU A O 1
ATOM 2610 N N . ALA A 1 364 ? 9.203 -8.102 -22.266 1 81.75 364 ALA A N 1
ATOM 2611 C CA . ALA A 1 364 ? 10.266 -8.906 -21.672 1 81.75 364 ALA A CA 1
ATOM 2612 C C . ALA A 1 364 ? 9.852 -10.367 -21.562 1 81.75 364 ALA A C 1
ATOM 2614 O O . ALA A 1 364 ? 10.695 -11.266 -21.625 1 81.75 364 ALA A O 1
ATOM 2615 N N . TRP A 1 365 ? 8.516 -10.664 -21.359 1 77.12 365 TRP A N 1
ATOM 2616 C CA . TRP A 1 365 ? 8.047 -12.031 -21.172 1 77.12 365 TRP A CA 1
ATOM 2617 C C . TRP A 1 365 ? 7.723 -12.688 -22.5 1 77.12 365 TRP A C 1
ATOM 2619 O O . TRP A 1 365 ? 7.438 -13.891 -22.562 1 77.12 365 TRP A O 1
ATOM 2629 N N . SER A 1 366 ? 7.52 -12.008 -23.609 1 69.06 366 SER A N 1
ATOM 2630 C CA . SER A 1 366 ? 7.215 -12.57 -24.906 1 69.06 366 SER A CA 1
ATOM 2631 C C . SER A 1 366 ? 8.234 -13.633 -25.312 1 69.06 366 SER A C 1
ATOM 2633 O O . SER A 1 366 ? 8.109 -14.25 -26.359 1 69.06 366 SER A O 1
ATOM 2635 N N . TRP A 1 367 ? 9.086 -14.195 -24.375 1 55.44 367 TRP A N 1
ATOM 2636 C CA . TRP A 1 367 ? 10.133 -15.094 -24.844 1 55.44 367 TRP A CA 1
ATOM 2637 C C . TRP A 1 367 ? 9.734 -16.547 -24.625 1 55.44 367 TRP A C 1
ATOM 2639 O O . TRP A 1 367 ? 10.055 -17.156 -23.594 1 55.44 367 TRP A O 1
ATOM 2649 N N . PRO A 1 368 ? 8.555 -17.047 -24.984 1 48.88 368 PRO A N 1
ATOM 2650 C CA . PRO A 1 368 ? 8.164 -18.453 -24.891 1 48.88 368 PRO A CA 1
ATOM 2651 C C . PRO A 1 368 ? 9.242 -19.406 -25.406 1 48.88 368 PRO A C 1
ATOM 2653 O O . PRO A 1 368 ? 9.547 -19.406 -26.594 1 48.88 368 PRO A O 1
ATOM 2656 N N . GLY A 1 369 ? 10.422 -19.547 -25.156 1 51.25 369 GLY A N 1
ATOM 2657 C CA . GLY A 1 369 ? 11.367 -20.625 -25.391 1 51.25 369 GLY A CA 1
ATOM 2658 C C . GLY A 1 369 ? 12.773 -20.125 -25.688 1 51.25 369 GLY A C 1
ATOM 2659 O O . GLY A 1 369 ? 13.719 -20.922 -25.703 1 51.25 369 GLY A O 1
ATOM 2660 N N . GLN A 1 370 ? 12.859 -19.062 -26.281 1 54.75 370 GLN A N 1
ATOM 2661 C CA . GLN A 1 370 ? 14.203 -18.766 -26.75 1 54.75 370 GLN A CA 1
ATOM 2662 C C . GLN A 1 370 ? 15 -17.969 -25.719 1 54.75 370 GLN A C 1
ATOM 2664 O O . GLN A 1 370 ? 14.422 -17.406 -24.797 1 54.75 370 GLN A O 1
ATOM 2669 N N . GLY A 1 371 ? 16.391 -18.078 -25.562 1 61.62 371 GLY A N 1
ATOM 2670 C CA . GLY A 1 371 ? 17.469 -17.422 -24.844 1 61.62 371 GLY A CA 1
ATOM 2671 C C . GLY A 1 371 ? 17.203 -15.969 -24.531 1 61.62 371 GLY A C 1
ATOM 2672 O O . GLY A 1 371 ? 16.078 -15.484 -24.719 1 61.62 371 GLY A O 1
ATOM 2673 N N . ILE A 1 372 ? 17.938 -15.367 -23.891 1 64.31 372 ILE A N 1
ATOM 2674 C CA . ILE A 1 372 ? 17.891 -13.945 -23.547 1 64.31 372 ILE A CA 1
ATOM 2675 C C . ILE A 1 372 ? 17.828 -13.117 -24.828 1 64.31 372 ILE A C 1
ATOM 2677 O O . ILE A 1 372 ? 18.688 -13.234 -25.703 1 64.31 372 ILE A O 1
ATOM 2681 N N . VAL A 1 373 ? 16.578 -12.516 -25.281 1 77.44 373 VAL A N 1
ATOM 2682 C CA . VAL A 1 373 ? 16.438 -11.609 -26.422 1 77.44 373 VAL A CA 1
ATOM 2683 C C . VAL A 1 373 ? 16.906 -10.203 -26.031 1 77.44 373 VAL A C 1
ATOM 2685 O O . VAL A 1 373 ? 16.172 -9.469 -25.359 1 77.44 373 VAL A O 1
ATOM 2688 N N . TRP A 1 374 ? 18.094 -9.812 -26.438 1 81.31 374 TRP A N 1
ATOM 2689 C CA . TRP A 1 374 ? 18.812 -8.617 -26.031 1 81.31 374 TRP A CA 1
ATOM 2690 C C . TRP A 1 374 ? 18.047 -7.355 -26.422 1 81.31 374 TRP A C 1
ATOM 2692 O O . TRP A 1 374 ? 17.922 -6.422 -25.625 1 81.31 374 TRP A O 1
ATOM 2702 N N . PRO A 1 375 ? 17.438 -7.32 -27.703 1 84.12 375 PRO A N 1
ATOM 2703 C CA . PRO A 1 375 ? 16.766 -6.07 -28.078 1 84.12 375 PRO A CA 1
ATOM 2704 C C . PRO A 1 375 ? 15.547 -5.781 -27.203 1 84.12 375 PRO A C 1
ATOM 2706 O O . PRO A 1 375 ? 15.266 -4.625 -26.891 1 84.12 375 PRO A O 1
ATOM 2709 N N . ASN A 1 376 ? 14.805 -6.801 -26.766 1 85.75 376 ASN A N 1
ATOM 2710 C CA . ASN A 1 376 ? 13.633 -6.605 -25.922 1 85.75 376 ASN A CA 1
ATOM 2711 C C . ASN A 1 376 ? 14.016 -6.102 -24.531 1 85.75 376 ASN A C 1
ATOM 2713 O O . ASN A 1 376 ? 13.375 -5.199 -24 1 85.75 376 ASN A O 1
ATOM 2717 N N . LEU A 1 377 ? 15.141 -6.637 -24.078 1 87.56 377 LEU A N 1
ATOM 2718 C CA . LEU A 1 377 ? 15.609 -6.23 -22.766 1 87.56 377 LEU A CA 1
ATOM 2719 C C . LEU A 1 377 ? 16.141 -4.805 -22.797 1 87.56 377 LEU A C 1
ATOM 2721 O O . LEU A 1 377 ? 15.938 -4.035 -21.844 1 87.56 377 LEU A O 1
ATOM 2725 N N . ALA A 1 378 ? 16.781 -4.527 -23.859 1 89.44 378 ALA A N 1
ATOM 2726 C CA . ALA A 1 378 ? 17.359 -3.189 -24.016 1 89.44 378 ALA A CA 1
ATOM 2727 C C . ALA A 1 378 ? 16.25 -2.133 -24.078 1 89.44 378 ALA A C 1
ATOM 2729 O O . ALA A 1 378 ? 16.359 -1.073 -23.453 1 89.44 378 ALA A O 1
ATOM 2730 N N . LEU A 1 379 ? 15.211 -2.408 -24.797 1 91.5 379 LEU A N 1
ATOM 2731 C CA . LEU A 1 379 ? 14.109 -1.454 -24.906 1 91.5 379 LEU A CA 1
ATOM 2732 C C . LEU A 1 379 ? 13.375 -1.312 -23.578 1 91.5 379 LEU A C 1
ATOM 2734 O O . LEU A 1 379 ? 12.992 -0.204 -23.203 1 91.5 379 LEU A O 1
ATOM 2738 N N . ALA A 1 380 ? 13.141 -2.445 -22.922 1 92.12 380 ALA A N 1
ATOM 2739 C CA . ALA A 1 380 ? 12.492 -2.393 -21.609 1 92.12 380 ALA A CA 1
ATOM 2740 C C . ALA A 1 380 ? 13.32 -1.584 -20.625 1 92.12 380 ALA A C 1
ATOM 2742 O O . ALA A 1 380 ? 12.781 -0.769 -19.875 1 92.12 380 ALA A O 1
ATOM 2743 N N . PHE A 1 381 ? 14.633 -1.802 -20.656 1 90.62 381 PHE A N 1
ATOM 2744 C CA . PHE A 1 381 ? 15.531 -1.068 -19.766 1 90.62 381 PHE A CA 1
ATOM 2745 C C . PHE A 1 381 ? 15.547 0.415 -20.125 1 90.62 381 PHE A C 1
ATOM 2747 O O . PHE A 1 381 ? 15.508 1.27 -19.234 1 90.62 381 PHE A O 1
ATOM 2754 N N . ALA A 1 382 ? 15.594 0.713 -21.391 1 92.62 382 ALA A N 1
ATOM 2755 C CA . ALA A 1 382 ? 15.57 2.105 -21.844 1 92.62 382 ALA A CA 1
ATOM 2756 C C . ALA A 1 382 ? 14.273 2.793 -21.422 1 92.62 382 ALA A C 1
ATOM 2758 O O . ALA A 1 382 ? 14.281 3.957 -21.016 1 92.62 382 ALA A O 1
ATOM 2759 N N . THR A 1 383 ? 13.188 2.072 -21.562 1 93.75 383 THR A N 1
ATOM 2760 C CA . THR A 1 383 ? 11.891 2.623 -21.156 1 93.75 383 THR A CA 1
ATOM 2761 C C . THR A 1 383 ? 11.875 2.92 -19.656 1 93.75 383 THR A C 1
ATOM 2763 O O . THR A 1 383 ? 11.359 3.955 -19.234 1 93.75 383 THR A O 1
ATOM 2766 N N . ALA A 1 384 ? 12.445 2.041 -18.859 1 95.38 384 ALA A N 1
ATOM 2767 C CA . ALA A 1 384 ? 12.508 2.248 -17.406 1 95.38 384 ALA A CA 1
ATOM 2768 C C . ALA A 1 384 ? 13.312 3.5 -17.062 1 95.38 384 ALA A C 1
ATOM 2770 O O . ALA A 1 384 ? 12.891 4.305 -16.234 1 95.38 384 ALA A O 1
ATOM 2771 N N . VAL A 1 385 ? 14.398 3.705 -17.734 1 92.62 385 VAL A N 1
ATOM 2772 C CA . VAL A 1 385 ? 15.281 4.84 -17.469 1 92.62 385 VAL A CA 1
ATOM 2773 C C . VAL A 1 385 ? 14.578 6.137 -17.859 1 92.62 385 VAL A C 1
ATOM 2775 O O . VAL A 1 385 ? 14.617 7.121 -17.125 1 92.62 385 VAL A O 1
ATOM 2778 N N . VAL A 1 386 ? 13.875 6.086 -18.969 1 93.31 386 VAL A N 1
ATOM 2779 C CA . VAL A 1 386 ? 13.172 7.273 -19.453 1 93.31 386 VAL A CA 1
ATOM 2780 C C . VAL A 1 386 ? 12.07 7.648 -18.469 1 93.31 386 VAL A C 1
ATOM 2782 O O . VAL A 1 386 ? 11.883 8.828 -18.141 1 93.31 386 VAL A O 1
ATOM 2785 N N . LEU A 1 387 ? 11.328 6.641 -17.969 1 94.81 387 LEU A N 1
ATOM 2786 C CA . LEU A 1 387 ? 10.266 6.906 -17 1 94.81 387 LEU A CA 1
ATOM 2787 C C . LEU A 1 387 ? 10.828 7.516 -15.727 1 94.81 387 LEU A C 1
ATOM 2789 O O . LEU A 1 387 ? 10.266 8.477 -15.188 1 94.81 387 LEU A O 1
ATOM 2793 N N . MET A 1 388 ? 11.953 7.016 -15.234 1 93.06 388 MET A N 1
ATOM 2794 C CA . MET A 1 388 ? 12.547 7.508 -13.992 1 93.06 388 MET A CA 1
ATOM 2795 C C . MET A 1 388 ? 13.047 8.938 -14.156 1 93.06 388 MET A C 1
ATOM 2797 O O . MET A 1 388 ? 12.867 9.766 -13.266 1 93.06 388 MET A O 1
ATOM 2801 N N . PHE A 1 389 ? 13.609 9.297 -15.312 1 91.25 389 PHE A N 1
ATOM 2802 C CA . PHE A 1 389 ? 14.117 10.648 -15.531 1 91.25 389 PHE A CA 1
ATOM 2803 C C . PHE A 1 389 ? 12.969 11.625 -15.742 1 91.25 389 PHE A C 1
ATOM 2805 O O . PHE A 1 389 ? 13.055 12.789 -15.336 1 91.25 389 PHE A O 1
ATOM 2812 N N . ARG A 1 390 ? 11.93 11.086 -16.359 1 88.69 390 ARG A N 1
ATOM 2813 C CA . ARG A 1 390 ? 10.766 11.953 -16.531 1 88.69 390 ARG A CA 1
ATOM 2814 C C . ARG A 1 390 ? 10.125 12.273 -15.188 1 88.69 390 ARG A C 1
ATOM 2816 O O . ARG A 1 390 ? 9.555 13.359 -15.008 1 88.69 390 ARG A O 1
ATOM 2823 N N . GLY A 1 391 ? 10.203 11.391 -14.297 1 88.81 391 GLY A N 1
ATOM 2824 C CA . GLY A 1 391 ? 9.672 11.617 -12.961 1 88.81 391 GLY A CA 1
ATOM 2825 C C . GLY A 1 391 ? 10.422 12.695 -12.203 1 88.81 391 GLY A C 1
ATOM 2826 O O . GLY A 1 391 ? 9.828 13.43 -11.406 1 88.81 391 GLY A O 1
ATOM 2827 N N . ARG A 1 392 ? 11.648 12.875 -12.484 1 82.56 392 ARG A N 1
ATOM 2828 C CA . ARG A 1 392 ? 12.477 13.852 -11.789 1 82.56 392 ARG A CA 1
ATOM 2829 C C . ARG A 1 392 ? 12.148 15.266 -12.258 1 82.56 392 ARG A C 1
ATOM 2831 O O . ARG A 1 392 ? 12.461 16.25 -11.562 1 82.56 392 ARG A O 1
ATOM 2838 N N . THR A 1 393 ? 11.445 15.352 -13.375 1 82.12 393 THR A N 1
ATOM 2839 C CA . THR A 1 393 ? 11.141 16.672 -13.93 1 82.12 393 THR A CA 1
ATOM 2840 C C . THR A 1 393 ? 9.891 17.25 -13.281 1 82.12 393 THR A C 1
ATOM 2842 O O . THR A 1 393 ? 9.68 18.469 -13.312 1 82.12 393 THR A O 1
ATOM 2845 N N . TYR A 1 394 ? 9.172 16.406 -12.695 1 84.81 394 TYR A N 1
ATOM 2846 C CA . TYR A 1 394 ? 7.949 16.891 -12.07 1 84.81 394 TYR A CA 1
ATOM 2847 C C . TYR A 1 394 ? 8.195 17.25 -10.609 1 84.81 394 TYR A C 1
ATOM 2849 O O . TYR A 1 394 ? 8.875 16.531 -9.883 1 84.81 394 TYR A O 1
ATOM 2857 N N . ALA A 1 395 ? 7.73 18.359 -10.188 1 78.75 395 ALA A N 1
ATOM 2858 C CA . ALA A 1 395 ? 7.902 18.844 -8.82 1 78.75 395 ALA A CA 1
ATOM 2859 C C . ALA A 1 395 ? 6.879 18.203 -7.883 1 78.75 395 ALA A C 1
ATOM 2861 O O . ALA A 1 395 ? 7.133 18.062 -6.688 1 78.75 395 ALA A O 1
ATOM 2862 N N . GLY A 1 396 ? 5.793 17.844 -8.477 1 84.19 396 GLY A N 1
ATOM 2863 C CA . GLY A 1 396 ? 4.738 17.266 -7.652 1 84.19 396 GLY A CA 1
ATOM 2864 C C . GLY A 1 396 ? 4.941 15.789 -7.363 1 84.19 396 GLY A C 1
ATOM 2865 O O . GLY A 1 396 ? 5.309 15.023 -8.258 1 84.19 396 GLY A O 1
ATOM 2866 N N . ALA A 1 397 ? 4.793 15.43 -6.113 1 86.62 397 ALA A N 1
ATOM 2867 C CA . ALA A 1 397 ? 4.961 14.039 -5.699 1 86.62 397 ALA A CA 1
ATOM 2868 C C . ALA A 1 397 ? 3.938 13.141 -6.379 1 86.62 397 ALA A C 1
ATOM 2870 O O . ALA A 1 397 ? 4.23 11.984 -6.695 1 86.62 397 ALA A O 1
ATOM 2871 N N . HIS A 1 398 ? 2.77 13.625 -6.641 1 86.94 398 HIS A N 1
ATOM 2872 C CA . HIS A 1 398 ? 1.696 12.812 -7.203 1 86.94 398 HIS A CA 1
ATOM 2873 C C . HIS A 1 398 ? 2.006 12.414 -8.641 1 86.94 398 HIS A C 1
ATOM 2875 O O . HIS A 1 398 ? 1.484 11.414 -9.141 1 86.94 398 HIS A O 1
ATOM 2881 N N . GLN A 1 399 ? 2.855 13.227 -9.242 1 89.19 399 GLN A N 1
ATOM 2882 C CA . GLN A 1 399 ? 3.225 12.922 -10.617 1 89.19 399 GLN A CA 1
ATOM 2883 C C . GLN A 1 399 ? 4.574 12.219 -10.688 1 89.19 399 GLN A C 1
ATOM 2885 O O . GLN A 1 399 ? 4.762 11.289 -11.477 1 89.19 399 GLN A O 1
ATOM 2890 N N . ALA A 1 400 ? 5.469 12.578 -9.781 1 91.44 400 ALA A N 1
ATOM 2891 C CA . ALA A 1 400 ? 6.828 12.039 -9.812 1 91.44 400 ALA A CA 1
ATOM 2892 C C . ALA A 1 400 ? 6.863 10.602 -9.305 1 91.44 400 ALA A C 1
ATOM 2894 O O . ALA A 1 400 ? 7.566 9.758 -9.867 1 91.44 400 ALA A O 1
ATOM 2895 N N . VAL A 1 401 ? 6.082 10.281 -8.344 1 92.19 401 VAL A N 1
ATOM 2896 C CA . VAL A 1 401 ? 6.16 8.984 -7.676 1 92.19 401 VAL A CA 1
ATOM 2897 C C . VAL A 1 401 ? 5.711 7.883 -8.633 1 92.19 401 VAL A C 1
ATOM 2899 O O . VAL A 1 401 ? 6.41 6.883 -8.805 1 92.19 401 VAL A O 1
ATOM 2902 N N . PRO A 1 402 ? 4.566 8.07 -9.305 1 93.88 402 PRO A N 1
ATOM 2903 C CA . PRO A 1 402 ? 4.168 6.98 -10.203 1 93.88 402 PRO A CA 1
ATOM 2904 C C . PRO A 1 402 ? 5.172 6.746 -11.328 1 93.88 402 PRO A C 1
ATOM 2906 O O . PRO A 1 402 ? 5.402 5.602 -11.727 1 93.88 402 PRO A O 1
ATOM 2909 N N . LEU A 1 403 ? 5.797 7.734 -11.828 1 95.19 403 LEU A N 1
ATOM 2910 C CA . LEU A 1 403 ? 6.773 7.602 -12.906 1 95.19 403 LEU A CA 1
ATOM 2911 C C . LEU A 1 403 ? 8.023 6.883 -12.414 1 95.19 403 LEU A C 1
ATOM 2913 O O . LEU A 1 403 ? 8.469 5.914 -13.031 1 95.19 403 LEU A O 1
ATOM 2917 N N . ILE A 1 404 ? 8.555 7.254 -11.297 1 93.75 404 ILE A N 1
ATOM 2918 C CA . ILE A 1 404 ? 9.766 6.648 -10.75 1 93.75 404 ILE A CA 1
ATOM 2919 C C . ILE A 1 404 ? 9.461 5.227 -10.289 1 93.75 404 ILE A C 1
ATOM 2921 O O . ILE A 1 404 ? 10.25 4.309 -10.539 1 93.75 404 ILE A O 1
ATOM 2925 N N . ALA A 1 405 ? 8.305 5.047 -9.68 1 94.25 405 ALA A N 1
ATOM 2926 C CA . ALA A 1 405 ? 7.91 3.719 -9.219 1 94.25 405 ALA A CA 1
ATOM 2927 C C . ALA A 1 405 ? 7.715 2.766 -10.398 1 94.25 405 ALA A C 1
ATOM 2929 O O . ALA A 1 405 ? 8.078 1.59 -10.32 1 94.25 405 ALA A O 1
ATOM 2930 N N . ALA A 1 406 ? 7.113 3.287 -11.445 1 96.06 406 ALA A N 1
ATOM 2931 C CA . ALA A 1 406 ? 6.914 2.451 -12.625 1 96.06 406 ALA A CA 1
ATOM 2932 C C . ALA A 1 406 ? 8.25 2.049 -13.242 1 96.06 406 ALA A C 1
ATOM 2934 O O . ALA A 1 406 ? 8.43 0.898 -13.648 1 96.06 406 ALA A O 1
ATOM 2935 N N . GLY A 1 407 ? 9.172 2.984 -13.352 1 95.56 407 GLY A N 1
ATOM 2936 C CA . GLY A 1 407 ? 10.484 2.668 -13.883 1 95.56 407 GLY A CA 1
ATOM 2937 C C . GLY A 1 407 ? 11.227 1.631 -13.062 1 95.56 407 GLY A C 1
ATOM 2938 O O . GLY A 1 407 ? 11.758 0.661 -13.609 1 95.56 407 GLY A O 1
ATOM 2939 N N . ILE A 1 408 ? 11.227 1.766 -11.75 1 95.38 408 ILE A N 1
ATOM 2940 C CA . ILE A 1 408 ? 11.898 0.824 -10.867 1 95.38 408 ILE A CA 1
ATOM 2941 C C . ILE A 1 408 ? 11.203 -0.536 -10.938 1 95.38 408 ILE A C 1
ATOM 2943 O O . ILE A 1 408 ? 11.867 -1.577 -10.922 1 95.38 408 ILE A O 1
ATOM 2947 N N . SER A 1 409 ? 9.891 -0.513 -11.008 1 95.75 409 SER A N 1
ATOM 2948 C CA . SER A 1 409 ? 9.133 -1.757 -11.086 1 95.75 409 SER A CA 1
ATOM 2949 C C . SER A 1 409 ? 9.477 -2.537 -12.352 1 95.75 409 SER A C 1
ATOM 2951 O O . SER A 1 409 ? 9.562 -3.768 -12.32 1 95.75 409 SER A O 1
ATOM 2953 N N . VAL A 1 410 ? 9.641 -1.813 -13.445 1 95.81 410 VAL A N 1
ATOM 2954 C CA . VAL A 1 410 ? 10.023 -2.477 -14.688 1 95.81 410 VAL A CA 1
ATOM 2955 C C . VAL A 1 410 ? 11.344 -3.219 -14.5 1 95.81 410 VAL A C 1
ATOM 2957 O O . VAL A 1 410 ? 11.461 -4.395 -14.852 1 95.81 410 VAL A O 1
ATOM 2960 N N . ILE A 1 411 ? 12.328 -2.592 -13.844 1 94.62 411 ILE A N 1
ATOM 2961 C CA . ILE A 1 411 ? 13.648 -3.176 -13.633 1 94.62 411 ILE A CA 1
ATOM 2962 C C . ILE A 1 411 ? 13.531 -4.383 -12.703 1 94.62 411 ILE A C 1
ATOM 2964 O O . ILE A 1 411 ? 14.094 -5.445 -12.984 1 94.62 411 ILE A O 1
ATOM 2968 N N . LEU A 1 412 ? 12.773 -4.309 -11.719 1 95.25 412 LEU A N 1
ATOM 2969 C CA . LEU A 1 412 ? 12.648 -5.375 -10.727 1 95.25 412 LEU A CA 1
ATOM 2970 C C . LEU A 1 412 ? 11.875 -6.559 -11.305 1 95.25 412 LEU A C 1
ATOM 2972 O O . LEU A 1 412 ? 12.203 -7.715 -11.023 1 95.25 412 LEU A O 1
ATOM 2976 N N . VAL A 1 413 ? 10.852 -6.262 -12.039 1 93.06 413 VAL A N 1
ATOM 2977 C CA . VAL A 1 413 ? 10.086 -7.34 -12.664 1 93.06 413 VAL A CA 1
ATOM 2978 C C . VAL A 1 413 ? 10.953 -8.062 -13.688 1 93.06 413 VAL A C 1
ATOM 2980 O O . VAL A 1 413 ? 10.891 -9.289 -13.812 1 93.06 413 VAL A O 1
ATOM 2983 N N . LEU A 1 414 ? 11.781 -7.309 -14.461 1 90.94 414 LEU A N 1
ATOM 2984 C CA . LEU A 1 414 ? 12.703 -7.922 -15.406 1 90.94 414 LEU A CA 1
ATOM 2985 C C . LEU A 1 414 ? 13.695 -8.828 -14.695 1 90.94 414 LEU A C 1
ATOM 2987 O O . LEU A 1 414 ? 13.945 -9.953 -15.141 1 90.94 414 LEU A O 1
ATOM 2991 N N . LEU A 1 415 ? 14.211 -8.367 -13.578 1 92.31 415 LEU A N 1
ATOM 2992 C CA . LEU A 1 415 ? 15.164 -9.164 -12.812 1 92.31 415 LEU A CA 1
ATOM 2993 C C . LEU A 1 415 ? 14.484 -10.375 -12.188 1 92.31 415 LEU A C 1
ATOM 2995 O O . LEU A 1 415 ? 15.07 -11.461 -12.148 1 92.31 415 LEU A O 1
ATOM 2999 N N . GLY A 1 416 ? 13.273 -10.258 -11.719 1 89.75 416 GLY A N 1
ATOM 3000 C CA . GLY A 1 416 ? 12.508 -11.383 -11.203 1 89.75 416 GLY A CA 1
ATOM 3001 C C . GLY A 1 416 ? 12.211 -12.43 -12.266 1 89.75 416 GLY A C 1
ATOM 3002 O O . GLY A 1 416 ? 12.273 -13.625 -12 1 89.75 416 GLY A O 1
ATOM 3003 N N . GLY A 1 417 ? 11.883 -11.938 -13.492 1 86.25 417 GLY A N 1
ATOM 3004 C CA . GLY A 1 417 ? 11.664 -12.844 -14.602 1 86.25 417 GLY A CA 1
ATOM 3005 C C . GLY A 1 417 ? 12.914 -13.602 -15.008 1 86.25 417 GLY A C 1
ATOM 3006 O O . GLY A 1 417 ? 12.859 -14.797 -15.305 1 86.25 417 GLY A O 1
ATOM 3007 N N . MET A 1 418 ? 14.016 -12.891 -14.969 1 86.31 418 MET A N 1
ATOM 3008 C CA . MET A 1 418 ? 15.281 -13.531 -15.305 1 86.31 418 MET A CA 1
ATOM 3009 C C . MET A 1 418 ? 15.648 -14.586 -14.266 1 86.31 418 MET A C 1
ATOM 3011 O O . MET A 1 418 ? 16.188 -15.633 -14.602 1 86.31 418 MET A O 1
ATOM 3015 N N . ALA A 1 419 ? 15.383 -14.305 -13.008 1 87.19 419 ALA A N 1
ATOM 3016 C CA . ALA A 1 419 ? 15.648 -15.266 -11.938 1 87.19 419 ALA A CA 1
ATOM 3017 C C . ALA A 1 419 ? 14.789 -16.516 -12.102 1 87.19 419 ALA A C 1
ATOM 3019 O O . ALA A 1 419 ? 15.234 -17.625 -11.781 1 87.19 419 ALA A O 1
ATOM 3020 N N . TRP A 1 420 ? 13.609 -16.406 -12.633 1 83.94 420 TRP A N 1
ATOM 3021 C CA . TRP A 1 420 ? 12.672 -17.516 -12.789 1 83.94 420 TRP A CA 1
ATOM 3022 C C . TRP A 1 420 ? 13.008 -18.328 -14.031 1 83.94 420 TRP A C 1
ATOM 3024 O O . TRP A 1 420 ? 12.93 -19.562 -14.016 1 83.94 420 TRP A O 1
ATOM 3034 N N . THR A 1 421 ? 13.43 -17.672 -15.133 1 82.19 421 THR A N 1
ATOM 3035 C CA . THR A 1 421 ? 13.633 -18.359 -16.406 1 82.19 421 THR A CA 1
ATOM 3036 C C . THR A 1 421 ? 15.078 -18.844 -16.516 1 82.19 421 THR A C 1
ATOM 3038 O O . THR A 1 421 ? 15.328 -19.922 -17.078 1 82.19 421 THR A O 1
ATOM 3041 N N . HIS A 1 422 ? 16.031 -17.984 -16.109 1 81.62 422 HIS A N 1
ATOM 3042 C CA . HIS A 1 422 ? 17.438 -18.359 -16.234 1 81.62 422 HIS A CA 1
ATOM 3043 C C . HIS A 1 422 ? 18.047 -18.656 -14.867 1 81.62 422 HIS A C 1
ATOM 3045 O O . HIS A 1 422 ? 18.812 -17.859 -14.328 1 81.62 422 HIS A O 1
ATOM 3051 N N . ARG A 1 423 ? 17.797 -19.844 -14.359 1 82.25 423 ARG A N 1
ATOM 3052 C CA . ARG A 1 423 ? 18.172 -20.25 -13.008 1 82.25 423 ARG A CA 1
ATOM 3053 C C . ARG A 1 423 ? 19.688 -20.438 -12.906 1 82.25 423 ARG A C 1
ATOM 3055 O O . ARG A 1 423 ? 20.25 -20.375 -11.812 1 82.25 423 ARG A O 1
ATOM 3062 N N . ASP A 1 424 ? 20.344 -20.578 -14.125 1 83.12 424 ASP A N 1
ATOM 3063 C CA . ASP A 1 424 ? 21.797 -20.797 -14.133 1 83.12 424 ASP A CA 1
ATOM 3064 C C . ASP A 1 424 ? 22.547 -19.516 -13.789 1 83.12 424 ASP A C 1
ATOM 3066 O O . ASP A 1 424 ? 23.672 -19.562 -13.305 1 83.12 424 ASP A O 1
ATOM 3070 N N . HIS A 1 425 ? 21.953 -18.375 -14 1 86.56 425 HIS A N 1
ATOM 3071 C CA . HIS A 1 425 ? 22.625 -17.094 -13.742 1 86.56 425 HIS A CA 1
ATOM 3072 C C . HIS A 1 425 ? 22.094 -16.453 -12.469 1 86.56 425 HIS A C 1
ATOM 3074 O O . HIS A 1 425 ? 21.953 -15.227 -12.398 1 86.56 425 HIS A O 1
ATOM 3080 N N . ALA A 1 426 ? 21.859 -17.266 -11.477 1 89.5 426 ALA A N 1
ATOM 3081 C CA . ALA A 1 426 ? 21.25 -16.781 -10.242 1 89.5 426 ALA A CA 1
ATOM 3082 C C . ALA A 1 426 ? 22.188 -15.812 -9.516 1 89.5 426 ALA A C 1
ATOM 3084 O O . ALA A 1 426 ? 21.734 -14.797 -8.977 1 89.5 426 ALA A O 1
ATOM 3085 N N . LEU A 1 427 ? 23.469 -16.078 -9.578 1 90.81 427 LEU A N 1
ATOM 3086 C CA . LEU A 1 427 ? 24.422 -15.234 -8.867 1 90.81 427 LEU A CA 1
ATOM 3087 C C . LEU A 1 427 ? 24.562 -13.875 -9.547 1 90.81 427 LEU A C 1
ATOM 3089 O O . LEU A 1 427 ? 24.734 -12.852 -8.867 1 90.81 427 LEU A O 1
ATOM 3093 N N . VAL A 1 428 ? 24.453 -13.883 -10.875 1 90.19 428 VAL A N 1
ATOM 3094 C CA . VAL A 1 428 ? 24.531 -12.625 -11.609 1 90.19 428 VAL A CA 1
ATOM 3095 C C . VAL A 1 428 ? 23.297 -11.773 -11.32 1 90.19 428 VAL A C 1
ATOM 3097 O O . VAL A 1 428 ? 23.406 -10.57 -11.078 1 90.19 428 VAL A O 1
ATOM 3100 N N . VAL A 1 429 ? 22.125 -12.367 -11.32 1 91 429 VAL A N 1
ATOM 3101 C CA . VAL A 1 429 ? 20.891 -11.664 -11.016 1 91 429 VAL A CA 1
ATOM 3102 C C . VAL A 1 429 ? 20.938 -11.133 -9.586 1 91 429 VAL A C 1
ATOM 3104 O O . VAL A 1 429 ? 20.484 -10.016 -9.32 1 91 429 VAL A O 1
ATOM 3107 N N . PHE A 1 430 ? 21.516 -12.016 -8.703 1 93.88 430 PHE A N 1
ATOM 3108 C CA . PHE A 1 430 ? 21.656 -11.594 -7.312 1 93.88 430 PHE A CA 1
ATOM 3109 C C . PHE A 1 430 ? 22.531 -10.352 -7.215 1 93.88 430 PHE A C 1
ATOM 3111 O O . PHE A 1 430 ? 22.172 -9.383 -6.539 1 93.88 430 PHE A O 1
ATOM 3118 N N . ALA A 1 431 ? 23.609 -10.312 -7.902 1 93.81 431 ALA A N 1
ATOM 3119 C CA . ALA A 1 431 ? 24.562 -9.195 -7.848 1 93.81 431 ALA A CA 1
ATOM 3120 C C . ALA A 1 431 ? 23.922 -7.926 -8.406 1 93.81 431 ALA A C 1
ATOM 3122 O O . ALA A 1 431 ? 24.062 -6.848 -7.816 1 93.81 431 ALA A O 1
ATOM 3123 N N . ILE A 1 432 ? 23.203 -8.008 -9.484 1 93.31 432 ILE A N 1
ATOM 3124 C CA . ILE A 1 432 ? 22.578 -6.844 -10.102 1 93.31 432 ILE A CA 1
ATOM 3125 C C . ILE A 1 432 ? 21.469 -6.316 -9.203 1 93.31 432 ILE A C 1
ATOM 3127 O O . ILE A 1 432 ? 21.312 -5.102 -9.039 1 93.31 432 ILE A O 1
ATOM 3131 N N . THR A 1 433 ? 20.703 -7.223 -8.641 1 94.62 433 THR A N 1
ATOM 3132 C CA . THR A 1 433 ? 19.609 -6.812 -7.762 1 94.62 433 THR A CA 1
ATOM 3133 C C . THR A 1 433 ? 20.156 -6.133 -6.504 1 94.62 433 THR A C 1
ATOM 3135 O O . THR A 1 433 ? 19.562 -5.176 -6.008 1 94.62 433 THR A O 1
ATOM 3138 N N . MET A 1 434 ? 21.266 -6.602 -6.016 1 95.19 434 MET A N 1
ATOM 3139 C CA . MET A 1 434 ? 21.891 -5.969 -4.855 1 95.19 434 MET A CA 1
ATOM 3140 C C . MET A 1 434 ? 22.359 -4.559 -5.195 1 95.19 434 MET A C 1
ATOM 3142 O O . MET A 1 434 ? 22.281 -3.652 -4.363 1 95.19 434 MET A O 1
ATOM 3146 N N . THR A 1 435 ? 22.875 -4.434 -6.398 1 94.38 435 THR A N 1
ATOM 3147 C CA . THR A 1 435 ? 23.266 -3.104 -6.844 1 94.38 435 THR A CA 1
ATOM 3148 C C . THR A 1 435 ? 22.062 -2.168 -6.918 1 94.38 435 THR A C 1
ATOM 3150 O O . THR A 1 435 ? 22.156 -1.004 -6.52 1 94.38 435 THR A O 1
ATOM 3153 N N . VAL A 1 436 ? 20.922 -2.639 -7.402 1 93.5 436 VAL A N 1
ATOM 3154 C CA . VAL A 1 436 ? 19.703 -1.852 -7.469 1 93.5 436 VAL A CA 1
ATOM 3155 C C . VAL A 1 436 ? 19.25 -1.481 -6.055 1 93.5 436 VAL A C 1
ATOM 3157 O O . VAL A 1 436 ? 18.797 -0.359 -5.816 1 93.5 436 VAL A O 1
ATOM 3160 N N . LEU A 1 437 ? 19.359 -2.449 -5.121 1 95.75 437 LEU A N 1
ATOM 3161 C CA . LEU A 1 437 ? 19.016 -2.199 -3.725 1 95.75 437 LEU A CA 1
ATOM 3162 C C . LEU A 1 437 ? 19.859 -1.066 -3.15 1 95.75 437 LEU A C 1
ATOM 3164 O O . LEU A 1 437 ? 19.328 -0.12 -2.57 1 95.75 437 LEU A O 1
ATOM 3168 N N . LEU A 1 438 ? 21.172 -1.101 -3.355 1 93.81 438 LEU A N 1
ATOM 3169 C CA . LEU A 1 438 ? 22.078 -0.091 -2.818 1 93.81 438 LEU A CA 1
ATOM 3170 C C . LEU A 1 438 ? 21.828 1.266 -3.469 1 93.81 438 LEU A C 1
ATOM 3172 O O . LEU A 1 438 ? 21.797 2.291 -2.783 1 93.81 438 LEU A O 1
ATOM 3176 N N . LEU A 1 439 ? 21.578 1.256 -4.797 1 92.38 439 LEU A N 1
ATOM 3177 C CA . LEU A 1 439 ? 21.312 2.5 -5.508 1 92.38 439 LEU A CA 1
ATOM 3178 C C . LEU A 1 439 ? 20 3.125 -5.039 1 92.38 439 LEU A C 1
ATOM 3180 O O . LEU A 1 439 ? 19.906 4.348 -4.906 1 92.38 439 LEU A O 1
ATOM 3184 N N . SER A 1 440 ? 19.016 2.258 -4.812 1 93.56 440 SER A N 1
ATOM 3185 C CA . SER A 1 440 ? 17.734 2.752 -4.328 1 93.56 440 SER A CA 1
ATOM 3186 C C . SER A 1 440 ? 17.875 3.4 -2.955 1 93.56 440 SER A C 1
ATOM 3188 O O . SER A 1 440 ? 17.25 4.43 -2.682 1 93.56 440 SER A O 1
ATOM 3190 N N . LEU A 1 441 ? 18.75 2.873 -2.096 1 92 441 LEU A N 1
ATOM 3191 C CA . LEU A 1 441 ? 18.969 3.438 -0.768 1 92 441 LEU A CA 1
ATOM 3192 C C . LEU A 1 441 ? 19.734 4.75 -0.85 1 92 441 LEU A C 1
ATOM 3194 O O . LEU A 1 441 ? 19.391 5.719 -0.172 1 92 441 LEU A O 1
ATOM 3198 N N . ILE A 1 442 ? 20.734 4.793 -1.724 1 89.75 442 ILE A N 1
ATOM 3199 C CA . ILE A 1 442 ? 21.547 5.988 -1.862 1 89.75 442 ILE A CA 1
ATOM 3200 C C . ILE A 1 442 ? 20.719 7.125 -2.449 1 89.75 442 ILE A C 1
ATOM 3202 O O . ILE A 1 442 ? 20.734 8.242 -1.932 1 89.75 442 ILE A O 1
ATOM 3206 N N . LEU A 1 443 ? 19.938 6.828 -3.479 1 87.19 443 LEU A N 1
ATOM 3207 C CA . LEU A 1 443 ? 19.141 7.855 -4.152 1 87.19 443 LEU A CA 1
ATOM 3208 C C . LEU A 1 443 ? 17.953 8.281 -3.293 1 87.19 443 LEU A C 1
ATOM 3210 O O . LEU A 1 443 ? 17.484 9.414 -3.398 1 87.19 443 LEU A O 1
ATOM 3214 N N . GLY A 1 444 ? 17.469 7.398 -2.482 1 86 444 GLY A N 1
ATOM 3215 C CA . GLY A 1 444 ? 16.312 7.703 -1.669 1 86 444 GLY A CA 1
ATOM 3216 C C . GLY A 1 444 ? 16.656 8.359 -0.346 1 86 444 GLY A C 1
ATOM 3217 O O . GLY A 1 444 ? 15.875 9.156 0.181 1 86 444 GLY A O 1
ATOM 3218 N N . ILE A 1 445 ? 17.812 8.07 0.241 1 83.31 445 ILE A N 1
ATOM 3219 C CA . ILE A 1 445 ? 18.094 8.523 1.596 1 83.31 445 ILE A CA 1
ATOM 3220 C C . ILE A 1 445 ? 19.234 9.539 1.566 1 83.31 445 ILE A C 1
ATOM 3222 O O . ILE A 1 445 ? 19.141 10.602 2.186 1 83.31 445 ILE A O 1
ATOM 3226 N N . LEU A 1 446 ? 20.328 9.305 0.757 1 81.19 446 LEU A N 1
ATOM 3227 C CA . LEU A 1 446 ? 21.547 10.109 0.845 1 81.19 446 LEU A CA 1
ATOM 3228 C C . LEU A 1 446 ? 21.484 11.297 -0.106 1 81.19 446 LEU A C 1
ATOM 3230 O O . LEU A 1 446 ? 21.891 12.406 0.25 1 81.19 446 LEU A O 1
ATOM 3234 N N . VAL A 1 447 ? 20.891 11.125 -1.272 1 78.38 447 VAL A N 1
ATOM 3235 C CA . VAL A 1 447 ? 21 12.125 -2.332 1 78.38 447 VAL A CA 1
ATOM 3236 C C . VAL A 1 447 ? 20.094 13.312 -2.008 1 78.38 447 VAL A C 1
ATOM 3238 O O . VAL A 1 447 ? 20.484 14.469 -2.205 1 78.38 447 VAL A O 1
ATOM 3241 N N . PRO A 1 448 ? 18.906 13.039 -1.503 1 75.94 448 PRO A N 1
ATOM 3242 C CA . PRO A 1 448 ? 18.062 14.211 -1.247 1 75.94 448 PRO A CA 1
ATOM 3243 C C . PRO A 1 448 ? 18.641 15.133 -0.176 1 75.94 448 PRO A C 1
ATOM 3245 O O . PRO A 1 448 ? 18.25 16.297 -0.084 1 75.94 448 PRO A O 1
ATOM 3248 N N . GLN A 1 449 ? 19.516 14.625 0.561 1 73 449 GLN A N 1
ATOM 3249 C CA . GLN A 1 449 ? 20.094 15.43 1.628 1 73 449 GLN A CA 1
ATOM 3250 C C . GLN A 1 449 ? 21.297 16.219 1.129 1 73 449 GLN A C 1
ATOM 3252 O O . GLN A 1 449 ? 21.766 17.141 1.8 1 73 449 GLN A O 1
ATOM 3257 N N . ASN A 1 450 ? 21.766 15.828 -0.095 1 71.56 450 ASN A N 1
ATOM 3258 C CA . ASN A 1 450 ? 22.969 16.5 -0.587 1 71.56 450 ASN A CA 1
ATOM 3259 C C . ASN A 1 450 ? 22.688 17.297 -1.853 1 71.56 450 ASN A C 1
ATOM 3261 O O . ASN A 1 450 ? 21.688 17.062 -2.537 1 71.56 450 ASN A O 1
ATOM 3265 N N . THR A 1 451 ? 23.328 18.484 -1.938 1 71.75 451 THR A N 1
ATOM 3266 C CA . THR A 1 451 ? 23.203 19.328 -3.117 1 71.75 451 THR A CA 1
ATOM 3267 C C . THR A 1 451 ? 23.891 18.688 -4.324 1 71.75 451 THR A C 1
ATOM 3269 O O . THR A 1 451 ? 24.891 17.984 -4.176 1 71.75 451 THR A O 1
ATOM 3272 N N . PHE A 1 452 ? 23.156 18.5 -5.426 1 70.81 452 PHE A N 1
ATOM 3273 C CA . PHE A 1 452 ? 23.672 17.875 -6.637 1 70.81 452 PHE A CA 1
ATOM 3274 C C . PHE A 1 452 ? 24.797 18.688 -7.234 1 70.81 452 PHE A C 1
ATOM 3276 O O . PHE A 1 452 ? 24.688 19.906 -7.367 1 70.81 452 PHE A O 1
ATOM 3283 N N . SER A 1 453 ? 26.062 18.062 -7.32 1 76.56 453 SER A N 1
ATOM 3284 C CA . SER A 1 453 ? 27.188 18.688 -8.016 1 76.56 453 SER A CA 1
ATOM 3285 C C . SER A 1 453 ? 26.828 18.984 -9.469 1 76.56 453 SER A C 1
ATOM 3287 O O . SER A 1 453 ? 25.969 18.328 -10.055 1 76.56 453 SER A O 1
ATOM 3289 N N . PRO A 1 454 ? 27.234 20.094 -10.031 1 81.25 454 PRO A N 1
ATOM 3290 C CA . PRO A 1 454 ? 26.969 20.453 -11.422 1 81.25 454 PRO A CA 1
ATOM 3291 C C . PRO A 1 454 ? 27.328 19.344 -12.406 1 81.25 454 PRO A C 1
ATOM 3293 O O . PRO A 1 454 ? 26.641 19.156 -13.414 1 81.25 454 PRO A O 1
ATOM 3296 N N . VAL A 1 455 ? 28.328 18.531 -12.109 1 81.12 455 VAL A N 1
ATOM 3297 C CA . VAL A 1 455 ? 28.75 17.438 -12.992 1 81.12 455 VAL A CA 1
ATOM 3298 C C . VAL A 1 455 ? 27.688 16.344 -13 1 81.12 455 VAL A C 1
ATOM 3300 O O . VAL A 1 455 ? 27.391 15.773 -14.047 1 81.12 455 VAL A O 1
ATOM 3303 N N . MET A 1 456 ? 27.078 16.141 -11.859 1 81.06 456 MET A N 1
ATOM 3304 C CA . MET A 1 456 ? 26.062 15.109 -11.758 1 81.06 456 MET A CA 1
ATOM 3305 C C . MET A 1 456 ? 24.797 15.523 -12.5 1 81.06 456 MET A C 1
ATOM 3307 O O . MET A 1 456 ? 24.125 14.688 -13.109 1 81.06 456 MET A O 1
ATOM 3311 N N . ARG A 1 457 ? 24.625 16.797 -12.539 1 81.19 457 ARG A N 1
ATOM 3312 C CA . ARG A 1 457 ? 23.469 17.312 -13.25 1 81.19 457 ARG A CA 1
ATOM 3313 C C . ARG A 1 457 ? 23.641 17.203 -14.758 1 81.19 457 ARG A C 1
ATOM 3315 O O . ARG A 1 457 ? 22.719 16.812 -15.469 1 81.19 457 ARG A O 1
ATOM 3322 N N . ARG A 1 458 ? 24.797 17.484 -15.211 1 85.94 458 ARG A N 1
ATOM 3323 C CA . ARG A 1 458 ? 25.078 17.406 -16.641 1 85.94 458 ARG A CA 1
ATOM 3324 C C . ARG A 1 458 ? 25.078 15.953 -17.109 1 85.94 458 ARG A C 1
ATOM 3326 O O . ARG A 1 458 ? 24.578 15.648 -18.203 1 85.94 458 ARG A O 1
ATOM 3333 N N . ALA A 1 459 ? 25.578 15.109 -16.297 1 86.56 459 ALA A N 1
ATOM 3334 C CA . ALA A 1 459 ? 25.578 13.688 -16.641 1 86.56 459 ALA A CA 1
ATOM 3335 C C . ALA A 1 459 ? 24.156 13.141 -16.703 1 86.56 459 ALA A C 1
ATOM 3337 O O . ALA A 1 459 ? 23.828 12.344 -17.594 1 86.56 459 ALA A O 1
ATOM 3338 N N . ALA A 1 460 ? 23.344 13.57 -15.797 1 82.19 460 ALA A N 1
ATOM 3339 C CA . ALA A 1 460 ? 21.953 13.141 -15.797 1 82.19 460 ALA A CA 1
ATOM 3340 C C . ALA A 1 460 ? 21.219 13.641 -17.047 1 82.19 460 ALA A C 1
ATOM 3342 O O . ALA A 1 460 ? 20.391 12.93 -17.609 1 82.19 460 ALA A O 1
ATOM 3343 N N . GLU A 1 461 ? 21.578 14.797 -17.469 1 85.12 461 GLU A N 1
ATOM 3344 C CA . GLU A 1 461 ? 20.984 15.367 -18.672 1 85.12 461 GLU A CA 1
ATOM 3345 C C . GLU A 1 461 ? 21.406 14.602 -19.922 1 85.12 461 GLU A C 1
ATOM 3347 O O . GLU A 1 461 ? 20.594 14.328 -20.797 1 85.12 461 GLU A O 1
ATOM 3352 N N . LEU A 1 462 ? 22.656 14.227 -19.922 1 88.06 462 LEU A N 1
ATOM 3353 C CA . LEU A 1 462 ? 23.172 13.477 -21.062 1 88.06 462 LEU A CA 1
ATOM 3354 C C . LEU A 1 462 ? 22.578 12.07 -21.094 1 88.06 462 LEU A C 1
ATOM 3356 O O . LEU A 1 462 ? 22.266 11.547 -22.156 1 88.06 462 LEU A O 1
ATOM 3360 N N . LEU A 1 463 ? 22.375 11.555 -19.938 1 84.75 463 LEU A N 1
ATOM 3361 C CA . LEU A 1 463 ? 21.797 10.227 -19.859 1 84.75 463 LEU A CA 1
ATOM 3362 C C . LEU A 1 463 ? 20.328 10.258 -20.266 1 84.75 463 LEU A C 1
ATOM 3364 O O . LEU A 1 463 ? 19.844 9.328 -20.922 1 84.75 463 LEU A O 1
ATOM 3368 N N . ASP A 1 464 ? 19.688 11.25 -19.891 1 85.25 464 ASP A N 1
ATOM 3369 C CA . ASP A 1 464 ? 18.297 11.438 -20.266 1 85.25 464 ASP A CA 1
ATOM 3370 C C . ASP A 1 464 ? 18.156 11.547 -21.781 1 85.25 464 ASP A C 1
ATOM 3372 O O . ASP A 1 464 ? 17.328 10.859 -22.391 1 85.25 464 ASP A O 1
ATOM 3376 N N . LEU A 1 465 ? 19.031 12.305 -22.391 1 87.19 465 LEU A N 1
ATOM 3377 C CA . LEU A 1 465 ? 19 12.5 -23.844 1 87.19 465 LEU A CA 1
ATOM 3378 C C . LEU A 1 465 ? 19.359 11.211 -24.578 1 87.19 465 LEU A C 1
ATOM 3380 O O . LEU A 1 465 ? 18.734 10.883 -25.594 1 87.19 465 LEU A O 1
ATOM 3384 N N . ALA A 1 466 ? 20.281 10.531 -24.031 1 88.25 466 ALA A N 1
ATOM 3385 C CA . ALA A 1 466 ? 20.703 9.266 -24.625 1 88.25 466 ALA A CA 1
ATOM 3386 C C . ALA A 1 466 ? 19.594 8.227 -24.562 1 88.25 466 ALA A C 1
ATOM 3388 O O . ALA A 1 466 ? 19.375 7.473 -25.516 1 88.25 466 ALA A O 1
ATOM 3389 N N . ALA A 1 467 ? 18.875 8.211 -23.453 1 86.94 467 ALA A N 1
ATOM 3390 C CA . ALA A 1 467 ? 17.797 7.242 -23.281 1 86.94 467 ALA A CA 1
ATOM 3391 C C . ALA A 1 467 ? 16.641 7.527 -24.234 1 86.94 467 ALA A C 1
ATOM 3393 O O . ALA A 1 467 ? 16.094 6.605 -24.844 1 86.94 467 ALA A O 1
ATOM 3394 N N . ILE A 1 468 ? 16.359 8.711 -24.391 1 86.81 468 ILE A N 1
ATOM 3395 C CA . ILE A 1 468 ? 15.273 9.117 -25.281 1 86.81 468 ILE A CA 1
ATOM 3396 C C . ILE A 1 468 ? 15.648 8.805 -26.719 1 86.81 468 ILE A C 1
ATOM 3398 O O . ILE A 1 468 ? 14.836 8.281 -27.484 1 86.81 468 ILE A O 1
ATOM 3402 N N . ALA A 1 469 ? 16.922 9.055 -27.047 1 89.38 469 ALA A N 1
ATOM 3403 C CA . ALA A 1 469 ? 17.406 8.844 -28.406 1 89.38 469 ALA A CA 1
ATOM 3404 C C . ALA A 1 469 ? 17.469 7.355 -28.734 1 89.38 469 ALA A C 1
ATOM 3406 O O . ALA A 1 469 ? 17.312 6.961 -29.906 1 89.38 469 ALA A O 1
ATOM 3407 N N . ALA A 1 470 ? 17.672 6.594 -27.75 1 91.38 470 ALA A N 1
ATOM 3408 C CA . ALA A 1 470 ? 17.844 5.16 -27.953 1 91.38 470 ALA A CA 1
ATOM 3409 C C . ALA A 1 470 ? 16.5 4.465 -28.141 1 91.38 470 ALA A C 1
ATOM 3411 O O . ALA A 1 470 ? 16.438 3.35 -28.672 1 91.38 470 ALA A O 1
ATOM 3412 N N . ILE A 1 471 ? 15.383 5.078 -27.766 1 91.19 471 ILE A N 1
ATOM 3413 C CA . ILE A 1 471 ? 14.07 4.441 -27.781 1 91.19 471 ILE A CA 1
ATOM 3414 C C . ILE A 1 471 ? 13.656 4.156 -29.234 1 91.19 471 ILE A C 1
ATOM 3416 O O . ILE A 1 471 ? 13.18 3.062 -29.547 1 91.19 471 ILE A O 1
ATOM 3420 N N . VAL A 1 472 ? 13.93 5.031 -30.172 1 89.81 472 VAL A N 1
ATOM 3421 C CA . VAL A 1 472 ? 13.453 4.918 -31.547 1 89.81 472 VAL A CA 1
ATOM 3422 C C . VAL A 1 472 ? 14.195 3.785 -32.25 1 89.81 472 VAL A C 1
ATOM 3424 O O . VAL A 1 472 ? 13.57 2.877 -32.812 1 89.81 472 VAL A O 1
ATOM 3427 N N . PRO A 1 473 ? 15.617 3.789 -32.188 1 91.31 473 PRO A N 1
ATOM 3428 C CA . PRO A 1 473 ? 16.312 2.678 -32.844 1 91.31 473 PRO A CA 1
ATOM 3429 C C . PRO A 1 473 ? 15.992 1.327 -32.188 1 91.31 473 PRO A C 1
ATOM 3431 O O . PRO A 1 473 ? 15.969 0.305 -32.906 1 91.31 473 PRO A O 1
ATOM 3434 N N . LEU A 1 474 ? 15.695 1.331 -30.984 1 92.31 474 LEU A N 1
ATOM 3435 C CA . LEU A 1 474 ? 15.391 0.072 -30.312 1 92.31 474 LEU A CA 1
ATOM 3436 C C . LEU A 1 474 ? 14.016 -0.44 -30.719 1 92.31 474 LEU A C 1
ATOM 3438 O O . LEU A 1 474 ? 13.812 -1.649 -30.844 1 92.31 474 LEU A O 1
ATOM 3442 N N . ILE A 1 475 ? 13.078 0.433 -30.875 1 90.69 475 ILE A N 1
ATOM 3443 C CA . ILE A 1 475 ? 11.75 0.034 -31.344 1 90.69 475 ILE A CA 1
ATOM 3444 C C . ILE A 1 475 ? 11.859 -0.555 -32.75 1 90.69 475 ILE A C 1
ATOM 3446 O O . ILE A 1 475 ? 11.203 -1.552 -33.062 1 90.69 475 ILE A O 1
ATOM 3450 N N . CYS A 1 476 ? 12.734 -0.028 -33.562 1 89.06 476 CYS A N 1
ATOM 3451 C CA . CYS A 1 476 ? 12.953 -0.529 -34.906 1 89.06 476 CYS A CA 1
ATOM 3452 C C . CYS A 1 476 ? 13.625 -1.895 -34.875 1 89.06 476 CYS A C 1
ATOM 3454 O O . CYS A 1 476 ? 13.32 -2.76 -35.719 1 89.06 476 CYS A O 1
ATOM 3456 N N . TRP A 1 477 ? 14.523 -2.014 -34 1 87.5 477 TRP A N 1
ATOM 3457 C CA . TRP A 1 477 ? 15.227 -3.287 -33.844 1 87.5 477 TRP A CA 1
ATOM 3458 C C . TRP A 1 477 ? 14.258 -4.391 -33.406 1 87.5 477 TRP A C 1
ATOM 3460 O O . TRP A 1 477 ? 14.258 -5.48 -34 1 87.5 477 TRP A O 1
ATOM 3470 N N . VAL A 1 478 ? 13.375 -4.117 -32.5 1 86.19 478 VAL A N 1
ATOM 3471 C CA . VAL A 1 478 ? 12.43 -5.098 -31.969 1 86.19 478 VAL A CA 1
ATOM 3472 C C . VAL A 1 478 ? 11.391 -5.441 -33.031 1 86.19 478 VAL A C 1
ATOM 3474 O O . VAL A 1 478 ? 10.945 -6.59 -33.125 1 86.19 478 VAL A O 1
ATOM 3477 N N . SER A 1 479 ? 10.961 -4.477 -33.875 1 84.44 479 SER A N 1
ATOM 3478 C CA . SER A 1 479 ? 9.953 -4.699 -34.906 1 84.44 479 SER A CA 1
ATOM 3479 C C . SER A 1 479 ? 10.555 -5.395 -36.125 1 84.44 479 SER A C 1
ATOM 3481 O O . SER A 1 479 ? 9.828 -5.84 -37 1 84.44 479 SER A O 1
ATOM 3483 N N . GLY A 1 480 ? 11.859 -5.609 -36.094 1 81.31 480 GLY A N 1
ATOM 3484 C CA . GLY A 1 480 ? 12.508 -6.277 -37.219 1 81.31 480 GLY A CA 1
ATOM 3485 C C . GLY A 1 480 ? 12.68 -5.387 -38.438 1 81.31 480 GLY A C 1
ATOM 3486 O O . GLY A 1 480 ? 12.844 -5.879 -39.531 1 81.31 480 GLY A O 1
ATOM 3487 N N . LEU A 1 481 ? 12.531 -4.191 -38.188 1 78 481 LEU A N 1
ATOM 3488 C CA . LEU A 1 481 ? 12.633 -3.283 -39.344 1 78 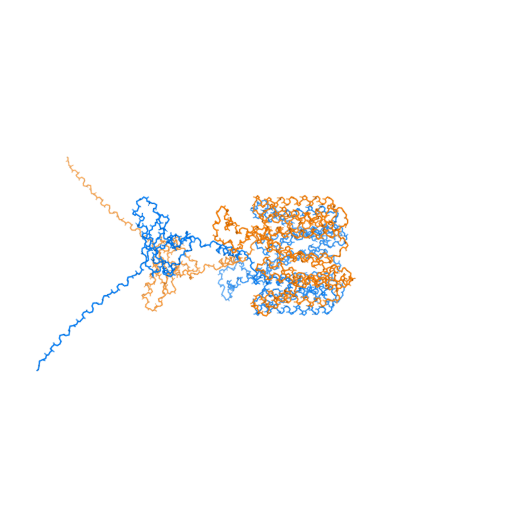481 LEU A CA 1
ATOM 3489 C C . LEU A 1 481 ? 14.055 -3.26 -39.875 1 78 481 LEU A C 1
ATOM 3491 O O . LEU A 1 481 ? 14.258 -3.104 -41.094 1 78 481 LEU A O 1
ATOM 3495 N N . PHE A 1 482 ? 15.039 -3.553 -39.031 1 75.31 482 PHE A N 1
ATOM 3496 C CA . PHE A 1 482 ? 16.422 -3.598 -39.5 1 75.31 482 PHE A CA 1
ATOM 3497 C C . PHE A 1 482 ? 16.656 -4.828 -40.375 1 75.31 482 PHE A C 1
ATOM 3499 O O . PHE A 1 482 ? 17.359 -4.754 -41.375 1 75.31 482 PHE A O 1
ATOM 3506 N N . ALA A 1 483 ? 16.047 -5.836 -39.906 1 75.12 483 ALA A N 1
ATOM 3507 C CA . ALA A 1 483 ? 16.188 -7.059 -40.688 1 75.12 483 ALA A CA 1
ATOM 3508 C C . ALA A 1 483 ? 15.484 -6.934 -42.031 1 75.12 483 ALA A C 1
ATOM 3510 O O . ALA A 1 483 ? 15.984 -7.422 -43.062 1 75.12 483 ALA A O 1
ATOM 3511 N N . LEU A 1 484 ? 14.391 -6.238 -42 1 76.62 484 LEU A N 1
ATOM 3512 C CA . LEU A 1 484 ? 13.648 -6.051 -43.219 1 76.62 484 LEU A CA 1
ATOM 3513 C C . LEU A 1 484 ? 14.422 -5.168 -44.188 1 76.62 484 LEU A C 1
ATOM 3515 O O . LEU A 1 484 ? 14.43 -5.414 -45.406 1 76.62 484 LEU A O 1
ATOM 3519 N N . MET A 1 485 ? 15.086 -4.215 -43.656 1 78.69 485 MET A N 1
ATOM 3520 C CA . MET A 1 485 ? 15.844 -3.299 -44.5 1 78.69 485 MET A CA 1
ATOM 3521 C C . MET A 1 485 ? 17.094 -3.975 -45.062 1 78.69 485 MET A C 1
ATOM 3523 O O . MET A 1 485 ? 17.5 -3.715 -46.188 1 78.69 485 MET A O 1
ATOM 3527 N N . ARG A 1 486 ? 17.688 -4.781 -44.25 1 75.19 486 ARG A N 1
ATOM 3528 C CA . ARG A 1 486 ? 18.875 -5.492 -44.688 1 75.19 486 ARG A CA 1
ATOM 3529 C C . ARG A 1 486 ? 18.531 -6.523 -45.75 1 75.19 486 ARG A C 1
ATOM 3531 O O . ARG A 1 486 ? 19.344 -6.828 -46.625 1 75.19 486 ARG A O 1
ATOM 3538 N N . GLY A 1 487 ? 17.328 -6.969 -45.594 1 73.94 487 GLY A N 1
ATOM 3539 C CA . GLY A 1 487 ? 16.906 -7.926 -46.594 1 73.94 487 GLY A CA 1
ATOM 3540 C C . GLY A 1 487 ? 16.438 -7.273 -47.906 1 73.94 487 GLY A C 1
ATOM 3541 O O . GLY A 1 487 ? 16.297 -7.945 -48.906 1 73.94 487 GLY A O 1
ATOM 3542 N N . LEU A 1 488 ? 16.203 -6.09 -47.906 1 64.31 488 LEU A N 1
ATOM 3543 C CA . LEU A 1 488 ? 15.875 -5.426 -49.156 1 64.31 488 LEU A CA 1
ATOM 3544 C C . LEU A 1 488 ? 17.141 -5.043 -49.938 1 64.31 488 LEU A C 1
ATOM 3546 O O . LEU A 1 488 ? 18.172 -4.73 -49.312 1 64.31 488 LEU A O 1
ATOM 3550 N N . MET B 1 1 ? 48.406 115.312 13.578 1 29.11 1 MET B N 1
ATOM 3551 C CA . MET B 1 1 ? 48 114.25 14.477 1 29.11 1 MET B CA 1
ATOM 3552 C C . MET B 1 1 ? 46.5 114.062 14.531 1 29.11 1 MET B C 1
ATOM 3554 O O . MET B 1 1 ? 45.875 114.5 15.516 1 29.11 1 MET B O 1
ATOM 3558 N N . THR B 1 2 ? 45.781 114.438 13.367 1 30.14 2 THR B N 1
ATOM 3559 C CA . THR B 1 2 ? 44.375 114.375 13.047 1 30.14 2 THR B CA 1
ATOM 3560 C C . THR B 1 2 ? 43.812 112.938 13.266 1 30.14 2 THR B C 1
ATOM 3562 O O . THR B 1 2 ? 44.438 111.938 12.805 1 30.14 2 THR B O 1
ATOM 3565 N N . SER B 1 3 ? 43.219 112.688 14.445 1 30.55 3 SER B N 1
ATOM 3566 C CA . SER B 1 3 ? 42.531 111.625 15.102 1 30.55 3 SER B CA 1
ATOM 3567 C C . SER B 1 3 ? 41.438 111.062 14.203 1 30.55 3 SER B C 1
ATOM 3569 O O . SER B 1 3 ? 40.469 111.688 13.891 1 30.55 3 SER B O 1
ATOM 3571 N N . THR B 1 4 ? 41.812 110.438 13.047 1 32.81 4 THR B N 1
ATOM 3572 C CA . THR B 1 4 ? 40.938 109.75 12.102 1 32.81 4 THR B CA 1
ATOM 3573 C C . THR B 1 4 ? 40.094 108.688 12.797 1 32.81 4 THR B C 1
ATOM 3575 O O . THR B 1 4 ? 40.656 107.688 13.258 1 32.81 4 THR B O 1
ATOM 3578 N N . THR B 1 5 ? 39.219 109.125 13.719 1 33.28 5 THR B N 1
ATOM 3579 C CA . THR B 1 5 ? 38.344 108.188 14.445 1 33.28 5 THR B CA 1
ATOM 3580 C C . THR B 1 5 ? 37.562 107.312 13.477 1 33.28 5 THR B C 1
ATOM 3582 O O . THR B 1 5 ? 36.75 107.812 12.68 1 33.28 5 THR B O 1
ATOM 3585 N N . GLU B 1 6 ? 38.188 106.312 12.82 1 30.27 6 GLU B N 1
ATOM 3586 C CA . GLU B 1 6 ? 37.531 105.375 11.93 1 30.27 6 GLU B CA 1
ATOM 3587 C C . GLU B 1 6 ? 36.375 104.625 12.617 1 30.27 6 GLU B C 1
ATOM 3589 O O . GLU B 1 6 ? 36.562 104 13.68 1 30.27 6 GLU B O 1
ATOM 3594 N N . THR B 1 7 ? 35.188 105.25 12.688 1 31 7 THR B N 1
ATOM 3595 C CA . THR B 1 7 ? 33.938 104.688 13.234 1 31 7 THR B CA 1
ATOM 3596 C C . THR B 1 7 ? 33.594 103.375 12.57 1 31 7 THR B C 1
ATOM 3598 O O . THR B 1 7 ? 33.406 103.312 11.352 1 31 7 THR B O 1
ATOM 3601 N N . SER B 1 8 ? 34.188 102.188 12.984 1 30.92 8 SER B N 1
ATOM 3602 C CA . SER B 1 8 ? 33.906 100.875 12.539 1 30.92 8 SER B CA 1
ATOM 3603 C C . SER B 1 8 ? 32.406 100.562 12.68 1 30.92 8 SER B C 1
ATOM 3605 O O . SER B 1 8 ? 31.844 100.625 13.781 1 30.92 8 SER B O 1
ATOM 3607 N N . ALA B 1 9 ? 31.516 101 11.781 1 34.22 9 ALA B N 1
ATOM 3608 C CA . ALA B 1 9 ? 30.109 100.625 11.695 1 34.22 9 ALA B CA 1
ATOM 3609 C C . ALA B 1 9 ? 29.906 99.125 11.742 1 34.22 9 ALA B C 1
ATOM 3611 O O . ALA B 1 9 ? 30.594 98.375 11.039 1 34.22 9 ALA B O 1
ATOM 3612 N N . ALA B 1 10 ? 29.438 98.5 12.906 1 31.31 10 ALA B N 1
ATOM 3613 C CA . ALA B 1 10 ? 28.953 97.188 13.273 1 31.31 10 ALA B CA 1
ATOM 3614 C C . ALA B 1 10 ? 27.875 96.75 12.289 1 31.31 10 ALA B C 1
ATOM 3616 O O . ALA B 1 10 ? 26.875 97.438 12.078 1 31.31 10 ALA B O 1
ATOM 3617 N N . HIS B 1 11 ? 28.219 96.125 11.133 1 30.36 11 HIS B N 1
ATOM 3618 C CA . HIS B 1 11 ? 27.328 95.438 10.227 1 30.36 11 HIS B CA 1
ATOM 3619 C C . HIS B 1 11 ? 26.438 94.438 10.977 1 30.36 11 HIS B C 1
ATOM 3621 O O . HIS B 1 11 ? 26.922 93.562 11.672 1 30.36 11 HIS B O 1
ATOM 3627 N N . THR B 1 12 ? 25.359 94.875 11.586 1 28.88 12 THR B N 1
ATOM 3628 C CA . THR B 1 12 ? 24.344 94 12.141 1 28.88 12 THR B CA 1
ATOM 3629 C C . THR B 1 12 ? 23.875 93 11.102 1 28.88 12 THR B C 1
ATOM 3631 O O . THR B 1 12 ? 23.375 93.375 10.047 1 28.88 12 THR B O 1
ATOM 3634 N N . ALA B 1 13 ? 24.594 91.875 10.828 1 32.22 13 ALA B N 1
ATOM 3635 C CA . ALA B 1 13 ? 24.188 90.688 10.039 1 32.22 13 ALA B CA 1
ATOM 3636 C C . ALA B 1 13 ? 22.844 90.188 10.5 1 32.22 13 ALA B C 1
ATOM 3638 O O . ALA B 1 13 ? 22.688 89.75 11.641 1 32.22 13 ALA B O 1
ATOM 3639 N N . ASN B 1 14 ? 21.734 90.812 10.094 1 30.19 14 ASN B N 1
ATOM 3640 C CA . ASN B 1 14 ? 20.422 90.188 10.203 1 30.19 14 ASN B CA 1
ATOM 3641 C C . ASN B 1 14 ? 20.391 88.812 9.594 1 30.19 14 ASN B C 1
ATOM 3643 O O . ASN B 1 14 ? 20.641 88.625 8.391 1 30.19 14 ASN B O 1
ATOM 3647 N N . GLY B 1 15 ? 20.922 87.75 10.203 1 31.58 15 GLY B N 1
ATOM 3648 C CA . GLY B 1 15 ? 20.766 86.312 9.82 1 31.58 15 GLY B CA 1
ATOM 3649 C C . GLY B 1 15 ? 19.328 85.938 9.5 1 31.58 15 GLY B C 1
ATOM 3650 O O . GLY B 1 15 ? 18.484 85.938 10.391 1 31.58 15 GLY B O 1
ATOM 3651 N N . ARG B 1 16 ? 18.797 86.375 8.305 1 36.19 16 ARG B N 1
ATOM 3652 C CA . ARG B 1 16 ? 17.516 85.875 7.805 1 36.19 16 ARG B CA 1
ATOM 3653 C C . ARG B 1 16 ? 17.453 84.375 7.883 1 36.19 16 ARG B C 1
ATOM 3655 O O . ARG B 1 16 ? 18.312 83.688 7.324 1 36.19 16 ARG B O 1
ATOM 3662 N N . ARG B 1 17 ? 16.844 83.812 8.906 1 36.53 17 ARG B N 1
ATOM 3663 C CA . ARG B 1 17 ? 16.391 82.438 9.023 1 36.53 17 ARG B CA 1
ATOM 3664 C C . ARG B 1 17 ? 15.68 82 7.75 1 36.53 17 ARG B C 1
ATOM 3666 O O . ARG B 1 17 ? 14.68 82.625 7.34 1 36.53 17 ARG B O 1
ATOM 3673 N N . ALA B 1 18 ? 16.391 81.5 6.707 1 39.09 18 ALA B N 1
ATOM 3674 C CA . ALA B 1 18 ? 15.844 80.75 5.582 1 39.09 18 ALA B CA 1
ATOM 3675 C C . ALA B 1 18 ? 14.797 79.75 6.055 1 39.09 18 ALA B C 1
ATOM 3677 O O . ALA B 1 18 ? 15.109 78.812 6.785 1 39.09 18 ALA B O 1
ATOM 3678 N N . THR B 1 19 ? 13.602 80.25 6.32 1 39.59 19 THR B N 1
ATOM 3679 C CA . THR B 1 19 ? 12.516 79.25 6.43 1 39.59 19 THR B CA 1
ATOM 3680 C C . THR B 1 19 ? 12.547 78.25 5.27 1 39.59 19 THR B C 1
ATOM 3682 O O . THR B 1 19 ? 12.508 78.688 4.105 1 39.59 19 THR B O 1
ATOM 3685 N N . HIS B 1 20 ? 13.336 77.188 5.262 1 45.47 20 HIS B N 1
ATOM 3686 C CA . HIS B 1 20 ? 13.203 76.062 4.336 1 45.47 20 HIS B CA 1
ATOM 3687 C C . HIS B 1 20 ? 11.75 75.875 3.916 1 45.47 20 HIS B C 1
ATOM 3689 O O . HIS B 1 20 ? 10.93 75.438 4.711 1 45.47 20 HIS B O 1
ATOM 3695 N N . SER B 1 21 ? 11.211 76.625 3.021 1 52.47 21 SER B N 1
ATOM 3696 C CA . SER B 1 21 ? 9.906 76.438 2.4 1 52.47 21 SER B CA 1
ATOM 3697 C C . SER B 1 21 ? 9.711 74.938 2.018 1 52.47 21 SER B C 1
ATOM 3699 O O . SER B 1 21 ? 10.508 74.375 1.262 1 52.47 21 SER B O 1
ATOM 3701 N N . ALA B 1 22 ? 9.234 74.188 2.812 1 62.38 22 ALA B N 1
ATOM 3702 C CA . ALA B 1 22 ? 8.836 72.812 2.512 1 62.38 22 ALA B CA 1
ATOM 3703 C C . ALA B 1 22 ? 8.195 72.688 1.131 1 62.38 22 ALA B C 1
ATOM 3705 O O . ALA B 1 22 ? 7.266 73.438 0.816 1 62.38 22 ALA B O 1
ATOM 3706 N N . GLU B 1 23 ? 8.883 72.25 0.1 1 75.56 23 GLU B N 1
ATOM 3707 C CA . GLU B 1 23 ? 8.352 71.938 -1.229 1 75.56 23 GLU B CA 1
ATOM 3708 C C . GLU B 1 23 ? 7.023 71.188 -1.146 1 75.56 23 GLU B C 1
ATOM 3710 O O . GLU B 1 23 ? 6.973 70.062 -0.627 1 75.56 23 GLU B O 1
ATOM 3715 N N . LEU B 1 24 ? 5.91 71.938 -1.255 1 80.62 24 LEU B N 1
ATOM 3716 C CA . LEU B 1 24 ? 4.559 71.375 -1.233 1 80.62 24 LEU B CA 1
ATOM 3717 C C . LEU B 1 24 ? 4.16 70.875 -2.607 1 80.62 24 LEU B C 1
ATOM 3719 O O . LEU B 1 24 ? 4.504 71.5 -3.629 1 80.62 24 LEU B O 1
ATOM 3723 N N . CYS B 1 25 ? 3.76 69.75 -2.723 1 84.12 25 CYS B N 1
ATOM 3724 C CA . CYS B 1 25 ? 3.168 69.125 -3.912 1 84.12 25 CYS B CA 1
ATOM 3725 C C . CYS B 1 25 ? 1.646 69.125 -3.842 1 84.12 25 CYS B C 1
ATOM 3727 O O . CYS B 1 25 ? 1.06 68.812 -2.822 1 84.12 25 CYS B O 1
ATOM 3729 N N . ARG B 1 26 ? 0.998 69.75 -4.871 1 86 26 ARG B N 1
ATOM 3730 C CA . ARG B 1 26 ? -0.459 69.812 -4.953 1 86 26 ARG B CA 1
ATOM 3731 C C . ARG B 1 26 ? -1 68.5 -5.535 1 86 26 ARG B C 1
ATOM 3733 O O . ARG B 1 26 ? -0.614 68.062 -6.633 1 86 26 ARG B O 1
ATOM 3740 N N . LEU B 1 27 ? -1.67 67.812 -4.738 1 86.56 27 LEU B N 1
ATOM 3741 C CA . LEU B 1 27 ? -2.258 66.562 -5.137 1 86.56 27 LEU B CA 1
ATOM 3742 C C . LEU B 1 27 ? -3.779 66.625 -5.047 1 86.56 27 LEU B C 1
ATOM 3744 O O . LEU B 1 27 ? -4.332 67.375 -4.25 1 86.56 27 LEU B O 1
ATOM 3748 N N . THR B 1 28 ? -4.41 65.938 -6.008 1 87.25 28 THR B N 1
ATOM 3749 C CA . THR B 1 28 ? -5.852 65.75 -5.938 1 87.25 28 THR B CA 1
ATOM 3750 C C . THR B 1 28 ? -6.16 64.312 -5.367 1 87.25 28 THR B C 1
ATOM 3752 O O . THR B 1 28 ? -5.703 63.312 -5.906 1 87.25 28 THR B O 1
ATOM 3755 N N . VAL B 1 29 ? -6.699 64.312 -4.273 1 85.75 29 VAL B N 1
ATOM 3756 C CA . VAL B 1 29 ? -7.078 63.094 -3.627 1 85.75 29 VAL B CA 1
ATOM 3757 C C . VAL B 1 29 ? -8.555 62.812 -3.867 1 85.75 29 VAL B C 1
ATOM 3759 O O . VAL B 1 29 ? -9.414 63.656 -3.574 1 85.75 29 VAL B O 1
ATOM 3762 N N . LEU B 1 30 ? -8.719 61.656 -4.434 1 84.88 30 LEU B N 1
ATOM 3763 C CA . LEU B 1 30 ? -10.078 61.188 -4.684 1 84.88 30 LEU B CA 1
ATOM 3764 C C . LEU B 1 30 ? -10.531 60.219 -3.584 1 84.88 30 LEU B C 1
ATOM 3766 O O . LEU B 1 30 ? -9.875 59.219 -3.312 1 84.88 30 LEU B O 1
ATOM 3770 N N . SER B 1 31 ? -11.531 60.656 -2.883 1 78.56 31 SER B N 1
ATOM 3771 C CA . SER B 1 31 ? -12.234 59.781 -1.965 1 78.56 31 SER B CA 1
ATOM 3772 C C . SER B 1 31 ? -13.57 59.312 -2.549 1 78.56 31 SER B C 1
ATOM 3774 O O . SER B 1 31 ? -13.992 59.781 -3.6 1 78.56 31 SER B O 1
ATOM 3776 N N . ALA B 1 32 ? -14.25 58.312 -1.936 1 74.12 32 ALA B N 1
ATOM 3777 C CA . ALA B 1 32 ? -15.492 57.688 -2.414 1 74.12 32 ALA B CA 1
ATOM 3778 C C . ALA B 1 32 ? -16.516 58.75 -2.809 1 74.12 32 ALA B C 1
ATOM 3780 O O . ALA B 1 32 ? -17.281 58.562 -3.752 1 74.12 32 ALA B O 1
ATOM 3781 N N . HIS B 1 33 ? -16.453 59.906 -2.207 1 71.75 33 HIS B N 1
ATOM 3782 C CA . HIS B 1 33 ? -17.547 60.844 -2.477 1 71.75 33 HIS B CA 1
ATOM 3783 C C . HIS B 1 33 ? -17.016 62.281 -2.658 1 71.75 33 HIS B C 1
ATOM 3785 O O . HIS B 1 33 ? -17.781 63.219 -2.818 1 71.75 33 HIS B O 1
ATOM 3791 N N . SER B 1 34 ? -15.68 62.438 -2.605 1 77.25 34 SER B N 1
ATOM 3792 C CA . SER B 1 34 ? -15.188 63.812 -2.684 1 77.25 34 SER B CA 1
ATOM 3793 C C . SER B 1 34 ? -13.789 63.844 -3.295 1 77.25 34 SER B C 1
ATOM 3795 O O . SER B 1 34 ? -13.039 62.875 -3.211 1 77.25 34 SER B O 1
ATOM 3797 N N . GLN B 1 35 ? -13.641 64.875 -4.039 1 83.19 35 GLN B N 1
ATOM 3798 C CA . GLN B 1 35 ? -12.32 65.25 -4.551 1 83.19 35 GLN B CA 1
ATOM 3799 C C . GLN B 1 35 ? -11.766 66.5 -3.863 1 83.19 35 GLN B C 1
ATOM 3801 O O . GLN B 1 35 ? -12.461 67.5 -3.76 1 83.19 35 GLN B O 1
ATOM 3806 N N . VAL B 1 36 ? -10.656 66.312 -3.209 1 84.44 36 VAL B N 1
ATOM 3807 C CA . VAL B 1 36 ? -10.07 67.5 -2.502 1 84.44 36 VAL B CA 1
ATOM 3808 C C . VAL B 1 36 ? -8.656 67.75 -3.02 1 84.44 36 VAL B C 1
ATOM 3810 O O . VAL B 1 36 ? -7.879 66.812 -3.211 1 84.44 36 VAL B O 1
ATOM 3813 N N . ASP B 1 37 ? -8.438 68.875 -3.359 1 82.75 37 ASP B N 1
ATOM 3814 C CA . ASP B 1 37 ? -7.09 69.312 -3.713 1 82.75 37 ASP B CA 1
ATOM 3815 C C . ASP B 1 37 ? -6.305 69.75 -2.473 1 82.75 37 ASP B C 1
ATOM 3817 O O . ASP B 1 37 ? -6.75 70.625 -1.706 1 82.75 37 ASP B O 1
ATOM 3821 N N . LEU B 1 38 ? -5.289 69 -2.252 1 83.94 38 LEU B N 1
ATOM 3822 C CA . LEU B 1 38 ? -4.484 69.25 -1.066 1 83.94 38 LEU B CA 1
ATOM 3823 C C . LEU B 1 38 ? -3.029 69.562 -1.446 1 83.94 38 LEU B C 1
ATOM 3825 O O . LEU B 1 38 ? -2.541 69 -2.451 1 83.94 38 LEU B O 1
ATOM 3829 N N . ALA B 1 39 ? -2.498 70.438 -0.776 1 84.06 39 ALA B N 1
ATOM 3830 C CA . ALA B 1 39 ? -1.053 70.688 -0.86 1 84.06 39 ALA B CA 1
ATOM 3831 C C . ALA B 1 39 ? -0.333 69.875 0.248 1 84.06 39 ALA B C 1
ATOM 3833 O O . ALA B 1 39 ? -0.562 70.125 1.434 1 84.06 39 ALA B O 1
ATOM 3834 N N . VAL B 1 40 ? 0.412 68.875 -0.126 1 83.25 40 VAL B N 1
ATOM 3835 C CA . VAL B 1 40 ? 1.11 68.062 0.826 1 83.25 40 VAL B CA 1
ATOM 3836 C C . VAL B 1 40 ? 2.619 68.188 0.649 1 83.25 40 VAL B C 1
ATOM 3838 O O . VAL B 1 40 ? 3.104 68.375 -0.469 1 83.25 40 VAL B O 1
ATOM 3841 N N . PRO B 1 41 ? 3.314 68.188 1.762 1 85.44 41 PRO B N 1
ATOM 3842 C CA . PRO B 1 41 ? 4.773 68.25 1.651 1 85.44 41 PRO B CA 1
ATOM 3843 C C . PRO B 1 41 ? 5.395 67.062 0.982 1 85.44 41 PRO B C 1
ATOM 3845 O O . PRO B 1 41 ? 4.992 65.938 1.262 1 85.44 41 PRO B O 1
ATOM 3848 N N . LEU B 1 42 ? 6.266 67.25 0.082 1 83.69 42 LEU B N 1
ATOM 3849 C CA . LEU B 1 42 ? 6.875 66.25 -0.783 1 83.69 42 LEU B CA 1
ATOM 3850 C C . LEU B 1 42 ? 7.816 65.312 0.011 1 83.69 42 LEU B C 1
ATOM 3852 O O . LEU B 1 42 ? 8.039 64.188 -0.363 1 83.69 42 LEU B O 1
ATOM 3856 N N . ARG B 1 43 ? 8.336 65.688 1.055 1 82 43 ARG B N 1
ATOM 3857 C CA . ARG B 1 43 ? 9.43 65 1.715 1 82 43 ARG B CA 1
ATOM 3858 C C . ARG B 1 43 ? 8.969 64.375 3.045 1 82 43 ARG B C 1
ATOM 3860 O O . ARG B 1 43 ? 9.789 64 3.885 1 82 43 ARG B O 1
ATOM 3867 N N . VAL B 1 44 ? 7.781 64.312 3.326 1 84.56 44 VAL B N 1
ATOM 3868 C CA . VAL B 1 44 ? 7.23 63.688 4.539 1 84.56 44 VAL B CA 1
ATOM 3869 C C . VAL B 1 44 ? 6.621 62.344 4.211 1 84.56 44 VAL B C 1
ATOM 3871 O O . VAL B 1 44 ? 5.938 62.188 3.193 1 84.56 44 VAL B O 1
ATOM 3874 N N . PRO B 1 45 ? 6.957 61.375 4.977 1 86.38 45 PRO B N 1
ATOM 3875 C CA . PRO B 1 45 ? 6.391 60.031 4.746 1 86.38 45 PRO B CA 1
ATOM 3876 C C . PRO B 1 45 ? 4.863 60.031 4.711 1 86.38 45 PRO B C 1
ATOM 3878 O O . PRO B 1 45 ? 4.23 60.812 5.453 1 86.38 45 PRO B O 1
ATOM 3881 N N . LEU B 1 46 ? 4.352 59.156 3.893 1 86.56 46 LEU B N 1
ATOM 3882 C CA . LEU B 1 46 ? 2.912 59.094 3.66 1 86.56 46 LEU B CA 1
ATOM 3883 C C . LEU B 1 46 ? 2.168 58.75 4.941 1 86.56 46 LEU B C 1
ATOM 3885 O O . LEU B 1 46 ? 1.048 59.219 5.168 1 86.56 46 LEU B O 1
ATOM 3889 N N . ALA B 1 47 ? 2.742 58.031 5.848 1 85.81 47 ALA B N 1
ATOM 3890 C CA . ALA B 1 47 ? 2.117 57.594 7.094 1 85.81 47 ALA B CA 1
ATOM 3891 C C . ALA B 1 47 ? 1.763 58.781 7.977 1 85.81 47 ALA B C 1
ATOM 3893 O O . ALA B 1 47 ? 0.784 58.75 8.727 1 85.81 47 ALA B O 1
ATOM 3894 N N . VAL B 1 48 ? 2.545 59.844 7.832 1 84.81 48 VAL B N 1
ATOM 3895 C CA . VAL B 1 48 ? 2.348 61.031 8.648 1 84.81 48 VAL B CA 1
ATOM 3896 C C . VAL B 1 48 ? 1.3 61.938 7.996 1 84.81 48 VAL B C 1
ATOM 3898 O O . VAL B 1 48 ? 0.568 62.656 8.688 1 84.81 48 VAL B O 1
ATOM 3901 N N . VAL B 1 49 ? 1.216 61.844 6.676 1 85.06 49 VAL B N 1
ATOM 3902 C CA . VAL B 1 49 ? 0.379 62.781 5.934 1 85.06 49 VAL B CA 1
ATOM 3903 C C . VAL B 1 49 ? -1.035 62.219 5.805 1 85.06 49 VAL B C 1
ATOM 3905 O O . VAL B 1 49 ? -2.01 62.969 5.777 1 85.06 49 VAL B O 1
ATOM 3908 N N . ILE B 1 50 ? -1.208 60.938 5.914 1 85.75 50 ILE B N 1
ATOM 3909 C CA . ILE B 1 50 ? -2.48 60.281 5.633 1 85.75 50 ILE B CA 1
ATOM 3910 C C . ILE B 1 50 ? -3.521 60.719 6.664 1 85.75 50 ILE B C 1
ATOM 3912 O O . ILE B 1 50 ? -4.641 61.094 6.309 1 85.75 50 ILE B O 1
ATOM 3916 N N . PRO B 1 51 ? -3.227 60.719 7.953 1 84.19 51 PRO B N 1
ATOM 3917 C CA . PRO B 1 51 ? -4.266 61.156 8.891 1 84.19 51 PRO B CA 1
ATOM 3918 C C . PRO B 1 51 ? -4.676 62.594 8.672 1 84.19 51 PRO B C 1
ATOM 3920 O O . PRO B 1 51 ? -5.852 62.938 8.812 1 84.19 51 PRO B O 1
ATOM 3923 N N . GLY B 1 52 ? -3.725 63.469 8.273 1 82.56 52 GLY B N 1
ATOM 3924 C CA . GLY B 1 52 ? -4.031 64.875 7.973 1 82.56 52 GLY B CA 1
ATOM 3925 C C . GLY B 1 52 ? -4.949 65 6.777 1 82.56 52 GLY B C 1
ATOM 3926 O O . GLY B 1 52 ? -5.863 65.875 6.793 1 82.56 52 GLY B O 1
ATOM 3927 N N . ILE B 1 53 ? -4.672 64.25 5.82 1 81.94 53 ILE B N 1
ATOM 3928 C CA . ILE B 1 53 ? -5.504 64.25 4.621 1 81.94 53 ILE B CA 1
ATOM 3929 C C . ILE B 1 53 ? -6.914 63.812 4.965 1 81.94 53 ILE B C 1
ATOM 3931 O O . ILE B 1 53 ? -7.898 64.438 4.543 1 81.94 53 ILE B O 1
ATOM 3935 N N . VAL B 1 54 ? -7.031 62.781 5.75 1 81.69 54 VAL B N 1
ATOM 3936 C CA . VAL B 1 54 ? -8.328 62.25 6.133 1 81.69 54 VAL B CA 1
ATOM 3937 C C . VAL B 1 54 ? -9.102 63.25 6.965 1 81.69 54 VAL B C 1
ATOM 3939 O O . VAL B 1 54 ? -10.297 63.469 6.746 1 81.69 54 VAL B O 1
ATOM 3942 N N . ASP B 1 55 ? -8.422 63.906 7.848 1 80.31 55 ASP B N 1
ATOM 3943 C CA . ASP B 1 55 ? -9.047 64.938 8.672 1 80.31 55 ASP B CA 1
ATOM 3944 C C . ASP B 1 55 ? -9.562 66.062 7.82 1 80.31 55 ASP B C 1
ATOM 3946 O O . ASP B 1 55 ? -10.648 66.625 8.07 1 80.31 55 ASP B O 1
ATOM 3950 N N . THR B 1 56 ? -8.758 66.438 6.82 1 81.44 56 THR B N 1
ATOM 3951 C CA . THR B 1 56 ? -9.148 67.5 5.953 1 81.44 56 THR B CA 1
ATOM 3952 C C . THR B 1 56 ? -10.352 67.125 5.102 1 81.44 56 THR B C 1
ATOM 3954 O O . THR B 1 56 ? -11.258 67.938 4.898 1 81.44 56 THR B O 1
ATOM 3957 N N . ILE B 1 57 ? -10.383 65.938 4.746 1 78.38 57 ILE B N 1
ATOM 3958 C CA . ILE B 1 57 ? -11.5 65.438 3.928 1 78.38 57 ILE B CA 1
ATOM 3959 C C . ILE B 1 57 ? -12.758 65.375 4.785 1 78.38 57 ILE B C 1
ATOM 3961 O O . ILE B 1 57 ? -13.844 65.75 4.352 1 78.38 57 ILE B O 1
ATOM 3965 N N . VAL B 1 58 ? -12.586 64.875 5.965 1 76.06 58 VAL B N 1
ATOM 3966 C CA . VAL B 1 58 ? -13.719 64.75 6.879 1 76.06 58 VAL B CA 1
ATOM 3967 C C . VAL B 1 58 ? -14.258 66.125 7.227 1 76.06 58 VAL B C 1
ATOM 3969 O O . VAL B 1 58 ? -15.469 66.375 7.258 1 76.06 58 VAL B O 1
ATOM 3972 N N . ASN B 1 59 ? -13.359 67.062 7.473 1 76.25 59 ASN B N 1
ATOM 3973 C CA . ASN B 1 59 ? -13.766 68.438 7.801 1 76.25 59 ASN B CA 1
ATOM 3974 C C . ASN B 1 59 ? -14.414 69.125 6.609 1 76.25 59 ASN B C 1
ATOM 3976 O O . ASN B 1 59 ? -15.352 69.875 6.777 1 76.25 59 ASN B O 1
ATOM 3980 N N . HIS B 1 60 ? -13.906 68.75 5.469 1 74 60 HIS B N 1
ATOM 3981 C CA . HIS B 1 60 ? -14.5 69.312 4.266 1 74 60 HIS B CA 1
ATOM 3982 C C . HIS B 1 60 ? -15.859 68.688 3.967 1 74 60 HIS B C 1
ATOM 3984 O O . HIS B 1 60 ? -16.781 69.375 3.494 1 74 60 HIS B O 1
ATOM 3990 N N . SER B 1 61 ? -15.945 67.438 4.301 1 66.38 61 SER B N 1
ATOM 3991 C CA . SER B 1 61 ? -17.203 66.75 4.094 1 66.38 61 SER B CA 1
ATOM 3992 C C . SER B 1 61 ? -18.266 67.188 5.094 1 66.38 61 SER B C 1
ATOM 3994 O O . SER B 1 61 ? -19.453 67.25 4.773 1 66.38 61 SER B O 1
ATOM 3996 N N . ASN B 1 62 ? -17.844 67.625 6.297 1 65.31 62 ASN B N 1
ATOM 3997 C CA . ASN B 1 62 ? -18.781 68.125 7.297 1 65.31 62 ASN B CA 1
ATOM 3998 C C . ASN B 1 62 ? -19.375 69.438 6.887 1 65.31 62 ASN B C 1
ATOM 4000 O O . ASN B 1 62 ? -20.484 69.812 7.301 1 65.31 62 ASN B O 1
ATOM 4004 N N . PHE B 1 63 ? -18.641 70.188 6.078 1 58.53 63 PHE B N 1
ATOM 4005 C CA . PHE B 1 63 ? -19.203 71.5 5.648 1 58.53 63 PHE B CA 1
ATOM 4006 C C . PHE B 1 63 ? -20.172 71.25 4.492 1 58.53 63 PHE B C 1
ATOM 4008 O O . PHE B 1 63 ? -20.938 72.188 4.148 1 58.53 63 PHE B O 1
ATOM 4015 N N . ASN B 1 64 ? -20.078 70.125 3.859 1 50.91 64 ASN B N 1
ATOM 4016 C CA . ASN B 1 64 ? -21.109 69.875 2.871 1 50.91 64 ASN B CA 1
ATOM 4017 C C . ASN B 1 64 ? -22.312 69.188 3.51 1 50.91 64 ASN B C 1
ATOM 4019 O O . ASN B 1 64 ? -22.203 68.062 4.074 1 50.91 64 ASN B O 1
ATOM 4023 N N . GLU B 1 65 ? -23.391 69.938 3.977 1 48.66 65 GLU B N 1
ATOM 4024 C CA . GLU B 1 65 ? -24.641 69.688 4.711 1 48.66 65 GLU B CA 1
ATOM 4025 C C . GLU B 1 65 ? -25.344 68.438 4.215 1 48.66 65 GLU B C 1
ATOM 4027 O O . GLU B 1 65 ? -26.156 67.812 4.926 1 48.66 65 GLU B O 1
ATOM 4032 N N . PHE B 1 66 ? -25.359 68.125 2.926 1 45.66 66 PHE B N 1
ATOM 4033 C CA . PHE B 1 66 ? -26.281 67.062 2.412 1 45.66 66 PHE B CA 1
ATOM 4034 C C . PHE B 1 66 ? -25.766 65.688 2.734 1 45.66 66 PHE B C 1
ATOM 4036 O O . PHE B 1 66 ? -26.469 64.688 2.5 1 45.66 66 PHE B O 1
ATOM 4043 N N . ASP B 1 67 ? -24.578 65.5 2.826 1 45.19 67 ASP B N 1
ATOM 4044 C CA . ASP B 1 67 ? -24.141 64.125 2.914 1 45.19 67 ASP B CA 1
ATOM 4045 C C . ASP B 1 67 ? -23.969 63.688 4.367 1 45.19 67 ASP B C 1
ATOM 4047 O O . ASP B 1 67 ? -22.984 64.062 5.012 1 45.19 67 ASP B O 1
ATOM 4051 N N . HIS B 1 68 ? -25.078 63.562 5.148 1 44.75 68 HIS B N 1
ATOM 4052 C CA . HIS B 1 68 ? -25.188 63 6.484 1 44.75 68 HIS B CA 1
ATOM 4053 C C . HIS B 1 68 ? -24.5 61.656 6.57 1 44.75 68 HIS B C 1
ATOM 4055 O O . HIS B 1 68 ? -24.594 60.969 7.59 1 44.75 68 HIS B O 1
ATOM 4061 N N . SER B 1 69 ? -24.297 61 5.504 1 43.84 69 SER B N 1
ATOM 4062 C CA . SER B 1 69 ? -23.672 59.688 5.754 1 43.84 69 SER B CA 1
ATOM 4063 C C . SER B 1 69 ? -22.297 59.844 6.387 1 43.84 69 SER B C 1
ATOM 4065 O O . SER B 1 69 ? -21.297 60.062 5.688 1 43.84 69 SER B O 1
ATOM 4067 N N . ALA B 1 70 ? -22.266 60.438 7.551 1 43.19 70 ALA B N 1
ATOM 4068 C CA . ALA B 1 70 ? -21.109 60.312 8.43 1 43.19 70 ALA B CA 1
ATOM 4069 C C . ALA B 1 70 ? -20.484 58.938 8.297 1 43.19 70 ALA B C 1
ATOM 4071 O O . ALA B 1 70 ? -20.984 57.969 8.867 1 43.19 70 ALA B O 1
ATOM 4072 N N . GLU B 1 71 ? -20.047 58.469 7.234 1 42.69 71 GLU B N 1
ATOM 4073 C CA . GLU B 1 71 ? -19.172 57.312 7.305 1 42.69 71 GLU B CA 1
ATOM 4074 C C . GLU B 1 71 ? -18.219 57.406 8.5 1 42.69 71 GLU B C 1
ATOM 4076 O O . GLU B 1 71 ? -17.469 58.375 8.625 1 42.69 71 GLU B O 1
ATOM 4081 N N . GLN B 1 72 ? -18.672 57.094 9.648 1 42.31 72 GLN B N 1
ATOM 4082 C CA . GLN B 1 72 ? -17.812 56.781 10.797 1 42.31 72 GLN B CA 1
ATOM 4083 C C . GLN B 1 72 ? -16.438 56.281 10.344 1 42.31 72 GLN B C 1
ATOM 4085 O O . GLN B 1 72 ? -16.297 55.156 9.883 1 42.31 72 GLN B O 1
ATOM 4090 N N . PHE B 1 73 ? -15.609 57.188 9.805 1 45.44 73 PHE B N 1
ATOM 4091 C CA . PHE B 1 73 ? -14.227 56.812 9.586 1 45.44 73 PHE B CA 1
ATOM 4092 C C . PHE B 1 73 ? -13.656 56.094 10.812 1 45.44 73 PHE B C 1
ATOM 4094 O O . PHE B 1 73 ? -13.391 56.75 11.828 1 45.44 73 PHE B O 1
ATOM 4101 N N . GLU B 1 74 ? -14.203 55 11.25 1 47.34 74 GLU B N 1
ATOM 4102 C CA . GLU B 1 74 ? -13.445 54.125 12.156 1 47.34 74 GLU B CA 1
ATOM 4103 C C . GLU B 1 74 ? -11.961 54.094 11.789 1 47.34 74 GLU B C 1
ATOM 4105 O O . GLU B 1 74 ? -11.602 54.375 10.641 1 47.34 74 GLU B O 1
ATOM 4110 N N . PRO B 1 75 ? -10.984 54 12.812 1 51 75 PRO B N 1
ATOM 4111 C CA . PRO B 1 75 ? -9.547 53.906 12.539 1 51 75 PRO B CA 1
ATOM 4112 C C . PRO B 1 75 ? -9.219 52.938 11.406 1 51 75 PRO B C 1
ATOM 4114 O O . PRO B 1 75 ? -8.992 51.75 11.648 1 51 75 PRO B O 1
ATOM 4117 N N . VAL B 1 76 ? -9.898 52.969 10.297 1 58.84 76 VAL B N 1
ATOM 4118 C CA . VAL B 1 76 ? -9.555 52.188 9.109 1 58.84 76 VAL B CA 1
ATOM 4119 C C . VAL B 1 76 ? -8.219 52.688 8.555 1 58.84 76 VAL B C 1
ATOM 4121 O O . VAL B 1 76 ? -7.965 53.875 8.477 1 58.84 76 VAL B O 1
ATOM 4124 N N . ASP B 1 77 ? -7.184 51.781 8.516 1 70.62 77 ASP B N 1
ATOM 4125 C CA . ASP B 1 77 ? -5.902 52 7.863 1 70.62 77 ASP B CA 1
ATOM 4126 C C . ASP B 1 77 ? -6.102 52.469 6.422 1 70.62 77 ASP B C 1
ATOM 4128 O O . ASP B 1 77 ? -6.527 51.688 5.566 1 70.62 77 ASP B O 1
ATOM 4132 N N . TRP B 1 78 ? -6.188 53.812 6.191 1 77.06 78 TRP B N 1
ATOM 4133 C CA . TRP B 1 78 ? -6.309 54.438 4.875 1 77.06 78 TRP B CA 1
ATOM 4134 C C . TRP B 1 78 ? -4.992 54.344 4.109 1 77.06 78 TRP B C 1
ATOM 4136 O O . TRP B 1 78 ? -3.916 54.469 4.695 1 77.06 78 TRP B O 1
ATOM 4146 N N . THR B 1 79 ? -5.141 53.875 2.936 1 81.88 79 THR B N 1
ATOM 4147 C CA . THR B 1 79 ? -3.975 53.844 2.059 1 81.88 79 THR B CA 1
ATOM 4148 C C . THR B 1 79 ? -4.203 54.688 0.817 1 81.88 79 THR B C 1
ATOM 4150 O O . THR B 1 79 ? -5.344 54.875 0.392 1 81.88 79 THR B O 1
ATOM 4153 N N . LEU B 1 80 ? -3.154 55.406 0.323 1 83.06 80 LEU B N 1
ATOM 4154 C CA . LEU B 1 80 ? -3.168 56.188 -0.915 1 83.06 80 LEU B CA 1
ATOM 4155 C C . LEU B 1 80 ? -2.643 55.344 -2.08 1 83.06 80 LEU B C 1
ATOM 4157 O O . LEU B 1 80 ? -1.638 54.656 -1.943 1 83.06 80 LEU B O 1
ATOM 4161 N N . SER B 1 81 ? -3.389 55.219 -3.041 1 83.19 81 SER B N 1
ATOM 4162 C CA . SER B 1 81 ? -2.982 54.5 -4.25 1 83.19 81 SER B CA 1
ATOM 4163 C C . SER B 1 81 ? -3.148 55.375 -5.488 1 83.19 81 SER B C 1
ATOM 4165 O O . SER B 1 81 ? -3.949 56.312 -5.492 1 83.19 81 SER B O 1
ATOM 4167 N N . LYS B 1 82 ? -2.242 55.188 -6.531 1 81.25 82 LYS B N 1
ATOM 4168 C CA . LYS B 1 82 ? -2.52 55.75 -7.852 1 81.25 82 LYS B CA 1
ATOM 4169 C C . LYS B 1 82 ? -3.717 55.062 -8.5 1 81.25 82 LYS B C 1
ATOM 4171 O O . LYS B 1 82 ? -4.004 53.906 -8.203 1 81.25 82 LYS B O 1
ATOM 4176 N N . VAL B 1 83 ? -4.43 55.812 -9.234 1 75.44 83 VAL B N 1
ATOM 4177 C CA . VAL B 1 83 ? -5.598 55.25 -9.906 1 75.44 83 VAL B CA 1
ATOM 4178 C C . VAL B 1 83 ? -5.211 53.969 -10.625 1 75.44 83 VAL B C 1
ATOM 4180 O O . VAL B 1 83 ? -4.352 53.969 -11.516 1 75.44 83 VAL B O 1
ATOM 4183 N N . GLY B 1 84 ? -5.719 52.906 -10.141 1 66.81 84 GLY B N 1
ATOM 4184 C CA . GLY B 1 84 ? -5.535 51.625 -10.797 1 66.81 84 GLY B CA 1
ATOM 4185 C C . GLY B 1 84 ? -4.262 50.906 -10.375 1 66.81 84 GLY B C 1
ATOM 4186 O O . GLY B 1 84 ? -3.887 49.875 -10.969 1 66.81 84 GLY B O 1
ATOM 4187 N N . ARG B 1 85 ? -3.527 51.438 -9.461 1 73.75 85 ARG B N 1
ATOM 4188 C CA . ARG B 1 85 ? -2.281 50.844 -9.016 1 73.75 85 ARG B CA 1
ATOM 4189 C C . ARG B 1 85 ? -2.373 50.406 -7.547 1 73.75 85 ARG B C 1
ATOM 4191 O O . ARG B 1 85 ? -3.361 50.719 -6.875 1 73.75 85 ARG B O 1
ATOM 4198 N N . ALA B 1 86 ? -1.354 49.594 -7.125 1 76.25 86 ALA B N 1
ATOM 4199 C CA . ALA B 1 86 ? -1.267 49.125 -5.746 1 76.25 86 ALA B CA 1
ATOM 4200 C C . ALA B 1 86 ? -1.056 50.281 -4.777 1 76.25 86 ALA B C 1
ATOM 4202 O O . ALA B 1 86 ? -0.552 51.344 -5.164 1 76.25 86 ALA B O 1
ATOM 4203 N N . PRO B 1 87 ? -1.523 50.062 -3.561 1 78.88 87 PRO B N 1
ATOM 4204 C CA . PRO B 1 87 ? -1.355 51.094 -2.551 1 78.88 87 PRO B CA 1
ATOM 4205 C C . PRO B 1 87 ? 0.107 51.469 -2.326 1 78.88 87 PRO B C 1
ATOM 4207 O O . PRO B 1 87 ? 0.985 50.625 -2.385 1 78.88 87 PRO B O 1
ATOM 4210 N N . LEU B 1 88 ? 0.386 52.781 -2.203 1 80.44 88 LEU B N 1
ATOM 4211 C CA . LEU B 1 88 ? 1.723 53.312 -1.954 1 80.44 88 LEU B CA 1
ATOM 4212 C C . LEU B 1 88 ? 2.189 52.969 -0.544 1 80.44 88 LEU B C 1
ATOM 4214 O O . LEU B 1 88 ? 1.386 52.938 0.391 1 80.44 88 LEU B O 1
ATOM 4218 N N . ALA B 1 89 ? 3.418 52.531 -0.433 1 82.5 89 ALA B N 1
ATOM 4219 C CA . ALA B 1 89 ? 4 52.219 0.869 1 82.5 89 ALA B CA 1
ATOM 4220 C C . ALA B 1 89 ? 3.965 53.438 1.794 1 82.5 89 ALA B C 1
ATOM 4222 O O . ALA B 1 89 ? 4.445 54.5 1.433 1 82.5 89 ALA B O 1
ATOM 4223 N N . PRO B 1 90 ? 3.299 53.344 2.953 1 81.19 90 PRO B N 1
ATOM 4224 C CA . PRO B 1 90 ? 3.131 54.469 3.873 1 81.19 90 PRO B CA 1
ATOM 4225 C C . PRO B 1 90 ? 4.457 54.969 4.441 1 81.19 90 PRO B C 1
ATOM 4227 O O . PRO B 1 90 ? 4.535 56.094 4.934 1 81.19 90 PRO B O 1
ATOM 4230 N N . THR B 1 91 ? 5.559 54.219 4.316 1 83.56 91 THR B N 1
ATOM 4231 C CA . THR B 1 91 ? 6.836 54.562 4.926 1 83.56 91 THR B CA 1
ATOM 4232 C C . THR B 1 91 ? 7.641 55.469 4 1 83.56 91 THR B C 1
ATOM 4234 O O . THR B 1 91 ? 8.594 56.125 4.434 1 83.56 91 THR B O 1
ATOM 4237 N N . LEU B 1 92 ? 7.223 55.562 2.775 1 85.88 92 LEU B N 1
ATOM 4238 C CA . LEU B 1 92 ? 7.984 56.375 1.83 1 85.88 92 LEU B CA 1
ATOM 4239 C C . LEU B 1 92 ? 7.301 57.719 1.593 1 85.88 92 LEU B C 1
ATOM 4241 O O . LEU B 1 92 ? 6.094 57.844 1.793 1 85.88 92 LEU B O 1
ATOM 4245 N N . SER B 1 93 ? 8.109 58.656 1.22 1 84.44 93 SER B N 1
ATOM 4246 C CA . SER B 1 93 ? 7.609 60 0.921 1 84.44 93 SER B CA 1
ATOM 4247 C C . SER B 1 93 ? 7.078 60.094 -0.507 1 84.44 93 SER B C 1
ATOM 4249 O O . SER B 1 93 ? 7.344 59.219 -1.327 1 84.44 93 SER B O 1
ATOM 4251 N N . LEU B 1 94 ? 6.301 61.094 -0.809 1 85.44 94 LEU B N 1
ATOM 4252 C CA . LEU B 1 94 ? 5.742 61.312 -2.139 1 85.44 94 LEU B CA 1
ATOM 4253 C C . LEU B 1 94 ? 6.852 61.469 -3.172 1 85.44 94 LEU B C 1
ATOM 4255 O O . LEU B 1 94 ? 6.715 61.031 -4.312 1 85.44 94 LEU B O 1
ATOM 4259 N N . HIS B 1 95 ? 7.953 62.062 -2.686 1 83.31 95 HIS B N 1
ATOM 4260 C CA . HIS B 1 95 ? 9.102 62.25 -3.568 1 83.31 95 HIS B CA 1
ATOM 4261 C C . HIS B 1 95 ? 9.727 60.906 -3.941 1 83.31 95 HIS B C 1
ATOM 4263 O O . HIS B 1 95 ? 10.094 60.688 -5.098 1 83.31 95 HIS B O 1
ATOM 4269 N N . GLU B 1 96 ? 9.711 60.031 -2.971 1 84.81 96 GLU B N 1
ATOM 4270 C CA . GLU B 1 96 ? 10.32 58.719 -3.188 1 84.81 96 GLU B CA 1
ATOM 4271 C C . GLU B 1 96 ? 9.43 57.844 -4.07 1 84.81 96 GLU B C 1
ATOM 4273 O O . GLU B 1 96 ? 9.93 57 -4.797 1 84.81 96 GLU B O 1
ATOM 4278 N N . HIS B 1 97 ? 8.188 58.062 -3.992 1 85.19 97 HIS B N 1
ATOM 4279 C CA . HIS B 1 97 ? 7.262 57.344 -4.855 1 85.19 97 HIS B CA 1
ATOM 4280 C C . HIS B 1 97 ? 7.191 57.969 -6.242 1 85.19 97 HIS B C 1
ATOM 4282 O O . HIS B 1 97 ? 6.609 57.406 -7.164 1 85.19 97 HIS B O 1
ATOM 4288 N N . GLY B 1 98 ? 7.891 59.031 -6.449 1 83.44 98 GLY B N 1
ATOM 4289 C CA . GLY B 1 98 ? 7.93 59.719 -7.734 1 83.44 98 GLY B CA 1
ATOM 4290 C C . GLY B 1 98 ? 6.613 60.375 -8.102 1 83.44 98 GLY B C 1
ATOM 4291 O O . GLY B 1 98 ? 6.266 60.469 -9.281 1 83.44 98 GLY B O 1
ATOM 4292 N N . ILE B 1 99 ? 5.852 60.781 -7.207 1 83.12 99 ILE B N 1
ATOM 4293 C CA . ILE B 1 99 ? 4.574 61.438 -7.477 1 83.12 99 ILE B CA 1
ATOM 4294 C C . ILE B 1 99 ? 4.812 62.875 -7.855 1 83.12 99 ILE B C 1
ATOM 4296 O O . ILE B 1 99 ? 5.582 63.594 -7.191 1 83.12 99 ILE B O 1
ATOM 4300 N N . ARG B 1 100 ? 4.289 63.25 -8.898 1 84.38 100 ARG B N 1
ATOM 4301 C CA . ARG B 1 100 ? 4.465 64.625 -9.422 1 84.38 100 ARG B CA 1
ATOM 4302 C C . ARG B 1 100 ? 3.309 65.5 -9.008 1 84.38 100 ARG B C 1
ATOM 4304 O O . ARG B 1 100 ? 2.254 65.062 -8.594 1 84.38 100 ARG B O 1
ATOM 4311 N N . ASP B 1 101 ? 3.504 66.75 -9.133 1 82.75 101 ASP B N 1
ATOM 4312 C CA . ASP B 1 101 ? 2.5 67.75 -8.836 1 82.75 101 ASP B CA 1
ATOM 4313 C C . ASP B 1 101 ? 1.259 67.562 -9.711 1 82.75 101 ASP B C 1
ATOM 4315 O O . ASP B 1 101 ? 1.369 67.438 -10.922 1 82.75 101 ASP B O 1
ATOM 4319 N N . GLY B 1 102 ? 0.102 67.438 -9.141 1 82.94 102 GLY B N 1
ATOM 4320 C CA . GLY B 1 102 ? -1.158 67.375 -9.867 1 82.94 102 GLY B CA 1
ATOM 4321 C C . GLY B 1 102 ? -1.632 65.938 -10.062 1 82.94 102 GLY B C 1
ATOM 4322 O O . GLY B 1 102 ? -2.645 65.688 -10.727 1 82.94 102 GLY B O 1
ATOM 4323 N 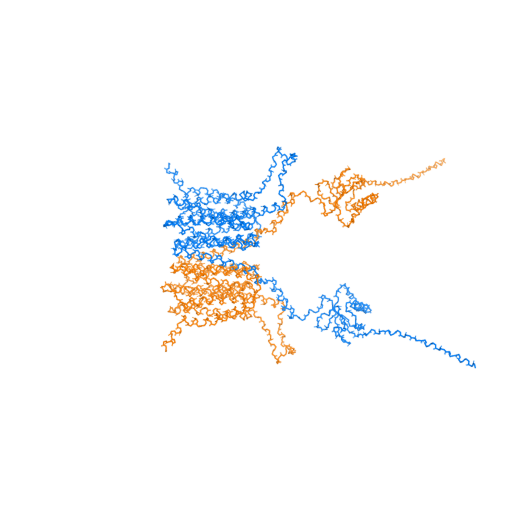N . GLU B 1 103 ? -0.891 65.062 -9.508 1 85.19 103 GLU B N 1
ATOM 4324 C CA . GLU B 1 103 ? -1.301 63.656 -9.703 1 85.19 103 GLU B CA 1
ATOM 4325 C C . GLU B 1 103 ? -2.521 63.312 -8.852 1 85.19 103 GLU B C 1
ATOM 4327 O O . GLU B 1 103 ? -2.707 63.875 -7.773 1 85.19 103 GLU B O 1
ATOM 4332 N N . LEU B 1 104 ? -3.293 62.438 -9.461 1 85.81 104 LEU B N 1
ATOM 4333 C CA . LEU B 1 104 ? -4.504 62 -8.797 1 85.81 104 LEU B CA 1
ATOM 4334 C C . LEU B 1 104 ? -4.227 60.75 -7.965 1 85.81 104 LEU B C 1
ATOM 4336 O O . LEU B 1 104 ? -3.703 59.75 -8.484 1 85.81 104 LEU B O 1
ATOM 4340 N N . LEU B 1 105 ? -4.355 60.844 -6.762 1 86.06 105 LEU B N 1
ATOM 4341 C CA . LEU B 1 105 ? -4.238 59.719 -5.859 1 86.06 105 LEU B CA 1
ATOM 4342 C C . LEU B 1 105 ? -5.598 59.344 -5.277 1 86.06 105 LEU B C 1
ATOM 4344 O O . LEU B 1 105 ? -6.457 60.188 -5.09 1 86.06 105 LEU B O 1
ATOM 4348 N N . VAL B 1 106 ? -5.863 58.094 -5.145 1 83.88 106 VAL B N 1
ATOM 4349 C CA . VAL B 1 106 ? -7.117 57.594 -4.598 1 83.88 106 VAL B CA 1
ATOM 4350 C C . VAL B 1 106 ? -6.914 57.188 -3.139 1 83.88 106 VAL B C 1
ATOM 4352 O O . VAL B 1 106 ? -5.996 56.406 -2.82 1 83.88 106 VAL B O 1
ATOM 4355 N N . LEU B 1 107 ? -7.668 57.812 -2.295 1 80.81 107 LEU B N 1
ATOM 4356 C CA . LEU B 1 107 ? -7.711 57.438 -0.889 1 80.81 107 LEU B CA 1
ATOM 4357 C C . LEU B 1 107 ? -8.734 56.312 -0.664 1 80.81 107 LEU B C 1
ATOM 4359 O O . LEU B 1 107 ? -9.914 56.469 -0.97 1 80.81 107 LEU B O 1
ATOM 4363 N N . ALA B 1 108 ? -8.227 55.188 -0.437 1 75 108 ALA B N 1
ATOM 4364 C CA . ALA B 1 108 ? -9.117 54.062 -0.181 1 75 108 ALA B CA 1
ATOM 4365 C C . ALA B 1 108 ? -8.781 53.375 1.148 1 75 108 ALA B C 1
ATOM 4367 O O . ALA B 1 108 ? -7.648 53.469 1.626 1 75 108 ALA B O 1
ATOM 4368 N N . ALA B 1 109 ? -9.812 52.906 1.862 1 71.25 109 ALA B N 1
ATOM 4369 C CA . ALA B 1 109 ? -9.594 52.094 3.059 1 71.25 109 ALA B CA 1
ATOM 4370 C C . ALA B 1 109 ? -8.742 50.875 2.746 1 71.25 109 ALA B C 1
ATOM 4372 O O . ALA B 1 109 ? -8.875 50.281 1.674 1 71.25 109 ALA B O 1
ATOM 4373 N N . ALA B 1 110 ? -7.59 50.688 3.562 1 64.12 110 ALA B N 1
ATOM 4374 C CA . ALA B 1 110 ? -6.645 49.594 3.352 1 64.12 110 ALA B CA 1
ATOM 4375 C C . ALA B 1 110 ? -7.371 48.281 3.006 1 64.12 110 ALA B C 1
ATOM 4377 O O . ALA B 1 110 ? -6.855 47.469 2.246 1 64.12 110 ALA B O 1
ATOM 4378 N N . ASP B 1 111 ? -8.516 48.188 3.57 1 59.88 111 ASP B N 1
ATOM 4379 C CA . ASP B 1 111 ? -9.273 46.969 3.34 1 59.88 111 ASP B CA 1
ATOM 4380 C C . ASP B 1 111 ? -9.898 46.938 1.945 1 59.88 111 ASP B C 1
ATOM 4382 O O . ASP B 1 111 ? -10.156 45.875 1.381 1 59.88 111 ASP B O 1
ATOM 4386 N N . THR B 1 112 ? -10.125 48.125 1.387 1 51.91 112 THR B N 1
ATOM 4387 C CA . THR B 1 112 ? -10.797 48.219 0.095 1 51.91 112 THR B CA 1
ATOM 4388 C C . THR B 1 112 ? -9.805 48.594 -1.006 1 51.91 112 THR B C 1
ATOM 4390 O O . THR B 1 112 ? -10.188 48.781 -2.158 1 51.91 112 THR B O 1
ATOM 4393 N N . ALA B 1 113 ? -8.602 49.062 -0.76 1 46.97 113 ALA B N 1
ATOM 4394 C CA . ALA B 1 113 ? -7.605 49.375 -1.779 1 46.97 113 ALA B CA 1
ATOM 4395 C C . ALA B 1 113 ? -7.582 48.312 -2.879 1 46.97 113 ALA B C 1
ATOM 4397 O O . ALA B 1 113 ? -7.734 47.125 -2.604 1 46.97 113 ALA B O 1
ATOM 4398 N N . ALA B 1 114 ? -7.754 48.719 -4.113 1 45.91 114 ALA B N 1
ATOM 4399 C CA . ALA B 1 114 ? -7.781 47.906 -5.312 1 45.91 114 ALA B CA 1
ATOM 4400 C C . ALA B 1 114 ? -6.711 46.812 -5.254 1 45.91 114 ALA B C 1
ATOM 4402 O O . ALA B 1 114 ? -5.551 47.094 -4.941 1 45.91 114 ALA B O 1
ATOM 4403 N N . PRO B 1 115 ? -7.059 45.5 -5.129 1 42.72 115 PRO B N 1
ATOM 4404 C CA . PRO B 1 115 ? -6.055 44.438 -5.141 1 42.72 115 PRO B CA 1
ATOM 4405 C C . PRO B 1 115 ? -5.008 44.625 -6.238 1 42.72 115 PRO B C 1
ATOM 4407 O O . PRO B 1 115 ? -5.297 45.219 -7.273 1 42.72 115 PRO B O 1
ATOM 4410 N N . PRO B 1 116 ? -3.719 44.906 -6.004 1 43.19 116 PRO B N 1
ATOM 4411 C CA . PRO B 1 116 ? -2.682 44.844 -7.035 1 43.19 116 PRO B CA 1
ATOM 4412 C C . PRO B 1 116 ? -3.107 44.062 -8.266 1 43.19 116 PRO B C 1
ATOM 4414 O O . PRO B 1 116 ? -4.004 43.219 -8.18 1 43.19 116 PRO B O 1
ATOM 4417 N N . PRO B 1 117 ? -2.736 44.438 -9.492 1 45.03 117 PRO B N 1
ATOM 4418 C CA . PRO B 1 117 ? -3.123 43.719 -10.703 1 45.03 117 PRO B CA 1
ATOM 4419 C C . PRO B 1 117 ? -3.186 42.219 -10.5 1 45.03 117 PRO B C 1
ATOM 4421 O O . PRO B 1 117 ? -2.312 41.656 -9.844 1 45.03 117 PRO B O 1
ATOM 4424 N N . LEU B 1 118 ? -4.344 41.625 -10.57 1 46.59 118 LEU B N 1
ATOM 4425 C CA . LEU B 1 118 ? -5.02 40.375 -10.273 1 46.59 118 LEU B CA 1
ATOM 4426 C C . LEU B 1 118 ? -4.23 39.188 -10.82 1 46.59 118 LEU B C 1
ATOM 4428 O O . LEU B 1 118 ? -4.184 38.125 -10.195 1 46.59 118 LEU B O 1
ATOM 4432 N N . PHE B 1 119 ? -3.57 39.438 -12.016 1 48.44 119 PHE B N 1
ATOM 4433 C CA . PHE B 1 119 ? -3.039 38.25 -12.688 1 48.44 119 PHE B CA 1
ATOM 4434 C C . PHE B 1 119 ? -1.867 37.656 -11.906 1 48.44 119 PHE B C 1
ATOM 4436 O O . PHE B 1 119 ? -1.797 36.469 -11.695 1 48.44 119 PHE B O 1
ATOM 4443 N N . ASP B 1 120 ? -0.792 38.625 -11.672 1 50.69 120 ASP B N 1
ATOM 4444 C CA . ASP B 1 120 ? 0.38 38.094 -10.961 1 50.69 120 ASP B CA 1
ATOM 4445 C C . ASP B 1 120 ? -0.005 37.531 -9.594 1 50.69 120 ASP B C 1
ATOM 4447 O O . ASP B 1 120 ? 0.548 36.531 -9.156 1 50.69 120 ASP B O 1
ATOM 4451 N N . ASP B 1 121 ? -0.981 38.188 -9.031 1 53.56 121 ASP B N 1
ATOM 4452 C CA . ASP B 1 121 ? -1.426 37.719 -7.719 1 53.56 121 ASP B CA 1
ATOM 4453 C C . ASP B 1 121 ? -2.219 36.438 -7.84 1 53.56 121 ASP B C 1
ATOM 4455 O O . ASP B 1 121 ? -2.121 35.562 -6.973 1 53.56 121 ASP B O 1
ATOM 4459 N N . ILE B 1 122 ? -2.914 36.406 -8.992 1 55.75 122 ILE B N 1
ATOM 4460 C CA . ILE B 1 122 ? -3.672 35.188 -9.203 1 55.75 122 ILE B CA 1
ATOM 4461 C C . ILE B 1 122 ? -2.713 34 -9.406 1 55.75 122 ILE B C 1
ATOM 4463 O O . ILE B 1 122 ? -2.898 32.938 -8.82 1 55.75 122 ILE B O 1
ATOM 4467 N N . MET B 1 123 ? -1.684 34.312 -10.266 1 59.34 123 MET B N 1
ATOM 4468 C CA . MET B 1 123 ? -0.708 33.25 -10.469 1 59.34 123 MET B CA 1
ATOM 4469 C C . MET B 1 123 ? -0.006 32.906 -9.164 1 59.34 123 MET B C 1
ATOM 4471 O O . MET B 1 123 ? 0.254 31.719 -8.891 1 59.34 123 MET B O 1
ATOM 4475 N N . TYR B 1 124 ? 0.171 33.969 -8.414 1 56.78 124 TYR B N 1
ATOM 4476 C CA . TYR B 1 124 ? 0.796 33.75 -7.117 1 56.78 124 TYR B CA 1
ATOM 4477 C C . TYR B 1 124 ? -0.161 33.031 -6.176 1 56.78 124 TYR B C 1
ATOM 4479 O O . TYR B 1 124 ? 0.243 32.125 -5.441 1 56.78 124 TYR B O 1
ATOM 4487 N N . THR B 1 125 ? -1.378 33.5 -6.184 1 57.34 125 THR B N 1
ATOM 4488 C CA . THR B 1 125 ? -2.344 32.875 -5.281 1 57.34 125 THR B CA 1
ATOM 4489 C C . THR B 1 125 ? -2.627 31.438 -5.691 1 57.34 125 THR B C 1
ATOM 4491 O O . THR B 1 125 ? -2.771 30.547 -4.84 1 57.34 125 THR B O 1
ATOM 4494 N N . VAL B 1 126 ? -2.75 31.25 -6.996 1 59.44 126 VAL B N 1
ATOM 4495 C CA . VAL B 1 126 ? -2.947 29.891 -7.48 1 59.44 126 VAL B CA 1
ATOM 4496 C C . VAL B 1 126 ? -1.718 29.047 -7.164 1 59.44 126 VAL B C 1
ATOM 4498 O O . VAL B 1 126 ? -1.842 27.891 -6.742 1 59.44 126 VAL B O 1
ATOM 4501 N N . ALA B 1 127 ? -0.637 29.672 -7.309 1 59.47 127 ALA B N 1
ATOM 4502 C CA . ALA B 1 127 ? 0.594 28.969 -6.969 1 59.47 127 ALA B CA 1
ATOM 4503 C C . ALA B 1 127 ? 0.667 28.672 -5.473 1 59.47 127 ALA B C 1
ATOM 4505 O O . ALA B 1 127 ? 1.117 27.594 -5.066 1 59.47 127 ALA B O 1
ATOM 4506 N N . ALA B 1 128 ? 0.251 29.625 -4.766 1 57.94 128 ALA B N 1
ATOM 4507 C CA . ALA B 1 128 ? 0.271 29.469 -3.312 1 57.94 128 ALA B CA 1
ATOM 4508 C C . ALA B 1 128 ? -0.722 28.391 -2.861 1 57.94 128 ALA B C 1
ATOM 4510 O O . ALA B 1 128 ? -0.435 27.625 -1.949 1 57.94 128 ALA B O 1
ATOM 4511 N N . THR B 1 129 ? -1.821 28.484 -3.434 1 56.34 129 THR B N 1
ATOM 4512 C CA . THR B 1 129 ? -2.842 27.5 -3.086 1 56.34 129 THR B CA 1
ATOM 4513 C C . THR B 1 129 ? -2.412 26.109 -3.518 1 56.34 129 THR B C 1
ATOM 4515 O O . THR B 1 129 ? -2.643 25.125 -2.799 1 56.34 129 THR B O 1
ATOM 4518 N N . ASP B 1 130 ? -1.781 26.156 -4.66 1 57.62 130 ASP B N 1
ATOM 4519 C CA . ASP B 1 130 ? -1.319 24.859 -5.16 1 57.62 130 ASP B CA 1
ATOM 4520 C C . ASP B 1 130 ? -0.161 24.328 -4.32 1 57.62 130 ASP B C 1
ATOM 4522 O O . ASP B 1 130 ? -0.046 23.125 -4.105 1 57.62 130 ASP B O 1
ATOM 4526 N N . ALA B 1 131 ? 0.607 25.266 -3.846 1 56.06 131 ALA B N 1
ATOM 4527 C CA . ALA B 1 131 ? 1.748 24.875 -3.023 1 56.06 131 ALA B CA 1
ATOM 4528 C C . ALA B 1 131 ? 1.289 24.203 -1.731 1 56.06 131 ALA B C 1
ATOM 4530 O O . ALA B 1 131 ? 1.957 23.297 -1.222 1 56.06 131 ALA B O 1
ATOM 4531 N N . ASP B 1 132 ? 0.231 24.734 -1.228 1 55.06 132 ASP B N 1
ATOM 4532 C CA . ASP B 1 132 ? -0.266 24.203 0.035 1 55.06 132 ASP B CA 1
ATOM 4533 C C . ASP B 1 132 ? -0.86 22.812 -0.158 1 55.06 132 ASP B C 1
ATOM 4535 O O . ASP B 1 132 ? -0.751 21.953 0.723 1 55.06 132 ASP B O 1
ATOM 4539 N N . ILE B 1 133 ? -1.527 22.734 -1.256 1 53.62 133 ILE B N 1
ATOM 4540 C CA . ILE B 1 133 ? -2.309 21.516 -1.419 1 53.62 133 ILE B CA 1
ATOM 4541 C C . ILE B 1 133 ? -1.438 20.422 -2.041 1 53.62 133 ILE B C 1
ATOM 4543 O O . ILE B 1 133 ? -1.572 19.25 -1.703 1 53.62 133 ILE B O 1
ATOM 4547 N N . TYR B 1 134 ? -0.355 21 -2.76 1 58.94 134 TYR B N 1
ATOM 4548 C CA . TYR B 1 134 ? 0.33 20.031 -3.615 1 58.94 134 TYR B CA 1
ATOM 4549 C C . TYR B 1 134 ? 1.547 19.438 -2.91 1 58.94 134 TYR B C 1
ATOM 4551 O O . TYR B 1 134 ? 2.395 20.188 -2.402 1 58.94 134 TYR B O 1
ATOM 4559 N N . ARG B 1 135 ? 1.377 18.219 -2.432 1 64.5 135 ARG B N 1
ATOM 4560 C CA . ARG B 1 135 ? 2.48 17.5 -1.814 1 64.5 135 ARG B CA 1
ATOM 4561 C C . ARG B 1 135 ? 3.672 17.406 -2.762 1 64.5 135 ARG B C 1
ATOM 4563 O O . ARG B 1 135 ? 3.561 16.844 -3.855 1 64.5 135 ARG B O 1
ATOM 4570 N N . ARG B 1 136 ? 4.727 18.281 -2.613 1 77.5 136 ARG B N 1
ATOM 4571 C CA . ARG B 1 136 ? 5.957 18.328 -3.4 1 77.5 136 ARG B CA 1
ATOM 4572 C C . ARG B 1 136 ? 6.82 17.109 -3.143 1 77.5 136 ARG B C 1
ATOM 4574 O O . ARG B 1 136 ? 6.574 16.344 -2.201 1 77.5 136 ARG B O 1
ATOM 4581 N N . TRP B 1 137 ? 7.586 16.766 -4.195 1 78.25 137 TRP B N 1
ATOM 4582 C CA . TRP B 1 137 ? 8.617 15.75 -3.998 1 78.25 137 TRP B CA 1
ATOM 4583 C C . TRP B 1 137 ? 9.578 16.156 -2.893 1 78.25 137 TRP B C 1
ATOM 4585 O O . TRP B 1 137 ? 10.328 17.125 -3.045 1 78.25 137 TRP B O 1
ATOM 4595 N N . THR B 1 138 ? 9.406 15.688 -1.72 1 79.56 138 THR B N 1
ATOM 4596 C CA . THR B 1 138 ? 10.188 15.984 -0.525 1 79.56 138 THR B CA 1
ATOM 4597 C C . THR B 1 138 ? 11.148 14.844 -0.212 1 79.56 138 THR B C 1
ATOM 4599 O O . THR B 1 138 ? 11.047 13.766 -0.794 1 79.56 138 THR B O 1
ATOM 4602 N N . PRO B 1 139 ? 12.102 15.102 0.576 1 83.31 139 PRO B N 1
ATOM 4603 C CA . PRO B 1 139 ? 13.016 14.039 0.999 1 83.31 139 PRO B CA 1
ATOM 4604 C C . PRO B 1 139 ? 12.297 12.867 1.665 1 83.31 139 PRO B C 1
ATOM 4606 O O . PRO B 1 139 ? 12.75 11.727 1.57 1 83.31 139 PRO B O 1
ATOM 4609 N N . ILE B 1 140 ? 11.148 13.148 2.209 1 85.81 140 ILE B N 1
ATOM 4610 C CA . ILE B 1 140 ? 10.398 12.078 2.85 1 85.81 140 ILE B CA 1
ATOM 4611 C C . ILE B 1 140 ? 9.812 11.156 1.783 1 85.81 140 ILE B C 1
ATOM 4613 O O . ILE B 1 140 ? 9.859 9.93 1.92 1 85.81 140 ILE B O 1
ATOM 4617 N N . THR B 1 141 ? 9.32 11.828 0.708 1 86.81 141 THR B N 1
ATOM 4618 C CA . THR B 1 141 ? 8.758 11.016 -0.365 1 86.81 141 THR B CA 1
ATOM 4619 C C . THR B 1 141 ? 9.859 10.234 -1.087 1 86.81 141 THR B C 1
ATOM 4621 O O . THR B 1 141 ? 9.656 9.086 -1.473 1 86.81 141 THR B O 1
ATOM 4624 N N . ALA B 1 142 ? 10.984 10.82 -1.238 1 87.38 142 ALA B N 1
ATOM 4625 C CA . ALA B 1 142 ? 12.117 10.125 -1.852 1 87.38 142 ALA B CA 1
ATOM 4626 C C . ALA B 1 142 ? 12.562 8.938 -1.005 1 87.38 142 ALA B C 1
ATOM 4628 O O . ALA B 1 142 ? 12.883 7.875 -1.537 1 87.38 142 ALA B O 1
ATOM 4629 N N . ARG B 1 143 ? 12.578 9.109 0.256 1 89.44 143 ARG B N 1
ATOM 4630 C CA . ARG B 1 143 ? 12.977 8.047 1.17 1 89.44 143 ARG B CA 1
ATOM 4631 C C . ARG B 1 143 ? 11.992 6.883 1.112 1 89.44 143 ARG B C 1
ATOM 4633 O O . ARG B 1 143 ? 12.398 5.719 1.154 1 89.44 143 ARG B O 1
ATOM 4640 N N . ILE B 1 144 ? 10.766 7.207 0.968 1 90.81 144 ILE B N 1
ATOM 4641 C CA . ILE B 1 144 ? 9.742 6.164 0.927 1 90.81 144 ILE B CA 1
ATOM 4642 C C . ILE B 1 144 ? 9.867 5.375 -0.375 1 90.81 144 ILE B C 1
ATOM 4644 O O . ILE B 1 144 ? 9.812 4.145 -0.369 1 90.81 144 ILE B O 1
ATOM 4648 N N . VAL B 1 145 ? 10.031 6.059 -1.449 1 90.31 145 VAL B N 1
ATOM 4649 C CA . VAL B 1 145 ? 10.156 5.402 -2.746 1 90.31 145 VAL B CA 1
ATOM 4650 C C . VAL B 1 145 ? 11.445 4.578 -2.781 1 90.31 145 VAL B C 1
ATOM 4652 O O . VAL B 1 145 ? 11.438 3.418 -3.197 1 90.31 145 VAL B O 1
ATOM 4655 N N . GLY B 1 146 ? 12.523 5.199 -2.299 1 91.81 146 GLY B N 1
ATOM 4656 C CA . GLY B 1 146 ? 13.789 4.488 -2.26 1 91.81 146 GLY B CA 1
ATOM 4657 C C . GLY B 1 146 ? 13.773 3.285 -1.336 1 91.81 146 GLY B C 1
ATOM 4658 O O . GLY B 1 146 ? 14.289 2.221 -1.681 1 91.81 146 GLY B O 1
ATOM 4659 N N . SER B 1 147 ? 13.188 3.408 -0.162 1 94.19 147 SER B N 1
ATOM 4660 C CA . SER B 1 147 ? 13.125 2.322 0.811 1 94.19 147 SER B CA 1
ATOM 4661 C C . SER B 1 147 ? 12.234 1.188 0.315 1 94.19 147 SER B C 1
ATOM 4663 O O . SER B 1 147 ? 12.547 0.012 0.51 1 94.19 147 SER B O 1
ATOM 4665 N N . SER B 1 148 ? 11.07 1.551 -0.314 1 94.81 148 SER B N 1
ATOM 4666 C CA . SER B 1 148 ? 10.188 0.52 -0.851 1 94.81 148 SER B CA 1
ATOM 4667 C C . SER B 1 148 ? 10.867 -0.252 -1.98 1 94.81 148 SER B C 1
ATOM 4669 O O . SER B 1 148 ? 10.727 -1.473 -2.076 1 94.81 148 SER B O 1
ATOM 4671 N N . ALA B 1 149 ? 11.539 0.461 -2.812 1 95.19 149 ALA B N 1
ATOM 4672 C CA . ALA B 1 149 ? 12.273 -0.177 -3.9 1 95.19 149 ALA B CA 1
ATOM 4673 C C . ALA B 1 149 ? 13.352 -1.108 -3.357 1 95.19 149 ALA B C 1
ATOM 4675 O O . ALA B 1 149 ? 13.57 -2.197 -3.895 1 95.19 149 ALA B O 1
ATOM 4676 N N . ALA B 1 150 ? 14.047 -0.69 -2.309 1 95.62 150 ALA B N 1
ATOM 4677 C CA . ALA B 1 150 ? 15.094 -1.504 -1.698 1 95.62 150 ALA B CA 1
ATOM 4678 C C . ALA B 1 150 ? 14.516 -2.783 -1.1 1 95.62 150 ALA B C 1
ATOM 4680 O O . ALA B 1 150 ? 15.117 -3.855 -1.216 1 95.62 150 ALA B O 1
ATOM 4681 N N . LEU B 1 151 ? 13.375 -2.691 -0.517 1 96.12 151 LEU B N 1
ATOM 4682 C CA . LEU B 1 151 ? 12.734 -3.855 0.085 1 96.12 151 LEU B CA 1
ATOM 4683 C C . LEU B 1 151 ? 12.328 -4.867 -0.983 1 96.12 151 LEU B C 1
ATOM 4685 O O . LEU B 1 151 ? 12.562 -6.066 -0.83 1 96.12 151 LEU B O 1
ATOM 4689 N N . VAL B 1 152 ? 11.75 -4.367 -2.07 1 95.81 152 VAL B N 1
ATOM 4690 C CA . VAL B 1 152 ? 11.336 -5.262 -3.146 1 95.81 152 VAL B CA 1
ATOM 4691 C C . VAL B 1 152 ? 12.562 -5.867 -3.814 1 95.81 152 VAL B C 1
ATOM 4693 O O . VAL B 1 152 ? 12.562 -7.051 -4.176 1 95.81 152 VAL B O 1
ATOM 4696 N N . ALA B 1 153 ? 13.586 -5.062 -3.959 1 96.25 153 ALA B N 1
ATOM 4697 C CA . ALA B 1 153 ? 14.828 -5.566 -4.539 1 96.25 153 ALA B CA 1
ATOM 4698 C C . ALA B 1 153 ? 15.422 -6.684 -3.684 1 96.25 153 ALA B C 1
ATOM 4700 O O . ALA B 1 153 ? 15.938 -7.672 -4.211 1 96.25 153 ALA B O 1
ATOM 4701 N N . ALA B 1 154 ? 15.391 -6.543 -2.332 1 96.5 154 ALA B N 1
ATOM 4702 C CA . ALA B 1 154 ? 15.891 -7.582 -1.434 1 96.5 154 ALA B CA 1
ATOM 4703 C C . ALA B 1 154 ? 15.094 -8.875 -1.601 1 96.5 154 ALA B C 1
ATOM 4705 O O . ALA B 1 154 ? 15.656 -9.969 -1.573 1 96.5 154 ALA B O 1
ATOM 4706 N N . LEU B 1 155 ? 13.789 -8.789 -1.849 1 96.06 155 LEU B N 1
ATOM 4707 C CA . LEU B 1 155 ? 12.938 -9.961 -2.043 1 96.06 155 LEU B CA 1
ATOM 4708 C C . LEU B 1 155 ? 13.258 -10.656 -3.363 1 96.06 155 LEU B C 1
ATOM 4710 O O . LEU B 1 155 ? 13.312 -11.883 -3.43 1 96.06 155 LEU B O 1
ATOM 4714 N N . VAL B 1 156 ? 13.492 -9.844 -4.359 1 94.44 156 VAL B N 1
ATOM 4715 C CA . VAL B 1 156 ? 13.836 -10.406 -5.664 1 94.44 156 VAL B CA 1
ATOM 4716 C C . VAL B 1 156 ? 15.211 -11.078 -5.594 1 94.44 156 VAL B C 1
ATOM 4718 O O . VAL B 1 156 ? 15.414 -12.148 -6.164 1 94.44 156 VAL B O 1
ATOM 4721 N N . ALA B 1 157 ? 16.125 -10.438 -4.867 1 94.75 157 ALA B N 1
ATOM 4722 C CA . ALA B 1 157 ? 17.453 -11.031 -4.695 1 94.75 157 ALA B CA 1
ATOM 4723 C C . ALA B 1 157 ? 17.359 -12.367 -3.955 1 94.75 157 ALA B C 1
ATOM 4725 O O . ALA B 1 157 ? 18.031 -13.336 -4.328 1 94.75 157 ALA B O 1
ATOM 4726 N N . ALA B 1 158 ? 16.594 -12.438 -2.918 1 93.81 158 ALA B N 1
ATOM 4727 C CA . ALA B 1 158 ? 16.391 -13.672 -2.166 1 93.81 158 ALA B CA 1
ATOM 4728 C C . ALA B 1 158 ? 15.742 -14.742 -3.039 1 93.81 158 ALA B C 1
ATOM 4730 O O . ALA B 1 158 ? 16.141 -15.914 -2.988 1 93.81 158 ALA B O 1
ATOM 4731 N N . LEU B 1 159 ? 14.766 -14.352 -3.873 1 92 159 LEU B N 1
ATOM 4732 C CA . LEU B 1 159 ? 14.078 -15.281 -4.766 1 92 159 LEU B CA 1
ATOM 4733 C C . LEU B 1 159 ? 15.047 -15.844 -5.809 1 92 159 LEU B C 1
ATOM 4735 O O . LEU B 1 159 ? 14.977 -17.031 -6.152 1 92 159 LEU B O 1
ATOM 4739 N N . ALA B 1 160 ? 15.945 -15.008 -6.258 1 91.75 160 ALA B N 1
ATOM 4740 C CA . ALA B 1 160 ? 16.922 -15.438 -7.258 1 91.75 160 ALA B CA 1
ATOM 4741 C C . ALA B 1 160 ? 17.828 -16.531 -6.695 1 91.75 160 ALA B C 1
ATOM 4743 O O . ALA B 1 160 ? 18.141 -17.5 -7.387 1 91.75 160 ALA B O 1
ATOM 4744 N N . LEU B 1 161 ? 18.234 -16.406 -5.457 1 91.81 161 LEU B N 1
ATOM 4745 C CA . LEU B 1 161 ? 19.125 -17.391 -4.844 1 91.81 161 LEU B CA 1
ATOM 4746 C C . LEU B 1 161 ? 18.406 -18.703 -4.59 1 91.81 161 LEU B C 1
ATOM 4748 O O . LEU B 1 161 ? 18.984 -19.781 -4.758 1 91.81 161 LEU B O 1
ATOM 4752 N N . VAL B 1 162 ? 17.125 -18.688 -4.223 1 89.38 162 VAL B N 1
ATOM 4753 C CA . VAL B 1 162 ? 16.344 -19.891 -3.908 1 89.38 162 VAL B CA 1
ATOM 4754 C C . VAL B 1 162 ? 16.031 -20.656 -5.191 1 89.38 162 VAL B C 1
ATOM 4756 O O . VAL B 1 162 ? 16.156 -21.875 -5.246 1 89.38 162 VAL B O 1
ATOM 4759 N N . LEU B 1 163 ? 15.648 -19.891 -6.219 1 87.06 163 LEU B N 1
ATOM 4760 C CA . LEU B 1 163 ? 15.25 -20.516 -7.473 1 87.06 163 LEU B CA 1
ATOM 4761 C C . LEU B 1 163 ? 16.469 -21.078 -8.211 1 87.06 163 LEU B C 1
ATOM 4763 O O . LEU B 1 163 ? 16.359 -22.062 -8.938 1 87.06 163 LEU B O 1
ATOM 4767 N N . GLY B 1 164 ? 17.609 -20.422 -8.023 1 85.69 164 GLY B N 1
ATOM 4768 C CA . GLY B 1 164 ? 18.812 -20.859 -8.703 1 85.69 164 GLY B CA 1
ATOM 4769 C C . GLY B 1 164 ? 19.469 -22.062 -8.039 1 85.69 164 GLY B C 1
ATOM 4770 O O . GLY B 1 164 ? 20.391 -22.656 -8.609 1 85.69 164 GLY B O 1
ATOM 4771 N N . ASP B 1 165 ? 18.875 -22.562 -6.895 1 80.81 165 ASP B N 1
ATOM 4772 C CA . ASP B 1 165 ? 19.453 -23.688 -6.16 1 80.81 165 ASP B CA 1
ATOM 4773 C C . ASP B 1 165 ? 20.969 -23.531 -6.035 1 80.81 165 ASP B C 1
ATOM 4775 O O . ASP B 1 165 ? 21.719 -24.469 -6.367 1 80.81 165 ASP B O 1
ATOM 4779 N N . THR B 1 166 ? 21.547 -22.438 -5.727 1 80.25 166 THR B N 1
ATOM 4780 C CA . THR B 1 166 ? 22.953 -22.062 -5.691 1 80.25 166 THR B CA 1
ATOM 4781 C C . THR B 1 166 ? 23.672 -22.766 -4.547 1 80.25 166 THR B C 1
ATOM 4783 O O . THR B 1 166 ? 24.891 -22.734 -4.461 1 80.25 166 THR B O 1
ATOM 4786 N N . GLY B 1 167 ? 22.969 -23.609 -3.789 1 82.75 167 GLY B N 1
ATOM 4787 C CA . GLY B 1 167 ? 23.562 -24.406 -2.742 1 82.75 167 GLY B CA 1
ATOM 4788 C C . GLY B 1 167 ? 24.312 -23.594 -1.704 1 82.75 167 GLY B C 1
ATOM 4789 O O . GLY B 1 167 ? 23.797 -22.578 -1.231 1 82.75 167 GLY B O 1
ATOM 4790 N N . LEU B 1 168 ? 25.516 -23.875 -1.448 1 88 168 LEU B N 1
ATOM 4791 C CA . LEU B 1 168 ? 26.312 -23.281 -0.37 1 88 168 LEU B CA 1
ATOM 4792 C C . LEU B 1 168 ? 26.828 -21.906 -0.768 1 88 168 LEU B C 1
ATOM 4794 O O . LEU B 1 168 ? 26.938 -21 0.072 1 88 168 LEU B O 1
ATOM 4798 N N . ILE B 1 169 ? 27.078 -21.766 -2.055 1 89.81 169 ILE B N 1
ATOM 4799 C CA . ILE B 1 169 ? 27.578 -20.469 -2.512 1 89.81 169 ILE B CA 1
ATOM 4800 C C . ILE B 1 169 ? 26.5 -19.406 -2.328 1 89.81 169 ILE B C 1
ATOM 4802 O O 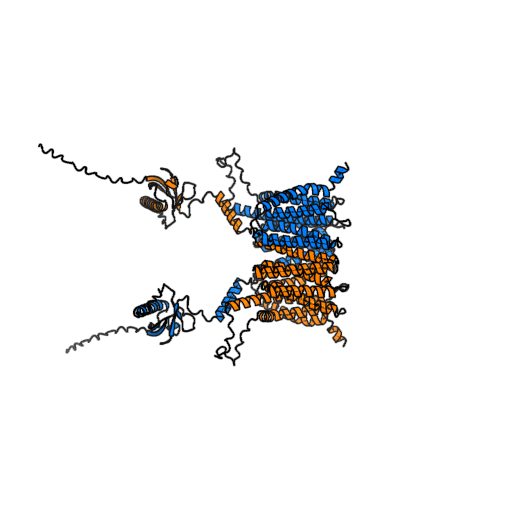. ILE B 1 169 ? 26.781 -18.281 -1.884 1 89.81 169 ILE B O 1
ATOM 4806 N N . GLY B 1 170 ? 25.312 -19.766 -2.645 1 90.62 170 GLY B N 1
ATOM 4807 C CA . GLY B 1 170 ? 24.203 -18.844 -2.43 1 90.62 170 GLY B CA 1
ATOM 4808 C C . GLY B 1 170 ? 23.953 -18.547 -0.963 1 90.62 170 GLY B C 1
ATOM 4809 O O . GLY B 1 170 ? 23.625 -17.422 -0.6 1 90.62 170 GLY B O 1
ATOM 4810 N N . ALA B 1 171 ? 24.109 -19.562 -0.146 1 92.5 171 ALA B N 1
ATOM 4811 C CA . ALA B 1 171 ? 23.922 -19.391 1.292 1 92.5 171 ALA B CA 1
ATOM 4812 C C . ALA B 1 171 ? 24.938 -18.406 1.87 1 92.5 171 ALA B C 1
ATOM 4814 O O . ALA B 1 171 ? 24.578 -17.547 2.688 1 92.5 171 ALA B O 1
ATOM 4815 N N . VAL B 1 172 ? 26.156 -18.5 1.371 1 93.12 172 VAL B N 1
ATOM 4816 C CA . VAL B 1 172 ? 27.219 -17.641 1.871 1 93.12 172 VAL B CA 1
ATOM 4817 C C . VAL B 1 172 ? 26.984 -16.203 1.383 1 93.12 172 VAL B C 1
ATOM 4819 O O . VAL B 1 172 ? 27.125 -15.25 2.152 1 93.12 172 VAL B O 1
ATOM 4822 N N . CYS B 1 173 ? 26.594 -16.031 0.144 1 92.38 173 CYS B N 1
ATOM 4823 C CA . CYS B 1 173 ? 26.328 -14.703 -0.406 1 92.38 173 CYS B CA 1
ATOM 4824 C C . CYS B 1 173 ? 25.172 -14.031 0.312 1 92.38 173 CYS B C 1
ATOM 4826 O O . CYS B 1 173 ? 25.25 -12.859 0.671 1 92.38 173 CYS B O 1
ATOM 4828 N N . GLY B 1 174 ? 24.125 -14.805 0.507 1 93.5 174 GLY B N 1
ATOM 4829 C CA . GLY B 1 174 ? 22.984 -14.273 1.23 1 93.5 174 GLY B CA 1
ATOM 4830 C C . GLY B 1 174 ? 23.297 -13.938 2.678 1 93.5 174 GLY B C 1
ATOM 4831 O O . GLY B 1 174 ? 22.859 -12.906 3.191 1 93.5 174 GLY B O 1
ATOM 4832 N N . GLY B 1 175 ? 24.109 -14.773 3.307 1 95.06 175 GLY B N 1
ATOM 4833 C CA . GLY B 1 175 ? 24.469 -14.57 4.703 1 95.06 175 GLY B CA 1
ATOM 4834 C C . GLY B 1 175 ? 25.391 -13.383 4.918 1 95.06 175 GLY B C 1
ATOM 4835 O O . GLY B 1 175 ? 25.156 -12.578 5.828 1 95.06 175 GLY B O 1
ATOM 4836 N N . VAL B 1 176 ? 26.328 -13.258 4.055 1 95.38 176 VAL B N 1
ATOM 4837 C CA . VAL B 1 176 ? 27.281 -12.164 4.188 1 95.38 176 VAL B CA 1
ATOM 4838 C C . VAL B 1 176 ? 26.594 -10.828 3.928 1 95.38 176 VAL B C 1
ATOM 4840 O O . VAL B 1 176 ? 26.797 -9.859 4.664 1 95.38 176 VAL B O 1
ATOM 4843 N N . THR B 1 177 ? 25.781 -10.805 2.893 1 95.25 177 THR B N 1
ATOM 4844 C CA . THR B 1 177 ? 25.062 -9.57 2.584 1 95.25 177 THR B CA 1
ATOM 4845 C C . THR B 1 177 ? 24.094 -9.211 3.703 1 95.25 177 THR B C 1
ATOM 4847 O O . THR B 1 177 ? 23.938 -8.039 4.047 1 95.25 177 THR B O 1
ATOM 4850 N N . SER B 1 178 ? 23.406 -10.203 4.234 1 96.69 178 SER B N 1
ATOM 4851 C CA . SER B 1 178 ? 22.5 -9.961 5.355 1 96.69 178 SER B CA 1
ATOM 4852 C C . SER B 1 178 ? 23.25 -9.383 6.555 1 96.69 178 SER B C 1
ATOM 4854 O O . SER B 1 178 ? 22.766 -8.461 7.211 1 96.69 178 SER B O 1
ATOM 4856 N N . LEU B 1 179 ? 24.438 -9.898 6.805 1 96.25 179 LEU B N 1
ATOM 4857 C CA . LEU B 1 179 ? 25.234 -9.43 7.93 1 96.25 179 LEU B CA 1
ATOM 4858 C C . LEU B 1 179 ? 25.672 -7.988 7.715 1 96.25 179 LEU B C 1
ATOM 4860 O O . LEU B 1 179 ? 25.641 -7.176 8.641 1 96.25 179 LEU B O 1
ATOM 4864 N N . VAL B 1 180 ? 26.094 -7.676 6.504 1 96.5 180 VAL B N 1
ATOM 4865 C CA . VAL B 1 180 ? 26.531 -6.324 6.18 1 96.5 180 VAL B CA 1
ATOM 4866 C C . VAL B 1 180 ? 25.375 -5.348 6.348 1 96.5 180 VAL B C 1
ATOM 4868 O O . VAL B 1 180 ? 25.531 -4.27 6.922 1 96.5 180 VAL B O 1
ATOM 4871 N N . LEU B 1 181 ? 24.172 -5.734 5.859 1 96.44 181 LEU B N 1
ATOM 4872 C CA . LEU B 1 181 ? 23 -4.879 5.988 1 96.44 181 LEU B CA 1
ATOM 4873 C C . LEU B 1 181 ? 22.594 -4.73 7.453 1 96.44 181 LEU B C 1
ATOM 4875 O O . LEU B 1 181 ? 22.141 -3.664 7.867 1 96.44 181 LEU B O 1
ATOM 4879 N N . THR B 1 182 ? 22.797 -5.797 8.25 1 96.19 182 THR B N 1
ATOM 4880 C CA . THR B 1 182 ? 22.469 -5.742 9.672 1 96.19 182 THR B CA 1
ATOM 4881 C C . THR B 1 182 ? 23.406 -4.785 10.406 1 96.19 182 THR B C 1
ATOM 4883 O O . THR B 1 182 ? 22.953 -3.977 11.227 1 96.19 182 THR B O 1
ATOM 4886 N N . VAL B 1 183 ? 24.703 -4.863 10.094 1 96.25 183 VAL B N 1
ATOM 4887 C CA . VAL B 1 183 ? 25.656 -3.959 10.711 1 96.25 183 VAL B CA 1
ATOM 4888 C C . VAL B 1 183 ? 25.359 -2.52 10.305 1 96.25 183 VAL B C 1
ATOM 4890 O O . VAL B 1 183 ? 25.406 -1.61 11.141 1 96.25 183 VAL B O 1
ATOM 4893 N N . ALA B 1 184 ? 25.016 -2.342 9.062 1 94.62 184 ALA B N 1
ATOM 4894 C CA . ALA B 1 184 ? 24.656 -1.009 8.586 1 94.62 184 ALA B CA 1
ATOM 4895 C C . ALA B 1 184 ? 23.422 -0.483 9.305 1 94.62 184 ALA B C 1
ATOM 4897 O O . ALA B 1 184 ? 23.312 0.715 9.578 1 94.62 184 ALA B O 1
ATOM 4898 N N . ALA B 1 185 ? 22.516 -1.364 9.578 1 95.06 185 ALA B N 1
ATOM 4899 C CA . ALA B 1 185 ? 21.297 -0.967 10.297 1 95.06 185 ALA B CA 1
ATOM 4900 C C . ALA B 1 185 ? 21.641 -0.51 11.719 1 95.06 185 ALA B C 1
ATOM 4902 O O . ALA B 1 185 ? 21.109 0.505 12.188 1 95.06 185 ALA B O 1
ATOM 4903 N N . VAL B 1 186 ? 22.547 -1.194 12.391 1 94.5 186 VAL B N 1
ATOM 4904 C CA . VAL B 1 186 ? 22.938 -0.863 13.758 1 94.5 186 VAL B CA 1
ATOM 4905 C C . VAL B 1 186 ? 23.703 0.458 13.773 1 94.5 186 VAL B C 1
ATOM 4907 O O . VAL B 1 186 ? 23.453 1.312 14.625 1 94.5 186 VAL B O 1
ATOM 4910 N N . VAL B 1 187 ? 24.562 0.598 12.797 1 93.38 187 VAL B N 1
ATOM 4911 C CA . VAL B 1 187 ? 25.359 1.819 12.727 1 93.38 187 VAL B CA 1
ATOM 4912 C C . VAL B 1 187 ? 24.438 3.012 12.445 1 93.38 187 VAL B C 1
ATOM 4914 O O . VAL B 1 187 ? 24.609 4.086 13.023 1 93.38 187 VAL B O 1
ATOM 4917 N N . ALA B 1 188 ? 23.469 2.838 11.539 1 92.38 188 ALA B N 1
ATOM 4918 C CA . ALA B 1 188 ? 22.547 3.922 11.219 1 92.38 188 ALA B CA 1
ATOM 4919 C C . ALA B 1 188 ? 21.734 4.332 12.438 1 92.38 188 ALA B C 1
ATOM 4921 O O . ALA B 1 188 ? 21.422 5.512 12.625 1 92.38 188 ALA B O 1
ATOM 4922 N N . ALA B 1 189 ? 21.422 3.428 13.234 1 92.31 189 ALA B N 1
ATOM 4923 C CA . ALA B 1 189 ? 20.609 3.717 14.414 1 92.31 189 ALA B CA 1
ATOM 4924 C C . ALA B 1 189 ? 21.453 4.324 15.523 1 92.31 189 ALA B C 1
ATOM 4926 O O . ALA B 1 189 ? 21.094 5.344 16.109 1 92.31 189 ALA B O 1
ATOM 4927 N N . ARG B 1 190 ? 22.672 3.779 15.781 1 91.19 190 ARG B N 1
ATOM 4928 C CA . ARG B 1 190 ? 23.453 4.172 16.953 1 91.19 190 ARG B CA 1
ATOM 4929 C C . ARG B 1 190 ? 24.344 5.367 16.625 1 91.19 190 ARG B C 1
ATOM 4931 O O . ARG B 1 190 ? 24.531 6.246 17.469 1 91.19 190 ARG B O 1
ATOM 4938 N N . VAL B 1 191 ? 24.938 5.371 15.461 1 89.75 191 VAL B N 1
ATOM 4939 C CA . VAL B 1 191 ? 25.906 6.406 15.133 1 89.75 191 VAL B CA 1
ATOM 4940 C C . VAL B 1 191 ? 25.203 7.605 14.508 1 89.75 191 VAL B C 1
ATOM 4942 O O . VAL B 1 191 ? 25.438 8.75 14.906 1 89.75 191 VAL B O 1
ATOM 4945 N N . TYR B 1 192 ? 24.234 7.473 13.602 1 88.5 192 TYR B N 1
ATOM 4946 C CA . TYR B 1 192 ? 23.609 8.57 12.867 1 88.5 192 TYR B CA 1
ATOM 4947 C C . TYR B 1 192 ? 22.25 8.93 13.461 1 88.5 192 TYR B C 1
ATOM 4949 O O . TYR B 1 192 ? 21.703 9.992 13.164 1 88.5 192 TYR B O 1
ATOM 4957 N N . GLY B 1 193 ? 21.688 8.117 14.258 1 87.94 193 GLY B N 1
ATOM 4958 C CA . GLY B 1 193 ? 20.422 8.398 14.898 1 87.94 193 GLY B CA 1
ATOM 4959 C C . GLY B 1 193 ? 19.25 8.398 13.93 1 87.94 193 GLY B C 1
ATOM 4960 O O . GLY B 1 193 ? 18.234 9.047 14.172 1 87.94 193 GLY B O 1
ATOM 4961 N N . ASP B 1 194 ? 19.469 7.863 12.703 1 88.94 194 ASP B N 1
ATOM 4962 C CA . ASP B 1 194 ? 18.406 7.77 11.711 1 88.94 194 ASP B CA 1
ATOM 4963 C C . ASP B 1 194 ? 17.625 6.473 11.867 1 88.94 194 ASP B C 1
ATOM 4965 O O . ASP B 1 194 ? 18.031 5.422 11.367 1 88.94 194 ASP B O 1
ATOM 4969 N N . THR B 1 195 ? 16.516 6.52 12.508 1 89.94 195 THR B N 1
ATOM 4970 C CA . THR B 1 195 ? 15.719 5.34 12.836 1 89.94 195 THR B CA 1
ATOM 4971 C C . THR B 1 195 ? 15.047 4.777 11.586 1 89.94 195 THR B C 1
ATOM 4973 O O . THR B 1 195 ? 14.969 3.557 11.414 1 89.94 195 THR B O 1
ATOM 4976 N N . ALA B 1 196 ? 14.617 5.688 10.703 1 90.06 196 ALA B N 1
ATOM 4977 C CA . ALA B 1 196 ? 13.898 5.234 9.516 1 90.06 196 ALA B CA 1
ATOM 4978 C C . ALA B 1 196 ? 14.812 4.418 8.602 1 90.06 196 ALA B C 1
ATOM 4980 O O . ALA B 1 196 ? 14.406 3.381 8.07 1 90.06 196 ALA B O 1
ATOM 4981 N N . SER B 1 197 ? 16.062 4.914 8.477 1 90.94 197 SER B N 1
ATOM 4982 C CA . SER B 1 197 ? 17.016 4.18 7.645 1 90.94 197 SER B CA 1
ATOM 4983 C C . SER B 1 197 ? 17.406 2.855 8.297 1 90.94 197 SER B C 1
ATOM 4985 O O . SER B 1 197 ? 17.609 1.854 7.605 1 90.94 197 SER B O 1
ATOM 4987 N N . SER B 1 198 ? 17.516 2.877 9.594 1 93.56 198 SER B N 1
ATOM 4988 C CA . SER B 1 198 ? 17.875 1.657 10.312 1 93.56 198 SER B CA 1
ATOM 4989 C C . SER B 1 198 ? 16.797 0.589 10.148 1 93.56 198 SER B C 1
ATOM 4991 O O . SER B 1 198 ? 17.109 -0.583 9.922 1 93.56 198 SER B O 1
ATOM 4993 N N . ILE B 1 199 ? 15.594 0.951 10.203 1 93.56 199 ILE B N 1
ATOM 4994 C CA . ILE B 1 199 ? 14.484 0.019 10.062 1 93.56 199 ILE B CA 1
ATOM 4995 C C . ILE B 1 199 ? 14.477 -0.565 8.648 1 93.56 199 ILE B C 1
ATOM 4997 O O . ILE B 1 199 ? 14.273 -1.768 8.469 1 93.56 199 ILE B O 1
ATOM 5001 N N . THR B 1 200 ? 14.672 0.282 7.613 1 94.06 200 THR B N 1
ATOM 5002 C CA . THR B 1 200 ? 14.68 -0.181 6.227 1 94.06 200 THR B CA 1
ATOM 5003 C C . THR B 1 200 ? 15.82 -1.169 6 1 94.06 200 THR B C 1
ATOM 5005 O O . THR B 1 200 ? 15.625 -2.232 5.41 1 94.06 200 THR B O 1
ATOM 5008 N N . LEU B 1 201 ? 16.984 -0.827 6.516 1 94.81 201 LEU B N 1
ATOM 5009 C CA . LEU B 1 201 ? 18.141 -1.695 6.363 1 94.81 201 LEU B CA 1
ATOM 5010 C C . LEU B 1 201 ? 17.938 -3.012 7.105 1 94.81 201 LEU B C 1
ATOM 5012 O O . LEU B 1 201 ? 18.297 -4.078 6.594 1 94.81 201 LEU B O 1
ATOM 5016 N N . GLY B 1 202 ? 17.406 -2.939 8.281 1 94.88 202 GLY B N 1
ATOM 5017 C CA . GLY B 1 202 ? 17.125 -4.145 9.039 1 94.88 202 GLY B CA 1
ATOM 5018 C C . GLY B 1 202 ? 16.094 -5.043 8.375 1 94.88 202 GLY B C 1
ATOM 5019 O O . GLY B 1 202 ? 16.25 -6.266 8.367 1 94.88 202 GLY B O 1
ATOM 5020 N N . CYS B 1 203 ? 15.07 -4.473 7.73 1 94.81 203 CYS B N 1
ATOM 5021 C CA . CYS B 1 203 ? 14.016 -5.238 7.07 1 94.81 203 CYS B CA 1
ATOM 5022 C C . CYS B 1 203 ? 14.531 -5.883 5.789 1 94.81 203 CYS B C 1
ATOM 5024 O O . CYS B 1 203 ? 14.047 -6.941 5.379 1 94.81 203 CYS B O 1
ATOM 5026 N N . THR B 1 204 ? 15.43 -5.234 5.105 1 96.06 204 THR B N 1
ATOM 5027 C CA . THR B 1 204 ? 15.984 -5.805 3.881 1 96.06 204 THR B CA 1
ATOM 5028 C C . THR B 1 204 ? 16.922 -6.961 4.199 1 96.06 204 THR B C 1
ATOM 5030 O O . THR B 1 204 ? 17.109 -7.855 3.375 1 96.06 204 THR B O 1
ATOM 5033 N N . ALA B 1 205 ? 17.5 -6.988 5.398 1 96.62 205 ALA B N 1
ATOM 5034 C CA . ALA B 1 205 ? 18.438 -8.031 5.801 1 96.62 205 ALA B CA 1
ATOM 5035 C C . ALA B 1 205 ? 17.703 -9.328 6.133 1 96.62 205 ALA B C 1
ATOM 5037 O O . ALA B 1 205 ? 18.266 -10.414 6.027 1 96.62 205 ALA B O 1
ATOM 5038 N N . VAL B 1 206 ? 16.453 -9.305 6.469 1 96.19 206 VAL B N 1
ATOM 5039 C CA . VAL B 1 206 ? 15.695 -10.438 7.004 1 96.19 206 VAL B CA 1
ATOM 5040 C C . VAL B 1 206 ? 15.461 -11.461 5.902 1 96.19 206 VAL B C 1
ATOM 5042 O O . VAL B 1 206 ? 15.75 -12.648 6.078 1 96.19 206 VAL B O 1
ATOM 5045 N N . PRO B 1 207 ? 14.953 -11.047 4.668 1 96 207 PRO B N 1
ATOM 5046 C CA . PRO B 1 207 ? 14.75 -12.07 3.635 1 96 207 PRO B CA 1
ATOM 5047 C C . PRO B 1 207 ? 16.062 -12.711 3.174 1 96 207 PRO B C 1
ATOM 5049 O O . PRO B 1 207 ? 16.078 -13.898 2.832 1 96 207 PRO B O 1
ATOM 5052 N N . LEU B 1 208 ? 17.125 -11.969 3.197 1 96.31 208 LEU B N 1
ATOM 5053 C CA . LEU B 1 208 ? 18.422 -12.508 2.793 1 96.31 208 LEU B CA 1
ATOM 5054 C C . LEU B 1 208 ? 18.953 -13.492 3.836 1 96.31 208 LEU B C 1
ATOM 5056 O O . LEU B 1 208 ? 19.578 -14.492 3.488 1 96.31 208 LEU B O 1
ATOM 5060 N N . ALA B 1 209 ? 18.719 -13.219 5.125 1 96 209 ALA B N 1
ATOM 5061 C CA . ALA B 1 209 ? 19.078 -14.164 6.18 1 96 209 ALA B CA 1
ATOM 5062 C C . ALA B 1 209 ? 18.25 -15.445 6.086 1 96 209 ALA B C 1
ATOM 5064 O O . ALA B 1 209 ? 18.766 -16.547 6.309 1 96 209 ALA B O 1
ATOM 5065 N N . PHE B 1 210 ? 17.016 -15.375 5.738 1 95.56 210 PHE B N 1
ATOM 5066 C CA . PHE B 1 210 ? 16.141 -16.531 5.578 1 95.56 210 PHE B CA 1
ATOM 5067 C C . PHE B 1 210 ? 16.672 -17.469 4.496 1 95.56 210 PHE B C 1
ATOM 5069 O O . PHE B 1 210 ? 16.734 -18.672 4.691 1 95.56 210 PHE B O 1
ATOM 5076 N N . VAL B 1 211 ? 17.047 -16.859 3.389 1 93.56 211 VAL B N 1
ATOM 5077 C CA . VAL B 1 211 ? 17.5 -17.672 2.262 1 93.56 211 VAL B CA 1
ATOM 5078 C C . VAL B 1 211 ? 18.844 -18.297 2.592 1 93.56 211 VAL B C 1
ATOM 5080 O O . VAL B 1 211 ? 19.125 -19.438 2.199 1 93.56 211 VAL B O 1
ATOM 5083 N N . SER B 1 212 ? 19.688 -17.531 3.305 1 94.12 212 SER B N 1
ATOM 5084 C CA . SER B 1 212 ? 20.969 -18.094 3.713 1 94.12 212 SER B CA 1
ATOM 5085 C C . SER B 1 212 ? 20.781 -19.344 4.57 1 94.12 212 SER B C 1
ATOM 5087 O O . SER B 1 212 ? 21.438 -20.359 4.352 1 94.12 212 SER B O 1
ATOM 5089 N N . GLY B 1 213 ? 19.875 -19.328 5.535 1 92.56 213 GLY B N 1
ATOM 5090 C CA . GLY B 1 213 ? 19.609 -20.484 6.379 1 92.56 213 GLY B CA 1
ATOM 5091 C C . GLY B 1 213 ? 18.938 -21.625 5.637 1 92.56 213 GLY B C 1
ATOM 5092 O O . GLY B 1 213 ? 19.25 -22.797 5.879 1 92.56 213 GLY B O 1
ATOM 5093 N N . ALA B 1 214 ? 18.078 -21.359 4.695 1 91.88 214 ALA B N 1
ATOM 5094 C CA . ALA B 1 214 ? 17.328 -22.375 3.953 1 91.88 214 ALA B CA 1
ATOM 5095 C C . ALA B 1 214 ? 18.25 -23.125 3 1 91.88 214 ALA B C 1
ATOM 5097 O O . ALA B 1 214 ? 18.062 -24.328 2.756 1 91.88 214 ALA B O 1
ATOM 5098 N N . LEU B 1 215 ? 19.25 -22.375 2.441 1 90.75 215 LEU B N 1
ATOM 5099 C CA . LEU B 1 215 ? 20.125 -23 1.454 1 90.75 215 LEU B CA 1
ATOM 5100 C C . LEU B 1 215 ? 21.266 -23.734 2.135 1 90.75 215 LEU B C 1
ATOM 5102 O O . LEU B 1 215 ? 21.984 -24.516 1.494 1 90.75 215 LEU B O 1
ATOM 5106 N N . CYS B 1 216 ? 21.438 -23.562 3.43 1 87.81 216 CYS B N 1
ATOM 5107 C CA . CYS B 1 216 ? 22.516 -24.219 4.16 1 87.81 216 CYS B CA 1
ATOM 5108 C C . CYS B 1 216 ? 22.203 -25.688 4.398 1 87.81 216 CYS B C 1
ATOM 5110 O O . CYS B 1 216 ? 23.125 -26.5 4.57 1 87.81 216 CYS B O 1
ATOM 5112 N N . VAL B 1 217 ? 20.891 -25.984 4.461 1 82.62 217 VAL B N 1
ATOM 5113 C CA . VAL B 1 217 ? 20.5 -27.359 4.754 1 82.62 217 VAL B CA 1
ATOM 5114 C C . VAL B 1 217 ? 20.5 -28.188 3.469 1 82.62 217 VAL B C 1
ATOM 5116 O O . VAL B 1 217 ? 19.891 -27.797 2.471 1 82.62 217 VAL B O 1
ATOM 5119 N N . PRO B 1 218 ? 21.453 -29.172 3.547 1 77.25 218 PRO B N 1
ATOM 5120 C CA . PRO B 1 218 ? 21.438 -30.094 2.402 1 77.25 218 PRO B CA 1
ATOM 5121 C C . PRO B 1 218 ? 20.234 -31.031 2.424 1 77.25 218 PRO B C 1
ATOM 5123 O O . PRO B 1 218 ? 19.672 -31.312 3.49 1 77.25 218 PRO B O 1
ATOM 5126 N N . GLY B 1 219 ? 19.516 -31.203 1.355 1 74.06 219 GLY B N 1
ATOM 5127 C CA . GLY B 1 219 ? 18.453 -32.188 1.288 1 74.06 219 GLY B CA 1
ATOM 5128 C C . GLY B 1 219 ? 17.188 -31.672 0.617 1 74.06 219 GLY B C 1
ATOM 5129 O O . GLY B 1 219 ? 17.172 -30.562 0.086 1 74.06 219 GLY B O 1
ATOM 5130 N N . THR B 1 220 ? 16.172 -32.594 0.628 1 73.06 220 THR B N 1
ATOM 5131 C CA . THR B 1 220 ? 14.977 -32.312 -0.157 1 73.06 220 THR B CA 1
ATOM 5132 C C . THR B 1 220 ? 13.805 -31.969 0.752 1 73.06 220 THR B C 1
ATOM 5134 O O . THR B 1 220 ? 12.734 -31.578 0.275 1 73.06 220 THR B O 1
ATOM 5137 N N . VAL B 1 221 ? 14.148 -32.125 2.107 1 72.38 221 VAL B N 1
ATOM 5138 C CA . VAL B 1 221 ? 13.016 -31.875 3.002 1 72.38 221 VAL B CA 1
ATOM 5139 C C . VAL B 1 221 ? 12.758 -30.391 3.137 1 72.38 221 VAL B C 1
ATOM 5141 O O . VAL B 1 221 ? 13.602 -29.641 3.645 1 72.38 221 VAL B O 1
ATOM 5144 N N . LEU B 1 222 ? 11.672 -29.844 2.631 1 80.5 222 LEU B N 1
ATOM 5145 C CA . LEU B 1 222 ? 11.297 -28.438 2.584 1 80.5 222 LEU B CA 1
ATOM 5146 C C . LEU B 1 222 ? 11.164 -27.859 3.99 1 80.5 222 LEU B C 1
ATOM 5148 O O . LEU B 1 222 ? 11.562 -26.719 4.238 1 80.5 222 LEU B O 1
ATOM 5152 N N . SER B 1 223 ? 10.68 -28.766 4.953 1 85.44 223 SER B N 1
ATOM 5153 C CA . SER B 1 223 ? 10.438 -28.266 6.297 1 85.44 223 SER B CA 1
ATOM 5154 C C . SER B 1 223 ? 11.742 -27.922 7.004 1 85.44 223 SER B C 1
ATOM 5156 O O . SER B 1 223 ? 11.82 -26.953 7.75 1 85.44 223 SER B O 1
ATOM 5158 N N . ALA B 1 224 ? 12.719 -28.656 6.738 1 87 224 ALA B N 1
ATOM 5159 C CA . ALA B 1 224 ? 14.016 -28.406 7.367 1 87 224 ALA B CA 1
ATOM 5160 C C . ALA B 1 224 ? 14.641 -27.125 6.828 1 87 224 ALA B C 1
ATOM 5162 O O . ALA B 1 224 ? 15.266 -26.359 7.574 1 87 224 ALA B O 1
ATOM 5163 N N . HIS B 1 225 ? 14.445 -26.844 5.547 1 88.75 225 HIS B N 1
ATOM 5164 C CA . HIS B 1 225 ? 14.938 -25.625 4.926 1 88.75 225 HIS B CA 1
ATOM 5165 C C . HIS B 1 225 ? 14.25 -24.391 5.512 1 88.75 225 HIS B C 1
ATOM 5167 O O . HIS B 1 225 ? 14.906 -23.406 5.836 1 88.75 225 HIS B O 1
ATOM 5173 N N . LEU B 1 226 ? 12.969 -24.531 5.715 1 91 226 LEU B N 1
ATOM 5174 C CA . LEU B 1 226 ? 12.195 -23.406 6.215 1 91 226 LEU B CA 1
ATOM 5175 C C . LEU B 1 226 ? 12.477 -23.172 7.695 1 91 226 LEU B C 1
ATOM 5177 O O . LEU B 1 226 ? 12.438 -22.031 8.164 1 91 226 LEU B O 1
ATOM 5181 N N . LEU B 1 227 ? 12.781 -24.25 8.406 1 92.38 227 LEU B N 1
ATOM 5182 C CA . LEU B 1 227 ? 13.109 -24.156 9.828 1 92.38 227 LEU B CA 1
ATOM 5183 C C . LEU B 1 227 ? 14.398 -23.375 10.039 1 92.38 227 LEU B C 1
ATOM 5185 O O . LEU B 1 227 ? 14.422 -22.391 10.781 1 92.38 227 LEU B O 1
ATOM 5189 N N . LEU B 1 228 ? 15.445 -23.781 9.328 1 93.06 228 LEU B N 1
ATOM 5190 C CA . LEU B 1 228 ? 16.734 -23.109 9.516 1 93.06 228 LEU B CA 1
ATOM 5191 C C . LEU B 1 228 ? 16.688 -21.688 8.938 1 93.06 228 LEU B C 1
ATOM 5193 O O . LEU B 1 228 ? 17.344 -20.781 9.461 1 93.06 228 LEU B O 1
ATOM 5197 N N . GLY B 1 229 ? 15.984 -21.5 7.82 1 94.5 229 GLY B N 1
ATOM 5198 C CA . GLY B 1 229 ? 15.805 -20.172 7.281 1 94.5 229 GLY B CA 1
ATOM 5199 C C . GLY B 1 229 ? 15.117 -19.219 8.25 1 94.5 229 GLY B C 1
ATOM 5200 O O . GLY B 1 229 ? 15.562 -18.078 8.43 1 94.5 229 GLY B O 1
ATOM 5201 N N . SER B 1 230 ? 14.07 -19.719 8.883 1 95.88 230 SER B N 1
ATOM 5202 C CA . SER B 1 230 ? 13.344 -18.891 9.844 1 95.88 230 SER B CA 1
ATOM 5203 C C . SER B 1 230 ? 14.18 -18.625 11.094 1 95.88 230 SER B C 1
ATOM 5205 O O . SER B 1 230 ? 14.102 -17.547 11.68 1 95.88 230 SER B O 1
ATOM 5207 N N . ALA B 1 231 ? 14.938 -19.594 11.469 1 95.94 231 ALA B N 1
ATOM 5208 C CA . ALA B 1 231 ? 15.797 -19.438 12.633 1 95.94 231 ALA B CA 1
ATOM 5209 C C . ALA B 1 231 ? 16.859 -18.359 12.398 1 95.94 231 ALA B C 1
ATOM 5211 O O . ALA B 1 231 ? 17.094 -17.516 13.258 1 95.94 231 ALA B O 1
ATOM 5212 N N . PHE B 1 232 ? 17.469 -18.375 11.195 1 95.81 232 PHE B N 1
ATOM 5213 C CA . PHE B 1 232 ? 18.469 -17.375 10.867 1 95.81 232 PHE B CA 1
ATOM 5214 C C . PHE B 1 232 ? 17.844 -15.984 10.781 1 95.81 232 PHE B C 1
ATOM 5216 O O . PHE B 1 232 ? 18.406 -15 11.266 1 95.81 232 PHE B O 1
ATOM 5223 N N . ALA B 1 233 ? 16.719 -15.906 10.148 1 96.81 233 ALA B N 1
ATOM 5224 C CA . ALA B 1 233 ? 16.016 -14.633 10.047 1 96.81 233 ALA B CA 1
ATOM 5225 C C . ALA B 1 233 ? 15.625 -14.102 11.422 1 96.81 233 ALA B C 1
ATOM 5227 O O . ALA B 1 233 ? 15.688 -12.898 11.672 1 96.81 233 ALA B O 1
ATOM 5228 N N . ALA B 1 234 ? 15.211 -15.023 12.336 1 97.25 234 ALA B N 1
ATOM 5229 C CA . ALA B 1 234 ? 14.844 -14.625 13.695 1 97.25 234 ALA B CA 1
ATOM 5230 C C . ALA B 1 234 ? 16.047 -14.102 14.461 1 97.25 234 ALA B C 1
ATOM 5232 O O . ALA B 1 234 ? 15.945 -13.133 15.219 1 97.25 234 ALA B O 1
ATOM 5233 N N . ALA B 1 235 ? 17.188 -14.734 14.242 1 96.88 235 ALA B N 1
ATOM 5234 C CA . ALA B 1 235 ? 18.422 -14.305 14.914 1 96.88 235 ALA B CA 1
ATOM 5235 C C . ALA B 1 235 ? 18.812 -12.891 14.484 1 96.88 235 ALA B C 1
ATOM 5237 O O . ALA B 1 235 ? 19.125 -12.047 15.32 1 96.88 235 ALA B O 1
ATOM 5238 N N . VAL B 1 236 ? 18.75 -12.648 13.203 1 95.88 236 VAL B N 1
ATOM 5239 C CA . VAL B 1 236 ? 19.109 -11.336 12.68 1 95.88 236 VAL B CA 1
ATOM 5240 C C . VAL B 1 236 ? 18.125 -10.289 13.195 1 95.88 236 VAL B C 1
ATOM 5242 O O . VAL B 1 236 ? 18.516 -9.18 13.562 1 95.88 236 VAL B O 1
ATOM 5245 N N . THR B 1 237 ? 16.859 -10.633 13.219 1 96.5 237 THR B N 1
ATOM 5246 C CA . THR B 1 237 ? 15.836 -9.711 13.703 1 96.5 237 THR B CA 1
ATOM 5247 C C . THR B 1 237 ? 16.031 -9.422 15.195 1 96.5 237 THR B C 1
ATOM 5249 O O . THR B 1 237 ? 15.852 -8.289 15.641 1 96.5 237 THR B O 1
ATOM 5252 N N . LEU B 1 238 ? 16.438 -10.453 15.914 1 96.06 238 LEU B N 1
ATOM 5253 C CA . LEU B 1 238 ? 16.703 -10.281 17.344 1 96.06 238 LEU B CA 1
ATOM 5254 C C . LEU B 1 238 ? 17.891 -9.336 17.562 1 96.06 238 LEU B C 1
ATOM 5256 O O . LEU B 1 238 ? 17.859 -8.492 18.453 1 96.06 238 LEU B O 1
ATOM 5260 N N . ILE B 1 239 ? 18.906 -9.492 16.719 1 95.62 239 ILE B N 1
ATOM 5261 C CA . ILE B 1 239 ? 20.078 -8.625 16.812 1 95.62 239 ILE B CA 1
ATOM 5262 C C . ILE B 1 239 ? 19.656 -7.18 16.531 1 95.62 239 ILE B C 1
ATOM 5264 O O . ILE B 1 239 ? 20.078 -6.258 17.234 1 95.62 239 ILE B O 1
ATOM 5268 N N . CYS B 1 240 ? 18.828 -7.016 15.516 1 94.44 240 CYS B N 1
ATOM 5269 C CA . CYS B 1 240 ? 18.359 -5.676 15.18 1 94.44 240 CYS B CA 1
ATOM 5270 C C . CYS B 1 240 ? 17.5 -5.102 16.297 1 94.44 240 CYS B C 1
ATOM 5272 O O . CYS B 1 240 ? 17.594 -3.912 16.609 1 94.44 240 CYS B O 1
ATOM 5274 N N . LEU B 1 241 ? 16.688 -5.906 16.938 1 93.69 241 LEU B N 1
ATOM 5275 C CA . LEU B 1 241 ? 15.812 -5.461 18.031 1 93.69 241 LEU B CA 1
ATOM 5276 C C . LEU B 1 241 ? 16.625 -5.039 19.25 1 93.69 241 LEU B C 1
ATOM 5278 O O . LEU B 1 241 ? 16.328 -4.02 19.875 1 93.69 241 LEU B O 1
ATOM 5282 N N . ARG B 1 242 ? 17.719 -5.73 19.516 1 92.81 242 ARG B N 1
ATOM 5283 C CA . ARG B 1 242 ? 18.5 -5.484 20.719 1 92.81 242 ARG B CA 1
ATOM 5284 C C . ARG B 1 242 ? 19.5 -4.359 20.5 1 92.81 242 ARG B C 1
ATOM 5286 O O . ARG B 1 242 ? 19.766 -3.574 21.422 1 92.81 242 ARG B O 1
ATOM 5293 N N . LEU B 1 243 ? 19.984 -4.262 19.297 1 92.88 243 LEU B N 1
ATOM 5294 C CA . LEU B 1 243 ? 21.109 -3.355 19.094 1 92.88 243 LEU B CA 1
ATOM 5295 C C . LEU B 1 243 ? 20.656 -2.039 18.469 1 92.88 243 LEU B C 1
ATOM 5297 O O . LEU B 1 243 ? 21.312 -1.011 18.625 1 92.88 243 LEU B O 1
ATOM 5301 N N . CYS B 1 244 ? 19.609 -1.942 17.672 1 88 244 CYS B N 1
ATOM 5302 C CA . CYS B 1 244 ? 19.203 -0.717 17 1 88 244 CYS B CA 1
ATOM 5303 C C . CYS B 1 244 ? 18.422 0.19 17.953 1 88 244 CYS B C 1
ATOM 5305 O O . CYS B 1 244 ? 18.531 1.415 17.875 1 88 244 CYS B O 1
ATOM 5307 N N . GLY B 1 245 ? 17.719 -0.225 19 1 81 245 GLY B N 1
ATOM 5308 C CA . GLY B 1 245 ? 16.969 0.565 19.969 1 81 245 GLY B CA 1
ATOM 5309 C C . GLY B 1 245 ? 15.805 1.311 19.344 1 81 245 GLY B C 1
ATOM 5310 O O . GLY B 1 245 ? 15.156 2.117 20.016 1 81 245 GLY B O 1
ATOM 5311 N N . ALA B 1 246 ? 15.648 1.309 18.047 1 81.56 246 ALA B N 1
ATOM 5312 C CA . ALA B 1 246 ? 14.555 1.993 17.359 1 81.56 246 ALA B CA 1
ATOM 5313 C C . ALA B 1 246 ? 13.734 1.016 16.516 1 81.56 246 ALA B C 1
ATOM 5315 O O . ALA B 1 246 ? 14.211 -0.07 16.172 1 81.56 246 ALA B O 1
ATOM 5316 N N . GLY B 1 247 ? 12.461 1.362 16.297 1 88.62 247 GLY B N 1
ATOM 5317 C CA . GLY B 1 247 ? 11.586 0.5 15.508 1 88.62 247 GLY B CA 1
ATOM 5318 C C . GLY B 1 247 ? 11.164 -0.751 16.25 1 88.62 247 GLY B C 1
ATOM 5319 O O . GLY B 1 247 ? 11.227 -1.856 15.711 1 88.62 247 GLY B O 1
ATOM 5320 N N . LEU B 1 248 ? 10.828 -0.611 17.469 1 91.25 248 LEU B N 1
ATOM 5321 C CA . LEU B 1 248 ? 10.508 -1.727 18.344 1 91.25 248 LEU B CA 1
ATOM 5322 C C . LEU B 1 248 ? 9.266 -2.467 17.859 1 91.25 248 LEU B C 1
ATOM 5324 O O . LEU B 1 248 ? 9.219 -3.697 17.906 1 91.25 248 LEU B O 1
ATOM 5328 N N . ALA B 1 249 ? 8.344 -1.749 17.328 1 92.56 249 ALA B N 1
ATOM 5329 C CA . ALA B 1 249 ? 7.113 -2.381 16.859 1 92.56 249 ALA B CA 1
ATOM 5330 C C . ALA B 1 249 ? 7.379 -3.305 15.68 1 92.56 249 ALA B C 1
ATOM 5332 O O . ALA B 1 249 ? 6.93 -4.453 15.664 1 92.56 249 ALA B O 1
ATOM 5333 N N . VAL B 1 250 ? 8.195 -2.838 14.688 1 93.88 250 VAL B N 1
ATOM 5334 C CA . VAL B 1 250 ? 8.438 -3.584 13.453 1 93.88 250 VAL B CA 1
ATOM 5335 C C . VAL B 1 250 ? 9.297 -4.809 13.75 1 93.88 250 VAL B C 1
ATOM 5337 O O . VAL B 1 250 ? 8.984 -5.918 13.312 1 93.88 250 VAL B O 1
ATOM 5340 N N . PHE B 1 251 ? 10.352 -4.676 14.508 1 95.56 251 PHE B N 1
ATOM 5341 C CA . PHE B 1 251 ? 11.266 -5.781 14.781 1 95.56 251 PHE B CA 1
ATOM 5342 C C . PHE B 1 251 ? 10.633 -6.781 15.742 1 95.56 251 PHE B C 1
ATOM 5344 O O . PHE B 1 251 ? 10.898 -7.984 15.648 1 95.56 251 PHE B O 1
ATOM 5351 N N . THR B 1 252 ? 9.773 -6.328 16.656 1 94.69 252 THR B N 1
ATOM 5352 C CA . THR B 1 252 ? 9.055 -7.258 17.516 1 94.69 252 THR B CA 1
ATOM 5353 C C . THR B 1 252 ? 8.062 -8.086 16.703 1 94.69 252 THR B C 1
ATOM 5355 O O . THR B 1 252 ? 7.945 -9.297 16.906 1 94.69 252 THR B O 1
ATOM 5358 N N . ALA B 1 253 ? 7.336 -7.43 15.812 1 95.81 253 ALA B N 1
ATOM 5359 C CA . ALA B 1 253 ? 6.395 -8.148 14.961 1 95.81 253 ALA B CA 1
ATOM 5360 C C . ALA B 1 253 ? 7.109 -9.203 14.125 1 95.81 253 ALA B C 1
ATOM 5362 O O . ALA B 1 253 ? 6.676 -10.359 14.07 1 95.81 253 ALA B O 1
ATOM 5363 N N . LEU B 1 254 ? 8.211 -8.812 13.492 1 96.19 254 LEU B N 1
ATOM 5364 C CA . LEU B 1 254 ? 8.961 -9.734 12.648 1 96.19 254 LEU B CA 1
ATOM 5365 C C . LEU B 1 254 ? 9.516 -10.891 13.469 1 96.19 254 LEU B C 1
ATOM 5367 O O . LEU B 1 254 ? 9.469 -12.047 13.031 1 96.19 254 LEU B O 1
ATOM 5371 N N . LEU B 1 255 ? 10 -10.609 14.648 1 95.62 255 LEU B N 1
ATOM 5372 C CA . LEU B 1 255 ? 10.594 -11.633 15.508 1 95.62 255 LEU B CA 1
ATOM 5373 C C . LEU B 1 255 ? 9.547 -12.656 15.93 1 95.62 255 LEU B C 1
ATOM 5375 O O . LEU B 1 255 ? 9.781 -13.859 15.836 1 95.62 255 LEU B O 1
ATOM 5379 N N . VAL B 1 256 ? 8.406 -12.195 16.344 1 95 256 VAL B N 1
ATOM 5380 C CA . VAL B 1 256 ? 7.371 -13.094 16.828 1 95 256 VAL B CA 1
ATOM 5381 C C . VAL B 1 256 ? 6.84 -13.945 15.688 1 95 256 VAL B C 1
ATOM 5383 O O . VAL B 1 256 ? 6.582 -15.141 15.859 1 95 256 VAL B O 1
ATOM 5386 N N . VAL B 1 257 ? 6.68 -13.391 14.508 1 96 257 VAL B N 1
ATOM 5387 C CA . VAL B 1 257 ? 6.238 -14.148 13.344 1 96 257 VAL B CA 1
ATOM 5388 C C . VAL B 1 257 ? 7.258 -15.234 13.008 1 96 257 VAL B C 1
ATOM 5390 O O . VAL B 1 257 ? 6.895 -16.391 12.758 1 96 257 VAL B O 1
ATOM 5393 N N . LEU B 1 258 ? 8.539 -14.828 13.023 1 96.75 258 LEU B N 1
ATOM 5394 C CA . LEU B 1 258 ? 9.602 -15.766 12.672 1 96.75 258 LEU B CA 1
ATOM 5395 C C . LEU B 1 258 ? 9.75 -16.844 13.734 1 96.75 258 LEU B C 1
ATOM 5397 O O . LEU B 1 258 ? 10.023 -18.016 13.414 1 96.75 258 LEU B O 1
ATOM 5401 N N . LEU B 1 259 ? 9.57 -16.516 15 1 95.31 259 LEU B N 1
ATOM 5402 C CA . LEU B 1 259 ? 9.617 -17.516 16.062 1 95.31 259 LEU B CA 1
ATOM 5403 C C . LEU B 1 259 ? 8.453 -18.484 15.945 1 95.31 259 LEU B C 1
ATOM 5405 O O . LEU B 1 259 ? 8.609 -19.688 16.219 1 95.31 259 LEU B O 1
ATOM 5409 N N . ALA B 1 260 ? 7.277 -17.953 15.609 1 94.75 260 ALA B N 1
ATOM 5410 C CA . ALA B 1 260 ? 6.141 -18.844 15.359 1 94.75 260 ALA B CA 1
ATOM 5411 C C . ALA B 1 260 ? 6.43 -19.781 14.195 1 94.75 260 ALA B C 1
ATOM 5413 O O . ALA B 1 260 ? 6.055 -20.969 14.234 1 94.75 260 ALA B O 1
ATOM 5414 N N . ALA B 1 261 ? 7.105 -19.266 13.172 1 94.44 261 ALA B N 1
ATOM 5415 C CA . ALA B 1 261 ? 7.48 -20.094 12.031 1 94.44 261 ALA B CA 1
ATOM 5416 C C . ALA B 1 261 ? 8.477 -21.188 12.438 1 94.44 261 ALA B C 1
ATOM 5418 O O . ALA B 1 261 ? 8.359 -22.328 12.023 1 94.44 261 ALA B O 1
ATOM 5419 N N . VAL B 1 262 ? 9.461 -20.828 13.258 1 93.94 262 VAL B N 1
ATOM 5420 C CA . VAL B 1 262 ? 10.438 -21.781 13.75 1 93.94 262 VAL B CA 1
ATOM 5421 C C . VAL B 1 262 ? 9.727 -22.891 14.516 1 93.94 262 VAL B C 1
ATOM 5423 O O . VAL B 1 262 ? 10 -24.078 14.297 1 93.94 262 VAL B O 1
ATOM 5426 N N . GLY B 1 263 ? 8.82 -22.531 15.391 1 93.12 263 GLY B N 1
ATOM 5427 C CA . GLY B 1 263 ? 8.07 -23.531 16.141 1 93.12 263 GLY B CA 1
ATOM 5428 C C . GLY B 1 263 ? 7.23 -24.438 15.273 1 93.12 263 GLY B C 1
ATOM 5429 O O . GLY B 1 263 ? 7.195 -25.641 15.477 1 93.12 263 GLY B O 1
ATOM 5430 N N . THR B 1 264 ? 6.566 -23.844 14.312 1 91.19 264 THR B N 1
ATOM 5431 C CA . THR B 1 264 ? 5.695 -24.594 13.414 1 91.19 264 THR B CA 1
ATOM 5432 C C . THR B 1 264 ? 6.5 -25.578 12.57 1 91.19 264 THR B C 1
ATOM 5434 O O . THR B 1 264 ? 6.141 -26.75 12.461 1 91.19 264 THR B O 1
ATOM 5437 N N . PHE B 1 265 ? 7.645 -25.125 11.992 1 90.94 265 PHE B N 1
ATOM 5438 C CA . PHE B 1 265 ? 8.422 -25.984 11.094 1 90.94 265 PHE B CA 1
ATOM 5439 C C . PHE B 1 265 ? 9.25 -26.984 11.883 1 90.94 265 PHE B C 1
ATOM 5441 O O . PHE B 1 265 ? 9.586 -28.047 11.367 1 90.94 265 PHE B O 1
ATOM 5448 N N . ALA B 1 266 ? 9.586 -26.641 13.141 1 91.44 266 ALA B N 1
ATOM 5449 C CA . ALA B 1 266 ? 10.234 -27.625 14 1 91.44 266 ALA B CA 1
ATOM 5450 C C . ALA B 1 266 ? 9.312 -28.828 14.25 1 91.44 266 ALA B C 1
ATOM 5452 O O . ALA B 1 266 ? 9.742 -29.969 14.188 1 91.44 266 ALA B O 1
ATOM 5453 N N . VAL B 1 267 ? 8.039 -28.562 14.477 1 89.31 267 VAL B N 1
ATOM 5454 C CA . VAL B 1 267 ? 7.062 -29.625 14.703 1 89.31 267 VAL B CA 1
ATOM 5455 C C . VAL B 1 267 ? 6.844 -30.406 13.414 1 89.31 267 VAL B C 1
ATOM 5457 O O . VAL B 1 267 ? 6.758 -31.641 13.438 1 89.31 267 VAL B O 1
ATOM 5460 N N . ALA B 1 268 ? 6.781 -29.688 12.297 1 86.31 268 ALA B N 1
ATOM 5461 C CA . ALA B 1 268 ? 6.566 -30.344 11.008 1 86.31 268 ALA B CA 1
ATOM 5462 C C . ALA B 1 268 ? 7.742 -31.234 10.648 1 86.31 268 ALA B C 1
ATOM 5464 O O . ALA B 1 268 ? 7.566 -32.281 9.984 1 86.31 268 ALA B O 1
ATOM 5465 N N . THR B 1 269 ? 8.945 -30.812 11.086 1 85.31 269 THR B N 1
ATOM 5466 C CA . THR B 1 269 ? 10.133 -31.594 10.781 1 85.31 269 THR B CA 1
ATOM 5467 C C . THR B 1 269 ? 10.242 -32.781 11.719 1 85.31 269 THR B C 1
ATOM 5469 O O . THR B 1 269 ? 10.688 -33.875 11.312 1 85.31 269 THR B O 1
ATOM 5472 N N . THR B 1 270 ? 9.844 -32.625 12.922 1 88 270 THR B N 1
ATOM 5473 C CA . THR B 1 270 ? 9.977 -33.688 13.906 1 88 270 THR B CA 1
ATOM 5474 C C . THR B 1 270 ? 8.828 -34.688 13.781 1 88 270 THR B C 1
ATOM 5476 O O . THR B 1 270 ? 9 -35.875 14.055 1 88 270 THR B O 1
ATOM 5479 N N . LEU B 1 271 ? 7.648 -34.188 13.414 1 86.75 271 LEU B N 1
ATOM 5480 C CA . LEU B 1 271 ? 6.48 -35.031 13.242 1 86.75 271 LEU B CA 1
ATOM 5481 C C . LEU B 1 271 ? 5.941 -34.938 11.812 1 86.75 271 LEU B C 1
ATOM 5483 O O . LEU B 1 271 ? 4.887 -34.344 11.586 1 86.75 271 LEU B O 1
ATOM 5487 N N . PRO B 1 272 ? 6.672 -35.5 10.914 1 77.25 272 PRO B N 1
ATOM 5488 C CA . PRO B 1 272 ? 6.27 -35.375 9.516 1 77.25 272 PRO B CA 1
ATOM 5489 C C . PRO B 1 272 ? 4.902 -36 9.234 1 77.25 272 PRO B C 1
ATOM 5491 O O . PRO B 1 272 ? 4.238 -35.625 8.266 1 77.25 272 PRO B O 1
ATOM 5494 N N . GLU B 1 273 ? 4.453 -36.906 10.133 1 76.31 273 GLU B N 1
ATOM 5495 C CA . GLU B 1 273 ? 3.186 -37.594 9.898 1 76.31 273 GLU B CA 1
ATOM 5496 C C . GLU B 1 273 ? 2.004 -36.719 10.352 1 76.31 273 GLU B C 1
ATOM 5498 O O . GLU B 1 273 ? 0.854 -37.031 10.016 1 76.31 273 GLU B O 1
ATOM 5503 N N . ALA B 1 274 ? 2.338 -35.719 11.07 1 77.06 274 ALA B N 1
ATOM 5504 C CA . ALA B 1 274 ? 1.252 -34.875 11.57 1 77.06 274 ALA B CA 1
ATOM 5505 C C . ALA B 1 274 ? 0.568 -34.125 10.43 1 77.06 274 ALA B C 1
ATOM 5507 O O . ALA B 1 274 ? 1.236 -33.562 9.547 1 77.06 274 ALA B O 1
ATOM 5508 N N . ARG B 1 275 ? -0.806 -34.312 10.406 1 82.69 275 ARG B N 1
ATOM 5509 C CA . ARG B 1 275 ? -1.61 -33.625 9.391 1 82.69 275 ARG B CA 1
ATOM 5510 C C . ARG B 1 275 ? -1.425 -32.125 9.453 1 82.69 275 ARG B C 1
ATOM 5512 O O . ARG B 1 275 ? -1.356 -31.531 10.547 1 82.69 275 ARG B O 1
ATOM 5519 N N . THR B 1 276 ? -1.14 -31.453 8.359 1 85.12 276 THR B N 1
ATOM 5520 C CA . THR B 1 276 ? -1.005 -30 8.266 1 85.12 276 THR B CA 1
ATOM 5521 C C . THR B 1 276 ? -2.17 -29.312 8.961 1 85.12 276 THR B C 1
ATOM 5523 O O . THR B 1 276 ? -1.995 -28.25 9.57 1 85.12 276 THR B O 1
ATOM 5526 N N . ALA B 1 277 ? -3.361 -29.938 8.969 1 86.75 277 ALA B N 1
ATOM 5527 C CA . ALA B 1 277 ? -4.547 -29.359 9.602 1 86.75 277 ALA B CA 1
ATOM 5528 C C . ALA B 1 277 ? -4.387 -29.297 11.117 1 86.75 277 ALA B C 1
ATOM 5530 O O . ALA B 1 277 ? -4.773 -28.312 11.75 1 86.75 277 ALA B O 1
ATOM 5531 N N . THR B 1 278 ? -3.799 -30.359 11.641 1 87 278 THR B N 1
ATOM 5532 C CA . THR B 1 278 ? -3.605 -30.406 13.086 1 87 278 THR B CA 1
ATOM 553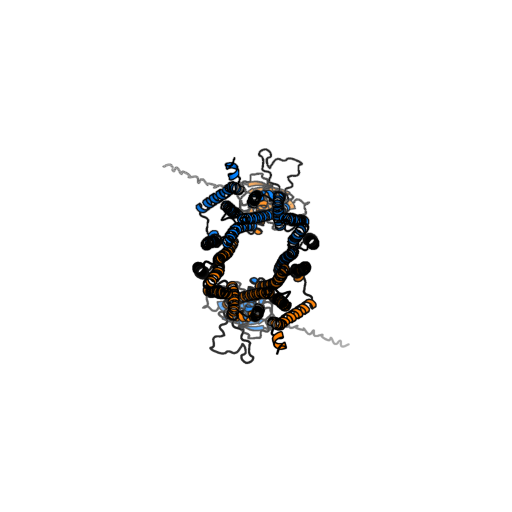3 C C . THR B 1 278 ? -2.564 -29.391 13.523 1 87 278 THR B C 1
ATOM 5535 O O . THR B 1 278 ? -2.75 -28.703 14.531 1 87 278 THR B O 1
ATOM 5538 N N . VAL B 1 279 ? -1.506 -29.25 12.812 1 88.31 279 VAL B N 1
ATOM 5539 C CA . VAL B 1 279 ? -0.454 -28.297 13.141 1 88.31 279 VAL B CA 1
ATOM 5540 C C . VAL B 1 279 ? -0.988 -26.859 13.008 1 88.31 279 VAL B C 1
ATOM 5542 O O . VAL B 1 279 ? -0.733 -26.016 13.867 1 88.31 279 VAL B O 1
ATOM 5545 N N . SER B 1 280 ? -1.695 -26.609 11.938 1 91.06 280 SER B N 1
ATOM 5546 C CA . SER B 1 280 ? -2.248 -25.266 11.727 1 91.06 280 SER B CA 1
ATOM 5547 C C . SER B 1 280 ? -3.258 -24.906 12.805 1 91.06 280 SER B C 1
ATOM 5549 O O . SER B 1 280 ? -3.324 -23.75 13.242 1 91.06 280 SER B O 1
ATOM 5551 N N . SER B 1 281 ? -4.086 -25.891 13.203 1 91.38 281 SER B N 1
ATOM 5552 C CA . SER B 1 281 ? -5.051 -25.625 14.266 1 91.38 281 SER B CA 1
ATOM 5553 C C . SER B 1 281 ? -4.348 -25.312 15.578 1 91.38 281 SER B C 1
ATOM 5555 O O . SER B 1 281 ? -4.801 -24.453 16.344 1 91.38 281 SER B O 1
ATOM 5557 N N . ALA B 1 282 ? -3.264 -25.969 15.859 1 90.75 282 ALA B N 1
ATOM 5558 C CA . ALA B 1 282 ? -2.484 -25.703 17.062 1 90.75 282 ALA B CA 1
ATOM 5559 C C . ALA B 1 282 ? -1.866 -24.312 17.016 1 90.75 282 ALA B C 1
ATOM 5561 O O . ALA B 1 282 ? -1.807 -23.625 18.047 1 90.75 282 ALA B O 1
ATOM 5562 N N . VAL B 1 283 ? -1.39 -23.891 15.875 1 93.56 283 VAL B N 1
ATOM 5563 C CA . VAL B 1 283 ? -0.791 -22.578 15.719 1 93.56 283 VAL B CA 1
ATOM 5564 C C . VAL B 1 283 ? -1.854 -21.5 15.914 1 93.56 283 VAL B C 1
ATOM 5566 O O . VAL B 1 283 ? -1.59 -20.453 16.516 1 93.56 283 VAL B O 1
ATOM 5569 N N . ILE B 1 284 ? -3.051 -21.734 15.391 1 94.5 284 ILE B N 1
ATOM 5570 C CA . ILE B 1 284 ? -4.152 -20.797 15.57 1 94.5 284 ILE B CA 1
ATOM 5571 C C . ILE B 1 284 ? -4.457 -20.641 17.062 1 94.5 284 ILE B C 1
ATOM 5573 O O . ILE B 1 284 ? -4.617 -19.516 17.547 1 94.5 284 ILE B O 1
ATOM 5577 N N . ALA B 1 285 ? -4.535 -21.797 17.766 1 92.88 285 ALA B N 1
ATOM 5578 C CA . ALA B 1 285 ? -4.793 -21.781 19.188 1 92.88 285 ALA B CA 1
ATOM 5579 C C . ALA B 1 285 ? -3.723 -20.984 19.938 1 92.88 285 ALA B C 1
ATOM 5581 O O . ALA B 1 285 ? -4.035 -20.125 20.766 1 92.88 285 ALA B O 1
ATOM 5582 N N . ALA B 1 286 ? -2.494 -21.203 19.594 1 93.44 286 ALA B N 1
ATOM 5583 C CA . ALA B 1 286 ? -1.386 -20.5 20.234 1 93.44 286 ALA B CA 1
ATOM 5584 C C . ALA B 1 286 ? -1.441 -19.016 19.938 1 93.44 286 ALA B C 1
ATOM 5586 O O . ALA B 1 286 ? -1.204 -18.188 20.828 1 93.44 286 ALA B O 1
ATOM 5587 N N . ALA B 1 287 ? -1.754 -18.641 18.672 1 95 287 ALA B N 1
ATOM 5588 C CA . ALA B 1 287 ? -1.829 -17.25 18.281 1 95 287 ALA B CA 1
ATOM 5589 C C . ALA B 1 287 ? -2.938 -16.516 19.047 1 95 287 ALA B C 1
ATOM 5591 O O . ALA B 1 287 ? -2.748 -15.391 19.5 1 95 287 ALA B O 1
ATOM 5592 N N . LEU B 1 288 ? -4.094 -17.188 19.219 1 92.88 288 LEU B N 1
ATOM 5593 C CA . LEU B 1 288 ? -5.215 -16.562 19.922 1 92.88 288 LEU B CA 1
ATOM 5594 C C . LEU B 1 288 ? -4.926 -16.438 21.406 1 92.88 288 LEU B C 1
ATOM 5596 O O . LEU B 1 288 ? -5.324 -15.461 22.047 1 92.88 288 LEU B O 1
ATOM 5600 N N . ILE B 1 289 ? -4.176 -17.391 21.953 1 91.19 289 ILE B N 1
ATOM 5601 C CA . ILE B 1 289 ? -3.783 -17.328 23.359 1 91.19 289 ILE B CA 1
ATOM 5602 C C . ILE B 1 289 ? -2.816 -16.156 23.562 1 91.19 289 ILE B C 1
ATOM 5604 O O . ILE B 1 289 ? -2.979 -15.375 24.5 1 91.19 289 ILE B O 1
ATOM 5608 N N . VAL B 1 290 ? -1.862 -16.047 22.703 1 92.5 290 VAL B N 1
ATOM 5609 C CA . VAL B 1 290 ? -0.905 -14.953 22.812 1 92.5 290 VAL B CA 1
ATOM 5610 C C . VAL B 1 290 ? -1.625 -13.617 22.625 1 92.5 290 VAL B C 1
ATOM 5612 O O . VAL B 1 290 ? -1.311 -12.641 23.312 1 92.5 290 VAL B O 1
ATOM 5615 N N . LEU B 1 291 ? -2.602 -13.57 21.703 1 91.38 291 LEU B N 1
ATOM 5616 C CA . LEU B 1 291 ? -3.367 -12.352 21.469 1 91.38 291 LEU B CA 1
ATOM 5617 C C . LEU B 1 291 ? -4.082 -11.898 22.734 1 91.38 291 LEU B C 1
ATOM 5619 O O . LEU B 1 291 ? -4.152 -10.695 23.016 1 91.38 291 LEU B O 1
ATOM 5623 N N . THR B 1 292 ? -4.566 -12.828 23.594 1 87.69 292 THR B N 1
ATOM 5624 C CA . THR B 1 292 ? -5.277 -12.508 24.828 1 87.69 292 THR B CA 1
ATOM 5625 C C . THR B 1 292 ? -4.316 -11.961 25.875 1 87.69 292 THR B C 1
ATOM 5627 O O . THR B 1 292 ? -4.703 -11.148 26.719 1 87.69 292 THR B O 1
ATOM 5630 N N . PHE B 1 293 ? -3.02 -12.359 25.734 1 91.38 293 PHE B N 1
ATOM 5631 C CA . PHE B 1 293 ? -2.045 -11.938 26.734 1 91.38 293 PHE B CA 1
ATOM 5632 C C . PHE B 1 293 ? -1.149 -10.836 26.188 1 91.38 293 PHE B C 1
ATOM 5634 O O . PHE B 1 293 ? -0.096 -10.539 26.75 1 91.38 293 PHE B O 1
ATOM 5641 N N . THR B 1 294 ? -1.494 -10.289 25.078 1 91.12 294 THR B N 1
ATOM 5642 C CA . THR B 1 294 ? -0.618 -9.32 24.422 1 91.12 294 THR B CA 1
ATOM 5643 C C . THR B 1 294 ? -0.389 -8.102 25.312 1 91.12 294 THR B C 1
ATOM 5645 O O . THR B 1 294 ? 0.734 -7.605 25.422 1 91.12 294 THR B O 1
ATOM 5648 N N . ALA B 1 295 ? -1.462 -7.621 26.016 1 86.75 295 ALA B N 1
ATOM 5649 C CA . ALA B 1 295 ? -1.331 -6.441 26.875 1 86.75 295 ALA B CA 1
ATOM 5650 C C . ALA B 1 295 ? -0.388 -6.711 28.047 1 86.75 295 ALA B C 1
ATOM 5652 O O . ALA B 1 295 ? 0.487 -5.895 28.344 1 86.75 295 ALA B O 1
ATOM 5653 N N . ARG B 1 296 ? -0.487 -7.891 28.672 1 89 296 ARG B N 1
ATOM 5654 C CA . ARG B 1 296 ? 0.363 -8.258 29.797 1 89 296 ARG B CA 1
ATOM 5655 C C . ARG B 1 296 ? 1.809 -8.453 29.344 1 89 296 ARG B C 1
ATOM 5657 O O . ARG B 1 296 ? 2.738 -8.039 30.047 1 89 296 ARG B O 1
ATOM 5664 N N . LEU B 1 297 ? 1.946 -9.031 28.219 1 90.44 297 LEU B N 1
ATOM 5665 C CA . LEU B 1 297 ? 3.283 -9.273 27.688 1 90.44 297 LEU B CA 1
ATOM 5666 C C . LEU B 1 297 ? 3.977 -7.965 27.328 1 90.44 297 LEU B C 1
ATOM 5668 O O . LEU B 1 297 ? 5.18 -7.812 27.547 1 90.44 297 LEU B O 1
ATOM 5672 N N . SER B 1 298 ? 3.205 -7.023 26.766 1 90.06 298 SER B N 1
ATOM 5673 C CA . SER B 1 298 ? 3.789 -5.738 26.391 1 90.06 298 SER B CA 1
ATOM 5674 C C . SER B 1 298 ? 4.25 -4.957 27.625 1 90.06 298 SER B C 1
ATOM 5676 O O . SER B 1 298 ? 5.293 -4.305 27.594 1 90.06 298 SER B O 1
ATOM 5678 N N . MET B 1 299 ? 3.527 -5.105 28.719 1 86.75 299 MET B N 1
ATOM 5679 C CA . MET B 1 299 ? 3.889 -4.426 29.953 1 86.75 299 MET B CA 1
ATOM 5680 C C . MET B 1 299 ? 5.129 -5.062 30.578 1 86.75 299 MET B C 1
ATOM 5682 O O . MET B 1 299 ? 5.98 -4.359 31.125 1 86.75 299 MET B O 1
ATOM 5686 N N . LEU B 1 300 ? 5.227 -6.34 30.438 1 86.94 300 LEU B N 1
ATOM 5687 C CA . LEU B 1 300 ? 6.367 -7.066 30.984 1 86.94 300 LEU B CA 1
ATOM 5688 C C . LEU B 1 300 ? 7.641 -6.727 30.234 1 86.94 300 LEU B C 1
ATOM 5690 O O . LEU B 1 300 ? 8.695 -6.516 30.828 1 86.94 300 LEU B O 1
ATOM 5694 N N . PHE B 1 301 ? 7.469 -6.605 28.922 1 86.31 301 PHE B N 1
ATOM 5695 C CA . PHE B 1 301 ? 8.641 -6.332 28.094 1 86.31 301 PHE B CA 1
ATOM 5696 C C . PHE B 1 301 ? 9.094 -4.887 28.266 1 86.31 301 PHE B C 1
ATOM 5698 O O . PHE B 1 301 ? 10.289 -4.59 28.156 1 86.31 301 PHE B O 1
ATOM 5705 N N . ALA B 1 302 ? 8.102 -4.012 28.516 1 85.06 302 ALA B N 1
ATOM 5706 C CA . ALA B 1 302 ? 8.445 -2.611 28.75 1 85.06 302 ALA B CA 1
ATOM 5707 C C . ALA B 1 302 ? 8.852 -2.375 30.188 1 85.06 302 ALA B C 1
ATOM 5709 O O . ALA B 1 302 ? 9.258 -1.27 30.562 1 85.06 302 ALA B O 1
ATOM 5710 N N . ARG B 1 303 ? 8.852 -3.346 31.062 1 78.44 303 ARG B N 1
ATOM 5711 C CA . ARG B 1 303 ? 9.195 -3.281 32.469 1 78.44 303 ARG B CA 1
ATOM 5712 C C . ARG B 1 303 ? 8.422 -2.166 33.188 1 78.44 303 ARG B C 1
ATOM 5714 O O . ARG B 1 303 ? 9 -1.367 33.906 1 78.44 303 ARG B O 1
ATOM 5721 N N . LEU B 1 304 ? 7.125 -2.012 32.75 1 72.25 304 LEU B N 1
ATOM 5722 C CA . LEU B 1 304 ? 6.266 -1.04 33.406 1 72.25 304 LEU B CA 1
ATOM 5723 C C . LEU B 1 304 ? 5.859 -1.536 34.812 1 72.25 304 LEU B C 1
ATOM 5725 O O . LEU B 1 304 ? 5.488 -2.701 34.969 1 72.25 304 LEU B O 1
ATOM 5729 N N . PRO B 1 305 ? 6.336 -0.727 35.844 1 64.5 305 PRO B N 1
ATOM 5730 C CA . PRO B 1 305 ? 5.945 -1.182 37.188 1 64.5 305 PRO B CA 1
ATOM 5731 C C . PRO B 1 305 ? 4.434 -1.318 37.344 1 64.5 305 PRO B C 1
ATOM 5733 O O . PRO B 1 305 ? 3.68 -0.464 36.875 1 64.5 305 PRO B O 1
ATOM 5736 N N . LEU B 1 306 ? 3.898 -2.502 37.406 1 57.75 306 LEU B N 1
ATOM 5737 C CA . LEU B 1 306 ? 2.479 -2.697 37.688 1 57.75 306 LEU B CA 1
ATOM 5738 C C . LEU B 1 306 ? 2.059 -1.954 38.938 1 57.75 306 LEU B C 1
ATOM 5740 O O . LEU B 1 306 ? 2.789 -1.945 39.938 1 57.75 306 LEU B O 1
ATOM 5744 N N . PRO B 1 307 ? 1.19 -0.949 38.781 1 52.88 307 PRO B N 1
ATOM 5745 C CA . PRO B 1 307 ? 0.788 -0.189 39.969 1 52.88 307 PRO B CA 1
ATOM 5746 C C . PRO B 1 307 ? 0.621 -1.068 41.188 1 52.88 307 PRO B C 1
ATOM 5748 O O . PRO B 1 307 ? 0.132 -2.197 41.094 1 52.88 307 PRO B O 1
ATOM 5751 N N . PRO B 1 308 ? 1.38 -0.785 42.219 1 48.09 308 PRO B N 1
ATOM 5752 C CA . PRO B 1 308 ? 1.128 -1.562 43.438 1 48.09 308 PRO B CA 1
ATOM 5753 C C . PRO B 1 308 ? -0.349 -1.595 43.812 1 48.09 308 PRO B C 1
ATOM 5755 O O . PRO B 1 308 ? -1.012 -0.554 43.844 1 48.09 308 PRO B O 1
ATOM 5758 N N . VAL B 1 309 ? -1.065 -2.688 43.406 1 48.47 309 VAL B N 1
ATOM 5759 C CA . VAL B 1 309 ? -2.412 -2.848 43.938 1 48.47 309 VAL B CA 1
ATOM 5760 C C . VAL B 1 309 ? -2.41 -2.523 45.438 1 48.47 309 VAL B C 1
ATOM 5762 O O . VAL B 1 309 ? -1.629 -3.096 46.219 1 48.47 309 VAL B O 1
ATOM 5765 N N . PRO B 1 310 ? -2.977 -1.34 45.906 1 45.38 310 PRO B N 1
ATOM 5766 C CA . PRO B 1 310 ? -3.037 -1.086 47.344 1 45.38 310 PRO B CA 1
ATOM 5767 C C . PRO B 1 310 ? -3.604 -2.268 48.125 1 45.38 310 PRO B C 1
ATOM 5769 O O . PRO B 1 310 ? -4.66 -2.797 47.781 1 45.38 310 PRO B O 1
ATOM 5772 N N . THR B 1 311 ? -2.807 -3.215 48.562 1 47.78 311 THR B N 1
ATOM 5773 C CA . THR B 1 311 ? -3.348 -4.203 49.5 1 47.78 311 THR B CA 1
ATOM 5774 C C . THR B 1 311 ? -3.762 -3.549 50.812 1 47.78 311 THR B C 1
ATOM 5776 O O . THR B 1 311 ? -3.195 -2.527 51.219 1 47.78 311 THR B O 1
ATOM 5779 N N . PRO B 1 312 ? -5.012 -3.785 51.344 1 48.44 312 PRO B N 1
ATOM 5780 C CA . PRO B 1 312 ? -5.48 -3.248 52.625 1 48.44 312 PRO B CA 1
ATOM 5781 C C . PRO B 1 312 ? -4.367 -3.129 53.656 1 48.44 312 PRO B C 1
ATOM 5783 O O . PRO B 1 312 ? -4.418 -2.256 54.531 1 48.44 312 PRO B O 1
ATOM 5786 N N . SER B 1 313 ? -3.42 -4.121 53.719 1 48.06 313 SER B N 1
ATOM 5787 C CA . SER B 1 313 ? -2.408 -4.152 54.781 1 48.06 313 SER B CA 1
ATOM 5788 C C . SER B 1 313 ? -1.3 -3.141 54.531 1 48.06 313 SER B C 1
ATOM 5790 O O . SER B 1 313 ? -0.517 -2.816 55.406 1 48.06 313 SER B O 1
ATOM 5792 N N . ASN B 1 314 ? -0.98 -2.904 53.219 1 43.38 314 ASN B N 1
ATOM 5793 C CA . ASN B 1 314 ? 0.019 -1.88 52.938 1 43.38 314 ASN B CA 1
ATOM 5794 C C . ASN B 1 314 ? -0.619 -0.619 52.375 1 43.38 314 ASN B C 1
ATOM 5796 O O . ASN B 1 314 ? -0.864 -0.536 51.156 1 43.38 314 ASN B O 1
ATOM 5800 N N . PRO B 1 315 ? -1.334 0.155 53.219 1 41.59 315 PRO B N 1
ATOM 5801 C CA . PRO B 1 315 ? -1.886 1.438 52.781 1 41.59 315 PRO B CA 1
ATOM 5802 C C . PRO B 1 315 ? -0.905 2.244 51.938 1 41.59 315 PRO B C 1
ATOM 5804 O O . PRO B 1 315 ? 0.31 2.066 52.031 1 41.59 315 PRO B O 1
ATOM 5807 N N . LEU B 1 316 ? -1.19 2.551 50.625 1 43.53 316 LEU B N 1
ATOM 5808 C CA . LEU B 1 316 ? -0.398 3.434 49.781 1 43.53 316 LEU B CA 1
ATOM 5809 C C . LEU B 1 316 ? 0.407 4.418 50.625 1 43.53 316 LEU B C 1
ATOM 5811 O O . LEU B 1 316 ? 1.4 4.977 50.156 1 43.53 316 LEU B O 1
ATOM 5815 N N . ASP B 1 317 ? -0.176 4.852 51.875 1 37.78 317 ASP B N 1
ATOM 5816 C CA . ASP B 1 317 ? 0.395 5.891 52.719 1 37.78 317 ASP B CA 1
ATOM 5817 C C . ASP B 1 317 ? 1.613 5.375 53.469 1 37.78 317 ASP B C 1
ATOM 5819 O O . ASP B 1 317 ? 2.164 6.074 54.312 1 37.78 317 ASP B O 1
ATOM 5823 N N . ASP B 1 318 ? 1.688 4.062 53.844 1 38.75 318 ASP B N 1
ATOM 5824 C CA . ASP B 1 318 ? 2.646 3.803 54.906 1 38.75 318 ASP B CA 1
ATOM 5825 C C . ASP B 1 318 ? 4.059 4.215 54.5 1 38.75 318 ASP B C 1
ATOM 5827 O O . ASP B 1 318 ? 4.465 3.994 53.344 1 38.75 318 ASP B O 1
ATOM 5831 N N . ASP B 1 319 ? 4.746 5.051 55.375 1 37.84 319 ASP B N 1
ATOM 5832 C CA . ASP B 1 319 ? 6.082 5.562 55.656 1 37.84 319 ASP B CA 1
ATOM 5833 C C . ASP B 1 319 ? 7.137 4.477 55.469 1 37.84 319 ASP B C 1
ATOM 5835 O O . ASP B 1 319 ? 7.781 4.051 56.438 1 37.84 319 ASP B O 1
ATOM 5839 N N . ARG B 1 320 ? 6.926 3.291 54.969 1 39.59 320 ARG B N 1
ATOM 5840 C CA . ARG B 1 320 ? 8.117 2.465 55.125 1 39.59 320 ARG B CA 1
ATOM 5841 C C . ARG B 1 320 ? 9.375 3.248 54.75 1 39.59 320 ARG B C 1
ATOM 5843 O O . ARG B 1 320 ? 9.414 3.93 53.719 1 39.59 320 ARG B O 1
ATOM 5850 N N . ASP B 1 321 ? 10.328 3.438 55.719 1 39.44 321 ASP B N 1
ATOM 5851 C CA . ASP B 1 321 ? 11.609 4.137 55.781 1 39.44 321 ASP B CA 1
ATOM 5852 C C . ASP B 1 321 ? 12.312 4.105 54.438 1 39.44 321 ASP B C 1
ATOM 5854 O O . ASP B 1 321 ? 12.719 5.152 53.906 1 39.44 321 ASP B O 1
ATOM 5858 N N . GLY B 1 322 ? 13.492 3.234 54.406 1 37.12 322 GLY B N 1
ATOM 5859 C CA . GLY B 1 322 ? 14.695 3.129 53.594 1 37.12 322 GLY B CA 1
ATOM 5860 C C . GLY B 1 322 ? 14.414 2.652 52.188 1 37.12 322 GLY B C 1
ATOM 5861 O O . GLY B 1 322 ? 15.344 2.416 51.406 1 37.12 322 GLY B O 1
ATOM 5862 N N . LEU B 1 323 ? 13.43 1.688 52.125 1 37.53 323 LEU B N 1
ATOM 5863 C CA . LEU B 1 323 ? 13.398 1.178 50.75 1 37.53 323 LEU B CA 1
ATOM 5864 C C . LEU B 1 323 ? 13 2.273 49.781 1 37.53 323 LEU B C 1
ATOM 5866 O O . LEU B 1 323 ? 12.102 3.066 50.062 1 37.53 323 LEU B O 1
ATOM 5870 N N . PRO B 1 324 ? 14.047 2.643 48.969 1 37.31 324 PRO B N 1
ATOM 5871 C CA . PRO B 1 324 ? 13.773 3.678 47.969 1 37.31 324 PRO B CA 1
ATOM 5872 C C . PRO B 1 324 ? 12.336 3.621 47.438 1 37.31 324 PRO B C 1
ATOM 5874 O O . PRO B 1 324 ? 11.734 2.545 47.406 1 37.31 324 PRO B O 1
ATOM 5877 N N . GLU B 1 325 ? 11.367 4.527 47.875 1 39.91 325 GLU B N 1
ATOM 5878 C CA . GLU B 1 325 ? 10.094 4.781 47.188 1 39.91 325 GLU B CA 1
ATOM 5879 C C . GLU B 1 325 ? 10.062 4.109 45.812 1 39.91 325 GLU B C 1
ATOM 5881 O O . GLU B 1 325 ? 11.062 4.09 45.094 1 39.91 325 GLU B O 1
ATOM 5886 N N . PRO B 1 326 ? 9.477 2.902 45.688 1 43.16 326 PRO B N 1
ATOM 5887 C CA . PRO B 1 326 ? 9.5 2.445 44.281 1 43.16 326 PRO B CA 1
ATOM 5888 C C . PRO B 1 326 ? 9.82 3.566 43.312 1 43.16 326 PRO B C 1
ATOM 5890 O O . PRO B 1 326 ? 9.305 4.68 43.438 1 43.16 326 PRO B O 1
ATOM 5893 N N . GLU B 1 327 ? 11.094 3.896 43.062 1 44.03 327 GLU B N 1
ATOM 5894 C CA . GLU B 1 327 ? 11.625 4.871 42.125 1 44.03 327 GLU B CA 1
ATOM 5895 C C . GLU B 1 327 ? 10.547 5.324 41.156 1 44.03 327 GLU B C 1
ATOM 5897 O O . GLU B 1 327 ? 10.109 4.547 40.281 1 44.03 327 GLU B O 1
ATOM 5902 N N . LEU B 1 328 ? 9.445 5.957 41.531 1 48.12 328 LEU B N 1
ATOM 5903 C CA . LEU B 1 328 ? 8.539 6.691 40.656 1 48.12 328 LEU B CA 1
ATOM 5904 C C . LEU B 1 328 ? 9.227 7.09 39.344 1 48.12 328 LEU B C 1
ATOM 5906 O O . LEU B 1 328 ? 10.25 7.773 39.375 1 48.12 328 LEU B O 1
ATOM 5910 N N . LEU B 1 329 ? 9.422 6.07 38.469 1 56 329 LEU B N 1
ATOM 5911 C CA . LEU B 1 329 ? 9.961 6.43 37.156 1 56 329 LEU B CA 1
ATOM 5912 C C . LEU B 1 329 ? 9.602 7.863 36.812 1 56 329 LEU B C 1
ATOM 5914 O O . LEU B 1 329 ? 8.5 8.328 37.125 1 56 329 LEU B O 1
ATOM 5918 N N . GLY B 1 330 ? 10.492 8.836 36.938 1 59.59 330 GLY B N 1
ATOM 5919 C CA . GLY B 1 330 ? 10.266 10.172 36.438 1 59.59 330 GLY B CA 1
ATOM 5920 C C . GLY B 1 330 ? 9.305 10.203 35.25 1 59.59 330 GLY B C 1
ATOM 5921 O O . GLY B 1 330 ? 9.039 9.18 34.625 1 59.59 330 GLY B O 1
ATOM 5922 N N . LEU B 1 331 ? 8.445 11.188 35.281 1 65.06 331 LEU B N 1
ATOM 5923 C CA . LEU B 1 331 ? 7.449 11.391 34.219 1 65.06 331 LEU B CA 1
ATOM 5924 C C . LEU B 1 331 ? 8.031 11.078 32.844 1 65.06 331 LEU B C 1
ATOM 5926 O O . LEU B 1 331 ? 7.367 10.477 32 1 65.06 331 LEU B O 1
ATOM 5930 N N . THR B 1 332 ? 9.242 11.547 32.688 1 70.75 332 THR B N 1
ATOM 5931 C CA . THR B 1 332 ? 9.867 11.336 31.406 1 70.75 332 THR B CA 1
ATOM 5932 C C . THR B 1 332 ? 10.156 9.852 31.172 1 70.75 332 THR B C 1
ATOM 5934 O O . THR B 1 332 ? 9.961 9.336 30.078 1 70.75 332 THR B O 1
ATOM 5937 N N . GLU B 1 333 ? 10.617 9.242 32.25 1 75.62 333 GLU B N 1
ATOM 5938 C CA . GLU B 1 333 ? 10.914 7.812 32.125 1 75.62 333 GLU B CA 1
ATOM 5939 C C . GLU B 1 333 ? 9.633 7 31.938 1 75.62 333 GLU B C 1
ATOM 5941 O O . GLU B 1 333 ? 9.609 6.035 31.172 1 75.62 333 GLU B O 1
ATOM 5946 N N . LEU B 1 334 ? 8.602 7.426 32.594 1 75.19 334 LEU B N 1
ATOM 5947 C CA . LEU B 1 334 ? 7.32 6.734 32.469 1 75.19 334 LEU B CA 1
ATOM 5948 C C . LEU B 1 334 ? 6.746 6.906 31.062 1 75.19 334 LEU B C 1
ATOM 5950 O O . LEU B 1 334 ? 6.188 5.965 30.5 1 75.19 334 LEU B O 1
ATOM 5954 N N . THR B 1 335 ? 6.91 8.078 30.5 1 76.06 335 THR B N 1
ATOM 5955 C CA . THR B 1 335 ? 6.414 8.32 29.156 1 76.06 335 THR B CA 1
ATOM 5956 C C . THR B 1 335 ? 7.203 7.512 28.125 1 76.06 335 THR B C 1
ATOM 5958 O O . THR B 1 335 ? 6.637 7.012 27.156 1 76.06 335 THR B O 1
ATOM 5961 N N . GLU B 1 336 ? 8.422 7.41 28.438 1 79.31 336 GLU B N 1
ATOM 5962 C CA . GLU B 1 336 ? 9.25 6.625 27.516 1 79.31 336 GLU B CA 1
ATOM 5963 C C . GLU B 1 336 ? 8.914 5.141 27.609 1 79.31 336 GLU B C 1
ATOM 5965 O O . GLU B 1 336 ? 8.828 4.453 26.578 1 79.31 336 GLU B O 1
ATOM 5970 N N . ARG B 1 337 ? 8.711 4.664 28.828 1 81.94 337 ARG B N 1
ATOM 5971 C CA . ARG B 1 337 ? 8.375 3.252 29 1 81.94 337 ARG B CA 1
ATOM 5972 C C . ARG B 1 337 ? 6.977 2.947 28.484 1 81.94 337 ARG B C 1
ATOM 5974 O O . ARG B 1 337 ? 6.73 1.864 27.953 1 81.94 337 ARG B O 1
ATOM 5981 N N . ALA B 1 338 ? 6.109 3.879 28.641 1 80.06 338 ALA B N 1
ATOM 5982 C CA . ALA B 1 338 ? 4.766 3.707 28.094 1 80.06 338 ALA B CA 1
ATOM 5983 C C . ALA B 1 338 ? 4.793 3.662 26.578 1 80.06 338 ALA B C 1
ATOM 5985 O O . ALA B 1 338 ? 4.043 2.906 25.953 1 80.06 338 ALA B O 1
ATOM 5986 N N . GLY B 1 339 ? 5.652 4.508 26.031 1 83 339 GLY B N 1
ATOM 5987 C CA . GLY B 1 339 ? 5.832 4.484 24.594 1 83 339 GLY B CA 1
ATOM 5988 C C . GLY B 1 339 ? 6.398 3.174 24.094 1 83 339 GLY B C 1
ATOM 5989 O O . GLY B 1 339 ? 5.969 2.662 23.047 1 83 339 GLY B O 1
ATOM 5990 N N . ARG B 1 340 ? 7.301 2.672 24.859 1 85.56 340 ARG B N 1
ATOM 5991 C CA . ARG B 1 340 ? 7.875 1.377 24.5 1 85.56 340 ARG B CA 1
ATOM 5992 C C . ARG B 1 340 ? 6.836 0.266 24.625 1 85.56 340 ARG B C 1
ATOM 5994 O O . ARG B 1 340 ? 6.785 -0.639 23.797 1 85.56 340 ARG B O 1
ATOM 6001 N N . ALA B 1 341 ? 6.043 0.317 25.609 1 86.94 341 ALA B N 1
ATOM 6002 C CA . ALA B 1 341 ? 5.004 -0.687 25.812 1 86.94 341 ALA B CA 1
ATOM 6003 C C . ALA B 1 341 ? 3.998 -0.673 24.656 1 86.94 341 ALA B C 1
ATOM 6005 O O . ALA B 1 341 ? 3.545 -1.729 24.203 1 86.94 341 ALA B O 1
ATOM 6006 N N . ARG B 1 342 ? 3.729 0.454 24.266 1 86.31 342 ARG B N 1
ATOM 6007 C CA . ARG B 1 342 ? 2.789 0.575 23.156 1 86.31 342 ARG B CA 1
ATOM 6008 C C . ARG B 1 342 ? 3.387 0.015 21.859 1 86.31 342 ARG B C 1
ATOM 6010 O O . ARG B 1 342 ? 2.688 -0.627 21.078 1 86.31 342 ARG B O 1
ATOM 6017 N N . SER B 1 343 ? 4.609 0.301 21.688 1 90.25 343 SER B N 1
ATOM 6018 C CA . SER B 1 343 ? 5.273 -0.227 20.5 1 90.25 343 SER B CA 1
ATOM 6019 C C . SER B 1 343 ? 5.344 -1.75 20.547 1 90.25 343 SER B C 1
ATOM 6021 O O . SER B 1 343 ? 5.141 -2.41 19.516 1 90.25 343 SER B O 1
ATOM 6023 N N . TYR B 1 344 ? 5.629 -2.264 21.719 1 91.69 344 TYR B N 1
ATOM 6024 C CA . TYR B 1 344 ? 5.621 -3.715 21.859 1 91.69 344 TYR B CA 1
ATOM 6025 C C . TYR B 1 344 ? 4.219 -4.277 21.625 1 91.69 344 TYR B C 1
ATOM 6027 O O . TYR B 1 344 ? 4.059 -5.328 21 1 91.69 344 TYR B O 1
ATOM 6035 N N . LEU B 1 345 ? 3.252 -3.59 22.141 1 92 345 LEU B N 1
ATOM 6036 C CA . LEU B 1 345 ? 1.872 -4.031 21.984 1 92 345 LEU B CA 1
ATOM 6037 C C . LEU B 1 345 ? 1.482 -4.059 20.5 1 92 345 LEU B C 1
ATOM 6039 O O . LEU B 1 345 ? 0.905 -5.039 20.031 1 92 345 LEU B O 1
ATOM 6043 N N . THR B 1 346 ? 1.833 -3.016 19.859 1 92.25 346 THR B N 1
ATOM 6044 C CA . THR B 1 346 ? 1.532 -2.949 18.438 1 92.25 346 THR B CA 1
ATOM 6045 C C . THR B 1 346 ? 2.246 -4.07 17.688 1 92.25 346 THR B C 1
ATOM 6047 O O . THR B 1 346 ? 1.652 -4.719 16.812 1 92.25 346 THR B O 1
ATOM 6050 N N . GLY B 1 347 ? 3.488 -4.277 18.016 1 95.19 347 GLY B N 1
ATOM 6051 C CA . GLY B 1 347 ? 4.234 -5.34 17.375 1 95.19 347 GLY B CA 1
ATOM 6052 C C . GLY B 1 347 ? 3.656 -6.719 17.625 1 95.19 347 GLY B C 1
ATOM 6053 O O . GLY B 1 347 ? 3.561 -7.539 16.703 1 95.19 347 GLY B O 1
ATOM 6054 N N . LEU B 1 348 ? 3.229 -6.957 18.797 1 95.38 348 LEU B N 1
ATOM 6055 C CA . LEU B 1 348 ? 2.68 -8.258 19.156 1 95.38 348 LEU B CA 1
ATOM 6056 C C . LEU B 1 348 ? 1.331 -8.484 18.484 1 95.38 348 LEU B C 1
ATOM 6058 O O . LEU B 1 348 ? 1.045 -9.594 18.016 1 95.38 348 LEU B O 1
ATOM 6062 N N . ILE B 1 349 ? 0.528 -7.449 18.391 1 95.5 349 ILE B N 1
ATOM 6063 C CA . ILE B 1 349 ? -0.789 -7.566 17.766 1 95.5 349 ILE B CA 1
ATOM 6064 C C . ILE B 1 349 ? -0.637 -7.812 16.266 1 95.5 349 ILE B C 1
ATOM 6066 O O . ILE B 1 349 ? -1.32 -8.664 15.703 1 95.5 349 ILE B O 1
ATOM 6070 N N . VAL B 1 350 ? 0.246 -7.152 15.672 1 95.56 350 VAL B N 1
ATOM 6071 C CA . VAL B 1 350 ? 0.481 -7.344 14.242 1 95.56 350 VAL B CA 1
ATOM 6072 C C . VAL B 1 350 ? 1.013 -8.75 13.992 1 95.56 350 VAL B C 1
ATOM 6074 O O . VAL B 1 350 ? 0.577 -9.43 13.062 1 95.56 350 VAL B O 1
ATOM 6077 N N . ALA B 1 351 ? 1.9 -9.18 14.844 1 97 351 ALA B N 1
ATOM 6078 C CA . ALA B 1 351 ? 2.496 -10.5 14.688 1 97 351 ALA B CA 1
ATOM 6079 C C . ALA B 1 351 ? 1.447 -11.594 14.844 1 97 351 ALA B C 1
ATOM 6081 O O . ALA B 1 351 ? 1.376 -12.523 14.031 1 97 351 ALA B O 1
ATOM 6082 N N . THR B 1 352 ? 0.641 -11.484 15.867 1 95.88 352 THR B N 1
ATOM 6083 C CA . THR B 1 352 ? -0.366 -12.516 16.125 1 95.88 352 THR B CA 1
ATOM 6084 C C . THR B 1 352 ? -1.416 -12.516 15.008 1 95.88 352 THR B C 1
ATOM 6086 O O . THR B 1 352 ? -1.935 -13.578 14.648 1 95.88 352 THR B O 1
ATOM 6089 N N . SER B 1 353 ? -1.718 -11.367 14.484 1 96.62 353 SER B N 1
ATOM 6090 C CA . SER B 1 353 ? -2.662 -11.281 13.375 1 96.62 353 SER B CA 1
ATOM 6091 C C . SER B 1 353 ? -2.115 -11.977 12.133 1 96.62 353 SER B C 1
ATOM 6093 O O . SER B 1 353 ? -2.83 -12.727 11.461 1 96.62 353 SER B O 1
ATOM 6095 N N . VAL B 1 354 ? -0.879 -11.773 11.852 1 96.44 354 VAL B N 1
ATOM 6096 C CA . VAL B 1 354 ? -0.258 -12.367 10.672 1 96.44 354 VAL B CA 1
ATOM 6097 C C . VAL B 1 354 ? -0.148 -13.883 10.852 1 96.44 354 VAL B C 1
ATOM 6099 O O . VAL B 1 354 ? -0.413 -14.641 9.922 1 96.44 354 VAL B O 1
ATOM 6102 N N . VAL B 1 355 ? 0.243 -14.328 12.016 1 97 355 VAL B N 1
ATOM 6103 C CA . VAL B 1 355 ? 0.384 -15.75 12.297 1 97 355 VAL B CA 1
ATOM 6104 C C . VAL B 1 355 ? -0.979 -16.438 12.203 1 97 355 VAL B C 1
ATOM 6106 O O . VAL B 1 355 ? -1.104 -17.5 11.602 1 97 355 VAL B O 1
ATOM 6109 N N . ALA B 1 356 ? -1.99 -15.805 12.789 1 96.19 356 ALA B N 1
ATOM 6110 C CA . ALA B 1 356 ? -3.34 -16.359 12.727 1 96.19 356 ALA B CA 1
ATOM 6111 C C . ALA B 1 356 ? -3.842 -16.422 11.289 1 96.19 356 ALA B C 1
ATOM 6113 O O . ALA B 1 356 ? -4.469 -17.391 10.875 1 96.19 356 ALA B O 1
ATOM 6114 N N . LEU B 1 357 ? -3.564 -15.391 10.539 1 96 357 LEU B N 1
ATOM 6115 C CA . LEU B 1 357 ? -3.973 -15.336 9.141 1 96 357 LEU B CA 1
ATOM 6116 C C . LEU B 1 357 ? -3.295 -16.438 8.336 1 96 357 LEU B C 1
ATOM 6118 O O . LEU B 1 357 ? -3.959 -17.172 7.594 1 96 357 LEU B O 1
ATOM 6122 N N . THR B 1 358 ? -1.996 -16.609 8.477 1 95.19 358 THR B N 1
ATOM 6123 C CA . THR B 1 358 ? -1.249 -17.609 7.711 1 95.19 358 THR B CA 1
ATOM 6124 C C . THR B 1 358 ? -1.661 -19.016 8.117 1 95.19 358 THR B C 1
ATOM 6126 O O . THR B 1 358 ? -1.763 -19.906 7.27 1 95.19 358 THR B O 1
ATOM 6129 N N . ALA B 1 359 ? -1.878 -19.203 9.398 1 94.75 359 ALA B N 1
ATOM 6130 C CA . ALA B 1 359 ? -2.305 -20.516 9.875 1 94.75 359 ALA B CA 1
ATOM 6131 C C . ALA B 1 359 ? -3.705 -20.844 9.375 1 94.75 359 ALA B C 1
ATOM 6133 O O . ALA B 1 359 ? -3.982 -22 9.008 1 94.75 359 ALA B O 1
ATOM 6134 N N . ALA B 1 360 ? -4.609 -19.859 9.375 1 93.38 360 ALA B N 1
ATOM 6135 C CA . ALA B 1 360 ? -5.973 -20.078 8.891 1 93.38 360 ALA B CA 1
ATOM 6136 C C . ALA B 1 360 ? -5.98 -20.391 7.402 1 93.38 360 ALA B C 1
ATOM 6138 O O . ALA B 1 360 ? -6.738 -21.25 6.945 1 93.38 360 ALA B O 1
ATOM 6139 N N . VAL B 1 361 ? -5.109 -19.75 6.652 1 90.94 361 VAL B N 1
ATOM 6140 C CA . VAL B 1 361 ? -5.023 -20 5.219 1 90.94 361 VAL B CA 1
ATOM 6141 C C . VAL B 1 361 ? -4.422 -21.375 4.965 1 90.94 361 VAL B C 1
ATOM 6143 O O . VAL B 1 361 ? -4.887 -22.109 4.09 1 90.94 361 VAL B O 1
ATOM 6146 N N . ALA B 1 362 ? -3.412 -21.75 5.738 1 89.31 362 ALA B N 1
ATOM 6147 C CA . ALA B 1 362 ? -2.814 -23.078 5.617 1 89.31 362 ALA B CA 1
ATOM 6148 C C . ALA B 1 362 ? -3.828 -24.172 5.957 1 89.31 362 ALA B C 1
ATOM 6150 O O . ALA B 1 362 ? -3.828 -25.234 5.34 1 89.31 362 ALA B O 1
ATOM 6151 N N . LEU B 1 363 ? -4.637 -23.859 6.938 1 87.38 363 LEU B N 1
ATOM 6152 C CA . LEU B 1 363 ? -5.676 -24.812 7.344 1 87.38 363 LEU B CA 1
ATOM 6153 C C . LEU B 1 363 ? -6.684 -25.016 6.219 1 87.38 363 LEU B C 1
ATOM 6155 O O . LEU B 1 363 ? -7.102 -26.156 5.957 1 87.38 363 LEU B O 1
ATOM 6159 N N . ALA B 1 364 ? -7.035 -23.984 5.535 1 81.62 364 ALA B N 1
ATOM 6160 C CA . ALA B 1 364 ? -8.039 -24.047 4.48 1 81.62 364 ALA B CA 1
ATOM 6161 C C . ALA B 1 364 ? -7.488 -24.719 3.227 1 81.62 364 ALA B C 1
ATOM 6163 O O . ALA B 1 364 ? -8.234 -25.344 2.471 1 81.62 364 ALA B O 1
ATOM 6164 N N . TRP B 1 365 ? -6.145 -24.578 2.922 1 77 365 TRP B N 1
ATOM 6165 C CA . TRP B 1 365 ? -5.547 -25.125 1.707 1 77 365 TRP B CA 1
ATOM 6166 C C . TRP B 1 365 ? -5.094 -26.562 1.922 1 77 365 TRP B C 1
ATOM 6168 O O . TRP B 1 365 ? -4.691 -27.25 0.974 1 77 365 TRP B O 1
ATOM 6178 N N . SER B 1 366 ? -4.914 -27.109 3.084 1 68.31 366 SER B N 1
ATOM 6179 C CA . SER B 1 366 ? -4.477 -28.469 3.369 1 68.31 366 SER B CA 1
ATOM 6180 C C . SER B 1 366 ? -5.363 -29.484 2.66 1 68.31 366 SER B C 1
ATOM 6182 O O . SER B 1 366 ? -5.094 -30.688 2.715 1 68.31 366 SER B O 1
ATOM 6184 N N . TRP B 1 367 ? -6.324 -29.109 1.567 1 55.38 367 TRP B N 1
ATOM 6185 C CA . TRP B 1 367 ? -7.219 -30.141 1.055 1 55.38 367 TRP B CA 1
ATOM 6186 C C . TRP B 1 367 ? -6.824 -30.547 -0.361 1 55.38 367 TRP B C 1
ATOM 6188 O O . TRP B 1 367 ? -7.395 -30.047 -1.338 1 55.38 367 TRP B O 1
ATOM 6198 N N . PRO B 1 368 ? -5.59 -30.797 -0.817 1 52.38 368 PRO B N 1
ATOM 6199 C CA . PRO B 1 368 ? -5.242 -31.016 -2.223 1 52.38 368 PRO B CA 1
ATOM 6200 C C . PRO B 1 368 ? -6.352 -31.719 -3 1 52.38 368 PRO B C 1
ATOM 6202 O O . PRO B 1 368 ? -6.582 -31.422 -4.172 1 52.38 368 PRO B O 1
ATOM 6205 N N . GLY B 1 369 ? -6.855 -32.812 -2.324 1 51.12 369 GLY B N 1
ATOM 6206 C CA . GLY B 1 369 ? -7.648 -33.75 -3.1 1 51.12 369 GLY B CA 1
ATOM 6207 C C . GLY B 1 369 ? -9.086 -33.844 -2.633 1 51.12 369 GLY B C 1
ATOM 6208 O O . GLY B 1 369 ? -9.93 -34.406 -3.316 1 51.12 369 GLY B O 1
ATOM 6209 N N . GLN B 1 370 ? -9.32 -33.719 -1.479 1 55.03 370 GLN B N 1
ATOM 6210 C CA . GLN B 1 370 ? -10.656 -34.094 -1.032 1 55.03 370 GLN B CA 1
ATOM 6211 C C . GLN B 1 370 ? -11.586 -32.875 -1.004 1 55.03 370 GLN B C 1
ATOM 6213 O O . GLN B 1 370 ? -11.125 -31.719 -1.038 1 55.03 370 GLN B O 1
ATOM 6218 N N . GLY B 1 371 ? -12.984 -32.969 -1.231 1 61.97 371 GLY B N 1
ATOM 6219 C CA . GLY B 1 371 ? -14.164 -32.125 -1.156 1 61.97 371 GLY B CA 1
ATOM 6220 C C . GLY B 1 371 ? -14.047 -31.031 -0.11 1 61.97 371 GLY B C 1
ATOM 6221 O O . GLY B 1 371 ? -12.969 -30.812 0.448 1 61.97 371 GLY B O 1
ATOM 6222 N N . ILE B 1 372 ? -14.859 -30.219 -0.02 1 64.69 372 ILE B N 1
ATOM 6223 C CA . ILE B 1 372 ? -14.977 -29.156 0.966 1 64.69 372 ILE B CA 1
ATOM 6224 C C . ILE B 1 372 ? -14.922 -29.75 2.373 1 64.69 372 ILE B C 1
ATOM 6226 O O . ILE B 1 372 ? -15.727 -30.609 2.719 1 64.69 372 ILE B O 1
ATOM 6230 N N . VAL B 1 373 ? -13.719 -29.656 3.203 1 77.62 373 VAL B N 1
ATOM 6231 C CA . VAL B 1 373 ? -13.609 -30.078 4.594 1 77.62 373 VAL B CA 1
ATOM 6232 C C . VAL B 1 373 ? -14.234 -29.031 5.508 1 77.62 373 VAL B C 1
ATOM 6234 O O . VAL B 1 373 ? -13.617 -27.984 5.781 1 77.62 373 VAL B O 1
ATOM 6237 N N . TRP B 1 374 ? -15.43 -29.281 6 1 81.56 374 TRP B N 1
ATOM 6238 C CA . TRP B 1 374 ? -16.297 -28.344 6.711 1 81.56 374 TRP B CA 1
ATOM 6239 C C . TRP B 1 374 ? -15.648 -27.891 8.023 1 81.56 374 TRP B C 1
ATOM 6241 O O . TRP B 1 374 ? -15.656 -26.703 8.352 1 81.56 374 TRP B O 1
ATOM 6251 N N . PRO B 1 375 ? -14.992 -28.859 8.805 1 84.19 375 PRO B N 1
ATOM 6252 C CA . PRO B 1 375 ? -14.43 -28.391 10.078 1 84.19 375 PRO B CA 1
ATOM 6253 C C . PRO B 1 375 ? -13.289 -27.391 9.898 1 84.19 375 PRO B C 1
ATOM 6255 O O . PRO B 1 375 ? -13.156 -26.469 10.695 1 84.19 375 PRO B O 1
ATOM 6258 N N . ASN B 1 376 ? -12.484 -27.531 8.859 1 85.69 376 ASN B N 1
ATOM 6259 C CA . ASN B 1 376 ? -11.383 -26.609 8.609 1 85.69 376 ASN B CA 1
ATOM 6260 C C . ASN B 1 376 ? -11.891 -25.219 8.227 1 85.69 376 ASN B C 1
ATOM 6262 O O . ASN B 1 376 ? -11.375 -24.203 8.703 1 85.69 376 ASN B O 1
ATOM 6266 N N . LEU B 1 377 ? -12.977 -25.25 7.457 1 87.44 377 LEU B N 1
ATOM 6267 C CA . LEU B 1 377 ? -13.555 -23.984 7.027 1 87.44 377 LEU B CA 1
ATOM 6268 C C . LEU B 1 377 ? -14.227 -23.266 8.188 1 87.44 377 LEU B C 1
ATOM 6270 O O . LEU B 1 377 ? -14.148 -22.047 8.312 1 87.44 377 LEU B O 1
ATOM 6274 N N . ALA B 1 378 ? -14.82 -24.078 8.992 1 89.38 378 ALA B N 1
ATOM 6275 C CA . ALA B 1 378 ? -15.516 -23.5 10.148 1 89.38 378 ALA B CA 1
ATOM 6276 C C . ALA B 1 378 ? -14.523 -22.875 11.117 1 89.38 378 ALA B C 1
ATOM 6278 O O . ALA B 1 378 ? -14.773 -21.781 11.641 1 89.38 378 ALA B O 1
ATOM 6279 N N . LEU B 1 379 ? -13.43 -23.5 11.352 1 91.56 379 LEU B N 1
ATOM 6280 C CA . LEU B 1 379 ? -12.43 -22.969 12.266 1 91.56 379 LEU B CA 1
ATOM 6281 C C . LEU B 1 379 ? -11.781 -21.703 11.68 1 91.56 379 LEU B C 1
ATOM 6283 O O . LEU B 1 379 ? -11.539 -20.734 12.398 1 91.56 379 LEU B O 1
ATOM 6287 N N . ALA B 1 380 ? -11.469 -21.766 10.375 1 92 380 ALA B N 1
ATOM 6288 C CA . ALA B 1 380 ? -10.898 -20.594 9.719 1 92 380 ALA B CA 1
ATOM 6289 C C . ALA B 1 380 ? -11.859 -19.406 9.781 1 92 380 ALA B C 1
ATOM 6291 O O . ALA B 1 380 ? -11.445 -18.281 10.062 1 92 380 ALA B O 1
ATOM 6292 N N . PHE B 1 381 ? -13.141 -19.703 9.57 1 90.62 381 PHE B N 1
ATOM 6293 C CA . PHE B 1 381 ? -14.148 -18.641 9.625 1 90.62 381 PHE B CA 1
ATOM 6294 C C . PHE B 1 381 ? -14.289 -18.109 11.047 1 90.62 381 PHE B C 1
ATOM 6296 O O . PHE B 1 381 ? -14.391 -16.906 11.258 1 90.62 381 PHE B O 1
ATOM 6303 N N . ALA B 1 382 ? -14.305 -19 12.008 1 92.62 382 ALA B N 1
ATOM 6304 C CA . ALA B 1 382 ? -14.398 -18.594 13.406 1 92.62 382 ALA B CA 1
ATOM 6305 C C . ALA B 1 382 ? -13.203 -17.75 13.812 1 92.62 382 ALA B C 1
ATOM 6307 O O . ALA B 1 382 ? -13.352 -16.766 14.547 1 92.62 382 ALA B O 1
ATOM 6308 N N . THR B 1 383 ? -12.039 -18.141 13.352 1 93.75 383 THR B N 1
ATOM 6309 C CA . THR B 1 383 ? -10.836 -17.375 13.648 1 93.75 383 THR B CA 1
ATOM 6310 C C . THR B 1 383 ? -10.93 -15.977 13.055 1 93.75 383 THR B C 1
ATOM 6312 O O . THR B 1 383 ? -10.539 -15 13.695 1 93.75 383 THR B O 1
ATOM 6315 N N . ALA B 1 384 ? -11.453 -15.852 11.836 1 95.31 384 ALA B N 1
ATOM 6316 C CA . ALA B 1 384 ? -11.617 -14.547 11.195 1 95.31 384 ALA B CA 1
ATOM 6317 C C . ALA B 1 384 ? -12.555 -13.656 11.992 1 95.31 384 ALA B C 1
ATOM 6319 O O . ALA B 1 384 ? -12.273 -12.477 12.211 1 95.31 384 ALA B O 1
ATOM 6320 N N . VAL B 1 385 ? -13.617 -14.203 12.484 1 92.56 385 VAL B N 1
ATOM 6321 C CA . VAL B 1 385 ? -14.617 -13.445 13.227 1 92.56 385 VAL B CA 1
ATOM 6322 C C . VAL B 1 385 ? -14.031 -12.977 14.555 1 92.56 385 VAL B C 1
ATOM 6324 O O . VAL B 1 385 ? -14.211 -11.82 14.953 1 92.56 385 VAL B O 1
ATOM 6327 N N . VAL B 1 386 ? -13.273 -13.852 15.172 1 93.25 386 VAL B N 1
ATOM 6328 C CA . VAL B 1 386 ? -12.68 -13.508 16.453 1 93.25 386 VAL B CA 1
ATOM 6329 C C . VAL B 1 386 ? -11.664 -12.375 16.281 1 93.25 386 VAL B C 1
ATOM 6331 O O . VAL B 1 386 ? -11.617 -11.445 17.078 1 93.25 386 VAL B O 1
ATOM 6334 N N . LEU B 1 387 ? -10.859 -12.453 15.203 1 94.81 387 LEU B N 1
ATOM 6335 C CA . LEU B 1 387 ? -9.883 -11.406 14.945 1 94.81 387 LEU B CA 1
ATOM 6336 C C . LEU B 1 387 ? -10.57 -10.07 14.695 1 94.81 387 LEU B C 1
ATOM 6338 O O . LEU B 1 387 ? -10.141 -9.039 15.219 1 94.81 387 LEU B O 1
ATOM 6342 N N . MET B 1 388 ? -11.664 -10.055 13.945 1 93.06 388 MET B N 1
ATOM 6343 C CA . MET B 1 388 ? -12.367 -8.812 13.625 1 93.06 388 MET B CA 1
ATOM 6344 C C . MET B 1 388 ? -13 -8.211 14.867 1 93.06 388 MET B C 1
ATOM 6346 O O . MET B 1 388 ? -12.969 -6.992 15.062 1 93.06 388 MET B O 1
ATOM 6350 N N . PHE B 1 389 ? -13.539 -9.016 15.781 1 91.31 389 PHE B N 1
ATOM 6351 C CA . PHE B 1 389 ? -14.172 -8.5 17 1 91.31 389 PHE B CA 1
ATOM 6352 C C . PHE B 1 389 ? -13.117 -8.008 17.984 1 91.31 389 PHE B C 1
ATOM 6354 O O . PHE B 1 389 ? -13.344 -7.039 18.703 1 91.31 389 PHE B O 1
ATOM 6361 N N . ARG B 1 390 ? -11.992 -8.727 17.938 1 88.81 390 ARG B N 1
ATOM 6362 C CA . ARG B 1 390 ? -10.922 -8.266 18.812 1 88.81 390 ARG B CA 1
ATOM 6363 C C . ARG B 1 390 ? -10.391 -6.906 18.359 1 88.81 390 ARG B C 1
ATOM 6365 O O . ARG B 1 390 ? -9.945 -6.102 19.188 1 88.81 390 ARG B O 1
ATOM 6372 N N . GLY B 1 391 ? -10.438 -6.676 17.125 1 88.81 391 GLY B N 1
ATOM 6373 C CA . GLY B 1 391 ? -10 -5.391 16.594 1 88.81 391 GLY B CA 1
ATOM 6374 C C . GLY B 1 391 ? -10.898 -4.238 17.016 1 88.81 391 GLY B C 1
ATOM 6375 O O . GLY B 1 391 ? -10.422 -3.117 17.203 1 88.81 391 GLY B O 1
ATOM 6376 N N . ARG B 1 392 ? -12.117 -4.504 17.25 1 82.5 392 ARG B N 1
ATOM 6377 C CA . ARG B 1 392 ? -13.07 -3.467 17.625 1 82.5 392 ARG B CA 1
ATOM 6378 C C . ARG B 1 392 ? -12.875 -3.037 19.078 1 82.5 392 ARG B C 1
ATOM 6380 O O . ARG B 1 392 ? -13.32 -1.959 19.469 1 82.5 392 ARG B O 1
ATOM 6387 N N . THR B 1 393 ? -12.125 -3.838 19.812 1 82.19 393 THR B N 1
ATOM 6388 C CA . THR B 1 393 ? -11.93 -3.537 21.234 1 82.19 393 THR B CA 1
ATOM 6389 C C . THR B 1 393 ? -10.781 -2.543 21.422 1 82.19 393 THR B C 1
ATOM 6391 O O . THR B 1 393 ? -10.703 -1.875 22.453 1 82.19 393 THR B O 1
ATOM 6394 N N . TYR B 1 394 ? -10.008 -2.461 20.422 1 84.88 394 TYR B N 1
ATOM 6395 C CA . TYR B 1 394 ? -8.883 -1.542 20.547 1 84.88 394 TYR B CA 1
ATOM 6396 C C . TYR B 1 394 ? -9.242 -0.161 20.016 1 84.88 394 TYR B C 1
ATOM 6398 O O . TYR B 1 394 ? -9.883 -0.04 18.969 1 84.88 394 TYR B O 1
ATOM 6406 N N . ALA B 1 395 ? -8.914 0.85 20.719 1 79 395 ALA B N 1
ATOM 6407 C CA . ALA B 1 395 ? -9.203 2.229 20.328 1 79 395 ALA B CA 1
ATOM 6408 C C . ALA B 1 395 ? -8.172 2.754 19.344 1 79 395 ALA B C 1
ATOM 6410 O O . ALA B 1 395 ? -8.477 3.631 18.531 1 79 395 ALA B O 1
ATOM 6411 N N . GLY B 1 396 ? -7.027 2.176 19.422 1 84.38 396 GLY B N 1
ATOM 6412 C CA . GLY B 1 396 ? -5.965 2.646 18.547 1 84.38 396 GLY B CA 1
ATOM 6413 C C . GLY B 1 396 ? -6.031 2.045 17.156 1 84.38 396 GLY B C 1
ATOM 6414 O O . GLY B 1 396 ? -6.277 0.846 17.016 1 84.38 396 GLY B O 1
ATOM 6415 N N . ALA B 1 397 ? -5.922 2.889 16.172 1 86.69 397 ALA B N 1
ATOM 6416 C CA . ALA B 1 397 ? -5.969 2.441 14.789 1 86.69 397 ALA B CA 1
ATOM 6417 C C . ALA B 1 397 ? -4.82 1.486 14.477 1 86.69 397 ALA B C 1
ATOM 6419 O O . ALA B 1 397 ? -4.977 0.556 13.688 1 86.69 397 ALA B O 1
ATOM 6420 N N . HIS B 1 398 ? -3.697 1.66 15.094 1 87 398 HIS B N 1
ATOM 6421 C CA . HIS B 1 398 ? -2.518 0.856 14.797 1 87 398 HIS B CA 1
ATOM 6422 C C . HIS B 1 398 ? -2.705 -0.586 15.258 1 87 398 HIS B C 1
ATOM 6424 O O . HIS B 1 398 ? -2.057 -1.497 14.734 1 87 398 HIS B O 1
ATOM 6430 N N . GLN B 1 399 ? -3.598 -0.716 16.203 1 89.31 399 GLN B N 1
ATOM 6431 C CA . GLN B 1 399 ? -3.857 -2.061 16.703 1 89.31 399 GLN B CA 1
ATOM 6432 C C . GLN B 1 399 ? -5.121 -2.646 16.078 1 89.31 399 GLN B C 1
ATOM 6434 O O . GLN B 1 399 ? -5.164 -3.832 15.75 1 89.31 399 GLN B O 1
ATOM 6439 N N . ALA B 1 400 ? -6.098 -1.797 15.828 1 91.44 400 ALA B N 1
ATOM 6440 C CA . ALA B 1 400 ? -7.391 -2.262 15.336 1 91.44 400 ALA B CA 1
ATOM 6441 C C . ALA B 1 400 ? -7.305 -2.646 13.859 1 91.44 400 ALA B C 1
ATOM 6443 O O . ALA B 1 400 ? -7.891 -3.646 13.438 1 91.44 400 ALA B O 1
ATOM 6444 N N . VAL B 1 401 ? -6.543 -1.946 13.094 1 92.31 401 VAL B N 1
ATOM 6445 C CA . VAL B 1 401 ? -6.523 -2.121 11.648 1 92.31 401 VAL B CA 1
ATOM 6446 C C . VAL B 1 401 ? -5.914 -3.479 11.297 1 92.31 401 VAL B C 1
ATOM 6448 O O . VAL B 1 401 ? -6.496 -4.246 10.531 1 92.31 401 VAL B O 1
ATOM 6451 N N . PRO B 1 402 ? -4.762 -3.822 11.891 1 93.94 402 PRO B N 1
ATOM 6452 C CA . PRO B 1 402 ? -4.211 -5.125 11.508 1 93.94 402 PRO B CA 1
ATOM 6453 C C . PRO B 1 402 ? -5.121 -6.285 11.898 1 93.94 402 PRO B C 1
ATOM 6455 O O . PRO B 1 402 ? -5.215 -7.273 11.164 1 93.94 402 PRO B O 1
ATOM 6458 N N . LEU B 1 403 ? -5.812 -6.211 12.961 1 95.19 403 LEU B N 1
ATOM 6459 C CA . LEU B 1 403 ? -6.711 -7.273 13.398 1 95.19 403 LEU B CA 1
ATOM 6460 C C . LEU B 1 403 ? -7.906 -7.398 12.461 1 95.19 403 LEU B C 1
ATOM 6462 O O . LEU B 1 403 ? -8.219 -8.492 11.984 1 95.19 403 LEU B O 1
ATOM 6466 N N . ILE B 1 404 ? -8.539 -6.32 12.117 1 93.81 404 ILE B N 1
ATOM 6467 C CA . ILE B 1 404 ? -9.703 -6.328 11.242 1 93.81 404 ILE B CA 1
ATOM 6468 C C . ILE B 1 404 ? -9.281 -6.703 9.82 1 93.81 404 ILE B C 1
ATOM 6470 O O . ILE B 1 404 ? -9.953 -7.5 9.156 1 93.81 404 ILE B O 1
ATOM 6474 N N . ALA B 1 405 ? -8.156 -6.188 9.398 1 94.25 405 ALA B N 1
ATOM 6475 C CA . ALA B 1 405 ? -7.648 -6.504 8.062 1 94.25 405 ALA B CA 1
ATOM 6476 C C . ALA B 1 405 ? -7.293 -7.984 7.945 1 94.25 405 ALA B C 1
ATOM 6478 O O . ALA B 1 405 ? -7.539 -8.609 6.91 1 94.25 405 ALA B O 1
ATOM 6479 N N . ALA B 1 406 ? -6.691 -8.5 9 1 96.06 406 ALA B N 1
ATOM 6480 C CA . ALA B 1 406 ? -6.348 -9.922 8.984 1 96.06 406 ALA B CA 1
ATOM 6481 C C . ALA B 1 406 ? -7.598 -10.789 8.93 1 96.06 406 ALA B C 1
ATOM 6483 O O . ALA B 1 406 ? -7.645 -11.781 8.188 1 96.06 406 ALA B O 1
ATOM 6484 N N . GLY B 1 407 ? -8.602 -10.453 9.703 1 95.62 407 GLY B N 1
ATOM 6485 C CA . GLY B 1 407 ? -9.844 -11.195 9.672 1 95.62 407 GLY B CA 1
ATOM 6486 C C . GLY B 1 407 ? -10.523 -11.172 8.312 1 95.62 407 GLY B C 1
ATOM 6487 O O . GLY B 1 407 ? -10.922 -12.211 7.789 1 95.62 407 GLY B O 1
ATOM 6488 N N . ILE B 1 408 ? -10.609 -10.016 7.691 1 95.31 408 ILE B N 1
ATOM 6489 C CA . ILE B 1 408 ? -11.227 -9.875 6.379 1 95.31 408 ILE B CA 1
ATOM 6490 C C . ILE B 1 408 ? -10.398 -10.617 5.332 1 95.31 408 ILE B C 1
ATOM 6492 O O . ILE B 1 408 ? -10.945 -11.25 4.426 1 95.31 408 ILE B O 1
ATOM 6496 N N . SER B 1 409 ? -9.086 -10.531 5.461 1 95.75 409 SER B N 1
ATOM 6497 C CA . SER B 1 409 ? -8.203 -11.203 4.52 1 95.75 409 SER B CA 1
ATOM 6498 C C . SER B 1 409 ? -8.391 -12.719 4.566 1 95.75 409 SER B C 1
ATOM 6500 O O . SER B 1 409 ? -8.352 -13.383 3.529 1 95.75 409 SER B O 1
ATOM 6502 N N . VAL B 1 410 ? -8.57 -13.242 5.77 1 95.81 410 VAL B N 1
ATOM 6503 C CA . VAL B 1 410 ? -8.812 -14.672 5.898 1 95.81 410 VAL B CA 1
ATOM 6504 C C . VAL B 1 410 ? -10.055 -15.062 5.105 1 95.81 410 VAL B C 1
ATOM 6506 O O . VAL B 1 410 ? -10.031 -16.016 4.324 1 95.81 410 VAL B O 1
ATOM 6509 N N . ILE B 1 411 ? -11.133 -14.281 5.203 1 94.56 411 ILE B N 1
ATOM 6510 C CA . ILE B 1 411 ? -12.398 -14.562 4.527 1 94.56 411 ILE B CA 1
ATOM 6511 C C . ILE B 1 411 ? -12.203 -14.453 3.014 1 94.56 411 ILE B C 1
ATOM 6513 O O . ILE B 1 411 ? -12.641 -15.328 2.264 1 94.56 411 ILE B O 1
ATOM 6517 N N . LEU B 1 412 ? -11.516 -13.516 2.57 1 95.19 412 LEU B N 1
ATOM 6518 C CA . LEU B 1 412 ? -11.344 -13.281 1.142 1 95.19 412 LEU B CA 1
ATOM 6519 C C . LEU B 1 412 ? -10.422 -14.328 0.527 1 95.19 412 LEU B C 1
ATOM 6521 O O . LEU B 1 412 ? -10.641 -14.766 -0.603 1 95.19 412 LEU B O 1
ATOM 6525 N N . VAL B 1 413 ? -9.391 -14.664 1.237 1 93.12 413 VAL B N 1
ATOM 6526 C CA . VAL B 1 413 ? -8.484 -15.695 0.736 1 93.12 413 VAL B CA 1
ATOM 6527 C C . VAL B 1 413 ? -9.219 -17.031 0.667 1 93.12 413 VAL B C 1
ATOM 6529 O O . VAL B 1 413 ? -9.023 -17.812 -0.271 1 93.12 413 VAL B O 1
ATOM 6532 N N . LEU B 1 414 ? -10.07 -17.344 1.677 1 90.88 414 LEU B N 1
ATOM 6533 C CA . LEU B 1 414 ? -10.867 -18.562 1.655 1 90.88 414 LEU B CA 1
ATOM 6534 C C . LEU B 1 414 ? -11.805 -18.578 0.449 1 90.88 414 LEU B C 1
ATOM 6536 O O . LEU B 1 414 ? -11.906 -19.594 -0.245 1 90.88 414 LEU B O 1
ATOM 6540 N N . LEU B 1 415 ? -12.43 -17.438 0.183 1 92.38 415 LEU B N 1
ATOM 6541 C CA . LEU B 1 415 ? -13.336 -17.359 -0.955 1 92.38 415 LEU B CA 1
ATOM 6542 C C . LEU B 1 415 ? -12.57 -17.438 -2.27 1 92.38 415 LEU B C 1
ATOM 6544 O O . LEU B 1 415 ? -13.039 -18.078 -3.223 1 92.38 415 LEU B O 1
ATOM 6548 N N . GLY B 1 416 ? -11.406 -16.859 -2.373 1 89.81 416 GLY B N 1
ATOM 6549 C CA . GLY B 1 416 ? -10.562 -16.984 -3.551 1 89.81 416 GLY B CA 1
ATOM 6550 C C . GLY B 1 416 ? -10.094 -18.406 -3.801 1 89.81 416 GLY B C 1
ATOM 6551 O O . GLY B 1 416 ? -10.055 -18.859 -4.945 1 89.81 416 GLY B O 1
ATOM 6552 N N . GLY B 1 417 ? -9.758 -19.109 -2.701 1 86.38 417 GLY B N 1
ATOM 6553 C CA . GLY B 1 417 ? -9.383 -20.5 -2.814 1 86.38 417 GLY B CA 1
ATOM 6554 C C . GLY B 1 417 ? -10.523 -21.391 -3.279 1 86.38 417 GLY B C 1
ATOM 6555 O O . GLY B 1 417 ? -10.328 -22.297 -4.098 1 86.38 417 GLY B O 1
ATOM 6556 N N . MET B 1 418 ? -11.688 -21.094 -2.77 1 86.38 418 MET B N 1
ATOM 6557 C CA . MET B 1 418 ? -12.867 -21.844 -3.186 1 86.38 418 MET B CA 1
ATOM 6558 C C . MET B 1 418 ? -13.172 -21.609 -4.66 1 86.38 418 MET B C 1
ATOM 6560 O O . MET B 1 418 ? -13.586 -22.531 -5.367 1 86.38 418 MET B O 1
ATOM 6564 N N . ALA B 1 419 ? -13.016 -20.391 -5.117 1 87.19 419 ALA B N 1
ATOM 6565 C CA . ALA B 1 419 ? -13.242 -20.062 -6.523 1 87.19 419 ALA B CA 1
ATOM 6566 C C . ALA B 1 419 ? -12.258 -20.797 -7.418 1 87.19 419 ALA B C 1
ATOM 6568 O O . ALA B 1 419 ? -12.602 -21.203 -8.539 1 87.19 419 ALA B O 1
ATOM 6569 N N . TRP B 1 420 ? -11.055 -21.047 -6.961 1 83.94 420 TRP B N 1
ATOM 6570 C CA . TRP B 1 420 ? -10.008 -21.703 -7.738 1 83.94 420 TRP B CA 1
ATOM 6571 C C . TRP B 1 420 ? -10.18 -23.219 -7.738 1 83.94 420 TRP B C 1
ATOM 6573 O O . TRP B 1 420 ? -9.977 -23.875 -8.758 1 83.94 420 TRP B O 1
ATOM 6583 N N . THR B 1 421 ? -10.609 -23.797 -6.609 1 82.38 421 THR B N 1
ATOM 6584 C CA . THR B 1 421 ? -10.672 -25.25 -6.473 1 82.38 421 THR B CA 1
ATOM 6585 C C . THR B 1 421 ? -12.039 -25.781 -6.891 1 82.38 421 THR B C 1
ATOM 6587 O O . THR B 1 421 ? -12.148 -26.859 -7.477 1 82.38 421 THR B O 1
ATOM 6590 N N . HIS B 1 422 ? -13.102 -25.062 -6.465 1 81.75 422 HIS B N 1
ATOM 6591 C CA . HIS B 1 422 ? -14.453 -25.516 -6.781 1 81.75 422 HIS B CA 1
ATOM 6592 C C . HIS B 1 422 ? -15.102 -24.609 -7.832 1 81.75 422 HIS B C 1
ATOM 6594 O O . HIS B 1 422 ? -15.977 -23.812 -7.512 1 81.75 422 HIS B O 1
ATOM 6600 N N . ARG B 1 423 ? -14.758 -24.812 -9.062 1 82.5 423 ARG B N 1
ATOM 6601 C CA . ARG B 1 423 ? -15.164 -23.969 -10.18 1 82.5 423 ARG B CA 1
ATOM 6602 C C . ARG B 1 423 ? -16.656 -24.141 -10.477 1 82.5 423 ARG B C 1
ATOM 6604 O O . ARG B 1 423 ? -17.281 -23.25 -11.062 1 82.5 423 ARG B O 1
ATOM 6611 N N . ASP B 1 424 ? -17.219 -25.281 -9.945 1 83.12 424 ASP B N 1
ATOM 6612 C CA . ASP B 1 424 ? -18.641 -25.562 -10.203 1 83.12 424 ASP B CA 1
ATOM 6613 C C . ASP B 1 424 ? -19.531 -24.641 -9.375 1 83.12 424 ASP B C 1
ATOM 6615 O O . ASP B 1 424 ? -20.688 -24.391 -9.75 1 83.12 424 ASP B O 1
ATOM 6619 N N . HIS B 1 425 ? -19.062 -24.141 -8.273 1 86.56 425 HIS B N 1
ATOM 6620 C CA . HIS B 1 425 ? -19.875 -23.297 -7.398 1 86.56 425 HIS B CA 1
ATOM 6621 C C . HIS B 1 425 ? -19.5 -21.828 -7.551 1 86.56 425 HIS B C 1
ATOM 6623 O O . HIS B 1 425 ? -19.484 -21.078 -6.57 1 86.56 425 HIS B O 1
ATOM 6629 N N . ALA B 1 426 ? -19.234 -21.422 -8.758 1 89.69 426 ALA B N 1
ATOM 6630 C CA . ALA B 1 426 ? -18.75 -20.078 -9.016 1 89.69 426 ALA B CA 1
ATOM 6631 C C . ALA B 1 426 ? -19.812 -19.031 -8.672 1 89.69 426 ALA B C 1
ATOM 6633 O O . ALA B 1 426 ? -19.5 -17.984 -8.109 1 89.69 426 ALA B O 1
ATOM 6634 N N . LEU B 1 427 ? -21.062 -19.359 -8.914 1 91 427 LEU B N 1
ATOM 6635 C CA . LEU B 1 427 ? -22.141 -18.406 -8.672 1 91 427 LEU B CA 1
ATOM 6636 C C . LEU B 1 427 ? -22.375 -18.234 -7.176 1 91 427 LEU B C 1
ATOM 6638 O O . LEU B 1 427 ? -22.688 -17.125 -6.723 1 91 427 LEU B O 1
ATOM 6642 N N . VAL B 1 428 ? -22.188 -19.328 -6.434 1 90.38 428 VAL B N 1
ATOM 6643 C CA . VAL B 1 428 ? -22.359 -19.25 -4.988 1 90.38 428 VAL B CA 1
ATOM 6644 C C . VAL B 1 428 ? -21.234 -18.406 -4.383 1 90.38 428 VAL B C 1
ATOM 6646 O O . VAL B 1 428 ? -21.469 -17.547 -3.529 1 90.38 428 VAL B O 1
ATOM 6649 N N . VAL B 1 429 ? -20.016 -18.609 -4.805 1 91.06 429 VAL B N 1
ATOM 6650 C CA . VAL B 1 429 ? -18.875 -17.844 -4.328 1 91.06 429 VAL B CA 1
ATOM 6651 C C . VAL B 1 429 ? -19.047 -16.375 -4.688 1 91.06 429 VAL B C 1
ATOM 6653 O O . VAL B 1 429 ? -18.734 -15.484 -3.893 1 91.06 429 VAL B O 1
ATOM 6656 N N . PHE B 1 430 ? -19.578 -16.188 -5.953 1 94.12 430 PHE B N 1
ATOM 6657 C CA . PHE B 1 430 ? -19.844 -14.82 -6.395 1 94.12 430 PHE B CA 1
ATOM 6658 C C . PHE B 1 430 ? -20.844 -14.141 -5.469 1 94.12 430 PHE B C 1
ATOM 6660 O O . PHE B 1 430 ? -20.625 -13.008 -5.031 1 94.12 430 PHE B O 1
ATOM 6667 N N . ALA B 1 431 ? -21.875 -14.789 -5.113 1 93.94 431 ALA B N 1
ATOM 6668 C CA . ALA B 1 431 ? -22.922 -14.227 -4.273 1 93.94 431 ALA B CA 1
ATOM 6669 C C . ALA B 1 431 ? -22.406 -13.914 -2.873 1 93.94 431 ALA B C 1
ATOM 6671 O O . ALA B 1 431 ? -22.672 -12.844 -2.322 1 93.94 431 ALA B O 1
ATOM 6672 N N . ILE B 1 432 ? -21.625 -14.773 -2.299 1 93.44 432 ILE B N 1
ATOM 6673 C CA . ILE B 1 432 ? -21.078 -14.578 -0.957 1 93.44 432 ILE B CA 1
ATOM 6674 C C . ILE B 1 432 ? -20.078 -13.43 -0.964 1 93.44 432 ILE B C 1
ATOM 6676 O O . ILE B 1 432 ? -20.062 -12.609 -0.046 1 93.44 432 ILE B O 1
ATOM 6680 N N . THR B 1 433 ? -19.266 -13.391 -1.986 1 94.69 433 THR B N 1
ATOM 6681 C CA . THR B 1 433 ? -18.266 -12.328 -2.084 1 94.69 433 THR B CA 1
ATOM 6682 C C . THR B 1 433 ? -18.938 -10.969 -2.252 1 94.69 433 THR B C 1
ATOM 6684 O O . THR B 1 433 ? -18.484 -9.969 -1.706 1 94.69 433 THR B O 1
ATOM 6687 N N . MET B 1 434 ? -20.031 -10.93 -2.98 1 95.25 434 MET B N 1
ATOM 6688 C CA . MET B 1 434 ? -20.781 -9.688 -3.137 1 95.25 434 MET B CA 1
ATOM 6689 C C . MET B 1 434 ? -21.375 -9.234 -1.807 1 95.25 434 MET B C 1
ATOM 6691 O O . MET B 1 434 ? -21.422 -8.039 -1.519 1 95.25 434 MET B O 1
ATOM 6695 N N . THR B 1 435 ? -21.812 -10.219 -1.051 1 94.44 435 THR B N 1
ATOM 6696 C CA . THR B 1 435 ? -22.328 -9.891 0.275 1 94.44 435 THR B CA 1
ATOM 6697 C C . THR B 1 435 ? -21.219 -9.305 1.153 1 94.44 435 THR B C 1
ATOM 6699 O O . THR B 1 435 ? -21.453 -8.344 1.891 1 94.44 435 THR B O 1
ATOM 6702 N N . VAL B 1 436 ? -20.016 -9.859 1.093 1 93.5 436 VAL B N 1
ATOM 6703 C CA . VAL B 1 436 ? -18.875 -9.352 1.845 1 93.5 436 VAL B CA 1
ATOM 6704 C C . VAL B 1 436 ? -18.531 -7.93 1.384 1 93.5 436 VAL B C 1
ATOM 6706 O O . VAL B 1 436 ? -18.219 -7.066 2.201 1 93.5 436 VAL B O 1
ATOM 6709 N N . LEU B 1 437 ? -18.609 -7.703 0.047 1 95.81 437 LEU B N 1
ATOM 6710 C CA . LEU B 1 437 ? -18.375 -6.379 -0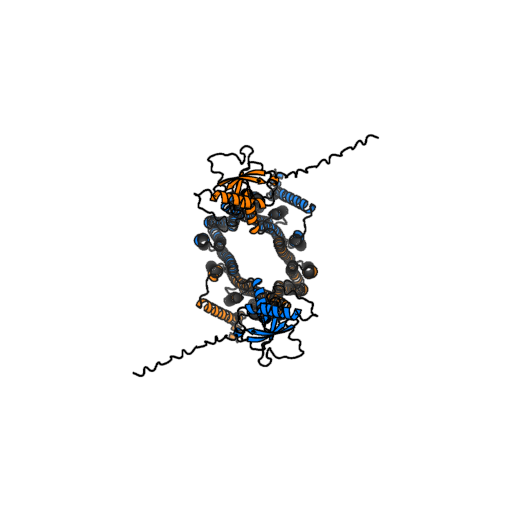.512 1 95.81 437 LEU B CA 1
ATOM 6711 C C . LEU B 1 437 ? -19.359 -5.363 0.058 1 95.81 437 LEU B C 1
ATOM 6713 O O . LEU B 1 437 ? -18.953 -4.305 0.542 1 95.81 437 LEU B O 1
ATOM 6717 N N . LEU B 1 438 ? -20.641 -5.684 0.081 1 93.94 438 LEU B N 1
ATOM 6718 C CA . LEU B 1 438 ? -21.672 -4.773 0.566 1 93.94 438 LEU B CA 1
ATOM 6719 C C . LEU B 1 438 ? -21.531 -4.531 2.064 1 93.94 438 LEU B C 1
ATOM 6721 O O . LEU B 1 438 ? -21.641 -3.395 2.529 1 93.94 438 LEU B O 1
ATOM 6725 N N . LEU B 1 439 ? -21.203 -5.605 2.82 1 92.38 439 LEU B N 1
ATOM 6726 C CA . LEU B 1 439 ? -21.031 -5.48 4.262 1 92.38 439 LEU B CA 1
ATOM 6727 C C . LEU B 1 439 ? -19.812 -4.609 4.586 1 92.38 439 LEU B C 1
ATOM 6729 O O . LEU B 1 439 ? -19.859 -3.816 5.527 1 92.38 439 LEU B O 1
ATOM 6733 N N . SER B 1 440 ? -18.766 -4.805 3.793 1 93.69 440 SER B N 1
ATOM 6734 C CA . SER B 1 440 ? -17.562 -3.994 3.994 1 93.69 440 SER B CA 1
ATOM 6735 C C . SER B 1 440 ? -17.844 -2.514 3.756 1 93.69 440 SER B C 1
ATOM 6737 O O . SER B 1 440 ? -17.359 -1.654 4.484 1 93.69 440 SER B O 1
ATOM 6739 N N . LEU B 1 441 ? -18.719 -2.189 2.781 1 92.12 441 LEU B N 1
ATOM 6740 C CA . LEU B 1 441 ? -19.062 -0.801 2.494 1 92.12 441 LEU B CA 1
ATOM 6741 C C . LEU B 1 441 ? -19.953 -0.224 3.584 1 92.12 441 LEU B C 1
ATOM 6743 O O . LEU B 1 441 ? -19.75 0.91 4.023 1 92.12 441 LEU B O 1
ATOM 6747 N N . ILE B 1 442 ? -20.891 -1.023 4.066 1 89.81 442 ILE B N 1
ATOM 6748 C CA . ILE B 1 442 ? -21.812 -0.565 5.09 1 89.81 442 ILE B CA 1
ATOM 6749 C C . ILE B 1 442 ? -21.078 -0.336 6.402 1 89.81 442 ILE B C 1
ATOM 6751 O O . ILE B 1 442 ? -21.234 0.71 7.039 1 89.81 442 ILE B O 1
ATOM 6755 N N . LEU B 1 443 ? -20.203 -1.269 6.766 1 87.25 443 LEU B N 1
ATOM 6756 C CA . LEU B 1 443 ? -19.484 -1.173 8.031 1 87.25 443 LEU B CA 1
ATOM 6757 C C . LEU B 1 443 ? -18.391 -0.108 7.965 1 87.25 443 LEU B C 1
ATOM 6759 O O . LEU B 1 443 ? -18.031 0.486 8.984 1 87.25 443 LEU B O 1
ATOM 6763 N N . GLY B 1 444 ? -17.875 0.12 6.816 1 86.12 444 GLY B N 1
ATOM 6764 C CA . GLY B 1 444 ? -16.797 1.08 6.672 1 86.12 444 GLY B CA 1
ATOM 6765 C C . GLY B 1 444 ? -17.281 2.5 6.457 1 86.12 444 GLY B C 1
ATOM 6766 O O . GLY B 1 444 ? -16.625 3.457 6.863 1 86.12 444 GLY B O 1
ATOM 6767 N N . ILE B 1 445 ? -18.438 2.707 5.816 1 83.44 445 ILE B N 1
ATOM 6768 C CA . ILE B 1 445 ? -18.844 4.051 5.422 1 83.44 445 ILE B CA 1
ATOM 6769 C C . ILE B 1 445 ? -20.078 4.469 6.215 1 83.44 445 ILE B C 1
ATOM 6771 O O . ILE B 1 445 ? -20.125 5.578 6.754 1 83.44 445 ILE B O 1
ATOM 6775 N N . LEU B 1 446 ? -21.078 3.562 6.418 1 81.31 446 LEU B N 1
ATOM 6776 C CA . LEU B 1 446 ? -22.375 3.955 6.965 1 81.31 446 LEU B CA 1
ATOM 6777 C C . LEU B 1 446 ? -22.391 3.838 8.484 1 81.31 446 LEU B C 1
ATOM 6779 O O . LEU B 1 446 ? -22.922 4.703 9.18 1 81.31 446 LEU B O 1
ATOM 6783 N N . VAL B 1 447 ? -21.734 2.83 9.031 1 78.5 447 VAL B N 1
ATOM 6784 C CA . VAL B 1 447 ? -21.875 2.502 10.445 1 78.5 447 VAL B CA 1
ATOM 6785 C C . VAL B 1 447 ? -21.109 3.523 11.289 1 78.5 447 VAL B C 1
ATOM 6787 O O . VAL B 1 447 ? -21.609 3.965 12.328 1 78.5 447 VAL B O 1
ATOM 6790 N N . PRO B 1 448 ? -19.938 3.912 10.844 1 76.25 448 PRO B N 1
ATOM 6791 C CA . PRO B 1 448 ? -19.234 4.859 11.703 1 76.25 448 PRO B CA 1
ATOM 6792 C C . PRO B 1 448 ? -19.953 6.195 11.836 1 76.25 448 PRO B C 1
ATOM 6794 O O . PRO B 1 448 ? -19.688 6.961 12.766 1 76.25 448 PRO B O 1
ATOM 6797 N N . GLN B 1 449 ? -20.797 6.43 10.938 1 73.12 449 GLN B N 1
ATOM 6798 C CA . GLN B 1 449 ? -21.516 7.703 10.977 1 73.12 449 GLN B CA 1
ATOM 6799 C C . GLN B 1 449 ? -22.766 7.602 11.836 1 73.12 449 GLN B C 1
ATOM 6801 O O . GLN B 1 449 ? -23.375 8.625 12.195 1 73.12 449 GLN B O 1
ATOM 6806 N N . ASN B 1 450 ? -23.125 6.328 12.188 1 71.81 450 ASN B N 1
ATOM 6807 C CA . ASN B 1 450 ? -24.359 6.164 12.953 1 71.81 450 ASN B CA 1
ATOM 6808 C C . ASN B 1 450 ? -24.078 5.598 14.344 1 71.81 450 ASN B C 1
ATOM 6810 O O . ASN B 1 450 ? -23.031 5.008 14.578 1 71.81 450 ASN B O 1
ATOM 6814 N N . THR B 1 451 ? -24.844 6.113 15.336 1 72 451 THR B N 1
ATOM 6815 C CA . THR B 1 451 ? -24.75 5.621 16.703 1 72 451 THR B CA 1
ATOM 6816 C C . THR B 1 451 ? -25.281 4.199 16.812 1 72 451 THR B C 1
ATOM 6818 O O . THR B 1 451 ? -26.219 3.83 16.094 1 72 451 THR B O 1
ATOM 6821 N N . PHE B 1 452 ? -24.469 3.256 17.328 1 70.94 452 PHE B N 1
ATOM 6822 C CA . PHE B 1 452 ? -24.859 1.854 17.453 1 70.94 452 PHE B CA 1
ATOM 6823 C C . PHE B 1 452 ? -26.031 1.699 18.406 1 70.94 452 PHE B C 1
ATOM 6825 O O . PHE B 1 452 ? -26.047 2.279 19.484 1 70.94 452 PHE B O 1
ATOM 6832 N N . SER B 1 453 ? -27.219 1.152 17.844 1 76.75 453 SER B N 1
ATOM 6833 C CA . SER B 1 453 ? -28.359 0.81 18.688 1 76.75 453 SER B CA 1
ATOM 6834 C C . SER B 1 453 ? -27.969 -0.189 19.781 1 76.75 453 SER B C 1
ATOM 6836 O O . SER B 1 453 ? -27.016 -0.948 19.609 1 76.75 453 SER B O 1
ATOM 6838 N N . PRO B 1 454 ? -28.469 -0.073 20.984 1 81.31 454 PRO B N 1
ATOM 6839 C CA . PRO B 1 454 ? -28.172 -0.996 22.078 1 81.31 454 PRO B CA 1
ATOM 6840 C C . PRO B 1 454 ? -28.375 -2.459 21.688 1 81.31 454 PRO B C 1
ATOM 6842 O O . PRO B 1 454 ? -27.625 -3.328 22.141 1 81.31 454 PRO B O 1
ATOM 6845 N N . VAL B 1 455 ? -29.281 -2.77 20.797 1 81.5 455 VAL B N 1
ATOM 6846 C CA . VAL B 1 455 ? -29.531 -4.141 20.359 1 81.5 455 VAL B CA 1
ATOM 6847 C C . VAL B 1 455 ? -28.375 -4.645 19.516 1 81.5 455 VAL B C 1
ATOM 6849 O O . VAL B 1 455 ? -27.953 -5.793 19.656 1 81.5 455 VAL B O 1
ATOM 6852 N N . MET B 1 456 ? -27.797 -3.746 18.734 1 81 456 MET B N 1
ATOM 6853 C CA . MET B 1 456 ? -26.688 -4.125 17.891 1 81 456 MET B CA 1
ATOM 6854 C C . MET B 1 456 ? -25.422 -4.383 18.719 1 81 456 MET B C 1
ATOM 6856 O O . MET B 1 456 ? -24.641 -5.277 18.406 1 81 456 MET B O 1
ATOM 6860 N N . ARG B 1 457 ? -25.406 -3.695 19.812 1 81.25 457 ARG B N 1
ATOM 6861 C CA . ARG B 1 457 ? -24.25 -3.877 20.703 1 81.25 457 ARG B CA 1
ATOM 6862 C C . ARG B 1 457 ? -24.344 -5.207 21.438 1 81.25 457 ARG B C 1
ATOM 6864 O O . ARG B 1 457 ? -23.344 -5.922 21.562 1 81.25 457 ARG B O 1
ATOM 6871 N N . ARG B 1 458 ? -25.516 -5.535 21.859 1 85.94 458 ARG B N 1
ATOM 6872 C CA . ARG B 1 458 ? -25.703 -6.797 22.578 1 85.94 458 ARG B CA 1
ATOM 6873 C C . ARG B 1 458 ? -25.516 -7.988 21.641 1 85.94 458 ARG B C 1
ATOM 6875 O O . ARG B 1 458 ? -24.938 -9.008 22.031 1 85.94 458 ARG B O 1
ATOM 6882 N N . ALA B 1 459 ? -25.969 -7.832 20.453 1 86.5 459 ALA B N 1
ATOM 6883 C CA . ALA B 1 459 ? -25.812 -8.898 19.469 1 86.5 459 ALA B CA 1
ATOM 6884 C C . ALA B 1 459 ? -24.328 -9.117 19.125 1 86.5 459 ALA B C 1
ATOM 6886 O O . ALA B 1 459 ? -23.891 -10.258 18.984 1 86.5 459 ALA B O 1
ATOM 6887 N N . ALA B 1 460 ? -23.625 -8.039 19.016 1 82.06 460 ALA B N 1
ATOM 6888 C CA . ALA B 1 460 ? -22.188 -8.141 18.734 1 82.06 460 ALA B CA 1
ATOM 6889 C C . ALA B 1 460 ? -21.453 -8.812 19.891 1 82.06 460 ALA B C 1
ATOM 6891 O O . ALA B 1 460 ? -20.531 -9.602 19.672 1 82.06 460 ALA B O 1
ATOM 6892 N N . GLU B 1 461 ? -21.906 -8.562 21.062 1 85.06 461 GLU B N 1
ATOM 6893 C CA . GLU B 1 461 ? -21.312 -9.18 22.25 1 85.06 461 GLU B CA 1
ATOM 6894 C C . GLU B 1 461 ? -21.578 -10.68 22.297 1 85.06 461 GLU B C 1
ATOM 6896 O O . GLU B 1 461 ? -20.703 -11.469 22.609 1 85.06 461 GLU B O 1
ATOM 6901 N N . LEU B 1 462 ? -22.781 -11.016 21.922 1 87.94 462 LEU B N 1
ATOM 6902 C CA . LEU B 1 462 ? -23.156 -12.43 21.906 1 87.94 462 LEU B CA 1
ATOM 6903 C C . LEU B 1 462 ? -22.422 -13.172 20.797 1 87.94 462 LEU B C 1
ATOM 6905 O O . LEU B 1 462 ? -22 -14.312 20.984 1 87.94 462 LEU B O 1
ATOM 6909 N N . LEU B 1 463 ? -22.234 -12.484 19.75 1 84.81 463 LEU B N 1
ATOM 6910 C CA . LEU B 1 463 ? -21.516 -13.094 18.641 1 84.81 463 LEU B CA 1
ATOM 6911 C C . LEU B 1 463 ? -20.031 -13.266 18.969 1 84.81 463 LEU B C 1
ATOM 6913 O O . LEU B 1 463 ? -19.422 -14.273 18.609 1 84.81 463 LEU B O 1
ATOM 6917 N N . ASP B 1 464 ? -19.531 -12.336 19.609 1 85.44 464 ASP B N 1
ATOM 6918 C CA . ASP B 1 464 ? -18.156 -12.398 20.062 1 85.44 464 ASP B CA 1
ATOM 6919 C C . ASP B 1 464 ? -17.938 -13.578 21.016 1 85.44 464 ASP B C 1
ATOM 6921 O O . ASP B 1 464 ? -17 -14.367 20.828 1 85.44 464 ASP B O 1
ATOM 6925 N N . LEU B 1 465 ? -18.859 -13.758 21.938 1 87.19 465 LEU B N 1
ATOM 6926 C CA . LEU B 1 465 ? -18.766 -14.836 22.906 1 87.19 465 LEU B CA 1
ATOM 6927 C C . LEU B 1 465 ? -18.953 -16.188 22.25 1 87.19 465 LEU B C 1
ATOM 6929 O O . LEU B 1 465 ? -18.25 -17.141 22.578 1 87.19 465 LEU B O 1
ATOM 6933 N N . ALA B 1 466 ? -19.812 -16.219 21.312 1 88.12 466 ALA B N 1
ATOM 6934 C CA . ALA B 1 466 ? -20.078 -17.469 20.594 1 88.12 466 ALA B CA 1
ATOM 6935 C C . ALA B 1 466 ? -18.859 -17.859 19.75 1 88.12 466 ALA B C 1
ATOM 6937 O O . ALA B 1 466 ? -18.516 -19.047 19.672 1 88.12 466 ALA B O 1
ATOM 6938 N N . ALA B 1 467 ? -18.219 -16.875 19.156 1 86.88 467 ALA B N 1
ATOM 6939 C CA . ALA B 1 467 ? -17.062 -17.172 18.328 1 86.88 467 ALA B CA 1
ATOM 6940 C C . ALA B 1 467 ? -15.891 -17.672 19.156 1 86.88 467 ALA B C 1
ATOM 6942 O O . ALA B 1 467 ? -15.219 -18.641 18.781 1 86.88 467 ALA B O 1
ATOM 6943 N N . ILE B 1 468 ? -15.719 -17.109 20.234 1 86.81 468 ILE B N 1
ATOM 6944 C CA . ILE B 1 468 ? -14.633 -17.516 21.141 1 86.81 468 ILE B CA 1
ATOM 6945 C C . ILE B 1 468 ? -14.898 -18.922 21.672 1 86.81 468 ILE B C 1
ATOM 6947 O O . ILE B 1 468 ? -14 -19.75 21.719 1 86.81 468 ILE B O 1
ATOM 6951 N N . ALA B 1 469 ? -16.172 -19.172 21.984 1 89.25 469 ALA B N 1
ATOM 6952 C CA . ALA B 1 469 ? -16.562 -20.469 22.547 1 89.25 469 ALA B CA 1
ATOM 6953 C C . ALA B 1 469 ? -16.453 -21.578 21.516 1 89.25 469 ALA B C 1
ATOM 6955 O O . ALA B 1 469 ? -16.188 -22.734 21.844 1 89.25 469 ALA B O 1
ATOM 6956 N N . ALA B 1 470 ? -16.609 -21.203 20.312 1 91.31 470 ALA B N 1
ATOM 6957 C CA . ALA B 1 470 ? -16.625 -22.188 19.234 1 91.31 470 ALA B CA 1
ATOM 6958 C C . ALA B 1 470 ? -15.211 -22.594 18.844 1 91.31 470 ALA B C 1
ATOM 6960 O O . ALA B 1 470 ? -15.008 -23.641 18.219 1 91.31 470 ALA B O 1
ATOM 6961 N N . ILE B 1 471 ? -14.203 -21.828 19.188 1 91.06 471 ILE B N 1
ATOM 6962 C CA . ILE B 1 471 ? -12.836 -22.062 18.75 1 91.06 471 ILE B CA 1
ATOM 6963 C C . ILE B 1 471 ? -12.312 -23.359 19.344 1 91.06 471 ILE B C 1
ATOM 6965 O O . ILE B 1 471 ? -11.711 -24.172 18.641 1 91.06 471 ILE B O 1
ATOM 6969 N N . VAL B 1 472 ? -12.609 -23.688 20.578 1 89.81 472 VAL B N 1
ATOM 6970 C CA . VAL B 1 472 ? -12.047 -24.844 21.281 1 89.81 472 VAL B CA 1
ATOM 6971 C C . VAL B 1 472 ? -12.633 -26.125 20.719 1 89.81 472 VAL B C 1
ATOM 6973 O O . VAL B 1 472 ? -11.891 -27.016 20.297 1 89.81 472 VAL B O 1
ATOM 6976 N N . PRO B 1 473 ? -14.047 -26.219 20.609 1 91.31 473 PRO B N 1
ATOM 6977 C CA . PRO B 1 473 ? -14.602 -27.438 20 1 91.31 473 PRO B CA 1
ATOM 6978 C C . PRO B 1 473 ? -14.172 -27.625 18.562 1 91.31 473 PRO B C 1
ATOM 6980 O O . PRO B 1 473 ? -14.008 -28.766 18.094 1 91.31 473 PRO B O 1
ATOM 6983 N N . LEU B 1 474 ? -13.945 -26.594 17.891 1 92.25 474 LEU B N 1
ATOM 6984 C CA . LEU B 1 474 ? -13.547 -26.703 16.5 1 92.25 474 LEU B CA 1
ATOM 6985 C C . LEU B 1 474 ? -12.109 -27.188 16.375 1 92.25 474 LEU B C 1
ATOM 6987 O O . LEU B 1 474 ? -11.773 -27.938 15.453 1 92.25 474 LEU B O 1
ATOM 6991 N N . ILE B 1 475 ? -11.258 -26.734 17.234 1 90.69 475 ILE B N 1
ATOM 6992 C CA . ILE B 1 475 ? -9.875 -27.203 17.234 1 90.69 475 ILE B CA 1
ATOM 6993 C C . ILE B 1 475 ? -9.844 -28.703 17.531 1 90.69 475 ILE B C 1
ATOM 6995 O O . ILE B 1 475 ? -9.07 -29.453 16.922 1 90.69 475 ILE B O 1
ATOM 6999 N N . CYS B 1 476 ? -10.727 -29.172 18.375 1 89.06 476 CYS B N 1
ATOM 7000 C CA . CYS B 1 476 ? -10.812 -30.594 18.703 1 89.06 476 CYS B CA 1
ATOM 7001 C C . CYS B 1 476 ? -11.344 -31.406 17.531 1 89.06 476 CYS B C 1
ATOM 7003 O O . CYS B 1 476 ? -10.906 -32.531 17.297 1 89.06 476 CYS B O 1
ATOM 7005 N N . TRP B 1 477 ? -12.281 -30.828 16.891 1 87.56 477 TRP B N 1
ATOM 7006 C CA . TRP B 1 477 ? -12.852 -31.484 15.719 1 87.56 477 TRP B CA 1
ATOM 7007 C C . TRP B 1 477 ? -11.805 -31.641 14.617 1 87.56 477 TRP B C 1
ATOM 7009 O O . TRP B 1 477 ? -11.656 -32.719 14.039 1 87.56 477 TRP B O 1
ATOM 7019 N N . VAL B 1 478 ? -11.008 -30.641 14.383 1 86.12 478 VAL B N 1
ATOM 7020 C CA . VAL B 1 478 ? -10 -30.641 13.32 1 86.12 478 VAL B CA 1
ATOM 7021 C C . VAL B 1 478 ? -8.867 -31.594 13.688 1 86.12 478 VAL B C 1
ATOM 7023 O O . VAL B 1 478 ? -8.305 -32.281 12.82 1 86.12 478 VAL B O 1
ATOM 7026 N N . SER B 1 479 ? -8.492 -31.688 14.969 1 84.5 479 SER B N 1
ATOM 7027 C CA . SER B 1 479 ? -7.41 -32.562 15.422 1 84.5 479 SER B CA 1
ATOM 7028 C C . SER B 1 479 ? -7.863 -34.031 15.492 1 84.5 479 SER B C 1
ATOM 7030 O O . SER B 1 479 ? -7.039 -34.906 15.656 1 84.5 479 SER B O 1
ATOM 7032 N N . GLY B 1 480 ? -9.133 -34.281 15.242 1 81.25 480 GLY B N 1
ATOM 7033 C CA . GLY B 1 480 ? -9.648 -35.625 15.273 1 81.25 480 GLY B CA 1
ATOM 7034 C C . GLY B 1 480 ? -9.836 -36.156 16.688 1 81.25 480 GLY B C 1
ATOM 7035 O O . GLY B 1 480 ? -9.898 -37.375 16.906 1 81.25 480 GLY B O 1
ATOM 7036 N N . LEU B 1 481 ? -9.836 -35.281 17.547 1 78.12 481 LEU B N 1
ATOM 7037 C CA . LEU B 1 481 ? -9.969 -35.719 18.938 1 78.12 481 LEU B CA 1
ATOM 7038 C C . LEU B 1 481 ? -11.352 -36.312 19.188 1 78.12 481 LEU B C 1
ATOM 7040 O O . LEU B 1 481 ? -11.508 -37.25 19.984 1 78.12 481 LEU B O 1
ATOM 7044 N N . PHE B 1 482 ? -12.336 -35.875 18.422 1 75.62 482 PHE B N 1
ATOM 7045 C CA . PHE B 1 482 ? -13.68 -36.438 18.562 1 75.62 482 PHE B CA 1
ATOM 7046 C C . PHE B 1 482 ? -13.742 -37.844 18.016 1 75.62 482 PHE B C 1
ATOM 7048 O O . PHE B 1 482 ? -14.391 -38.719 18.609 1 75.62 482 PHE B O 1
ATOM 7055 N N . ALA B 1 483 ? -13.055 -37.969 16.953 1 75 483 ALA B N 1
ATOM 7056 C CA . ALA B 1 483 ? -13.023 -39.312 16.391 1 75 483 ALA B CA 1
ATOM 7057 C C . ALA B 1 483 ? -12.266 -40.281 17.297 1 75 483 ALA B C 1
ATOM 7059 O O . ALA B 1 483 ? -12.664 -41.438 17.438 1 75 483 ALA B O 1
ATOM 7060 N N . LEU B 1 484 ? -11.25 -39.75 17.906 1 76.81 484 LEU B N 1
ATOM 7061 C CA . LEU B 1 484 ? -10.469 -40.594 18.797 1 76.81 484 LEU B CA 1
ATOM 7062 C C . LEU B 1 484 ? -11.289 -40.969 20.031 1 76.81 484 LEU B C 1
ATOM 7064 O O . LEU B 1 484 ? -11.195 -42.094 20.5 1 76.81 484 LEU B O 1
ATOM 7068 N N . MET B 1 485 ? -12.07 -40.062 20.469 1 78.81 485 MET B N 1
ATOM 7069 C CA . MET B 1 485 ? -12.875 -40.312 21.656 1 78.81 485 MET B CA 1
ATOM 7070 C C . MET B 1 485 ? -14.016 -41.281 21.328 1 78.81 485 MET B C 1
ATOM 7072 O O . MET B 1 485 ? -14.383 -42.125 22.156 1 78.81 485 MET B O 1
ATOM 7076 N N . ARG B 1 486 ? -14.555 -41.125 20.172 1 75.19 486 ARG B N 1
ATOM 7077 C CA . ARG B 1 486 ? -15.641 -42 19.766 1 75.19 486 ARG B CA 1
ATOM 7078 C C . ARG B 1 486 ? -15.125 -43.438 19.547 1 75.19 486 ARG B C 1
ATOM 7080 O O . ARG B 1 486 ? -15.867 -44.375 19.719 1 75.19 486 ARG B O 1
ATOM 7087 N N . GLY B 1 487 ? -13.914 -43.406 19.141 1 74.12 487 GLY B N 1
ATOM 7088 C CA . GLY B 1 487 ? -13.328 -44.719 18.938 1 74.12 487 GLY B CA 1
ATOM 7089 C C . GLY B 1 487 ? -12.875 -45.375 20.234 1 74.12 487 GLY B C 1
ATOM 7090 O O . GLY B 1 487 ? -12.602 -46.594 20.266 1 74.12 487 GLY B O 1
ATOM 7091 N N . LEU B 1 488 ? -12.758 -44.719 21.234 1 65.12 488 LEU B N 1
ATOM 7092 C CA . LEU B 1 488 ? -12.438 -45.344 22.516 1 65.12 488 LEU B CA 1
ATOM 7093 C C . LEU B 1 488 ? -13.695 -45.906 23.172 1 65.12 488 LEU B C 1
ATOM 7095 O O . LEU B 1 488 ? -14.781 -45.344 23.016 1 65.12 488 LEU B O 1
#